Protein AF-0000000086128619 (afdb_homodimer)

Foldseek 3Di:
DPPPCPVPVVPPFPLCLLVVLLVQLVVLLVVLVVLLVVQAPPFCPPVVVSLVVSLVSLVSSLVSLLVNLVLLLQLLLQLLQFPDWAFLLLNVLSLCLQPDVVSLVDPRVCVSRVLSSVSSVLSVCSVVSSVQQSPQKDKDKDKDKDWDWWFLDWDFALLLLLVADPVDFDDDPRHGFDAQFAWFKQDDPPDPDPDIFIFTQFTDPVLLVLLVCLFLVQFFDDAPPCQCLTQNPQWKWKDKFKDKAKFWDKDWQFKFDPTAGHWDDAPQGTADAPDGLCCDPPNRWFQKAKDFCQQPAHRLQADAADPSSHHPDDDPDQPCVRKDQDGTKIKMKHKDAPDPPDDADWSPDPCRRPGIMITMMIIFMFIKMWMKMWIDDPNDIDIDTPDIDGDHGLQRWYWDPPQAPPRNTPRRTDIPPRVRIGHCVSVSSNSSSSSSRNLSVSLCQQRHFTWTHDTDLQDIDGDGNVLSGPQFDVVRSRRGDPPNVVSSRSSSVSSVSNVSNALSHSGMPQSLCNPHRDHPDSADDDPVDRVSRIHIMMMMHIRIGIRGDSVSSVVSVVVSSVVSVVSSVSSVVSCVSVVVHSDGPDPVRVVVQQPAPLNVVDCQAPPVRPDPDGDPVSSRDIRHRPSD/DPPPCPVPVVPPAPLCLLVVLLVQLVVLLVVLVVLLVVQAPPFCPPVVVSLVVSLVSLVSSLVSLLVNLVLLLQLLLQLLQFPDWAFLLLNVLSLCLQPDVVSLVDPRVCPSRVLSSVSSVLSVCSVVSSVQQSPQKDKDKDKDKDWDWWFLDWDFALLLLLVADPVDFDDDPRHGFDAQFAWFKQDDPPDPDPDIFIFGQFTDPVLLVLLVCLFLVQFFDDAPPCQCLTQNPQWKWKDKFKDKAKFWAKDWQDKFDPTAGHWDDAPQGTADAPDGLCCDPPNRWFQKAKDFCFQPAHRLQADAADPSSHHPDDDPDFPCRRKDQDGTKIKMKHKDAPDPPDDADWSPDPCRRPGIMITMMIIAMFIKMWMKMWIDDPNDIDIDTPDIDGDHGLQRWYWDPPQAPPRNTPRRTDIPDRVRIGHCVSVSSNSSSSSSRNLSVSLCQQRHFTWTHDTHLQDIDGDGNVLSGPQFDVVRSRRGDPPNVVSSRSSSVSSVSNVSNALSHSGMPQSLCNPHRDHPDSADDDPVDRVSRIHIMMMMHIRMGIRGDPVSSVVSVVVSSVVSVVSSVSSVVSCVSVVNHRDDPDPVRVVVQQPAPLNVVQCQAPPVRPDPDGDPVSSRDIHHRPSD

Nearest PDB structures (foldseek):
  3mnm-assembly3_C  TM=2.464E-01  e=2.678E+00  Saccharomyces cerevisiae
  7s8u-assembly1_A  TM=9.783E-02  e=2.715E-01  Equus caballus
  3mnm-assembly3_C  TM=2.465E-01  e=2.055E+00  Saccharomyces cerevisiae
  7s8u-assembly1_A  TM=9.660E-02  e=1.465E-01  Equus caballus

Organism: Cryphonectria parasitica (strain ATCC 38755 / EP155) (NCBI:txid660469)

Structure (mmCIF, N/CA/C/O backbone):
data_AF-0000000086128619-model_v1
#
loop_
_entity.id
_entity.type
_entity.pdbx_description
1 polymer 'Uncharacterized protein'
#
loop_
_atom_site.group_PDB
_atom_site.id
_atom_site.type_symbol
_atom_site.label_atom_id
_atom_site.label_alt_id
_atom_site.label_comp_id
_atom_site.label_asym_id
_atom_site.label_entity_id
_atom_site.label_seq_id
_atom_site.pdbx_PDB_ins_code
_atom_site.Cartn_x
_atom_site.Cartn_y
_atom_site.Cartn_z
_atom_site.occupancy
_atom_site.B_iso_or_equiv
_atom_site.auth_seq_id
_atom_site.auth_comp_id
_atom_site.auth_asym_id
_atom_site.auth_atom_id
_atom_site.pdbx_PDB_model_num
ATOM 1 N N . MET A 1 1 ? 44.469 74 43.219 1 22.05 1 MET A N 1
ATOM 2 C CA . MET A 1 1 ? 43.938 72.625 43.188 1 22.05 1 MET A CA 1
ATOM 3 C C . MET A 1 1 ? 42.406 72.688 43.25 1 22.05 1 MET A C 1
ATOM 5 O O . MET A 1 1 ? 41.812 73.062 44.25 1 22.05 1 MET A O 1
ATOM 9 N N . VAL A 1 2 ? 41.781 73.062 42.156 1 21.19 2 VAL A N 1
ATOM 10 C CA . VAL A 1 2 ? 40.375 73.25 41.781 1 21.19 2 VAL A CA 1
ATOM 11 C C . VAL A 1 2 ? 39.625 71.938 41.844 1 21.19 2 VAL A C 1
ATOM 13 O O . VAL A 1 2 ? 39.906 71 41.094 1 21.19 2 VAL A O 1
ATOM 16 N N . ARG A 1 3 ? 39.312 71.5 43.094 1 27.78 3 ARG A N 1
ATOM 17 C CA . ARG A 1 3 ? 38.406 70.375 43.312 1 27.78 3 ARG A CA 1
ATOM 18 C C . ARG A 1 3 ? 37.219 70.5 42.375 1 27.78 3 ARG A C 1
ATOM 20 O O . ARG A 1 3 ? 36.469 71.438 42.406 1 27.78 3 ARG A O 1
ATOM 27 N N . PHE A 1 4 ? 37.531 69.938 41.219 1 26.66 4 PHE A N 1
ATOM 28 C CA . PHE A 1 4 ? 36.469 69.625 40.25 1 26.66 4 PHE A CA 1
ATOM 29 C C . PHE A 1 4 ? 35.312 68.875 40.969 1 26.66 4 PHE A C 1
ATOM 31 O O . PHE A 1 4 ? 35.469 67.75 41.375 1 26.66 4 PHE A O 1
ATOM 38 N N . ARG A 1 5 ? 34.656 69.562 41.844 1 30.59 5 ARG A N 1
ATOM 39 C CA . ARG A 1 5 ? 33.438 69 42.438 1 30.59 5 ARG A CA 1
ATOM 40 C C . ARG A 1 5 ? 32.531 68.438 41.375 1 30.59 5 ARG A C 1
ATOM 42 O O . ARG A 1 5 ? 31.906 69.125 40.594 1 30.59 5 ARG A O 1
ATOM 49 N N . TRP A 1 6 ? 32.938 67.312 40.688 1 29.77 6 TRP A N 1
ATOM 50 C CA . TRP A 1 6 ? 32.156 66.438 39.875 1 29.77 6 TRP A CA 1
ATOM 51 C C . TRP A 1 6 ? 30.844 66.062 40.562 1 29.77 6 TRP A C 1
ATOM 53 O O . TRP A 1 6 ? 30.203 65.062 40.219 1 29.77 6 TRP A O 1
ATOM 63 N N . CYS A 1 7 ? 30.578 66.625 41.719 1 28.56 7 CYS A N 1
ATOM 64 C CA . CYS A 1 7 ? 29.344 66.188 42.344 1 28.56 7 CYS A CA 1
ATOM 65 C C . CYS A 1 7 ? 28.172 66.312 41.375 1 28.56 7 CYS A C 1
ATOM 67 O O . CYS A 1 7 ? 27.422 67.25 41.375 1 28.56 7 CYS A O 1
ATOM 69 N N . MET A 1 8 ? 28.531 66.375 40.062 1 30.83 8 MET A N 1
ATOM 70 C CA . MET A 1 8 ? 27.281 66.312 39.312 1 30.83 8 MET A CA 1
ATOM 71 C C . MET A 1 8 ? 26.469 65.062 39.688 1 30.83 8 MET A C 1
ATOM 73 O O . MET A 1 8 ? 26.938 63.938 39.531 1 30.83 8 MET A O 1
ATOM 77 N N . ARG A 1 9 ? 25.969 65 40.781 1 37.88 9 ARG A N 1
ATOM 78 C CA . ARG A 1 9 ? 24.938 64 40.969 1 37.88 9 ARG A CA 1
ATOM 79 C C . ARG A 1 9 ? 24.172 63.75 39.688 1 37.88 9 ARG A C 1
ATOM 81 O O . ARG A 1 9 ? 23.656 64.688 39.062 1 37.88 9 ARG A O 1
ATOM 88 N N . PRO A 1 10 ? 24.5 62.781 39 1 36.94 10 PRO A N 1
ATOM 89 C CA . PRO A 1 10 ? 23.656 62.5 37.844 1 36.94 10 PRO A CA 1
ATOM 90 C C . PRO A 1 10 ? 22.172 62.625 38.125 1 36.94 10 PRO A C 1
ATOM 92 O O . PRO A 1 10 ? 21.641 61.938 39 1 36.94 10 PRO A O 1
ATOM 95 N N . ARG A 1 11 ? 21.594 63.75 38.406 1 39.28 11 ARG A N 1
ATOM 96 C CA . ARG A 1 11 ? 20.156 64 38.406 1 39.28 11 ARG A CA 1
ATOM 97 C C . ARG A 1 11 ? 19.453 63.188 37.312 1 39.28 11 ARG A C 1
ATOM 99 O O . ARG A 1 11 ? 19.75 63.344 36.156 1 39.28 11 ARG A O 1
ATOM 106 N N . TRP A 1 12 ? 19.25 61.875 37.406 1 42.62 12 TRP A N 1
ATOM 107 C CA . TRP A 1 12 ? 18.312 61.062 36.625 1 42.62 12 TRP A CA 1
ATOM 108 C C . TRP A 1 12 ? 17.281 61.938 35.938 1 42.62 12 TRP A C 1
ATOM 110 O O . TRP A 1 12 ? 16.312 62.406 36.594 1 42.62 12 TRP A O 1
ATOM 120 N N . HIS A 1 13 ? 17.609 62.906 35.219 1 48.12 13 HIS A N 1
ATOM 121 C CA . HIS A 1 13 ? 16.75 63.812 34.469 1 48.12 13 HIS A CA 1
ATOM 122 C C . HIS A 1 13 ? 15.773 63.031 33.594 1 48.12 13 HIS A C 1
ATOM 124 O O . HIS A 1 13 ? 16.094 61.938 33.094 1 48.12 13 HIS A O 1
ATOM 130 N N . SER A 1 14 ? 14.453 63.125 33.594 1 57.12 14 SER A N 1
ATOM 131 C CA . SER A 1 14 ? 13.305 62.75 32.781 1 57.12 14 SER A CA 1
ATOM 132 C C . SER A 1 14 ? 13.672 62.594 31.328 1 57.12 14 SER A C 1
ATOM 134 O O . SER A 1 14 ? 13.023 61.844 30.578 1 57.12 14 SER A O 1
ATOM 136 N N . SER A 1 15 ? 14.906 63.031 30.812 1 62.56 15 SER A N 1
ATOM 137 C CA . SER A 1 15 ? 15.266 62.969 29.391 1 62.56 15 SER A CA 1
ATOM 138 C C . SER A 1 15 ? 15.742 61.562 29 1 62.56 15 SER A C 1
ATOM 140 O O . SER A 1 15 ? 15.656 61.188 27.828 1 62.56 15 SER A O 1
ATOM 142 N N . PHE A 1 16 ? 16.109 60.75 29.906 1 81.25 16 PHE A N 1
ATOM 143 C CA . PHE A 1 16 ? 16.719 59.469 29.562 1 81.25 16 PHE A CA 1
ATOM 144 C C . PHE A 1 16 ? 15.664 58.406 29.25 1 81.25 16 PHE A C 1
ATOM 146 O O . PHE A 1 16 ? 15.961 57.406 28.625 1 81.25 16 PHE A O 1
ATOM 153 N N . THR A 1 17 ? 14.5 58.594 29.594 1 82.12 17 THR A N 1
ATOM 154 C CA . THR A 1 17 ? 13.438 57.625 29.375 1 82.12 17 THR A CA 1
ATOM 155 C C . THR A 1 17 ? 13.203 57.406 27.891 1 82.12 17 THR A C 1
ATOM 157 O O . THR A 1 17 ? 12.922 56.281 27.453 1 82.12 17 THR A O 1
ATOM 160 N N . MET A 1 18 ? 13.414 58.406 27.094 1 90.31 18 MET A N 1
ATOM 161 C CA . MET A 1 18 ? 13.234 58.312 25.656 1 90.31 18 MET A CA 1
ATOM 162 C C . MET A 1 18 ? 14.25 57.375 25.031 1 90.31 18 MET A C 1
ATOM 164 O O . MET A 1 18 ? 13.883 56.5 24.25 1 90.31 18 MET A O 1
ATOM 168 N N . TYR A 1 19 ? 15.539 57.438 25.453 1 93 19 TYR A N 1
ATOM 169 C CA . TYR A 1 19 ? 16.609 56.625 24.906 1 93 19 TYR A CA 1
ATOM 170 C C . TYR A 1 19 ? 16.516 55.188 25.438 1 93 19 TYR A C 1
ATOM 172 O O . TYR A 1 19 ? 16.734 54.219 24.703 1 93 19 TYR A O 1
ATOM 180 N N . ILE A 1 20 ? 16.172 55.031 26.688 1 93.62 20 ILE A N 1
ATOM 181 C CA . ILE A 1 20 ? 16.078 53.719 27.312 1 93.62 20 ILE A CA 1
ATOM 182 C C . ILE A 1 20 ? 14.938 52.938 26.656 1 93.62 20 ILE A C 1
ATOM 184 O O . ILE A 1 20 ? 15.07 51.75 26.406 1 93.62 20 ILE A O 1
ATOM 188 N N . CYS A 1 21 ? 13.82 53.594 26.391 1 94.88 21 CYS A N 1
ATOM 189 C CA . CYS A 1 21 ? 12.688 52.938 25.766 1 94.88 21 CYS A CA 1
ATOM 190 C C . CYS A 1 21 ? 13.047 52.469 24.344 1 94.88 21 CYS A C 1
ATOM 192 O O . CYS A 1 21 ? 12.648 51.406 23.922 1 94.88 21 CYS A O 1
ATOM 194 N N . PHE A 1 22 ? 13.789 53.281 23.641 1 96.31 22 PHE A N 1
ATOM 195 C CA . PHE A 1 22 ? 14.195 52.906 22.281 1 96.31 22 PHE A CA 1
ATOM 196 C C . PHE A 1 22 ? 15.078 51.656 22.297 1 96.31 22 PHE A C 1
ATOM 198 O O . PHE A 1 22 ? 14.828 50.719 21.547 1 96.31 22 PHE A O 1
ATOM 205 N N . VAL A 1 23 ? 16.078 51.625 23.203 1 97.25 23 VAL A N 1
ATOM 206 C CA . VAL A 1 23 ? 17 50.531 23.266 1 97.25 23 VAL A CA 1
ATOM 207 C C . VAL A 1 23 ? 16.281 49.25 23.734 1 97.25 23 VAL A C 1
ATOM 209 O O . VAL A 1 23 ? 16.5 48.156 23.203 1 97.25 23 VAL A O 1
ATOM 212 N N . PHE A 1 24 ? 15.406 49.406 24.672 1 96.69 24 PHE A N 1
ATOM 213 C CA . PHE A 1 24 ? 14.641 48.281 25.172 1 96.69 24 PHE A CA 1
ATOM 214 C C . PHE A 1 24 ? 13.742 47.719 24.078 1 96.69 24 PHE A C 1
ATOM 216 O O . PHE A 1 24 ? 13.609 46.5 23.938 1 96.69 24 PHE A O 1
ATOM 223 N N . GLY A 1 25 ? 13.094 48.594 23.344 1 97.31 25 GLY A N 1
ATOM 224 C CA . GLY A 1 25 ? 12.289 48.156 22.219 1 97.31 25 GLY A CA 1
ATOM 225 C C . GLY A 1 25 ? 13.078 47.375 21.188 1 97.31 25 GLY A C 1
ATOM 226 O O . GLY A 1 25 ? 12.602 46.344 20.688 1 97.31 25 GLY A O 1
ATOM 227 N N . PHE A 1 26 ? 14.227 47.812 20.906 1 97.69 26 PHE A N 1
ATOM 228 C CA . PHE A 1 26 ? 15.086 47.125 19.969 1 97.69 26 PHE A CA 1
ATOM 229 C C . PHE A 1 26 ? 15.453 45.75 20.484 1 97.69 26 PHE A C 1
ATOM 231 O O . PHE A 1 26 ? 15.453 44.75 19.734 1 97.69 26 PHE A O 1
ATOM 238 N N . PHE A 1 27 ? 15.727 45.656 21.75 1 97.88 27 PHE A N 1
ATOM 239 C CA . PHE A 1 27 ? 16.094 44.375 22.328 1 97.88 27 PHE A CA 1
ATOM 240 C C . PHE A 1 27 ? 14.898 43.406 22.328 1 97.88 27 PHE A C 1
ATOM 242 O O . PHE A 1 27 ? 15.062 42.219 22.172 1 97.88 27 PHE A O 1
ATOM 249 N N . CYS A 1 28 ? 13.695 43.906 22.5 1 97.75 28 CYS A N 1
ATOM 250 C CA . CYS A 1 28 ? 12.508 43.062 22.422 1 97.75 28 CYS A CA 1
ATOM 251 C C . CYS A 1 28 ? 12.305 42.531 21 1 97.75 28 CYS A C 1
ATOM 253 O O . CYS A 1 28 ? 11.906 41.375 20.812 1 97.75 28 CYS A O 1
ATOM 255 N N . ALA A 1 29 ? 12.578 43.375 20.078 1 98 29 ALA A N 1
ATOM 256 C CA . ALA A 1 29 ? 12.492 42.938 18.688 1 98 29 ALA A CA 1
ATOM 257 C C . ALA A 1 29 ? 13.492 41.812 18.406 1 98 29 ALA A C 1
ATOM 259 O O . ALA A 1 29 ? 13.164 40.844 17.75 1 98 29 ALA A O 1
ATOM 260 N N . VAL A 1 30 ? 14.695 42 18.891 1 97.94 30 VAL A N 1
ATOM 261 C CA . VAL A 1 30 ? 15.719 40.969 18.719 1 97.94 30 VAL A CA 1
ATOM 262 C C . VAL A 1 30 ? 15.312 39.719 19.469 1 97.94 30 VAL A C 1
ATOM 264 O O . VAL A 1 30 ? 15.523 38.594 18.984 1 97.94 30 VAL A O 1
ATOM 267 N N . GLY A 1 31 ? 14.812 39.906 20.672 1 97.81 31 GLY A N 1
ATOM 268 C CA . GLY A 1 31 ? 14.305 38.75 21.406 1 97.81 31 GLY A CA 1
ATOM 269 C C . GLY A 1 31 ? 13.219 38 20.672 1 97.81 31 GLY A C 1
ATOM 270 O O . GLY A 1 31 ? 13.156 36.781 20.75 1 97.81 31 GLY A O 1
ATOM 271 N N . HIS A 1 32 ? 12.344 38.719 20.047 1 97.94 32 HIS A N 1
ATOM 272 C CA . HIS A 1 32 ? 11.305 38.125 19.219 1 97.94 32 HIS A CA 1
ATOM 273 C C . HIS A 1 32 ? 11.914 37.25 18.109 1 97.94 32 HIS A C 1
ATOM 275 O O . HIS A 1 32 ? 11.461 36.125 17.891 1 97.94 32 HIS A O 1
ATOM 281 N N . HIS A 1 33 ? 12.891 37.719 17.406 1 97.69 33 HIS A N 1
ATOM 282 C CA . HIS A 1 33 ? 13.602 37 16.359 1 97.69 33 HIS A CA 1
ATOM 283 C C . HIS A 1 33 ? 14.242 35.719 16.906 1 97.69 33 HIS A C 1
ATOM 285 O O . HIS A 1 33 ? 14.109 34.656 16.328 1 97.69 33 HIS A O 1
ATOM 291 N N . ILE A 1 34 ? 14.914 35.812 18.031 1 98.06 34 ILE A N 1
ATOM 292 C CA . ILE A 1 34 ? 15.602 34.688 18.625 1 98.06 34 ILE A CA 1
ATOM 293 C C . ILE A 1 34 ? 14.578 33.625 19.031 1 98.06 34 ILE A C 1
ATOM 295 O O . ILE A 1 34 ? 14.797 32.438 18.812 1 98.06 34 ILE A O 1
ATOM 299 N N . PHE A 1 35 ? 13.539 34.031 19.562 1 97.19 35 PHE A N 1
ATOM 300 C CA . PHE A 1 35 ? 12.484 33.125 20 1 97.19 35 PHE A CA 1
ATOM 301 C C . PHE A 1 35 ? 11.914 32.375 18.828 1 97.19 35 PHE A C 1
ATOM 303 O O . PHE A 1 35 ? 11.828 31.141 18.859 1 97.19 35 PHE A O 1
ATOM 310 N N . TYR A 1 36 ? 11.539 33 17.734 1 97.62 36 TYR A N 1
ATOM 311 C CA . TYR A 1 36 ? 10.938 32.375 16.562 1 97.62 36 TYR A CA 1
ATOM 312 C C . TYR A 1 36 ? 11.953 31.516 15.828 1 97.62 36 TYR A C 1
ATOM 314 O O . TYR A 1 36 ? 11.602 30.484 15.25 1 97.62 36 TYR A O 1
ATOM 322 N N . THR A 1 37 ? 13.219 31.906 15.859 1 97.12 37 THR A N 1
ATOM 323 C CA . THR A 1 37 ? 14.266 31.094 15.25 1 97.12 37 THR A CA 1
ATOM 324 C C . THR A 1 37 ? 14.391 29.75 15.969 1 97.12 37 THR A C 1
ATOM 326 O O . THR A 1 37 ? 14.609 28.719 15.328 1 97.12 37 THR A O 1
ATOM 329 N N . ARG A 1 38 ? 14.234 29.781 17.234 1 96.62 38 ARG A N 1
ATOM 330 C CA . ARG A 1 38 ? 14.305 28.547 18.016 1 96.62 38 ARG A CA 1
ATOM 331 C C . ARG A 1 38 ? 13.117 27.641 17.703 1 96.62 38 ARG A C 1
ATOM 333 O O . ARG A 1 38 ? 13.234 26.422 17.734 1 96.62 38 ARG A O 1
ATOM 340 N N . LEU A 1 39 ? 11.977 28.172 17.438 1 96.44 39 LEU A N 1
ATOM 341 C CA . LEU A 1 39 ? 10.758 27.406 17.188 1 96.44 39 LEU A CA 1
ATOM 342 C C . LEU A 1 39 ? 10.727 26.891 15.75 1 96.44 39 LEU A C 1
ATOM 344 O O . LEU A 1 39 ? 10.078 25.891 15.461 1 96.44 39 LEU A O 1
ATOM 348 N N . ASN A 1 40 ? 11.43 27.562 14.906 1 95.5 40 ASN A N 1
ATOM 349 C CA . ASN A 1 40 ? 11.43 27.203 13.492 1 95.5 40 ASN A CA 1
ATOM 350 C C . ASN A 1 40 ? 11.844 25.75 13.273 1 95.5 40 ASN A C 1
ATOM 352 O O . ASN A 1 40 ? 12.906 25.328 13.727 1 95.5 40 ASN A O 1
ATOM 356 N N . GLY A 1 41 ? 10.922 24.984 12.672 1 92.69 41 GLY A N 1
ATOM 357 C CA . GLY A 1 41 ? 11.227 23.609 12.352 1 92.69 41 GLY A CA 1
ATOM 358 C C . GLY A 1 41 ? 10.797 22.641 13.438 1 92.69 41 GLY A C 1
ATOM 359 O O . GLY A 1 41 ? 10.773 21.422 13.227 1 92.69 41 GLY A O 1
ATOM 360 N N . GLN A 1 42 ? 10.398 23.156 14.547 1 93.31 42 GLN A N 1
ATOM 361 C CA . GLN A 1 42 ? 9.93 22.312 15.641 1 93.31 42 GLN A CA 1
ATOM 362 C C . GLN A 1 42 ? 8.461 21.938 15.445 1 93.31 42 GLN A C 1
ATOM 364 O O . GLN A 1 42 ? 7.719 22.656 14.766 1 93.31 42 GLN A O 1
ATOM 369 N N . ILE A 1 43 ? 8.102 20.844 16.094 1 92.5 43 ILE A N 1
ATOM 370 C CA . ILE A 1 43 ? 6.715 20.391 16.031 1 92.5 43 ILE A CA 1
ATOM 371 C C . ILE A 1 43 ? 5.801 21.453 16.625 1 92.5 43 ILE A C 1
ATOM 373 O O . ILE A 1 43 ? 6.109 22.031 17.688 1 92.5 43 ILE A O 1
ATOM 377 N N . ALA A 1 44 ? 4.793 21.75 15.914 1 93.38 44 ALA A N 1
ATOM 378 C CA . ALA A 1 44 ? 3.885 22.828 16.297 1 93.38 44 ALA A CA 1
ATOM 379 C C . ALA A 1 44 ? 2.951 22.375 17.422 1 93.38 44 ALA A C 1
ATOM 381 O O . ALA A 1 44 ? 1.731 22.328 17.234 1 93.38 44 ALA A O 1
ATOM 382 N N . ASN A 1 45 ? 3.57 22.141 18.531 1 89.81 45 ASN A N 1
ATOM 383 C CA . ASN A 1 45 ? 2.795 21.875 19.734 1 89.81 45 ASN A CA 1
ATOM 384 C C . ASN A 1 45 ? 2.443 23.156 20.484 1 89.81 45 ASN A C 1
ATOM 386 O O . ASN A 1 45 ? 3.154 24.156 20.375 1 89.81 45 ASN A O 1
ATOM 390 N N . ASN A 1 46 ? 1.359 23.203 21.141 1 92.12 46 ASN A N 1
ATOM 391 C CA . ASN A 1 46 ? 0.961 24.359 21.938 1 92.12 46 ASN A CA 1
ATOM 392 C C . ASN A 1 46 ? 0.992 25.641 21.109 1 92.12 46 ASN A C 1
ATOM 394 O O . ASN A 1 46 ? 1.617 26.625 21.5 1 92.12 46 ASN A O 1
ATOM 398 N N . GLN A 1 47 ? 0.422 25.688 19.984 1 93.31 47 GLN A N 1
ATOM 399 C CA . GLN A 1 47 ? 0.442 26.797 19.031 1 93.31 47 GLN A CA 1
ATOM 400 C C . GLN A 1 47 ? -0.018 28.094 19.703 1 93.31 47 GLN A C 1
ATOM 402 O O . GLN A 1 47 ? 0.637 29.141 19.562 1 93.31 47 GLN A O 1
ATOM 407 N N . SER A 1 48 ? -1.114 28.016 20.422 1 91.81 48 SER A N 1
ATOM 408 C CA . SER A 1 48 ? -1.69 29.203 21.047 1 91.81 48 SER A CA 1
ATOM 409 C C . SER A 1 48 ? -0.696 29.859 21.984 1 91.81 48 SER A C 1
ATOM 411 O O . SER A 1 48 ? -0.521 31.094 21.953 1 91.81 48 SER A O 1
ATOM 413 N N . GLU A 1 49 ? -0.063 29.125 22.797 1 94 49 GLU A N 1
ATOM 414 C CA . GLU A 1 49 ? 0.888 29.656 23.781 1 94 49 GLU A CA 1
ATOM 415 C C . GLU A 1 49 ? 2.09 30.297 23.094 1 94 49 GLU A C 1
ATOM 417 O O . GLU A 1 49 ? 2.525 31.375 23.469 1 94 49 GLU A O 1
ATOM 422 N N . MET A 1 50 ? 2.658 29.672 22.141 1 95.38 50 MET A N 1
ATOM 423 C CA . MET A 1 50 ? 3.836 30.203 21.453 1 95.38 50 MET A CA 1
ATOM 424 C C . MET A 1 50 ? 3.502 31.484 20.719 1 95.38 50 MET A C 1
ATOM 426 O O . MET A 1 50 ? 4.297 32.438 20.719 1 95.38 50 MET A O 1
ATOM 430 N N . LEU A 1 51 ? 2.318 31.469 20.094 1 93.69 51 LEU A N 1
ATOM 431 C CA . LEU A 1 51 ? 1.904 32.688 19.391 1 93.69 51 LEU A CA 1
ATOM 432 C C . LEU A 1 51 ? 1.665 33.812 20.359 1 93.69 51 LEU A C 1
ATOM 434 O O . LEU A 1 51 ? 1.959 34.969 20.047 1 93.69 51 LEU A O 1
ATOM 438 N N . ARG A 1 52 ? 1.187 33.5 21.531 1 94.38 52 ARG A N 1
ATOM 439 C CA . ARG A 1 52 ? 0.954 34.531 22.547 1 94.38 52 ARG A CA 1
ATOM 440 C C . ARG A 1 52 ? 2.271 35.125 23.031 1 94.38 52 ARG A C 1
ATOM 442 O O . ARG A 1 52 ? 2.367 36.312 23.25 1 94.38 52 ARG A O 1
ATOM 449 N N . TYR A 1 53 ? 3.248 34.281 23.219 1 95.44 53 TYR A N 1
ATOM 450 C CA . TYR A 1 53 ? 4.562 34.781 23.594 1 95.44 53 TYR A CA 1
ATOM 451 C C . TYR A 1 53 ? 5.117 35.719 22.5 1 95.44 53 TYR A C 1
ATOM 453 O O . TYR A 1 53 ? 5.715 36.75 22.797 1 95.44 53 TYR A O 1
ATOM 461 N N . GLY A 1 54 ? 4.941 35.281 21.297 1 95.25 54 GLY A N 1
ATOM 462 C CA . GLY A 1 54 ? 5.367 36.156 20.203 1 95.25 54 GLY A CA 1
ATOM 463 C C . GLY A 1 54 ? 4.645 37.469 20.188 1 95.25 54 GLY A C 1
ATOM 464 O O . GLY A 1 54 ? 5.266 38.531 20 1 95.25 54 GLY A O 1
ATOM 465 N N . THR A 1 55 ? 3.342 37.406 20.359 1 95.25 55 THR A N 1
ATOM 466 C CA . THR A 1 55 ? 2.543 38.625 20.391 1 95.25 55 THR A CA 1
ATOM 467 C C . THR A 1 55 ? 2.957 39.5 21.562 1 95.25 55 THR A C 1
ATOM 469 O O . THR A 1 55 ? 2.953 40.75 21.453 1 95.25 55 THR A O 1
ATOM 472 N N . PHE A 1 56 ? 3.279 38.938 22.672 1 95.31 56 PHE A N 1
ATOM 473 C CA . PHE A 1 56 ? 3.746 39.656 23.844 1 95.31 56 PHE A CA 1
ATOM 474 C C . PHE A 1 56 ? 5.027 40.438 23.516 1 95.31 56 PHE A C 1
ATOM 476 O O . PHE A 1 56 ? 5.164 41.594 23.875 1 95.31 56 PHE A O 1
ATOM 483 N N . LEU A 1 57 ? 5.93 39.812 22.891 1 96.75 57 LEU A N 1
ATOM 484 C CA . LEU A 1 57 ? 7.184 40.469 22.516 1 96.75 57 LEU A CA 1
ATOM 485 C C . LEU A 1 57 ? 6.941 41.594 21.516 1 96.75 57 LEU A C 1
ATOM 487 O O . LEU A 1 57 ? 7.578 42.656 21.594 1 96.75 57 LEU A O 1
ATOM 491 N N . ALA A 1 58 ? 6.094 41.312 20.625 1 96.31 58 ALA A N 1
ATOM 492 C CA . ALA A 1 58 ? 5.734 42.344 19.672 1 96.31 58 ALA A CA 1
ATOM 493 C C . ALA A 1 58 ? 5.113 43.562 20.375 1 96.31 58 ALA A C 1
ATOM 495 O O . ALA A 1 58 ? 5.414 44.688 20.031 1 96.31 58 ALA A O 1
ATOM 496 N N . TYR A 1 59 ? 4.27 43.25 21.312 1 95.06 59 TYR A N 1
ATOM 497 C CA . TYR A 1 59 ? 3.635 44.344 22.062 1 95.06 59 TYR A CA 1
ATOM 498 C C . TYR A 1 59 ? 4.66 45.094 22.891 1 95.06 59 TYR A C 1
ATOM 500 O O . TYR A 1 59 ? 4.57 46.312 23.047 1 95.06 59 TYR A O 1
ATOM 508 N N . ALA A 1 60 ? 5.578 44.406 23.469 1 95.31 60 ALA A N 1
ATOM 509 C CA . ALA A 1 60 ? 6.637 45.062 24.234 1 95.31 60 ALA A CA 1
ATOM 510 C C . ALA A 1 60 ? 7.453 46 23.359 1 95.31 60 ALA A C 1
ATOM 512 O O . ALA A 1 60 ? 7.812 47.094 23.781 1 95.31 60 ALA A O 1
ATOM 513 N N . THR A 1 61 ? 7.723 45.562 22.219 1 97.12 61 THR A N 1
ATOM 514 C CA . THR A 1 61 ? 8.438 46.406 21.281 1 97.12 61 THR A CA 1
ATOM 515 C C . THR A 1 61 ? 7.617 47.625 20.922 1 97.12 61 THR A C 1
ATOM 517 O O . THR A 1 61 ? 8.125 48.75 20.984 1 97.12 61 THR A O 1
ATOM 520 N N . LYS A 1 62 ? 6.398 47.406 20.609 1 95.19 62 LYS A N 1
ATOM 521 C CA . LYS A 1 62 ? 5.512 48.5 20.234 1 95.19 62 LYS A CA 1
ATOM 522 C C . LYS A 1 62 ? 5.363 49.5 21.391 1 95.19 62 LYS A C 1
ATOM 524 O O . LYS A 1 62 ? 5.398 50.719 21.172 1 95.19 62 LYS A O 1
ATOM 529 N N . ALA A 1 63 ? 5.098 49 22.578 1 92.75 63 ALA A N 1
ATOM 530 C CA . ALA A 1 63 ? 4.914 49.844 23.734 1 92.75 63 ALA A CA 1
ATOM 531 C C . ALA A 1 63 ? 6.168 50.688 24.016 1 92.75 63 ALA A C 1
ATOM 533 O O . ALA A 1 63 ? 6.074 51.875 24.359 1 92.75 63 ALA A O 1
ATOM 534 N N . SER A 1 64 ? 7.312 50.094 23.844 1 95.56 64 SER A N 1
ATOM 535 C CA . SER A 1 64 ? 8.578 50.781 24.078 1 95.56 64 SER A CA 1
ATOM 536 C C . SER A 1 64 ? 8.828 51.844 23 1 95.56 64 SER A C 1
ATOM 538 O O . SER A 1 64 ? 9.195 53 23.312 1 95.56 64 SER A O 1
ATOM 540 N N . TYR A 1 65 ? 8.641 51.5 21.812 1 96.69 65 TYR A N 1
ATOM 541 C CA . TYR A 1 65 ? 8.797 52.438 20.734 1 96.69 65 TYR A CA 1
ATOM 542 C C . TYR A 1 65 ? 7.785 53.594 20.844 1 96.69 65 TYR A C 1
ATOM 544 O O . TYR A 1 65 ? 8.125 54.75 20.656 1 96.69 65 TYR A O 1
ATOM 552 N N . GLY A 1 66 ? 6.551 53.156 21.188 1 93.5 66 GLY A N 1
ATOM 553 C CA . GLY A 1 66 ? 5.531 54.188 21.406 1 93.5 66 GLY A CA 1
ATOM 554 C C . GLY A 1 66 ? 5.891 55.156 22.5 1 93.5 66 GLY A C 1
ATOM 555 O O . GLY A 1 66 ? 5.695 56.375 22.344 1 93.5 66 GLY A O 1
ATOM 556 N N . ALA A 1 67 ? 6.383 54.656 23.562 1 91.69 67 ALA A N 1
ATOM 557 C CA . ALA A 1 67 ? 6.789 55.5 24.672 1 91.69 67 ALA A CA 1
ATOM 558 C C . ALA A 1 67 ? 7.922 56.438 24.266 1 91.69 67 ALA A C 1
ATOM 560 O O . ALA A 1 67 ? 7.949 57.625 24.672 1 91.69 67 ALA A O 1
ATOM 561 N N . ALA A 1 68 ? 8.859 55.969 23.547 1 94.19 68 ALA A N 1
ATOM 562 C CA . ALA A 1 68 ? 9.969 56.781 23.062 1 94.19 68 ALA A CA 1
ATOM 563 C C . ALA A 1 68 ? 9.469 57.906 22.156 1 94.19 68 ALA A C 1
ATOM 565 O O . ALA A 1 68 ? 9.883 59.062 22.297 1 94.19 68 ALA A O 1
ATOM 566 N N . ILE A 1 69 ? 8.57 57.594 21.297 1 94.62 69 ILE A N 1
ATOM 567 C CA . ILE A 1 69 ? 8.047 58.594 20.359 1 94.62 69 ILE A CA 1
ATOM 568 C C . ILE A 1 69 ? 7.227 59.625 21.094 1 94.62 69 ILE A C 1
ATOM 570 O O . ILE A 1 69 ? 7.34 60.844 20.812 1 94.62 69 ILE A O 1
ATOM 574 N N . VAL A 1 70 ? 6.383 59.156 22 1 90.94 70 VAL A N 1
ATOM 575 C CA . VAL A 1 70 ? 5.551 60.094 22.766 1 90.94 70 VAL A CA 1
ATOM 576 C C . VAL A 1 70 ? 6.438 61 23.594 1 90.94 70 VAL A C 1
ATOM 578 O O . VAL A 1 70 ? 6.141 62.188 23.75 1 90.94 70 VAL A O 1
ATOM 581 N N . SER A 1 71 ? 7.492 60.469 24.172 1 89.94 71 SER A N 1
ATOM 582 C CA . SER A 1 71 ? 8.438 61.312 24.906 1 89.94 71 SER A CA 1
ATOM 583 C C . SER A 1 71 ? 9.055 62.375 24 1 89.94 71 SER A C 1
ATOM 585 O O . SER A 1 71 ? 9.203 63.531 24.406 1 89.94 71 SER A O 1
ATOM 587 N N . ALA A 1 72 ? 9.445 61.969 22.859 1 92.12 72 ALA A N 1
ATOM 588 C CA . ALA A 1 72 ? 9.977 62.906 21.875 1 92.12 72 ALA A CA 1
ATOM 589 C C . ALA A 1 72 ? 8.922 63.969 21.5 1 92.12 72 ALA A C 1
ATOM 591 O O . ALA A 1 72 ? 9.227 65.125 21.344 1 92.12 72 ALA A O 1
ATOM 592 N N . PHE A 1 73 ? 7.699 63.531 21.359 1 91.94 73 PHE A N 1
ATOM 593 C CA . PHE A 1 73 ? 6.57 64.375 21.047 1 91.94 73 PHE A CA 1
ATOM 594 C C . PHE A 1 73 ? 6.387 65.438 22.109 1 91.94 73 PHE A C 1
ATOM 596 O O . PHE A 1 73 ? 6.219 66.625 21.781 1 91.94 73 PHE A O 1
ATOM 603 N N . LYS A 1 74 ? 6.398 65.125 23.344 1 87.94 74 LYS A N 1
ATOM 604 C CA . LYS A 1 74 ? 6.219 66.062 24.438 1 87.94 74 LYS A CA 1
ATOM 605 C C . LYS A 1 74 ? 7.293 67.125 24.422 1 87.94 74 LYS A C 1
ATOM 607 O O . LYS A 1 74 ? 7.016 68.312 24.688 1 87.94 74 LYS A O 1
ATOM 612 N N . GLN A 1 75 ? 8.492 66.75 24.109 1 88.88 75 GLN A N 1
ATOM 613 C CA . GLN A 1 75 ? 9.562 67.75 24 1 88.88 75 GLN A CA 1
ATOM 614 C C . GLN A 1 75 ? 9.312 68.688 22.844 1 88.88 75 GLN A C 1
ATOM 616 O O . GLN A 1 75 ? 9.523 69.938 22.969 1 88.88 75 GLN A O 1
ATOM 621 N N . ARG A 1 76 ? 8.852 68.188 21.828 1 90.75 76 ARG A N 1
ATOM 622 C CA . ARG A 1 76 ? 8.602 69 20.641 1 90.75 76 ARG A CA 1
ATOM 623 C C . ARG A 1 76 ? 7.434 69.938 20.875 1 90.75 76 ARG A C 1
ATOM 625 O O . ARG A 1 76 ? 7.418 71.062 20.328 1 90.75 76 ARG A O 1
ATOM 632 N N . VAL A 1 77 ? 6.465 69.562 21.625 1 89.12 77 VAL A N 1
ATOM 633 C CA . VAL A 1 77 ? 5.309 70.375 21.953 1 89.12 77 VAL A CA 1
ATOM 634 C C . VAL A 1 77 ? 5.77 71.625 22.641 1 89.12 77 VAL A C 1
ATOM 636 O O . VAL A 1 77 ? 5.336 72.75 22.297 1 89.12 77 VAL A O 1
ATOM 639 N N . TRP A 1 78 ? 6.656 71.562 23.578 1 85.44 78 TRP A N 1
ATOM 640 C CA . TRP A 1 78 ? 7.121 72.75 24.344 1 85.44 78 TRP A CA 1
ATOM 641 C C . TRP A 1 78 ? 7.949 73.688 23.453 1 85.44 78 TRP A C 1
ATOM 643 O O . TRP A 1 78 ? 7.883 74.875 23.594 1 85.44 78 TRP A O 1
ATOM 653 N N . VAL A 1 79 ? 8.703 73.062 22.562 1 87.19 79 VAL A N 1
ATOM 654 C CA . VAL A 1 79 ? 9.453 73.938 21.641 1 87.19 79 VAL A CA 1
ATOM 655 C C . VAL A 1 79 ? 8.484 74.688 20.75 1 87.19 79 VAL A C 1
ATOM 657 O O . VAL A 1 79 ? 8.703 75.875 20.484 1 87.19 79 VAL A O 1
ATOM 660 N N . THR A 1 80 ? 7.488 74.062 20.375 1 88.19 80 THR A N 1
ATOM 661 C CA . THR A 1 80 ? 6.52 74.688 19.484 1 88.19 80 THR A CA 1
ATOM 662 C C . THR A 1 80 ? 5.773 75.812 20.188 1 88.19 80 THR A C 1
ATOM 664 O O . THR A 1 80 ? 5.57 76.875 19.625 1 88.19 80 THR A O 1
ATOM 667 N N . VAL A 1 81 ? 5.383 75.625 21.422 1 83.44 81 VAL A N 1
ATOM 668 C CA . VAL A 1 81 ? 4.645 76.625 22.188 1 83.44 81 VAL A CA 1
ATOM 669 C C . VAL A 1 81 ? 5.52 77.812 22.422 1 83.44 81 VAL A C 1
ATOM 671 O O . VAL A 1 81 ? 5.02 78.938 22.438 1 83.44 81 VAL A O 1
ATOM 674 N N . ARG A 1 82 ? 6.754 77.688 22.453 1 82.06 82 ARG A N 1
ATOM 675 C CA . ARG A 1 82 ? 7.676 78.812 22.734 1 82.06 82 ARG A CA 1
ATOM 676 C C . ARG A 1 82 ? 8.039 79.562 21.453 1 82.06 82 ARG A C 1
ATOM 678 O O . ARG A 1 82 ? 8.43 80.688 21.516 1 82.06 82 ARG A O 1
ATOM 685 N N . SER A 1 83 ? 7.867 78.938 20.406 1 81.81 83 SER A N 1
ATOM 686 C CA . SER A 1 83 ? 8.414 79.5 19.188 1 81.81 83 SER A CA 1
ATOM 687 C C . SER A 1 83 ? 7.305 80.062 18.281 1 81.81 83 SER A C 1
ATOM 689 O O . SER A 1 83 ? 7.562 80.875 17.406 1 81.81 83 SER A O 1
ATOM 691 N N . ARG A 1 84 ? 6.113 79.562 18.547 1 82 84 ARG A N 1
ATOM 692 C CA . ARG A 1 84 ? 5.074 79.938 17.609 1 82 84 ARG A CA 1
ATOM 693 C C . ARG A 1 84 ? 3.801 80.375 18.328 1 82 84 ARG A C 1
ATOM 695 O O . ARG A 1 84 ? 3.531 79.938 19.438 1 82 84 ARG A O 1
ATOM 702 N N . PHE A 1 85 ? 3.066 81.25 17.719 1 82.19 85 PHE A N 1
ATOM 703 C CA . PHE A 1 85 ? 1.727 81.625 18.172 1 82.19 85 PHE A CA 1
ATOM 704 C C . PHE A 1 85 ? 0.684 80.688 17.547 1 82.19 85 PHE A C 1
ATOM 706 O O . PHE A 1 85 ? 0.679 80.5 16.344 1 82.19 85 PHE A O 1
ATOM 713 N N . MET A 1 86 ? -0.037 80.062 18.484 1 85.62 86 MET A N 1
ATOM 714 C CA . MET A 1 86 ? -1.066 79.125 18 1 85.62 86 MET A CA 1
ATOM 715 C C . MET A 1 86 ? -2.422 79.438 18.609 1 85.62 86 MET A C 1
ATOM 717 O O . MET A 1 86 ? -2.492 80.125 19.641 1 85.62 86 MET A O 1
ATOM 721 N N . SER A 1 87 ? -3.455 79.062 17.875 1 83.81 87 SER A N 1
ATOM 722 C CA . SER A 1 87 ? -4.789 79.188 18.438 1 83.81 87 SER A CA 1
ATOM 723 C C . SER A 1 87 ? -4.961 78.312 19.672 1 83.81 87 SER A C 1
ATOM 725 O O . SER A 1 87 ? -4.273 77.312 19.828 1 83.81 87 SER A O 1
ATOM 727 N N . ILE A 1 88 ? -5.809 78.688 20.578 1 81.81 88 ILE A N 1
ATOM 728 C CA . ILE A 1 88 ? -6.059 77.875 21.781 1 81.81 88 ILE A CA 1
ATOM 729 C C . ILE A 1 88 ? -6.566 76.5 21.375 1 81.81 88 ILE A C 1
ATOM 731 O O . ILE A 1 88 ? -6.211 75.5 22 1 81.81 88 ILE A O 1
ATOM 735 N N . SER A 1 89 ? -7.418 76.438 20.328 1 82.31 89 SER A N 1
ATOM 736 C CA . SER A 1 89 ? -7.883 75.188 19.828 1 82.31 89 SER A CA 1
ATOM 737 C C . SER A 1 89 ? -6.719 74.312 19.312 1 82.31 89 SER A C 1
ATOM 739 O O . SER A 1 89 ? -6.695 73.125 19.516 1 82.31 89 SER A O 1
ATOM 741 N N . GLY A 1 90 ? -5.867 74.938 18.578 1 83.75 90 GLY A N 1
ATOM 742 C CA . GLY A 1 90 ? -4.668 74.25 18.125 1 83.75 90 GLY A CA 1
ATOM 743 C C . GLY A 1 90 ? -3.787 73.75 19.25 1 83.75 90 GLY A C 1
ATOM 744 O O . GLY A 1 90 ? -3.236 72.625 19.188 1 83.75 90 GLY A O 1
ATOM 745 N N . LEU A 1 91 ? -3.703 74.562 20.281 1 84 91 LEU A N 1
ATOM 746 C CA . LEU A 1 91 ? -2.926 74.188 21.453 1 84 91 LEU A CA 1
ATOM 747 C C . LEU A 1 91 ? -3.582 73 22.172 1 84 91 LEU A C 1
ATOM 749 O O . LEU A 1 91 ? -2.9 72.062 22.594 1 84 91 LEU A O 1
ATOM 753 N N . ASP A 1 92 ? -4.84 73.062 22.344 1 82.81 92 ASP A N 1
ATOM 754 C CA . ASP A 1 92 ? -5.578 72 22.953 1 82.81 92 ASP A CA 1
ATOM 755 C C . ASP A 1 92 ? -5.348 70.688 22.203 1 82.81 92 ASP A C 1
ATOM 757 O O . ASP A 1 92 ? -5.07 69.625 22.828 1 82.81 92 ASP A O 1
ATOM 761 N N . SER A 1 93 ? -5.414 70.75 20.922 1 85.56 93 SER A N 1
ATOM 762 C CA . SER A 1 93 ? -5.246 69.562 20.094 1 85.56 93 SER A CA 1
ATOM 763 C C . SER A 1 93 ? -3.807 69.062 20.141 1 85.56 93 SER A C 1
ATOM 765 O O . SER A 1 93 ? -3.559 67.875 20.141 1 85.56 93 SER A O 1
ATOM 767 N N . MET A 1 94 ? -2.883 69.938 20.125 1 87.31 94 MET A N 1
ATOM 768 C CA . MET A 1 94 ? -1.476 69.562 20.172 1 87.31 94 MET A CA 1
ATOM 769 C C . MET A 1 94 ? -1.147 68.812 21.484 1 87.31 94 MET A C 1
ATOM 771 O O . MET A 1 94 ? -0.516 67.75 21.469 1 87.31 94 MET A O 1
ATOM 775 N N . PHE A 1 95 ? -1.672 69.375 22.578 1 83.19 95 PHE A N 1
ATOM 776 C CA . PHE A 1 95 ? -1.386 68.75 23.875 1 83.19 95 PHE A CA 1
ATOM 777 C C . PHE A 1 95 ? -2.133 67.438 24.031 1 83.19 95 PHE A C 1
ATOM 779 O O . PHE A 1 95 ? -1.68 66.5 24.75 1 83.19 95 PHE A O 1
ATOM 786 N N . ALA A 1 96 ? -3.209 67.312 23.297 1 81.5 96 ALA A N 1
ATOM 787 C CA . ALA A 1 96 ? -4.004 66.062 23.375 1 81.5 96 ALA A CA 1
ATOM 788 C C . ALA A 1 96 ? -3.631 65.125 22.266 1 81.5 96 ALA A C 1
ATOM 790 O O . ALA A 1 96 ? -4.152 63.969 22.203 1 81.5 96 ALA A O 1
ATOM 791 N N . GLY A 1 97 ? -2.781 65.5 21.375 1 83.5 97 GLY A N 1
ATOM 792 C CA . GLY A 1 97 ? -2.492 64.75 20.156 1 83.5 97 GLY A CA 1
ATOM 793 C C . GLY A 1 97 ? -2.061 63.312 20.391 1 83.5 97 GLY A C 1
ATOM 794 O O . GLY A 1 97 ? -2.369 62.438 19.594 1 83.5 97 GLY A O 1
ATOM 795 N N . ALA A 1 98 ? -1.374 62.938 21.484 1 81.56 98 ALA A N 1
ATOM 796 C CA . ALA A 1 98 ? -0.882 61.594 21.766 1 81.56 98 ALA A CA 1
ATOM 797 C C . ALA A 1 98 ? -1.937 60.781 22.484 1 81.56 98 ALA A C 1
ATOM 799 O O . ALA A 1 98 ? -1.846 59.531 22.531 1 81.56 98 ALA A O 1
ATOM 800 N N . GLU A 1 99 ? -2.98 61.406 23 1 77.88 99 GLU A N 1
ATOM 801 C CA . GLU A 1 99 ? -3.953 60.719 23.828 1 77.88 99 GLU A CA 1
ATOM 802 C C . GLU A 1 99 ? -5.285 60.531 23.109 1 77.88 99 GLU A C 1
ATOM 804 O O . GLU A 1 99 ? -6.035 59.594 23.375 1 77.88 99 GLU A O 1
ATOM 809 N N . ASN A 1 100 ? -5.598 61.5 22.312 1 79.19 100 ASN A N 1
ATOM 810 C CA . ASN A 1 100 ? -6.875 61.5 21.609 1 79.19 100 ASN A CA 1
ATOM 811 C C . ASN A 1 100 ? -6.68 61.562 20.094 1 79.19 100 ASN A C 1
ATOM 813 O O . ASN A 1 100 ? -6.195 62.594 19.578 1 79.19 100 ASN A O 1
ATOM 817 N N . MET A 1 101 ? -7.207 60.562 19.5 1 80.94 101 MET A N 1
ATOM 818 C CA . MET A 1 101 ? -7.012 60.469 18.062 1 80.94 101 MET A CA 1
ATOM 819 C C . MET A 1 101 ? -7.793 61.531 17.328 1 80.94 101 MET A C 1
ATOM 821 O O . MET A 1 101 ? -7.363 62.031 16.266 1 80.94 101 MET A O 1
ATOM 825 N N . LEU A 1 102 ? -8.852 62.031 17.891 1 78.94 102 LEU A N 1
ATOM 826 C CA . LEU A 1 102 ? -9.688 63.031 17.25 1 78.94 102 LEU A CA 1
ATOM 827 C C . LEU A 1 102 ? -8.969 64.375 17.203 1 78.94 102 LEU A C 1
ATOM 829 O O . LEU A 1 102 ? -9.273 65.188 16.344 1 78.94 102 LEU A O 1
ATOM 833 N N . ALA A 1 103 ? -8.078 64.625 18.141 1 85.12 103 ALA A N 1
ATOM 834 C CA . ALA A 1 103 ? -7.297 65.812 18.156 1 85.12 103 ALA A CA 1
ATOM 835 C C . ALA A 1 103 ? -6.469 66 16.875 1 85.12 103 ALA A C 1
ATOM 837 O O . ALA A 1 103 ? -6.121 67.062 16.484 1 85.12 103 ALA A O 1
ATOM 838 N N . MET A 1 104 ? -6.23 64.812 16.203 1 88.25 104 MET A N 1
ATOM 839 C CA . MET A 1 104 ? -5.398 64.812 15 1 88.25 104 MET A CA 1
ATOM 840 C C . MET A 1 104 ? -6.164 65.375 13.812 1 88.25 104 MET A C 1
ATOM 842 O O . MET A 1 104 ? -5.562 65.75 12.805 1 88.25 104 MET A O 1
ATOM 846 N N . LEU A 1 105 ? -7.445 65.562 13.977 1 88 105 LEU A N 1
ATOM 847 C CA . LEU A 1 105 ? -8.258 66.125 12.883 1 88 105 LEU A CA 1
ATOM 848 C C . LEU A 1 105 ? -8.266 67.625 12.867 1 88 105 LEU A C 1
ATOM 850 O O . LEU A 1 105 ? -8.797 68.25 11.938 1 88 105 LEU A O 1
ATOM 854 N N . ASN A 1 106 ? -7.637 68.312 13.875 1 88.44 106 ASN A N 1
ATOM 855 C CA . ASN A 1 106 ? -7.586 69.75 13.953 1 88.44 106 ASN A CA 1
ATOM 856 C C . ASN A 1 106 ? -6.605 70.312 12.938 1 88.44 106 ASN A C 1
ATOM 858 O O . ASN A 1 106 ? -5.41 70 12.977 1 88.44 106 ASN A O 1
ATOM 862 N N . PHE A 1 107 ? -7.098 71.188 12.062 1 88.88 107 PHE A N 1
ATOM 863 C CA . PHE A 1 107 ? -6.309 71.75 10.969 1 88.88 107 PHE A CA 1
ATOM 864 C C . PHE A 1 107 ? -5.254 72.688 11.492 1 88.88 107 PHE A C 1
ATOM 866 O O . PHE A 1 107 ? -4.156 72.812 10.938 1 88.88 107 PHE A O 1
ATOM 873 N N . ASP A 1 108 ? -5.523 73.5 12.609 1 87.62 108 ASP A N 1
ATOM 874 C CA . ASP A 1 108 ? -4.543 74.375 13.195 1 87.62 108 ASP A CA 1
ATOM 875 C C . ASP A 1 108 ? -3.348 73.625 13.75 1 87.62 108 ASP A C 1
ATOM 877 O O . ASP A 1 108 ? -2.209 74.062 13.672 1 87.62 108 ASP A O 1
ATOM 881 N N . PHE A 1 109 ? -3.68 72.562 14.312 1 89.62 109 PHE A N 1
ATOM 882 C CA . PHE A 1 109 ? -2.623 71.688 14.828 1 89.62 109 PHE A CA 1
ATOM 883 C C . PHE A 1 109 ? -1.706 71.188 13.703 1 89.62 109 PHE A C 1
ATOM 885 O O . PHE A 1 109 ? -0.482 71.312 13.812 1 89.62 109 PHE A O 1
ATOM 892 N N . LEU A 1 110 ? -2.221 70.75 12.57 1 91.19 110 LEU A N 1
ATOM 893 C CA . LEU A 1 110 ? -1.456 70.25 11.422 1 91.19 110 LEU A CA 1
ATOM 894 C C . LEU A 1 110 ? -0.67 71.375 10.781 1 91.19 110 LEU A C 1
ATOM 896 O O . LEU A 1 110 ? 0.492 71.25 10.406 1 91.19 110 LEU A O 1
ATOM 900 N N . ARG A 1 111 ? -1.207 72.562 10.695 1 89.19 111 ARG A N 1
ATOM 901 C CA . ARG A 1 111 ? -0.618 73.688 9.977 1 89.19 111 ARG A CA 1
ATOM 902 C C . ARG A 1 111 ? 0.478 74.375 10.805 1 89.19 111 ARG A C 1
ATOM 904 O O . ARG A 1 111 ? 1.556 74.625 10.281 1 89.19 111 ARG A O 1
ATOM 911 N N . ASP A 1 112 ? 0.28 74.5 12.133 1 89 112 ASP A N 1
ATOM 912 C CA . ASP A 1 112 ? 1.157 75.312 12.945 1 89 112 ASP A CA 1
ATOM 913 C C . ASP A 1 112 ? 2.189 74.5 13.688 1 89 112 ASP A C 1
ATOM 915 O O . ASP A 1 112 ? 3.201 75 14.164 1 89 112 ASP A O 1
ATOM 919 N N . ALA A 1 113 ? 1.945 73.188 13.797 1 92.5 113 ALA A N 1
ATOM 920 C CA . ALA A 1 113 ? 2.852 72.312 14.555 1 92.5 113 ALA A CA 1
ATOM 921 C C . ALA A 1 113 ? 3.125 71.062 13.797 1 92.5 113 ALA A C 1
ATOM 923 O O . ALA A 1 113 ? 2.92 69.938 14.328 1 92.5 113 ALA A O 1
ATOM 924 N N . LYS A 1 114 ? 3.727 71.062 12.641 1 91.62 114 LYS A N 1
ATOM 925 C CA . LYS A 1 114 ? 3.928 69.938 11.734 1 91.62 114 LYS A CA 1
ATOM 926 C C . LYS A 1 114 ? 4.836 68.938 12.367 1 91.62 114 LYS A C 1
ATOM 928 O O . LYS A 1 114 ? 4.613 67.688 12.203 1 91.62 114 LYS A O 1
ATOM 933 N N . GLY A 1 115 ? 5.938 69.312 12.992 1 91.31 115 GLY A N 1
ATOM 934 C CA . GLY A 1 115 ? 6.832 68.375 13.641 1 91.31 115 GLY A CA 1
ATOM 935 C C . GLY A 1 115 ? 6.148 67.562 14.727 1 91.31 115 GLY A C 1
ATOM 936 O O . GLY A 1 115 ? 6.301 66.375 14.781 1 91.31 115 GLY A O 1
ATOM 937 N N . ALA A 1 116 ? 5.398 68.25 15.562 1 92.94 116 ALA A N 1
ATOM 938 C CA . ALA A 1 116 ? 4.652 67.562 16.625 1 92.94 116 ALA A CA 1
ATOM 939 C C . ALA A 1 116 ? 3.568 66.688 16.031 1 92.94 116 ALA A C 1
ATOM 941 O O . ALA A 1 116 ? 3.309 65.562 16.547 1 92.94 116 ALA A O 1
ATOM 942 N N . PHE A 1 117 ? 3.006 67.188 14.992 1 93.75 117 PHE A N 1
ATOM 943 C CA . PHE A 1 117 ? 1.965 66.375 14.328 1 93.75 117 PHE A CA 1
ATOM 944 C C . PHE A 1 117 ? 2.527 65.062 13.781 1 93.75 117 PHE A C 1
ATOM 946 O O . PHE A 1 117 ? 1.914 64 13.93 1 93.75 117 PHE A O 1
ATOM 953 N N . ALA A 1 118 ? 3.629 65.062 13.102 1 94.38 118 ALA A N 1
ATOM 954 C CA . ALA A 1 118 ? 4.262 63.906 12.547 1 94.38 118 ALA A CA 1
ATOM 955 C C . ALA A 1 118 ? 4.59 62.875 13.648 1 94.38 118 ALA A C 1
ATOM 957 O O . ALA A 1 118 ? 4.383 61.688 13.477 1 94.38 118 ALA A O 1
ATOM 958 N N . LEU A 1 119 ? 5.098 63.344 14.742 1 94.62 119 LEU A N 1
ATOM 959 C CA . LEU A 1 119 ? 5.441 62.469 15.844 1 94.62 119 LEU A CA 1
ATOM 960 C C . LEU A 1 119 ? 4.195 61.812 16.438 1 94.62 119 LEU A C 1
ATOM 962 O O . LEU A 1 119 ? 4.199 60.625 16.75 1 94.62 119 LEU A O 1
ATOM 966 N N . ALA A 1 120 ? 3.168 62.625 16.531 1 93.75 120 ALA A N 1
ATOM 967 C CA . ALA A 1 120 ? 1.91 62.062 17.016 1 93.75 120 ALA A CA 1
ATOM 968 C C . ALA A 1 120 ? 1.373 61.031 16.062 1 93.75 120 ALA A C 1
ATOM 970 O O . ALA A 1 120 ? 0.854 60 16.484 1 93.75 120 ALA A O 1
ATOM 971 N N . LEU A 1 121 ? 1.472 61.281 14.82 1 93.88 121 LEU A N 1
ATOM 972 C CA . LEU A 1 121 ? 1.027 60.312 13.812 1 93.88 121 LEU A CA 1
ATOM 973 C C . LEU A 1 121 ? 1.798 59 13.922 1 93.88 121 LEU A C 1
ATOM 975 O O . LEU A 1 121 ? 1.212 57.938 13.82 1 93.88 121 LEU A O 1
ATOM 979 N N . PHE A 1 122 ? 3.094 59.062 14.094 1 94.69 122 PHE A N 1
ATOM 980 C CA . PHE A 1 122 ? 3.918 57.875 14.234 1 94.69 122 PHE A CA 1
ATOM 981 C C . PHE A 1 122 ? 3.521 57.094 15.477 1 94.69 122 PHE A C 1
ATOM 983 O O . PHE A 1 122 ? 3.547 55.844 15.469 1 94.69 122 PHE A O 1
ATOM 990 N N . ALA A 1 123 ? 3.184 57.781 16.484 1 92.25 123 ALA A N 1
ATOM 991 C CA . ALA A 1 123 ? 2.752 57.094 17.719 1 92.25 123 ALA A CA 1
ATOM 992 C C . ALA A 1 123 ? 1.459 56.312 17.484 1 92.25 123 ALA A C 1
ATOM 994 O O . ALA A 1 123 ? 1.297 55.219 18 1 92.25 123 ALA A O 1
ATOM 995 N N . TRP A 1 124 ? 0.566 56.875 16.656 1 92.06 124 TRP A N 1
ATOM 996 C CA . TRP A 1 124 ? -0.72 56.219 16.391 1 92.06 124 TRP A CA 1
ATOM 997 C C . TRP A 1 124 ? -0.563 55.062 15.438 1 92.06 124 TRP A C 1
ATOM 999 O O . TRP A 1 124 ? -1.436 54.188 15.359 1 92.06 124 TRP A O 1
ATOM 1009 N N . LEU A 1 125 ? 0.543 54.844 14.75 1 93.56 125 LEU A N 1
ATOM 1010 C CA . LEU A 1 125 ? 0.76 53.781 13.773 1 93.56 125 LEU A CA 1
ATOM 1011 C C . LEU A 1 125 ? 1.526 52.625 14.406 1 93.56 125 LEU A C 1
ATOM 1013 O O . LEU A 1 125 ? 1.712 51.594 13.766 1 93.56 125 LEU A O 1
ATOM 1017 N N . THR A 1 126 ? 1.909 52.719 15.609 1 93.19 126 THR A N 1
ATOM 1018 C CA . THR A 1 126 ? 2.746 51.719 16.25 1 93.19 126 THR A CA 1
ATOM 1019 C C . THR A 1 126 ? 2 50.375 16.359 1 93.19 126 THR A C 1
ATOM 1021 O O . THR A 1 126 ? 2.621 49.312 16.422 1 93.19 126 THR A O 1
ATOM 1024 N N . PRO A 1 127 ? 0.629 50.375 16.406 1 92.94 127 PRO A N 1
ATOM 1025 C CA . PRO A 1 127 ? -0.066 49.094 16.453 1 92.94 127 PRO A CA 1
ATOM 1026 C C . PRO A 1 127 ? 0.231 48.188 15.25 1 92.94 127 PRO A C 1
ATOM 1028 O O . PRO A 1 127 ? 0.107 46.969 15.328 1 92.94 127 PRO A O 1
ATOM 1031 N N . LEU A 1 128 ? 0.59 48.781 14.172 1 94.69 128 LEU A N 1
ATOM 1032 C CA . LEU A 1 128 ? 0.922 48.031 12.977 1 94.69 128 LEU A CA 1
ATOM 1033 C C . LEU A 1 128 ? 2.105 47.094 13.234 1 94.69 128 LEU A C 1
ATOM 1035 O O . LEU A 1 128 ? 2.244 46.062 12.578 1 94.69 128 LEU A O 1
ATOM 1039 N N . ILE A 1 129 ? 2.924 47.5 14.219 1 95.5 129 ILE A N 1
ATOM 1040 C CA . ILE A 1 129 ? 4.066 46.688 14.57 1 95.5 129 ILE A CA 1
ATOM 1041 C C . ILE A 1 129 ? 3.578 45.312 15.078 1 95.5 129 ILE A C 1
ATOM 1043 O O . ILE A 1 129 ? 4.047 44.281 14.617 1 95.5 129 ILE A O 1
ATOM 1047 N N . VAL A 1 130 ? 2.6 45.281 15.938 1 94.75 130 VAL A N 1
ATOM 1048 C CA . VAL A 1 130 ? 2.092 44.062 16.516 1 94.75 130 VAL A CA 1
ATOM 1049 C C . VAL A 1 130 ? 1.296 43.281 15.461 1 94.75 130 VAL A C 1
ATOM 1051 O O . VAL A 1 130 ? 1.444 42.062 15.336 1 94.75 130 VAL A O 1
ATOM 1054 N N . ILE A 1 131 ? 0.495 43.906 14.68 1 94.5 131 ILE A N 1
ATOM 1055 C CA . ILE A 1 131 ? -0.384 43.281 13.703 1 94.5 131 ILE A CA 1
ATOM 1056 C C . ILE A 1 131 ? 0.451 42.562 12.656 1 94.5 131 ILE A C 1
ATOM 1058 O O . ILE A 1 131 ? 0.109 41.438 12.25 1 94.5 131 ILE A O 1
ATOM 1062 N N . LEU A 1 132 ? 1.551 43.125 12.281 1 94.81 132 LEU A N 1
ATOM 1063 C CA . LEU A 1 132 ? 2.316 42.562 11.172 1 94.81 132 LEU A CA 1
ATOM 1064 C C . LEU A 1 132 ? 3.387 41.594 11.664 1 94.81 132 LEU A C 1
ATOM 1066 O O . LEU A 1 132 ? 3.779 40.688 10.945 1 94.81 132 LEU A O 1
ATOM 1070 N N . THR A 1 133 ? 3.844 41.719 12.859 1 93.88 133 THR A N 1
ATOM 1071 C CA . THR A 1 133 ? 4.977 40.906 13.281 1 93.88 133 THR A CA 1
ATOM 1072 C C . THR A 1 133 ? 4.504 39.719 14.102 1 93.88 133 THR A C 1
ATOM 1074 O O . THR A 1 133 ? 5.168 38.688 14.125 1 93.88 133 THR A O 1
ATOM 1077 N N . ALA A 1 134 ? 3.43 39.844 14.766 1 89.25 134 ALA A N 1
ATOM 1078 C CA . ALA A 1 134 ? 2.984 38.781 15.664 1 89.25 134 ALA A CA 1
ATOM 1079 C C . ALA A 1 134 ? 2.631 37.5 14.883 1 89.25 134 ALA A C 1
ATOM 1081 O O . ALA A 1 134 ? 2.686 36.406 15.422 1 89.25 134 ALA A O 1
ATOM 1082 N N . ASN A 1 135 ? 2.301 37.656 13.656 1 90.12 135 ASN A N 1
ATOM 1083 C CA . ASN A 1 135 ? 1.801 36.531 12.867 1 90.12 135 ASN A CA 1
ATOM 1084 C C . ASN A 1 135 ? 2.811 36.094 11.812 1 90.12 135 ASN A C 1
ATOM 1086 O O . ASN A 1 135 ? 2.438 35.781 10.672 1 90.12 135 ASN A O 1
ATOM 1090 N N . THR A 1 136 ? 4.051 36.031 12.148 1 94.69 136 THR A N 1
ATOM 1091 C CA . THR A 1 136 ? 5.094 35.594 11.227 1 94.69 136 THR A CA 1
ATOM 1092 C C . THR A 1 136 ? 5.555 34.188 11.555 1 94.69 136 THR A C 1
ATOM 1094 O O . THR A 1 136 ? 6.496 33.656 10.938 1 94.69 136 THR A O 1
ATOM 1097 N N . LEU A 1 137 ? 4.93 33.594 12.5 1 94.69 137 LEU A N 1
ATOM 1098 C CA . LEU A 1 137 ? 5.121 32.188 12.812 1 94.69 137 LEU A CA 1
ATOM 1099 C C . LEU A 1 137 ? 3.963 31.359 12.281 1 94.69 137 LEU A C 1
ATOM 1101 O O . LEU A 1 137 ? 2.861 31.391 12.836 1 94.69 137 LEU A O 1
ATOM 1105 N N . LEU A 1 138 ? 4.207 30.641 11.328 1 94.75 138 LEU A N 1
ATOM 1106 C CA . LEU A 1 138 ? 3.186 29.859 10.648 1 94.75 138 LEU A CA 1
ATOM 1107 C C . LEU A 1 138 ? 3.342 28.375 10.953 1 94.75 138 LEU A C 1
ATOM 1109 O O . LEU A 1 138 ? 4.27 27.969 11.664 1 94.75 138 LEU A O 1
ATOM 1113 N N . VAL A 1 139 ? 2.365 27.609 10.523 1 94.44 139 VAL A N 1
ATOM 1114 C CA . VAL A 1 139 ? 2.406 26.172 10.68 1 94.44 139 VAL A CA 1
ATOM 1115 C C . VAL A 1 139 ? 2.348 25.5 9.312 1 94.44 139 VAL A C 1
ATOM 1117 O O . VAL A 1 139 ? 1.475 25.797 8.5 1 94.44 139 VAL A O 1
ATOM 1120 N N . GLU A 1 140 ? 3.314 24.609 9.039 1 92.38 140 GLU A N 1
ATOM 1121 C CA . GLU A 1 140 ? 3.385 23.906 7.773 1 92.38 140 GLU A CA 1
ATOM 1122 C C . GLU A 1 140 ? 3.762 22.438 7.988 1 92.38 140 GLU A C 1
ATOM 1124 O O . GLU A 1 140 ? 4.48 22.109 8.93 1 92.38 140 GLU A O 1
ATOM 1129 N N . PRO A 1 141 ? 3.248 21.609 7.051 1 90.31 141 PRO A N 1
ATOM 1130 C CA . PRO A 1 141 ? 3.684 20.219 7.129 1 90.31 141 PRO A CA 1
ATOM 1131 C C . PRO A 1 141 ? 5.121 20.016 6.645 1 90.31 141 PRO A C 1
ATOM 1133 O O . PRO A 1 141 ? 5.516 20.594 5.625 1 90.31 141 PRO A O 1
ATOM 1136 N N . LYS A 1 142 ? 5.879 19.281 7.41 1 89.56 142 LYS A N 1
ATOM 1137 C CA . LYS A 1 142 ? 7.262 18.969 7.059 1 89.56 142 LYS A CA 1
ATOM 1138 C C . LYS A 1 142 ? 7.621 17.531 7.445 1 89.56 142 LYS A C 1
ATOM 1140 O O . LYS A 1 142 ? 7.09 17 8.422 1 89.56 142 LYS A O 1
ATOM 1145 N N . SER A 1 143 ? 8.539 16.938 6.609 1 89.12 143 SER A N 1
ATOM 1146 C CA . SER A 1 143 ? 9.055 15.617 6.949 1 89.12 143 SER A CA 1
ATOM 1147 C C . SER A 1 143 ? 10.195 15.711 7.957 1 89.12 143 SER A C 1
ATOM 1149 O O . SER A 1 143 ? 11.188 16.406 7.719 1 89.12 143 SER A O 1
ATOM 1151 N N . ILE A 1 144 ? 10.023 15.156 9.078 1 89.56 144 ILE A N 1
ATOM 1152 C CA . ILE A 1 144 ? 11.047 15.133 10.109 1 89.56 144 ILE A CA 1
ATOM 1153 C C . ILE A 1 144 ? 11.773 13.789 10.094 1 89.56 144 ILE A C 1
ATOM 1155 O O . ILE A 1 144 ? 11.141 12.734 10.219 1 89.56 144 ILE A O 1
ATOM 1159 N N . TRP A 1 145 ? 13.133 13.828 9.961 1 91 145 TRP A N 1
ATOM 1160 C CA . TRP A 1 145 ? 13.977 12.641 9.891 1 91 145 TRP A CA 1
ATOM 1161 C C . TRP A 1 145 ? 14.781 12.469 11.172 1 91 145 TRP A C 1
ATOM 1163 O O . TRP A 1 145 ? 15.266 13.445 11.742 1 91 145 TRP A O 1
ATOM 1173 N N . GLN A 1 146 ? 14.906 11.305 11.625 1 91.25 146 GLN A N 1
ATOM 1174 C CA . GLN A 1 146 ? 15.695 11.016 12.82 1 91.25 146 GLN A CA 1
ATOM 1175 C C . GLN A 1 146 ? 16.406 9.664 12.703 1 91.25 146 GLN A C 1
ATOM 1177 O O . GLN A 1 146 ? 15.844 8.711 12.156 1 91.25 146 GLN A O 1
ATOM 1182 N N . ASP A 1 147 ? 17.656 9.617 13.172 1 94.06 147 ASP A N 1
ATOM 1183 C CA . ASP A 1 147 ? 18.344 8.336 13.312 1 94.06 147 ASP A CA 1
ATOM 1184 C C . ASP A 1 147 ? 17.766 7.516 14.461 1 94.06 147 ASP A C 1
ATOM 1186 O O . ASP A 1 147 ? 17.438 8.062 15.516 1 94.06 147 ASP A O 1
ATOM 1190 N N . SER A 1 148 ? 17.531 6.352 14.141 1 93.81 148 SER A N 1
ATOM 1191 C CA . SER A 1 148 ? 16.953 5.488 15.172 1 93.81 148 SER A CA 1
ATOM 1192 C C . SER A 1 148 ? 17.422 4.043 15 1 93.81 148 SER A C 1
ATOM 1194 O O . SER A 1 148 ? 18.359 3.773 14.258 1 93.81 148 SER A O 1
ATOM 1196 N N . ARG A 1 149 ? 16.984 3.18 15.875 1 94.12 149 ARG A N 1
ATOM 1197 C CA . ARG A 1 149 ? 17.109 1.729 15.789 1 94.12 149 ARG A CA 1
ATOM 1198 C C . ARG A 1 149 ? 15.727 1.066 15.773 1 94.12 149 ARG A C 1
ATOM 1200 O O . ARG A 1 149 ? 14.859 1.409 16.578 1 94.12 149 ARG A O 1
ATOM 1207 N N . CYS A 1 150 ? 15.492 0.313 14.812 1 95.06 150 CYS A N 1
ATOM 1208 C CA . CYS A 1 150 ? 14.172 -0.283 14.617 1 95.06 150 CYS A CA 1
ATOM 1209 C C . CYS A 1 150 ? 14.203 -1.779 14.898 1 95.06 150 CYS A C 1
ATOM 1211 O O . CYS A 1 150 ? 15.18 -2.457 14.578 1 95.06 150 CYS A O 1
ATOM 1213 N N . GLY A 1 151 ? 13.164 -2.215 15.555 1 93.56 151 GLY A N 1
ATOM 1214 C CA . GLY A 1 151 ? 13 -3.641 15.789 1 93.56 151 GLY A CA 1
ATOM 1215 C C . GLY A 1 151 ? 12.297 -4.359 14.656 1 93.56 151 GLY A C 1
ATOM 1216 O O . GLY A 1 151 ? 11.703 -3.725 13.781 1 93.56 151 GLY A O 1
ATOM 1217 N N . GLY A 1 152 ? 12.406 -5.734 14.602 1 93.38 152 GLY A N 1
ATOM 1218 C CA . GLY A 1 152 ? 11.656 -6.562 13.672 1 93.38 152 GLY A CA 1
ATOM 1219 C C . GLY A 1 152 ? 12.312 -6.676 12.312 1 93.38 152 GLY A C 1
ATOM 1220 O O . GLY A 1 152 ? 11.766 -7.297 11.398 1 93.38 152 GLY A O 1
ATOM 1221 N N . ILE A 1 153 ? 13.469 -6.012 12.133 1 96.62 153 ILE A N 1
ATOM 1222 C CA . ILE A 1 153 ? 14.164 -6.062 10.852 1 96.62 153 ILE A CA 1
ATOM 1223 C C . ILE A 1 153 ? 14.836 -7.422 10.688 1 96.62 153 ILE A C 1
ATOM 1225 O O . ILE A 1 153 ? 15.5 -7.914 11.609 1 96.62 153 ILE A O 1
ATOM 1229 N N . ARG A 1 154 ? 14.617 -8.016 9.531 1 97 154 ARG A N 1
ATOM 1230 C CA . ARG A 1 154 ? 15.125 -9.352 9.258 1 97 154 ARG A CA 1
ATOM 1231 C C . ARG A 1 154 ? 16.219 -9.312 8.195 1 97 154 ARG A C 1
ATOM 1233 O O . ARG A 1 154 ? 16.375 -8.32 7.484 1 97 154 ARG A O 1
ATOM 1240 N N . SER A 1 155 ? 17.016 -10.336 8.141 1 98 155 SER A N 1
ATOM 1241 C CA . SER A 1 155 ? 18.031 -10.617 7.137 1 98 155 SER A CA 1
ATOM 1242 C C . SER A 1 155 ? 18 -12.078 6.711 1 98 155 SER A C 1
ATOM 1244 O O . SER A 1 155 ? 17.078 -12.812 7.062 1 98 155 SER A O 1
ATOM 1246 N N . LEU A 1 156 ? 18.906 -12.492 5.832 1 98.5 156 LEU A N 1
ATOM 1247 C CA . LEU A 1 156 ? 18.984 -13.875 5.379 1 98.5 156 LEU A CA 1
ATOM 1248 C C . LEU A 1 156 ? 20.328 -14.5 5.75 1 98.5 156 LEU A C 1
ATOM 1250 O O . LEU A 1 156 ? 21.359 -13.836 5.68 1 98.5 156 LEU A O 1
ATOM 1254 N N . ASN A 1 157 ? 20.297 -15.688 6.219 1 98.5 157 ASN A N 1
ATOM 1255 C CA . ASN A 1 157 ? 21.484 -16.516 6.496 1 98.5 157 ASN A CA 1
ATOM 1256 C C . ASN A 1 157 ? 21.266 -17.969 6.09 1 98.5 157 ASN A C 1
ATOM 1258 O O . ASN A 1 157 ? 20.766 -18.766 6.887 1 98.5 157 ASN A O 1
ATOM 1262 N N . PHE A 1 158 ? 21.797 -18.375 4.977 1 98.31 158 PHE A N 1
ATOM 1263 C CA . PHE A 1 158 ? 21.516 -19.672 4.387 1 98.31 158 PHE A CA 1
ATOM 1264 C C . PHE A 1 158 ? 22.312 -20.781 5.074 1 98.31 158 PHE A C 1
ATOM 1266 O O . PHE A 1 158 ? 22.125 -21.953 4.797 1 98.31 158 PHE A O 1
ATOM 1273 N N . SER A 1 159 ? 23.219 -20.422 5.996 1 97.12 159 SER A N 1
ATOM 1274 C CA . SER A 1 159 ? 23.938 -21.438 6.766 1 97.12 159 SER A CA 1
ATOM 1275 C C . SER A 1 159 ? 22.969 -22.266 7.613 1 97.12 159 SER A C 1
ATOM 1277 O O . SER A 1 159 ? 23.266 -23.422 7.957 1 97.12 159 SER A O 1
ATOM 1279 N N . PHE A 1 160 ? 21.828 -21.719 7.852 1 97.38 160 PHE A N 1
ATOM 1280 C CA . PHE A 1 160 ? 20.859 -22.438 8.672 1 97.38 160 PHE A CA 1
ATOM 1281 C C . PHE A 1 160 ? 20.234 -23.594 7.902 1 97.38 160 PHE A C 1
ATOM 1283 O O . PHE A 1 160 ? 19.641 -24.484 8.5 1 97.38 160 PHE A O 1
ATOM 1290 N N . GLU A 1 161 ? 20.281 -23.594 6.598 1 97.06 161 GLU A N 1
ATOM 1291 C CA . GLU A 1 161 ? 19.906 -24.766 5.824 1 97.06 161 GLU A CA 1
ATOM 1292 C C . GLU A 1 161 ? 20.812 -25.953 6.141 1 97.06 161 GLU A C 1
ATOM 1294 O O . GLU A 1 161 ? 20.375 -27.109 6.113 1 97.06 161 GLU A O 1
ATOM 1299 N N . SER A 1 162 ? 22.031 -25.672 6.469 1 95.88 162 SER A N 1
ATOM 1300 C CA . SER A 1 162 ? 23.016 -26.703 6.77 1 95.88 162 SER A CA 1
ATOM 1301 C C . SER A 1 162 ? 22.797 -27.297 8.156 1 95.88 162 SER A C 1
ATOM 1303 O O . SER A 1 162 ? 23.047 -28.484 8.375 1 95.88 162 SER A O 1
ATOM 1305 N N . THR A 1 163 ? 22.312 -26.516 9.031 1 93.5 163 THR A N 1
ATOM 1306 C CA . THR A 1 163 ? 22.297 -26.969 10.422 1 93.5 163 THR A CA 1
ATOM 1307 C C . THR A 1 163 ? 20.906 -27.438 10.82 1 93.5 163 THR A C 1
ATOM 1309 O O . THR A 1 163 ? 20.75 -28.203 11.773 1 93.5 163 THR A O 1
ATOM 1312 N N . ASN A 1 164 ? 19.906 -27.047 10.141 1 89.75 164 ASN A N 1
ATOM 1313 C CA . ASN A 1 164 ? 18.547 -27.453 10.484 1 89.75 164 ASN A CA 1
ATOM 1314 C C . ASN A 1 164 ? 18.188 -28.797 9.859 1 89.75 164 ASN A C 1
ATOM 1316 O O . ASN A 1 164 ? 18.641 -29.109 8.758 1 89.75 164 ASN A O 1
ATOM 1320 N N . SER A 1 165 ? 17.422 -29.516 10.68 1 84.81 165 SER A N 1
ATOM 1321 C CA . SER A 1 165 ? 16.922 -30.781 10.195 1 84.81 165 SER A CA 1
ATOM 1322 C C . SER A 1 165 ? 15.398 -30.781 10.117 1 84.81 165 SER A C 1
ATOM 1324 O O . SER A 1 165 ? 14.727 -30.391 11.062 1 84.81 165 SER A O 1
ATOM 1326 N N . TRP A 1 166 ? 14.891 -31.266 9.016 1 79.69 166 TRP A N 1
ATOM 1327 C CA . TRP A 1 166 ? 13.438 -31.312 8.883 1 79.69 166 TRP A CA 1
ATOM 1328 C C . TRP A 1 166 ? 12.852 -32.438 9.75 1 79.69 166 TRP A C 1
ATOM 1330 O O . TRP A 1 166 ? 11.656 -32.406 10.055 1 79.69 166 TRP A O 1
ATOM 1340 N N . ARG A 1 167 ? 13.641 -33.375 10.086 1 77.94 167 ARG A N 1
ATOM 1341 C CA . ARG A 1 167 ? 13.195 -34.469 10.938 1 77.94 167 ARG A CA 1
ATOM 1342 C C . ARG A 1 167 ? 13.039 -34 12.383 1 77.94 167 ARG A C 1
ATOM 1344 O O . ARG A 1 167 ? 12.227 -34.562 13.133 1 77.94 167 ARG A O 1
ATOM 1351 N N . LYS A 1 168 ? 13.852 -33.094 12.82 1 83.19 168 LYS A N 1
ATOM 1352 C CA . LYS A 1 168 ? 13.781 -32.438 14.109 1 83.19 168 LYS A CA 1
ATOM 1353 C C . LYS A 1 168 ? 13.781 -30.906 13.938 1 83.19 168 LYS A C 1
ATOM 1355 O O . LYS A 1 168 ? 14.75 -30.234 14.305 1 83.19 168 LYS A O 1
ATOM 1360 N N . PRO A 1 169 ? 12.656 -30.516 13.359 1 85 169 PRO A N 1
ATOM 1361 C CA . PRO A 1 169 ? 12.625 -29.094 13.008 1 85 169 PRO A CA 1
ATOM 1362 C C . PRO A 1 169 ? 12.664 -28.172 14.227 1 85 169 PRO A C 1
ATOM 1364 O O . PRO A 1 169 ? 12.148 -28.531 15.289 1 85 169 PRO A O 1
ATOM 1367 N N . THR A 1 170 ? 13.414 -27.141 14.062 1 89.5 170 THR A N 1
ATOM 1368 C CA . THR A 1 170 ? 13.438 -26.094 15.086 1 89.5 170 THR A CA 1
ATOM 1369 C C . THR A 1 170 ? 12.086 -25.391 15.164 1 89.5 170 THR A C 1
ATOM 1371 O O . THR A 1 170 ? 11.492 -25.062 14.141 1 89.5 170 THR A O 1
ATOM 1374 N N . ALA A 1 171 ? 11.602 -25.312 16.406 1 89.62 171 ALA A N 1
ATOM 1375 C CA . ALA A 1 171 ? 10.344 -24.609 16.609 1 89.62 171 ALA A CA 1
ATOM 1376 C C . ALA A 1 171 ? 10.562 -23.281 17.344 1 89.62 171 ALA A C 1
ATOM 1378 O O . ALA A 1 171 ? 11.32 -23.234 18.312 1 89.62 171 ALA A O 1
ATOM 1379 N N . ILE A 1 172 ? 10.07 -22.266 16.812 1 89.94 172 ILE A N 1
ATOM 1380 C CA . ILE A 1 172 ? 10.102 -20.953 17.438 1 89.94 172 ILE A CA 1
ATOM 1381 C C . ILE A 1 172 ? 8.672 -20.484 17.703 1 89.94 172 ILE A C 1
ATOM 1383 O O . ILE A 1 172 ? 7.875 -20.344 16.781 1 89.94 172 ILE A O 1
ATOM 1387 N N . ASP A 1 173 ? 8.383 -20.188 18.953 1 84.81 173 ASP A N 1
ATOM 1388 C CA . ASP A 1 173 ? 7.055 -19.75 19.375 1 84.81 173 ASP A CA 1
ATOM 1389 C C . ASP A 1 173 ? 5.969 -20.688 18.875 1 84.81 173 ASP A C 1
ATOM 1391 O O . ASP A 1 173 ? 4.965 -20.25 18.312 1 84.81 173 ASP A O 1
ATOM 1395 N N . GLY A 1 174 ? 6.277 -21.969 18.906 1 80.19 174 GLY A N 1
ATOM 1396 C CA . GLY A 1 174 ? 5.301 -23 18.625 1 80.19 174 GLY A CA 1
ATOM 1397 C C . GLY A 1 174 ? 5.18 -23.312 17.141 1 80.19 174 GLY A C 1
ATOM 1398 O O . GLY A 1 174 ? 4.406 -24.188 16.75 1 80.19 174 GLY A O 1
ATOM 1399 N N . LEU A 1 175 ? 5.938 -22.641 16.266 1 85.62 175 LEU A N 1
ATOM 1400 C CA . LEU A 1 175 ? 5.875 -22.891 14.828 1 85.62 175 LEU A CA 1
ATOM 1401 C C . LEU A 1 175 ? 7.207 -23.422 14.312 1 85.62 175 LEU A C 1
ATOM 1403 O O . LEU A 1 175 ? 8.266 -22.891 14.656 1 85.62 175 LEU A O 1
ATOM 1407 N N . TYR A 1 176 ? 7.098 -24.391 13.477 1 87.62 176 TYR A N 1
ATOM 1408 C CA . TYR A 1 176 ? 8.312 -25 12.953 1 87.62 176 TYR A CA 1
ATOM 1409 C C . TYR A 1 176 ? 8.906 -24.141 11.836 1 87.62 176 TYR A C 1
ATOM 1411 O O . TYR A 1 176 ? 8.172 -23.609 11.008 1 87.62 176 TYR A O 1
ATOM 1419 N N . GLU A 1 177 ? 10.188 -24.062 11.828 1 92.38 177 GLU A N 1
ATOM 1420 C CA . GLU A 1 177 ? 10.891 -23.453 10.711 1 92.38 177 GLU A CA 1
ATOM 1421 C C . GLU A 1 177 ? 10.828 -24.328 9.469 1 92.38 177 GLU A C 1
ATOM 1423 O O . GLU A 1 177 ? 10.773 -25.562 9.57 1 92.38 177 GLU A O 1
ATOM 1428 N N . ILE A 1 178 ? 10.789 -23.688 8.312 1 91 178 ILE A N 1
ATOM 1429 C CA . ILE A 1 178 ? 10.516 -24.391 7.062 1 91 178 ILE A CA 1
ATOM 1430 C C . ILE A 1 178 ? 11.727 -24.297 6.137 1 91 178 ILE A C 1
ATOM 1432 O O . ILE A 1 178 ? 12.172 -23.188 5.797 1 91 178 ILE A O 1
ATOM 1436 N N . PRO A 1 179 ? 12.266 -25.422 5.73 1 94.62 179 PRO A N 1
ATOM 1437 C CA . PRO A 1 179 ? 13.328 -25.375 4.723 1 94.62 179 PRO A CA 1
ATOM 1438 C C . PRO A 1 179 ? 12.805 -25.031 3.33 1 94.62 179 PRO A C 1
ATOM 1440 O O . PRO A 1 179 ? 11.594 -25.094 3.092 1 94.62 179 PRO A O 1
ATOM 1443 N N . LEU A 1 180 ? 13.695 -24.625 2.396 1 96.62 180 LEU A N 1
ATOM 1444 C CA . LEU A 1 180 ? 13.305 -24.266 1.038 1 96.62 180 LEU A CA 1
ATOM 1445 C C . LEU A 1 180 ? 13.102 -25.5 0.177 1 96.62 180 LEU A C 1
ATOM 1447 O O . LEU A 1 180 ? 12.422 -25.438 -0.853 1 96.62 180 LEU A O 1
ATOM 1451 N N . SER A 1 181 ? 13.703 -26.656 0.632 1 96.06 181 SER A N 1
ATOM 1452 C CA . SER A 1 181 ? 13.727 -27.844 -0.216 1 96.06 181 SER A CA 1
ATOM 1453 C C . SER A 1 181 ? 12.906 -28.984 0.393 1 96.06 181 SER A C 1
ATOM 1455 O O . SER A 1 181 ? 12.695 -29.016 1.608 1 96.06 181 SER A O 1
ATOM 1457 N N . LEU A 1 182 ? 12.461 -29.828 -0.456 1 92.19 182 LEU A N 1
ATOM 1458 C CA . LEU A 1 182 ? 11.859 -31.109 -0.079 1 92.19 182 LEU A CA 1
ATOM 1459 C C . LEU A 1 182 ? 12.859 -32.25 -0.253 1 92.19 182 LEU A C 1
ATOM 1461 O O . LEU A 1 182 ? 13.727 -32.188 -1.126 1 92.19 182 LEU A O 1
ATOM 1465 N N . TRP A 1 183 ? 12.648 -33.281 0.53 1 92.25 183 TRP A N 1
ATOM 1466 C CA . TRP A 1 183 ? 13.641 -34.375 0.553 1 92.25 183 TRP A CA 1
ATOM 1467 C C . TRP A 1 183 ? 12.977 -35.719 0.388 1 92.25 183 TRP A C 1
ATOM 1469 O O . TRP A 1 183 ? 11.898 -35.969 0.938 1 92.25 183 TRP A O 1
ATOM 1479 N N . ASN A 1 184 ? 13.664 -36.531 -0.386 1 91.62 184 ASN A N 1
ATOM 1480 C CA . ASN A 1 184 ? 13.453 -37.969 -0.343 1 91.62 184 ASN A CA 1
ATOM 1481 C C . ASN A 1 184 ? 14.375 -38.625 0.674 1 91.62 184 ASN A C 1
ATOM 1483 O O . ASN A 1 184 ? 15.281 -38 1.211 1 91.62 184 ASN A O 1
ATOM 1487 N N . THR A 1 185 ? 14.023 -39.906 0.962 1 91.69 185 THR A N 1
ATOM 1488 C CA . THR A 1 185 ? 14.875 -40.594 1.922 1 91.69 185 THR A CA 1
ATOM 1489 C C . THR A 1 185 ? 15.164 -42.031 1.448 1 91.69 185 THR A C 1
ATOM 1491 O O . THR A 1 185 ? 14.406 -42.594 0.661 1 91.69 185 THR A O 1
ATOM 1494 N N . THR A 1 186 ? 16.328 -42.531 1.802 1 93 186 THR A N 1
ATOM 1495 C CA . THR A 1 186 ? 16.656 -43.938 1.582 1 93 186 THR A CA 1
ATOM 1496 C C . THR A 1 186 ? 16.344 -44.781 2.83 1 93 186 THR A C 1
ATOM 1498 O O . THR A 1 186 ? 16.484 -46 2.824 1 93 186 THR A O 1
ATOM 1501 N N . GLN A 1 187 ? 15.992 -44.031 3.832 1 90.56 187 GLN A N 1
ATOM 1502 C CA . GLN A 1 187 ? 15.711 -44.75 5.078 1 90.56 187 GLN A CA 1
ATOM 1503 C C . GLN A 1 187 ? 14.445 -45.594 4.957 1 90.56 187 GLN A C 1
ATOM 1505 O O . GLN A 1 187 ? 13.359 -45.062 4.691 1 90.56 187 GLN A O 1
ATOM 1510 N N . ARG A 1 188 ? 14.57 -46.781 5.203 1 88 188 ARG A N 1
ATOM 1511 C CA . ARG A 1 188 ? 13.438 -47.688 5.168 1 88 188 ARG A CA 1
ATOM 1512 C C . ARG A 1 188 ? 12.688 -47.719 6.5 1 88 188 ARG A C 1
ATOM 1514 O O . ARG A 1 188 ? 13.258 -47.344 7.531 1 88 188 ARG A O 1
ATOM 1521 N N . PRO A 1 189 ? 11.367 -48.219 6.344 1 81.19 189 PRO A N 1
ATOM 1522 C CA . PRO A 1 189 ? 10.625 -48.312 7.609 1 81.19 189 PRO A CA 1
ATOM 1523 C C . PRO A 1 189 ? 11.32 -49.188 8.641 1 81.19 189 PRO A C 1
ATOM 1525 O O . PRO A 1 189 ? 11.781 -50.281 8.312 1 81.19 189 PRO A O 1
ATOM 1528 N N . ASN A 1 190 ? 11.484 -48.781 9.867 1 80.62 190 ASN A N 1
ATOM 1529 C CA . ASN A 1 190 ? 12.016 -49.5 11.023 1 80.62 190 ASN A CA 1
ATOM 1530 C C . ASN A 1 190 ? 13.516 -49.75 10.883 1 80.62 190 ASN A C 1
ATOM 1532 O O . ASN A 1 190 ? 14.07 -50.594 11.586 1 80.62 190 ASN A O 1
ATOM 1536 N N . GLN A 1 191 ? 14.031 -49.094 9.875 1 84.56 191 GLN A N 1
ATOM 1537 C CA . GLN A 1 191 ? 15.477 -49.219 9.742 1 84.56 191 GLN A CA 1
ATOM 1538 C C . GLN A 1 191 ? 16.203 -48.438 10.852 1 84.56 191 GLN A C 1
ATOM 1540 O O . GLN A 1 191 ? 15.977 -47.25 11.031 1 84.56 191 GLN A O 1
ATOM 1545 N N . THR A 1 192 ? 16.938 -49.094 11.664 1 81.56 192 THR A N 1
ATOM 1546 C CA . THR A 1 192 ? 17.609 -48.469 12.789 1 81.56 192 THR A CA 1
ATOM 1547 C C . THR A 1 192 ? 19.109 -48.312 12.508 1 81.56 192 THR A C 1
ATOM 1549 O O . THR A 1 192 ? 19.812 -47.594 13.211 1 81.56 192 THR A O 1
ATOM 1552 N N . ASP A 1 193 ? 19.641 -49.094 11.469 1 78.31 193 ASP A N 1
ATOM 1553 C CA . ASP A 1 193 ? 21.062 -49.031 11.172 1 78.31 193 ASP A CA 1
ATOM 1554 C C . ASP A 1 193 ? 21.438 -47.688 10.523 1 78.31 193 ASP A C 1
ATOM 1556 O O . ASP A 1 193 ? 20.578 -46.969 10.023 1 78.31 193 ASP A O 1
ATOM 1560 N N . ALA A 1 194 ? 22.797 -47.438 10.789 1 78.94 194 ALA A N 1
ATOM 1561 C CA . ALA A 1 194 ? 23.328 -46.219 10.195 1 78.94 194 ALA A CA 1
ATOM 1562 C C . ALA A 1 194 ? 23.578 -46.406 8.703 1 78.94 194 ALA A C 1
ATOM 1564 O O . ALA A 1 194 ? 23.516 -47.531 8.188 1 78.94 194 ALA A O 1
ATOM 1565 N N . GLY A 1 195 ? 23.469 -45.438 7.77 1 83.5 195 GLY A N 1
ATOM 1566 C CA . GLY A 1 195 ? 23.875 -45.5 6.375 1 83.5 195 GLY A CA 1
ATOM 1567 C C . GLY A 1 195 ? 22.844 -44.938 5.418 1 83.5 195 GLY A C 1
ATOM 1568 O O . GLY A 1 195 ? 23.047 -44.938 4.203 1 83.5 195 GLY A O 1
ATOM 1569 N N . TRP A 1 196 ? 21.719 -44.656 5.918 1 90.5 196 TRP A N 1
ATOM 1570 C CA . TRP A 1 196 ? 20.719 -44.031 5.066 1 90.5 196 TRP A CA 1
ATOM 1571 C C . TRP A 1 196 ? 21 -42.531 4.914 1 90.5 196 TRP A C 1
ATOM 1573 O O . TRP A 1 196 ? 21.797 -41.969 5.66 1 90.5 196 TRP A O 1
ATOM 1583 N N . PHE A 1 197 ? 20.5 -41.906 3.887 1 92.12 197 PHE A N 1
ATOM 1584 C CA . PHE A 1 197 ? 20.625 -40.469 3.68 1 92.12 197 PHE A CA 1
ATOM 1585 C C . PHE A 1 197 ? 19.375 -39.906 3.014 1 92.12 197 PHE A C 1
ATOM 1587 O O . PHE A 1 197 ? 18.609 -40.625 2.408 1 92.12 197 PHE A O 1
ATOM 1594 N N . ASP A 1 198 ? 19.125 -38.625 3.162 1 93 198 ASP A N 1
ATOM 1595 C CA . ASP A 1 198 ? 18.109 -37.875 2.426 1 93 198 ASP A CA 1
ATOM 1596 C C . ASP A 1 198 ? 18.688 -37.312 1.139 1 93 198 ASP A C 1
ATOM 1598 O O . ASP A 1 198 ? 19.875 -36.969 1.083 1 93 198 ASP A O 1
ATOM 1602 N N . TYR A 1 199 ? 17.891 -37.281 0.125 1 94.31 199 TYR A N 1
ATOM 1603 C CA . TYR A 1 199 ? 18.359 -36.688 -1.118 1 94.31 199 TYR A CA 1
ATOM 1604 C C . TYR A 1 199 ? 17.312 -35.75 -1.706 1 94.31 199 TYR A C 1
ATOM 1606 O O . TYR A 1 199 ? 16.125 -35.844 -1.377 1 94.31 199 TYR A O 1
ATOM 1614 N N . TYR A 1 200 ? 17.766 -34.844 -2.539 1 94.75 200 TYR A N 1
ATOM 1615 C CA . TYR A 1 200 ? 16.984 -33.719 -3.039 1 94.75 200 TYR A CA 1
ATOM 1616 C C . TYR A 1 200 ? 15.828 -34.188 -3.908 1 94.75 200 TYR A C 1
ATOM 1618 O O . TYR A 1 200 ? 16 -35.062 -4.762 1 94.75 200 TYR A O 1
ATOM 1626 N N . THR A 1 201 ? 14.633 -33.625 -3.705 1 92.88 201 THR A N 1
ATOM 1627 C CA . THR A 1 201 ? 13.438 -33.844 -4.504 1 92.88 201 THR A CA 1
ATOM 1628 C C . THR A 1 201 ? 13.086 -32.625 -5.332 1 92.88 201 THR A C 1
ATOM 1630 O O . THR A 1 201 ? 12.859 -32.719 -6.539 1 92.88 201 THR A O 1
ATOM 1633 N N . GLY A 1 202 ? 12.953 -31.516 -4.664 1 94.69 202 GLY A N 1
ATOM 1634 C CA . GLY A 1 202 ? 12.523 -30.281 -5.309 1 94.69 202 GLY A CA 1
ATOM 1635 C C . GLY A 1 202 ? 12.234 -29.156 -4.324 1 94.69 202 GLY A C 1
ATOM 1636 O O . GLY A 1 202 ? 12.477 -29.297 -3.125 1 94.69 202 GLY A O 1
ATOM 1637 N N . PRO A 1 203 ? 11.812 -27.969 -4.891 1 95.88 203 PRO A N 1
ATOM 1638 C CA . PRO A 1 203 ? 11.438 -26.859 -4.008 1 95.88 203 PRO A CA 1
ATOM 1639 C C . PRO A 1 203 ? 10.234 -27.203 -3.129 1 95.88 203 PRO A C 1
ATOM 1641 O O . PRO A 1 203 ? 9.305 -27.875 -3.578 1 95.88 203 PRO A O 1
ATOM 1644 N N . GLY A 1 204 ? 10.281 -26.734 -1.905 1 92.56 204 GLY A N 1
ATOM 1645 C CA . GLY A 1 204 ? 9.164 -26.922 -1.001 1 92.56 204 GLY A CA 1
ATOM 1646 C C . GLY A 1 204 ? 7.949 -26.094 -1.372 1 92.56 204 GLY A C 1
ATOM 1647 O O . GLY A 1 204 ? 8.062 -25.125 -2.119 1 92.56 204 GLY A O 1
ATOM 1648 N N . PRO A 1 205 ? 6.77 -26.469 -0.841 1 88.44 205 PRO A N 1
ATOM 1649 C CA . PRO A 1 205 ? 5.531 -25.766 -1.194 1 88.44 205 PRO A CA 1
ATOM 1650 C C . PRO A 1 205 ? 5.551 -24.297 -0.786 1 88.44 205 PRO A C 1
ATOM 1652 O O . PRO A 1 205 ? 5.023 -23.438 -1.505 1 88.44 205 PRO A O 1
ATOM 1655 N N . SER A 1 206 ? 6.129 -23.984 0.368 1 91.31 206 SER A N 1
ATOM 1656 C CA . SER A 1 206 ? 6.172 -22.594 0.82 1 91.31 206 SER A CA 1
ATOM 1657 C C . SER A 1 206 ? 7.027 -21.734 -0.108 1 91.31 206 SER A C 1
ATOM 1659 O O . SER A 1 206 ? 6.691 -20.578 -0.376 1 91.31 206 SER A O 1
ATOM 1661 N N . LEU A 1 207 ? 8.109 -22.328 -0.539 1 96.19 207 LEU A N 1
ATOM 1662 C CA . LEU A 1 207 ? 8.93 -21.609 -1.502 1 96.19 207 LEU A CA 1
ATOM 1663 C C . LEU A 1 207 ? 8.188 -21.422 -2.822 1 96.19 207 LEU A C 1
ATOM 1665 O O . LEU A 1 207 ? 8.25 -20.359 -3.432 1 96.19 207 LEU A O 1
ATOM 1669 N N . GLN A 1 208 ? 7.508 -22.469 -3.268 1 94.25 208 GLN A N 1
ATOM 1670 C CA . GLN A 1 208 ? 6.727 -22.359 -4.496 1 94.25 208 GLN A CA 1
ATOM 1671 C C . GLN A 1 208 ? 5.707 -21.234 -4.406 1 94.25 208 GLN A C 1
ATOM 1673 O O . GLN A 1 208 ? 5.562 -20.453 -5.348 1 94.25 208 GLN A O 1
ATOM 1678 N N . GLN A 1 209 ? 5.105 -21.141 -3.318 1 93.25 209 GLN A N 1
ATOM 1679 C CA . GLN A 1 209 ? 4.121 -20.094 -3.1 1 93.25 209 GLN A CA 1
ATOM 1680 C C . GLN A 1 209 ? 4.77 -18.719 -3.15 1 93.25 209 GLN A C 1
ATOM 1682 O O . GLN A 1 209 ? 4.324 -17.828 -3.893 1 93.25 209 GLN A O 1
ATOM 1687 N N . THR A 1 210 ? 5.816 -18.578 -2.398 1 95.94 210 THR A N 1
ATOM 1688 C CA . THR A 1 210 ? 6.484 -17.297 -2.281 1 95.94 210 THR A CA 1
ATOM 1689 C C . THR A 1 210 ? 7.051 -16.859 -3.627 1 95.94 210 THR A C 1
ATOM 1691 O O . THR A 1 210 ? 6.875 -15.703 -4.031 1 95.94 210 THR A O 1
ATOM 1694 N N . ALA A 1 211 ? 7.684 -17.766 -4.301 1 97.44 211 ALA A N 1
ATOM 1695 C CA . ALA A 1 211 ? 8.281 -17.453 -5.594 1 97.44 211 ALA A CA 1
ATOM 1696 C C . ALA A 1 211 ? 7.215 -17.109 -6.625 1 97.44 211 ALA A C 1
ATOM 1698 O O . ALA A 1 211 ? 7.398 -16.203 -7.438 1 97.44 211 ALA A O 1
ATOM 1699 N N . THR A 1 212 ? 6.145 -17.812 -6.582 1 95.56 212 THR A N 1
ATOM 1700 C CA . THR A 1 212 ? 5.055 -17.547 -7.516 1 95.56 212 THR A CA 1
ATOM 1701 C C . THR A 1 212 ? 4.461 -16.172 -7.281 1 95.56 212 THR A C 1
ATOM 1703 O O . THR A 1 212 ? 4.219 -15.422 -8.234 1 95.56 212 THR A O 1
ATOM 1706 N N . LEU A 1 213 ? 4.281 -15.852 -6.051 1 95.19 213 LEU A N 1
ATOM 1707 C CA . LEU A 1 213 ? 3.771 -14.531 -5.719 1 95.19 213 LEU A CA 1
ATOM 1708 C C . LEU A 1 213 ? 4.715 -13.445 -6.23 1 95.19 213 LEU A C 1
ATOM 1710 O O . LEU A 1 213 ? 4.273 -12.484 -6.867 1 95.19 213 LEU A O 1
ATOM 1714 N N . ALA A 1 214 ? 5.949 -13.625 -5.996 1 96.5 214 ALA A N 1
ATOM 1715 C CA . ALA A 1 214 ? 6.941 -12.641 -6.422 1 96.5 214 ALA A CA 1
ATOM 1716 C C . ALA A 1 214 ? 6.957 -12.5 -7.941 1 96.5 214 ALA A C 1
ATOM 1718 O O . ALA A 1 214 ? 6.996 -11.383 -8.469 1 96.5 214 ALA A O 1
ATOM 1719 N N . ALA A 1 215 ? 6.906 -13.625 -8.617 1 96.12 215 ALA A N 1
ATOM 1720 C CA . ALA A 1 215 ? 6.973 -13.633 -10.078 1 96.12 215 ALA A CA 1
ATOM 1721 C C . ALA A 1 215 ? 5.734 -12.977 -10.688 1 96.12 215 ALA A C 1
ATOM 1723 O O . ALA A 1 215 ? 5.848 -12.109 -11.555 1 96.12 215 ALA A O 1
ATOM 1724 N N . PHE A 1 216 ? 4.594 -13.344 -10.125 1 93.12 216 PHE A N 1
ATOM 1725 C CA . PHE A 1 216 ? 3.34 -12.883 -10.703 1 93.12 216 PHE A CA 1
ATOM 1726 C C . PHE A 1 216 ? 3.074 -11.422 -10.336 1 93.12 216 PHE A C 1
ATOM 1728 O O . PHE A 1 216 ? 2.508 -10.672 -11.125 1 93.12 216 PHE A O 1
ATOM 1735 N N . MET A 1 217 ? 3.523 -10.984 -9.188 1 91.19 217 MET A N 1
ATOM 1736 C CA . MET A 1 217 ? 3.318 -9.609 -8.75 1 91.19 217 MET A CA 1
ATOM 1737 C C . MET A 1 217 ? 4.383 -8.688 -9.336 1 91.19 217 MET A C 1
ATOM 1739 O O . MET A 1 217 ? 4.23 -7.465 -9.328 1 91.19 217 MET A O 1
ATOM 1743 N N . GLU A 1 218 ? 5.461 -9.336 -9.781 1 91.19 218 GLU A N 1
ATOM 1744 C CA . GLU A 1 218 ? 6.566 -8.609 -10.398 1 91.19 218 GLU A CA 1
ATOM 1745 C C . GLU A 1 218 ? 7.191 -7.617 -9.43 1 91.19 218 GLU A C 1
ATOM 1747 O O . GLU A 1 218 ? 7.566 -6.508 -9.812 1 91.19 218 GLU A O 1
ATOM 1752 N N . GLU A 1 219 ? 7.18 -7.949 -8.125 1 92.25 219 GLU A N 1
ATOM 1753 C CA . GLU A 1 219 ? 7.785 -7.141 -7.066 1 92.25 219 GLU A CA 1
ATOM 1754 C C . GLU A 1 219 ? 8.062 -7.98 -5.824 1 92.25 219 GLU A C 1
ATOM 1756 O O . GLU A 1 219 ? 7.625 -9.125 -5.73 1 92.25 219 GLU A O 1
ATOM 1761 N N . VAL A 1 220 ? 8.828 -7.383 -4.922 1 96.19 220 VAL A N 1
ATOM 1762 C CA . VAL A 1 220 ? 9.133 -8.047 -3.66 1 96.19 220 VAL A CA 1
ATOM 1763 C C . VAL A 1 220 ? 7.879 -8.086 -2.781 1 96.19 220 VAL A C 1
ATOM 1765 O O . VAL A 1 220 ? 7.23 -7.055 -2.576 1 96.19 220 VAL A O 1
ATOM 1768 N N . ILE A 1 221 ? 7.574 -9.242 -2.316 1 94.19 221 ILE A N 1
ATOM 1769 C CA . ILE A 1 221 ? 6.402 -9.406 -1.466 1 94.19 221 ILE A CA 1
ATOM 1770 C C . ILE A 1 221 ? 6.719 -8.93 -0.05 1 94.19 221 ILE A C 1
ATOM 1772 O O . ILE A 1 221 ? 7.684 -9.398 0.564 1 94.19 221 ILE A O 1
ATOM 1776 N N . PRO A 1 222 ? 5.938 -8.008 0.469 1 89.81 222 PRO A N 1
ATOM 1777 C CA . PRO A 1 222 ? 6.207 -7.5 1.816 1 89.81 222 PRO A CA 1
ATOM 1778 C C . PRO A 1 222 ? 5.676 -8.422 2.912 1 89.81 222 PRO A C 1
ATOM 1780 O O . PRO A 1 222 ? 4.785 -9.234 2.658 1 89.81 222 PRO A O 1
ATOM 1783 N N . VAL A 1 223 ? 6.312 -8.219 4.043 1 87.88 223 VAL A N 1
ATOM 1784 C CA . VAL A 1 223 ? 5.727 -8.82 5.238 1 87.88 223 VAL A CA 1
ATOM 1785 C C . VAL A 1 223 ? 4.453 -8.07 5.621 1 87.88 223 VAL A C 1
ATOM 1787 O O . VAL A 1 223 ? 4.391 -6.848 5.516 1 87.88 223 VAL A O 1
ATOM 1790 N N . LYS A 1 224 ? 3.475 -8.812 5.988 1 81.31 224 LYS A N 1
ATOM 1791 C CA . LYS A 1 224 ? 2.223 -8.188 6.41 1 81.31 224 LYS A CA 1
ATOM 1792 C C . LYS A 1 224 ? 2.449 -7.246 7.59 1 81.31 224 LYS A C 1
ATOM 1794 O O . LYS A 1 224 ? 3.141 -7.602 8.547 1 81.31 224 LYS A O 1
ATOM 1799 N N . ASN A 1 225 ? 1.979 -6.004 7.562 1 82.69 225 ASN A N 1
ATOM 1800 C CA . ASN A 1 225 ? 2.033 -4.969 8.586 1 82.69 225 ASN A CA 1
ATOM 1801 C C . ASN A 1 225 ? 3.473 -4.598 8.938 1 82.69 225 ASN A C 1
ATOM 1803 O O . ASN A 1 225 ? 3.768 -4.238 10.078 1 82.69 225 ASN A O 1
ATOM 1807 N N . ALA A 1 226 ? 4.316 -4.801 8.039 1 86.81 226 ALA A N 1
ATOM 1808 C CA . ALA A 1 226 ? 5.738 -4.57 8.281 1 86.81 226 ALA A CA 1
ATOM 1809 C C . ALA A 1 226 ? 5.996 -3.119 8.672 1 86.81 226 ALA A C 1
ATOM 1811 O O . ALA A 1 226 ? 6.773 -2.846 9.594 1 86.81 226 ALA A O 1
ATOM 1812 N N . SER A 1 227 ? 5.355 -2.244 8 1 88.19 227 SER A N 1
ATOM 1813 C CA . SER A 1 227 ? 5.598 -0.83 8.273 1 88.19 227 SER A CA 1
ATOM 1814 C C . SER A 1 227 ? 5.332 -0.492 9.734 1 88.19 227 SER A C 1
ATOM 1816 O O . SER A 1 227 ? 6.164 0.132 10.391 1 88.19 227 SER A O 1
ATOM 1818 N N . ALA A 1 228 ? 4.203 -0.916 10.289 1 88.5 228 ALA A N 1
ATOM 1819 C CA . ALA A 1 228 ? 3.846 -0.643 11.68 1 88.5 228 ALA A CA 1
ATOM 1820 C C . ALA A 1 228 ? 4.773 -1.383 12.641 1 88.5 228 ALA A C 1
ATOM 1822 O O . ALA A 1 228 ? 5.152 -0.845 13.688 1 88.5 228 ALA A O 1
ATOM 1823 N N . ASN A 1 229 ? 5.168 -2.592 12.289 1 89.5 229 ASN A N 1
ATOM 1824 C CA . ASN A 1 229 ? 5.98 -3.434 13.164 1 89.5 229 ASN A CA 1
ATOM 1825 C C . ASN A 1 229 ? 7.434 -2.965 13.203 1 89.5 229 ASN A C 1
ATOM 1827 O O . ASN A 1 229 ? 8.094 -3.068 14.234 1 89.5 229 ASN A O 1
ATOM 1831 N N . ILE A 1 230 ? 7.922 -2.502 12.078 1 94 230 ILE A N 1
ATOM 1832 C CA . ILE A 1 230 ? 9.336 -2.148 11.984 1 94 230 ILE A CA 1
ATOM 1833 C C . ILE A 1 230 ? 9.516 -0.663 12.289 1 94 230 ILE A C 1
ATOM 1835 O O . ILE A 1 230 ? 10.359 -0.291 13.109 1 94 230 ILE A O 1
ATOM 1839 N N . CYS A 1 231 ? 8.703 0.18 11.695 1 93.69 231 CYS A N 1
ATOM 1840 C CA . CYS A 1 231 ? 8.898 1.622 11.797 1 93.69 231 CYS A CA 1
ATOM 1841 C C . CYS A 1 231 ? 8.164 2.193 13 1 93.69 231 CYS A C 1
ATOM 1843 O O . CYS A 1 231 ? 8.531 3.254 13.508 1 93.69 231 CYS A O 1
ATOM 1845 N N . GLY A 1 232 ? 7.16 1.524 13.461 1 89.25 232 GLY A N 1
ATOM 1846 C CA . GLY A 1 232 ? 6.266 2.072 14.469 1 89.25 232 GLY A CA 1
ATOM 1847 C C . GLY A 1 232 ? 5.047 2.756 13.883 1 89.25 232 GLY A C 1
ATOM 1848 O O . GLY A 1 232 ? 5.117 3.324 12.789 1 89.25 232 GLY A O 1
ATOM 1849 N N . SER A 1 233 ? 3.971 2.686 14.578 1 85.38 233 SER A N 1
ATOM 1850 C CA . SER A 1 233 ? 2.717 3.252 14.086 1 85.38 233 SER A CA 1
ATOM 1851 C C . SER A 1 233 ? 2.865 4.738 13.781 1 85.38 233 SER A C 1
ATOM 1853 O O . SER A 1 233 ? 3.332 5.512 14.617 1 85.38 233 SER A O 1
ATOM 1855 N N . GLY A 1 234 ? 2.594 5.145 12.625 1 83.44 234 GLY A N 1
ATOM 1856 C CA . GLY A 1 234 ? 2.604 6.543 12.227 1 83.44 234 GLY A CA 1
ATOM 1857 C C . GLY A 1 234 ? 3.947 7 11.695 1 83.44 234 GLY A C 1
ATOM 1858 O O . GLY A 1 234 ? 4.109 8.164 11.32 1 83.44 234 GLY A O 1
ATOM 1859 N N . TYR A 1 235 ? 4.867 6.117 11.672 1 91.38 235 TYR A N 1
ATOM 1860 C CA . TYR A 1 235 ? 6.195 6.477 11.18 1 91.38 235 TYR A CA 1
ATOM 1861 C C . TYR A 1 235 ? 6.535 5.703 9.914 1 91.38 235 TYR A C 1
ATOM 1863 O O . TYR A 1 235 ? 6.004 4.617 9.68 1 91.38 235 TYR A O 1
ATOM 1871 N N . ASN A 1 236 ? 7.336 6.289 9.07 1 94.12 236 ASN A N 1
ATOM 1872 C CA . ASN A 1 236 ? 8.031 5.648 7.961 1 94.12 236 ASN A CA 1
ATOM 1873 C C . ASN A 1 236 ? 9.484 5.328 8.32 1 94.12 236 ASN A C 1
ATOM 1875 O O . ASN A 1 236 ? 10.023 5.883 9.273 1 94.12 236 ASN A O 1
ATOM 1879 N N . CYS A 1 237 ? 10.047 4.496 7.602 1 96.62 237 CYS A N 1
ATOM 1880 C CA . CYS A 1 237 ? 11.445 4.211 7.91 1 96.62 237 CYS A CA 1
ATOM 1881 C C . CYS A 1 237 ? 12.172 3.666 6.691 1 96.62 237 CYS A C 1
ATOM 1883 O O . CYS A 1 237 ? 11.547 3.281 5.703 1 96.62 237 CYS A O 1
ATOM 1885 N N . THR A 1 238 ? 13.469 3.725 6.699 1 97.31 238 THR A N 1
ATOM 1886 C CA . THR A 1 238 ? 14.367 3.154 5.699 1 97.31 238 THR A CA 1
ATOM 1887 C C . THR A 1 238 ? 15.602 2.551 6.363 1 97.31 238 THR A C 1
ATOM 1889 O O . THR A 1 238 ? 16.078 3.061 7.379 1 97.31 238 THR A O 1
ATOM 1892 N N . PHE A 1 239 ? 16.031 1.492 5.906 1 97.69 239 PHE A N 1
ATOM 1893 C CA . PHE A 1 239 ? 17.203 0.831 6.449 1 97.69 239 PHE A CA 1
ATOM 1894 C C . PHE A 1 239 ? 17.906 0.009 5.379 1 97.69 239 PHE A C 1
ATOM 1896 O O . PHE A 1 239 ? 17.359 -0.233 4.305 1 97.69 239 PHE A O 1
ATOM 1903 N N . VAL A 1 240 ? 19.125 -0.392 5.641 1 97.88 240 VAL A N 1
ATOM 1904 C CA . VAL A 1 240 ? 19.953 -1.17 4.723 1 97.88 240 VAL A CA 1
ATOM 1905 C C . VAL A 1 240 ? 20.359 -2.48 5.383 1 97.88 240 VAL A C 1
ATOM 1907 O O . VAL A 1 240 ? 20.703 -2.502 6.57 1 97.88 240 VAL A O 1
ATOM 1910 N N . ILE A 1 241 ? 20.281 -3.531 4.699 1 97.75 241 ILE A N 1
ATOM 1911 C CA . ILE A 1 241 ? 20.766 -4.812 5.199 1 97.75 241 ILE A CA 1
ATOM 1912 C C . ILE A 1 241 ? 21.719 -5.434 4.184 1 97.75 241 ILE A C 1
ATOM 1914 O O . ILE A 1 241 ? 21.641 -5.16 2.984 1 97.75 241 ILE A O 1
ATOM 1918 N N . THR A 1 242 ? 22.641 -6.258 4.68 1 97.62 242 THR A N 1
ATOM 1919 C CA . THR A 1 242 ? 23.594 -6.988 3.863 1 97.62 242 THR A CA 1
ATOM 1920 C C . THR A 1 242 ? 23.531 -8.484 4.16 1 97.62 242 THR A C 1
ATOM 1922 O O . THR A 1 242 ? 23.484 -8.891 5.324 1 97.62 242 THR A O 1
ATOM 1925 N N . PHE A 1 243 ? 23.484 -9.289 3.154 1 98.31 243 PHE A N 1
ATOM 1926 C CA . PHE A 1 243 ? 23.453 -10.742 3.33 1 98.31 243 PHE A CA 1
ATOM 1927 C C . PHE A 1 243 ? 23.953 -11.445 2.08 1 98.31 243 PHE A C 1
ATOM 1929 O O . PHE A 1 243 ? 24.109 -10.82 1.028 1 98.31 243 PHE A O 1
ATOM 1936 N N . THR A 1 244 ? 24.234 -12.742 2.205 1 98.19 244 THR A N 1
ATOM 1937 C CA . THR A 1 244 ? 24.656 -13.578 1.091 1 98.19 244 THR A CA 1
ATOM 1938 C C . THR A 1 244 ? 23.531 -14.5 0.64 1 98.19 244 THR A C 1
ATOM 1940 O O . THR A 1 244 ? 22.859 -15.109 1.469 1 98.19 244 THR A O 1
ATOM 1943 N N . ALA A 1 245 ? 23.266 -14.539 -0.583 1 98.56 245 ALA A N 1
ATOM 1944 C CA . ALA A 1 245 ? 22.266 -15.375 -1.237 1 98.56 245 ALA A CA 1
ATOM 1945 C C . ALA A 1 245 ? 22.672 -15.719 -2.662 1 98.56 245 ALA A C 1
ATOM 1947 O O . ALA A 1 245 ? 23.719 -15.266 -3.135 1 98.56 245 ALA A O 1
ATOM 1948 N N . PRO A 1 246 ? 21.953 -16.625 -3.291 1 98.69 246 PRO A N 1
ATOM 1949 C CA . PRO A 1 246 ? 22.359 -16.922 -4.672 1 98.69 246 PRO A CA 1
ATOM 1950 C C . PRO A 1 246 ? 21.938 -15.82 -5.648 1 98.69 246 PRO A C 1
ATOM 1952 O O . PRO A 1 246 ? 21.125 -14.961 -5.312 1 98.69 246 PRO A O 1
ATOM 1955 N N . GLY A 1 247 ? 22.594 -15.773 -6.766 1 98.44 247 GLY A N 1
ATOM 1956 C CA . GLY A 1 247 ? 22.312 -14.859 -7.859 1 98.44 247 GLY A CA 1
ATOM 1957 C C . GLY A 1 247 ? 22.75 -15.391 -9.211 1 98.44 247 GLY A C 1
ATOM 1958 O O . GLY A 1 247 ? 23.625 -16.266 -9.289 1 98.44 247 GLY A O 1
ATOM 1959 N N . TYR A 1 248 ? 22.094 -14.984 -10.227 1 98.38 248 TYR A N 1
ATOM 1960 C CA . TYR A 1 248 ? 22.5 -15.328 -11.586 1 98.38 248 TYR A CA 1
ATOM 1961 C C . TYR A 1 248 ? 23.312 -14.211 -12.219 1 98.38 248 TYR A C 1
ATOM 1963 O O . TYR A 1 248 ? 22.859 -13.07 -12.289 1 98.38 248 TYR A O 1
ATOM 1971 N N . ASN A 1 249 ? 24.5 -14.531 -12.617 1 98.06 249 ASN A N 1
ATOM 1972 C CA . ASN A 1 249 ? 25.375 -13.617 -13.352 1 98.06 249 ASN A CA 1
ATOM 1973 C C . ASN A 1 249 ? 25.25 -13.82 -14.859 1 98.06 249 ASN A C 1
ATOM 1975 O O . ASN A 1 249 ? 25.703 -14.836 -15.391 1 98.06 249 ASN A O 1
ATOM 1979 N N . CYS A 1 250 ? 24.672 -12.828 -15.57 1 98.31 250 CYS A N 1
ATOM 1980 C CA . CYS A 1 250 ? 24.375 -12.984 -16.984 1 98.31 250 CYS A CA 1
ATOM 1981 C C . CYS A 1 250 ? 25.453 -12.312 -17.844 1 98.31 250 CYS A C 1
ATOM 1983 O O . CYS A 1 250 ? 25.953 -11.25 -17.5 1 98.31 250 CYS A O 1
ATOM 1985 N N . THR A 1 251 ? 25.797 -12.977 -18.906 1 97.81 251 THR A N 1
ATOM 1986 C CA . THR A 1 251 ? 26.797 -12.492 -19.859 1 97.81 251 THR A CA 1
ATOM 1987 C C . THR A 1 251 ? 26.266 -12.594 -21.281 1 97.81 251 THR A C 1
ATOM 1989 O O . THR A 1 251 ? 25.797 -13.656 -21.719 1 97.81 251 THR A O 1
ATOM 1992 N N . GLU A 1 252 ? 26.328 -11.477 -21.984 1 97.94 252 GLU A N 1
ATOM 1993 C CA . GLU A 1 252 ? 25.953 -11.523 -23.391 1 97.94 252 GLU A CA 1
ATOM 1994 C C . GLU A 1 252 ? 27 -12.289 -24.203 1 97.94 252 GLU A C 1
ATOM 1996 O O . GLU A 1 252 ? 28.203 -12.023 -24.094 1 97.94 252 GLU A O 1
ATOM 2001 N N . LEU A 1 253 ? 26.578 -13.18 -25.078 1 98.44 253 LEU A N 1
ATOM 2002 C CA . LEU A 1 253 ? 27.516 -14.07 -25.75 1 98.44 253 LEU A CA 1
ATOM 2003 C C . LEU A 1 253 ? 27.359 -13.961 -27.266 1 98.44 253 LEU A C 1
ATOM 2005 O O . LEU A 1 253 ? 28.172 -14.5 -28.016 1 98.44 253 LEU A O 1
ATOM 2009 N N . GLY A 1 254 ? 26.281 -13.312 -27.688 1 97.94 254 GLY A N 1
ATOM 2010 C CA . GLY A 1 254 ? 26.031 -13.078 -29.109 1 97.94 254 GLY A CA 1
ATOM 2011 C C . GLY A 1 254 ? 25.062 -11.938 -29.359 1 97.94 254 GLY A C 1
ATOM 2012 O O . GLY A 1 254 ? 24.109 -11.75 -28.594 1 97.94 254 GLY A O 1
ATOM 2013 N N . SER A 1 255 ? 25.359 -11.195 -30.438 1 97.31 255 SER A N 1
ATOM 2014 C CA . SER A 1 255 ? 24.5 -10.086 -30.828 1 97.31 255 SER A CA 1
ATOM 2015 C C . SER A 1 255 ? 24.594 -9.805 -32.312 1 97.31 255 SER A C 1
ATOM 2017 O O . SER A 1 255 ? 25.688 -9.594 -32.844 1 97.31 255 SER A O 1
ATOM 2019 N N . GLY A 1 256 ? 23.469 -9.891 -32.969 1 96.94 256 GLY A N 1
ATOM 2020 C CA . GLY A 1 256 ? 23.469 -9.562 -34.375 1 96.94 256 GLY A CA 1
ATOM 2021 C C . GLY A 1 256 ? 23.031 -10.727 -35.25 1 96.94 256 GLY A C 1
ATOM 2022 O O . GLY A 1 256 ? 23.266 -11.883 -34.938 1 96.94 256 GLY A O 1
ATOM 2023 N N . VAL A 1 257 ? 22.516 -10.383 -36.375 1 96.38 257 VAL A N 1
ATOM 2024 C CA . VAL A 1 257 ? 22.109 -11.391 -37.344 1 96.38 257 VAL A CA 1
ATOM 2025 C C . VAL A 1 257 ? 23.328 -12.133 -37.875 1 96.38 257 VAL A C 1
ATOM 2027 O O . VAL A 1 257 ? 24.297 -11.508 -38.312 1 96.38 257 VAL A O 1
ATOM 2030 N N . GLY A 1 258 ? 23.297 -13.438 -37.75 1 93.19 258 GLY A N 1
ATOM 2031 C CA . GLY A 1 258 ? 24.391 -14.25 -38.25 1 93.19 258 GLY A CA 1
ATOM 2032 C C . GLY A 1 258 ? 25.594 -14.281 -37.344 1 93.19 258 GLY A C 1
ATOM 2033 O O . GLY A 1 258 ? 26.594 -14.953 -37.625 1 93.19 258 GLY A O 1
ATOM 2034 N N . SER A 1 259 ? 25.516 -13.664 -36.281 1 95.62 259 SER A N 1
ATOM 2035 C CA . SER A 1 259 ? 26.625 -13.617 -35.344 1 95.62 259 SER A CA 1
ATOM 2036 C C . SER A 1 259 ? 26.828 -14.969 -34.656 1 95.62 259 SER A C 1
ATOM 2038 O O . SER A 1 259 ? 25.859 -15.68 -34.344 1 95.62 259 SER A O 1
ATOM 2040 N N . ALA A 1 260 ? 28.109 -15.266 -34.438 1 96.19 260 ALA A N 1
ATOM 2041 C CA . ALA A 1 260 ? 28.438 -16.469 -33.656 1 96.19 260 ALA A CA 1
ATOM 2042 C C . ALA A 1 260 ? 28.188 -16.234 -32.156 1 96.19 260 ALA A C 1
ATOM 2044 O O . ALA A 1 260 ? 28.344 -15.125 -31.672 1 96.19 260 ALA A O 1
ATOM 2045 N N . VAL A 1 261 ? 27.797 -17.234 -31.5 1 97.81 261 VAL A N 1
ATOM 2046 C CA . VAL A 1 261 ? 27.594 -17.203 -30.062 1 97.81 261 VAL A CA 1
ATOM 2047 C C . VAL A 1 261 ? 28.828 -17.781 -29.344 1 97.81 261 VAL A C 1
ATOM 2049 O O . VAL A 1 261 ? 29.203 -18.922 -29.594 1 97.81 261 VAL A O 1
ATOM 2052 N N . SER A 1 262 ? 29.453 -17.016 -28.5 1 97.62 262 SER A N 1
ATOM 2053 C CA . SER A 1 262 ? 30.625 -17.453 -27.75 1 97.62 262 SER A CA 1
ATOM 2054 C C . SER A 1 262 ? 30.234 -18.438 -26.656 1 97.62 262 SER A C 1
ATOM 2056 O O . SER A 1 262 ? 29.094 -18.453 -26.203 1 97.62 262 SER A O 1
ATOM 2058 N N . ASN A 1 263 ? 31.188 -19.25 -26.344 1 97.44 263 ASN A N 1
ATOM 2059 C CA . ASN A 1 263 ? 30.984 -20.141 -25.188 1 97.44 263 ASN A CA 1
ATOM 2060 C C . ASN A 1 263 ? 30.984 -19.359 -23.875 1 97.44 263 ASN A C 1
ATOM 2062 O O . ASN A 1 263 ? 31.641 -18.312 -23.766 1 97.44 263 ASN A O 1
ATOM 2066 N N . LEU A 1 264 ? 30.219 -19.844 -22.953 1 98.06 264 LEU A N 1
ATOM 2067 C CA . LEU A 1 264 ? 30.25 -19.266 -21.625 1 98.06 264 LEU A CA 1
ATOM 2068 C C . LEU A 1 264 ? 31.484 -19.719 -20.859 1 98.06 264 LEU A C 1
ATOM 2070 O O . LEU A 1 264 ? 31.719 -20.938 -20.719 1 98.06 264 LEU A O 1
ATOM 2074 N N . GLN A 1 265 ? 32.281 -18.781 -20.359 1 97.5 265 GLN A N 1
ATOM 2075 C CA . GLN A 1 265 ? 33.438 -19.109 -19.547 1 97.5 265 GLN A CA 1
ATOM 2076 C C . GLN A 1 265 ? 33.062 -19.297 -18.078 1 97.5 265 GLN A C 1
ATOM 2078 O O . GLN A 1 265 ? 32.531 -18.391 -17.453 1 97.5 265 GLN A O 1
ATOM 2083 N N . GLN A 1 266 ? 33.25 -20.5 -17.625 1 97.44 266 GLN A N 1
ATOM 2084 C CA . GLN A 1 266 ? 33.062 -20.828 -16.203 1 97.44 266 GLN A CA 1
ATOM 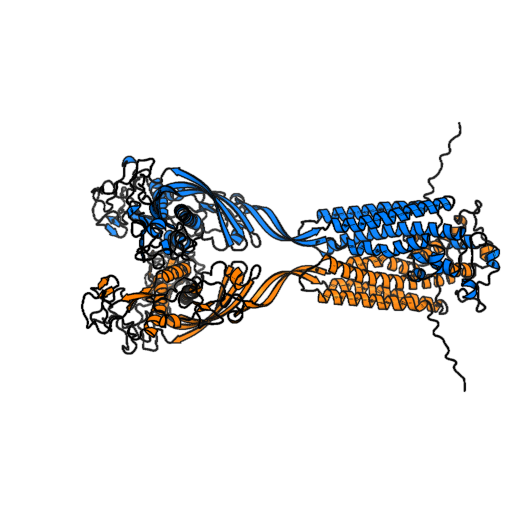2085 C C . GLN A 1 266 ? 34.375 -21.156 -15.531 1 97.44 266 GLN A C 1
ATOM 2087 O O . GLN A 1 266 ? 35.406 -21.359 -16.203 1 97.44 266 GLN A O 1
ATOM 2092 N N . GLU A 1 267 ? 34.406 -21.109 -14.203 1 97.06 267 GLU A N 1
ATOM 2093 C CA . GLU A 1 267 ? 35.594 -21.484 -13.461 1 97.06 267 GLU A CA 1
ATOM 2094 C C . GLU A 1 267 ? 36.031 -22.922 -13.766 1 97.06 267 GLU A C 1
ATOM 2096 O O . GLU A 1 267 ? 37.219 -23.219 -13.852 1 97.06 267 GLU A O 1
ATOM 2101 N N . SER A 1 268 ? 35.094 -23.766 -13.984 1 97.12 268 SER A N 1
ATOM 2102 C CA . SER A 1 268 ? 35.312 -25.203 -14.172 1 97.12 268 SER A CA 1
ATOM 2103 C C . SER A 1 268 ? 35.594 -25.531 -15.625 1 97.12 268 SER A C 1
ATOM 2105 O O . SER A 1 268 ? 36.094 -26.625 -15.938 1 97.12 268 SER A O 1
ATOM 2107 N N . GLY A 1 269 ? 35.219 -24.594 -16.562 1 96.44 269 GLY A N 1
ATOM 2108 C CA . GLY A 1 269 ? 35.406 -24.859 -17.984 1 96.44 269 GLY A CA 1
ATOM 2109 C C . GLY A 1 269 ? 34.562 -23.938 -18.859 1 96.44 269 GLY A C 1
ATOM 2110 O O . GLY A 1 269 ? 34.312 -22.781 -18.5 1 96.44 269 GLY A O 1
ATOM 2111 N N . GLU A 1 270 ? 34.281 -24.531 -20.047 1 96.44 270 GLU A N 1
ATOM 2112 C CA . GLU A 1 270 ? 33.5 -23.766 -21.016 1 96.44 270 GLU A CA 1
ATOM 2113 C C . GLU A 1 270 ? 32.188 -24.469 -21.344 1 96.44 270 GLU A C 1
ATOM 2115 O O . GLU A 1 270 ? 32.188 -25.688 -21.562 1 96.44 270 GLU A O 1
ATOM 2120 N N . ALA A 1 271 ? 31.188 -23.75 -21.297 1 96.5 271 ALA A N 1
ATOM 2121 C CA . ALA A 1 271 ? 29.891 -24.297 -21.688 1 96.5 271 ALA A CA 1
ATOM 2122 C C . ALA A 1 271 ? 29.469 -23.812 -23.062 1 96.5 271 ALA A C 1
ATOM 2124 O O . ALA A 1 271 ? 29.469 -22.609 -23.344 1 96.5 271 ALA A O 1
ATOM 2125 N N . VAL A 1 272 ? 29.094 -24.719 -23.938 1 95.31 272 VAL A N 1
ATOM 2126 C CA . VAL A 1 272 ? 28.719 -24.406 -25.312 1 95.31 272 VAL A CA 1
ATOM 2127 C C . VAL A 1 272 ? 27.25 -24.031 -25.375 1 95.31 272 VAL A C 1
ATOM 2129 O O . VAL A 1 272 ? 26.406 -24.703 -24.75 1 95.31 272 VAL A O 1
ATOM 2132 N N . ALA A 1 273 ? 26.984 -23.047 -26.125 1 96.38 273 ALA A N 1
ATOM 2133 C CA . ALA A 1 273 ? 25.594 -22.609 -26.266 1 96.38 273 ALA A CA 1
ATOM 2134 C C . ALA A 1 273 ? 24.75 -23.672 -26.953 1 96.38 273 ALA A C 1
ATOM 2136 O O . ALA A 1 273 ? 25.203 -24.312 -27.906 1 96.38 273 ALA A O 1
ATOM 2137 N N . PRO A 1 274 ? 23.531 -23.875 -26.5 1 96.44 274 PRO A N 1
ATOM 2138 C CA . PRO A 1 274 ? 22.672 -24.891 -27.109 1 96.44 274 PRO A CA 1
ATOM 2139 C C . PRO A 1 274 ? 22.016 -24.422 -28.406 1 96.44 274 PRO A C 1
ATOM 2141 O O . PRO A 1 274 ? 21.438 -25.234 -29.141 1 96.44 274 PRO A O 1
ATOM 2144 N N . PHE A 1 275 ? 22.016 -23.219 -28.703 1 97.12 275 PHE A N 1
ATOM 2145 C CA . PHE A 1 275 ? 21.438 -22.656 -29.906 1 97.12 275 PHE A CA 1
ATOM 2146 C C . PHE A 1 275 ? 22.188 -21.391 -30.328 1 97.12 275 PHE A C 1
ATOM 2148 O O . PHE A 1 275 ? 23 -20.875 -29.578 1 97.12 275 PHE A O 1
ATOM 2155 N N . GLY A 1 276 ? 21.953 -21.031 -31.578 1 96.62 276 GLY A N 1
ATOM 2156 C CA . GLY A 1 276 ? 22.562 -19.828 -32.125 1 96.62 276 GLY A CA 1
ATOM 2157 C C . GLY A 1 276 ? 21.562 -18.719 -32.375 1 96.62 276 GLY A C 1
ATOM 2158 O O . GLY A 1 276 ? 20.391 -18.828 -32.031 1 96.62 276 GLY A O 1
ATOM 2159 N N . THR A 1 277 ? 22.078 -17.688 -32.906 1 97.56 277 THR A N 1
ATOM 2160 C CA . THR A 1 277 ? 21.203 -16.547 -33.219 1 97.56 277 THR A CA 1
ATOM 2161 C C . THR A 1 277 ? 20.266 -16.891 -34.375 1 97.56 277 THR A C 1
ATOM 2163 O O . THR A 1 277 ? 19.281 -16.188 -34.594 1 97.56 277 THR A O 1
ATOM 2166 N N . ASP A 1 278 ? 20.516 -17.953 -35.062 1 96.81 278 ASP A N 1
ATOM 2167 C CA . ASP A 1 278 ? 19.797 -18.344 -36.281 1 96.81 278 ASP A CA 1
ATOM 2168 C C . ASP A 1 278 ? 18.375 -18.781 -35.969 1 96.81 278 ASP A C 1
ATOM 2170 O O . ASP A 1 278 ? 17.516 -18.797 -36.844 1 96.81 278 ASP A O 1
ATOM 2174 N N . ILE A 1 279 ? 18.078 -19.109 -34.719 1 97.31 279 ILE A N 1
ATOM 2175 C CA . ILE A 1 279 ? 16.734 -19.547 -34.406 1 97.31 279 ILE A CA 1
ATOM 2176 C C . ILE A 1 279 ? 15.867 -18.359 -33.969 1 97.31 279 ILE A C 1
ATOM 2178 O O . ILE A 1 279 ? 14.648 -18.484 -33.844 1 97.31 279 ILE A O 1
ATOM 2182 N N . ILE A 1 280 ? 16.516 -17.234 -33.781 1 97.94 280 ILE A N 1
ATOM 2183 C CA . ILE A 1 280 ? 15.828 -16.031 -33.344 1 97.94 280 ILE A CA 1
ATOM 2184 C C . ILE A 1 280 ? 15.469 -15.172 -34.562 1 97.94 280 ILE A C 1
ATOM 2186 O O . ILE A 1 280 ? 16.234 -15.102 -35.531 1 97.94 280 ILE A O 1
ATOM 2190 N N . ILE A 1 281 ? 14.336 -14.539 -34.469 1 96.44 281 ILE A N 1
ATOM 2191 C CA . ILE A 1 281 ? 14 -13.617 -35.562 1 96.44 281 ILE A CA 1
ATOM 2192 C C . ILE A 1 281 ? 15.07 -12.531 -35.688 1 96.44 281 ILE A C 1
ATOM 2194 O O . ILE A 1 281 ? 15.688 -12.156 -34.688 1 96.44 281 ILE A O 1
ATOM 2198 N N . PRO A 1 282 ? 15.32 -12.156 -36.938 1 96.06 282 PRO A N 1
ATOM 2199 C CA . PRO A 1 282 ? 14.477 -12.266 -38.125 1 96.06 282 PRO A CA 1
ATOM 2200 C C . PRO A 1 282 ? 14.727 -13.547 -38.938 1 96.06 282 PRO A C 1
ATOM 2202 O O . PRO A 1 282 ? 13.945 -13.898 -39.812 1 96.06 282 PRO A O 1
ATOM 2205 N N . GLU A 1 283 ? 15.836 -14.219 -38.688 1 95.5 283 GLU A N 1
ATOM 2206 C CA . GLU A 1 283 ? 16.156 -15.414 -39.438 1 95.5 283 GLU A CA 1
ATOM 2207 C C . GLU A 1 283 ? 15.336 -16.609 -38.969 1 95.5 283 GLU A C 1
ATOM 2209 O O . GLU A 1 283 ? 14.781 -17.359 -39.781 1 95.5 283 GLU A O 1
ATOM 2214 N N . GLY A 1 284 ? 15.305 -16.719 -37.688 1 95.88 284 GLY A N 1
ATOM 2215 C CA . GLY A 1 284 ? 14.555 -17.828 -37.094 1 95.88 284 GLY A CA 1
ATOM 2216 C C . GLY A 1 284 ? 13.109 -17.469 -36.812 1 95.88 284 GLY A C 1
ATOM 2217 O O . GLY A 1 284 ? 12.555 -16.562 -37.406 1 95.88 284 GLY A O 1
ATOM 2218 N N . ASP A 1 285 ? 12.555 -18.266 -35.875 1 95.44 285 ASP A N 1
ATOM 2219 C CA . ASP A 1 285 ? 11.117 -18.125 -35.688 1 95.44 285 ASP A CA 1
ATOM 2220 C C . ASP A 1 285 ? 10.812 -17.594 -34.281 1 95.44 285 ASP A C 1
ATOM 2222 O O . ASP A 1 285 ? 9.688 -17.203 -33.969 1 95.44 285 ASP A O 1
ATOM 2226 N N . TYR A 1 286 ? 11.812 -17.531 -33.438 1 97.12 286 TYR A N 1
ATOM 2227 C CA . TYR A 1 286 ? 11.531 -17.234 -32.031 1 97.12 286 TYR A CA 1
ATOM 2228 C C . TYR A 1 286 ? 11.852 -15.773 -31.719 1 97.12 286 TYR A C 1
ATOM 2230 O O . TYR A 1 286 ? 12.891 -15.258 -32.125 1 97.12 286 TYR A O 1
ATOM 2238 N N . SER A 1 287 ? 10.969 -15.031 -31.078 1 97 287 SER A N 1
ATOM 2239 C CA . SER A 1 287 ? 11.328 -13.75 -30.469 1 97 287 SER A CA 1
ATOM 2240 C C . SER A 1 287 ? 11.945 -13.945 -29.094 1 97 287 SER A C 1
ATOM 2242 O O . SER A 1 287 ? 12.602 -13.047 -28.562 1 97 287 SER A O 1
ATOM 2244 N N . TYR A 1 288 ? 11.672 -15.078 -28.547 1 97.69 288 TYR A N 1
ATOM 2245 C CA . TYR A 1 288 ? 12.148 -15.484 -27.234 1 97.69 288 TYR A CA 1
ATOM 2246 C C . TYR A 1 288 ? 12.359 -17 -27.172 1 97.69 288 TYR A C 1
ATOM 2248 O O . TYR A 1 288 ? 11.469 -17.766 -27.531 1 97.69 288 TYR A O 1
ATOM 2256 N N . TYR A 1 289 ? 13.492 -17.438 -26.734 1 98.19 289 TYR A N 1
ATOM 2257 C CA . TYR A 1 289 ? 13.836 -18.844 -26.562 1 98.19 289 TYR A CA 1
ATOM 2258 C C . TYR A 1 289 ? 14.711 -19.031 -25.328 1 98.19 289 TYR A C 1
ATOM 2260 O O . TYR A 1 289 ? 15.859 -18.578 -25.297 1 98.19 289 TYR A O 1
ATOM 2268 N N . ALA A 1 290 ? 14.164 -19.734 -24.359 1 98.38 290 ALA A N 1
ATOM 2269 C CA . ALA A 1 290 ? 14.922 -19.969 -23.125 1 98.38 290 ALA A CA 1
ATOM 2270 C C . ALA A 1 290 ? 15.148 -21.469 -22.906 1 98.38 290 ALA A C 1
ATOM 2272 O O . ALA A 1 290 ? 14.219 -22.266 -23.031 1 98.38 290 ALA A O 1
ATOM 2273 N N . PHE A 1 291 ? 16.297 -21.812 -22.719 1 97.25 291 PHE A N 1
ATOM 2274 C CA . PHE A 1 291 ? 16.719 -23.141 -22.281 1 97.25 291 PHE A CA 1
ATOM 2275 C C . PHE A 1 291 ? 17.406 -23.078 -20.922 1 97.25 291 PHE A C 1
ATOM 2277 O O . PHE A 1 291 ? 18.562 -22.672 -20.828 1 97.25 291 PHE A O 1
ATOM 2284 N N . ALA A 1 292 ? 16.719 -23.5 -19.906 1 96.88 292 ALA A N 1
ATOM 2285 C CA . ALA A 1 292 ? 17.234 -23.312 -18.547 1 96.88 292 ALA A CA 1
ATOM 2286 C C . ALA A 1 292 ? 17.141 -24.609 -17.75 1 96.88 292 ALA A C 1
ATOM 2288 O O . ALA A 1 292 ? 17.094 -24.578 -16.516 1 96.88 292 ALA A O 1
ATOM 2289 N N . SER A 1 293 ? 17.125 -25.781 -18.422 1 93.06 293 SER A N 1
ATOM 2290 C CA . SER A 1 293 ? 16.891 -27.031 -17.719 1 93.06 293 SER A CA 1
ATOM 2291 C C . SER A 1 293 ? 18.031 -28.016 -17.969 1 93.06 293 SER A C 1
ATOM 2293 O O . SER A 1 293 ? 17.922 -29.203 -17.641 1 93.06 293 SER A O 1
ATOM 2295 N N . GLY A 1 294 ? 19.062 -27.516 -18.641 1 91.94 294 GLY A N 1
ATOM 2296 C CA . GLY A 1 294 ? 20.172 -28.422 -18.922 1 91.94 294 GLY A CA 1
ATOM 2297 C C . GLY A 1 294 ? 20.797 -29 -17.672 1 91.94 294 GLY A C 1
ATOM 2298 O O . GLY A 1 294 ? 21.391 -28.266 -16.875 1 91.94 294 GLY A O 1
ATOM 2299 N N . GLY A 1 295 ? 20.656 -30.297 -17.547 1 91.5 295 GLY A N 1
ATOM 2300 C CA . GLY A 1 295 ? 21.266 -30.953 -16.406 1 91.5 295 GLY A CA 1
ATOM 2301 C C . GLY A 1 295 ? 20.375 -30.969 -15.172 1 91.5 295 GLY A C 1
ATOM 2302 O O . GLY A 1 295 ? 20.859 -31.188 -14.055 1 91.5 295 GLY A O 1
ATOM 2303 N N . GLU A 1 296 ? 19.094 -30.656 -15.297 1 91.81 296 GLU A N 1
ATOM 2304 C CA . GLU A 1 296 ? 18.156 -30.656 -14.172 1 91.81 296 GLU A CA 1
ATOM 2305 C C . GLU A 1 296 ? 17.969 -32.062 -13.609 1 91.81 296 GLU A C 1
ATOM 2307 O O . GLU A 1 296 ? 18.156 -33.031 -14.328 1 91.81 296 GLU A O 1
ATOM 2312 N N . TYR A 1 297 ? 17.656 -32.125 -12.359 1 90.44 297 TYR A N 1
ATOM 2313 C CA . TYR A 1 297 ? 17.516 -33.406 -11.672 1 90.44 297 TYR A CA 1
ATOM 2314 C C . TYR A 1 297 ? 16.078 -33.906 -11.742 1 90.44 297 TYR A C 1
ATOM 2316 O O . TYR A 1 297 ? 15.141 -33.125 -11.75 1 90.44 297 TYR A O 1
ATOM 2324 N N . SER A 1 298 ? 16 -35.219 -11.773 1 88.38 298 SER A N 1
ATOM 2325 C CA . SER A 1 298 ? 14.688 -35.844 -11.625 1 88.38 298 SER A CA 1
ATOM 2326 C C . SER A 1 298 ? 14.234 -35.812 -10.164 1 88.38 298 SER A C 1
ATOM 2328 O O . SER A 1 298 ? 15.055 -35.844 -9.25 1 88.38 298 SER A O 1
ATOM 2330 N N . SER A 1 299 ? 13 -35.875 -9.922 1 86.81 299 SER A N 1
ATOM 2331 C CA . SER A 1 299 ? 12.445 -35.812 -8.57 1 86.81 299 SER A CA 1
ATOM 2332 C C . SER A 1 299 ? 12.773 -37.062 -7.77 1 86.81 299 SER A C 1
ATOM 2334 O O . SER A 1 299 ? 12.945 -37 -6.551 1 86.81 299 SER A O 1
ATOM 2336 N N . THR A 1 300 ? 12.875 -38.25 -8.43 1 88.25 300 THR A N 1
ATOM 2337 C CA . THR A 1 300 ? 13.133 -39.5 -7.699 1 88.25 300 THR A CA 1
ATOM 2338 C C . THR A 1 300 ? 14.562 -39.969 -7.941 1 88.25 300 THR A C 1
ATOM 2340 O O . THR A 1 300 ? 15.062 -40.844 -7.215 1 88.25 300 THR A O 1
ATOM 2343 N N . GLN A 1 301 ? 15.211 -39.438 -8.922 1 90.12 301 GLN A N 1
ATOM 2344 C CA . GLN A 1 301 ? 16.594 -39.688 -9.289 1 90.12 301 GLN A CA 1
ATOM 2345 C C . GLN A 1 301 ? 16.828 -41.156 -9.602 1 90.12 301 GLN A C 1
ATOM 2347 O O . GLN A 1 301 ? 17.828 -41.531 -10.219 1 90.12 301 GLN A O 1
ATOM 2352 N N . LEU A 1 302 ? 15.922 -42.062 -9.047 1 91.38 302 LEU A N 1
ATOM 2353 C CA . LEU A 1 302 ? 15.898 -43.469 -9.406 1 91.38 302 LEU A CA 1
ATOM 2354 C C . LEU A 1 302 ? 14.57 -43.844 -10.062 1 91.38 302 LEU A C 1
ATOM 2356 O O . LEU A 1 302 ? 13.539 -43.25 -9.758 1 91.38 302 LEU A O 1
ATOM 2360 N N . LYS A 1 303 ? 14.602 -44.75 -10.914 1 86.19 303 LYS A N 1
ATOM 2361 C CA . LYS A 1 303 ? 13.406 -45.188 -11.648 1 86.19 303 LYS A CA 1
ATOM 2362 C C . LYS A 1 303 ? 12.438 -45.938 -10.742 1 86.19 303 LYS A C 1
ATOM 2364 O O . LYS A 1 303 ? 11.227 -45.688 -10.805 1 86.19 303 LYS A O 1
ATOM 2369 N N . ASP A 1 304 ? 12.914 -46.812 -9.898 1 90.38 304 ASP A N 1
ATOM 2370 C CA . ASP A 1 304 ? 12.062 -47.656 -9.086 1 90.38 304 ASP A CA 1
ATOM 2371 C C . ASP A 1 304 ? 12.141 -47.281 -7.609 1 90.38 304 ASP A C 1
ATOM 2373 O O . ASP A 1 304 ? 12.945 -47.812 -6.859 1 90.38 304 ASP A O 1
ATOM 2377 N N . VAL A 1 305 ? 11.352 -46.344 -7.289 1 91 305 VAL A N 1
ATOM 2378 C CA . VAL A 1 305 ? 11.312 -45.906 -5.898 1 91 305 VAL A CA 1
ATOM 2379 C C . VAL A 1 305 ? 9.883 -46 -5.367 1 91 305 VAL A C 1
ATOM 2381 O O . VAL A 1 305 ? 8.922 -45.969 -6.141 1 91 305 VAL A O 1
ATOM 2384 N N . GLY A 1 306 ? 9.758 -46.25 -4.125 1 86.56 306 GLY A N 1
ATOM 2385 C CA . GLY A 1 306 ? 8.469 -46.25 -3.459 1 86.56 306 GLY A CA 1
ATOM 2386 C C . GLY A 1 306 ? 8.102 -44.906 -2.852 1 86.56 306 GLY A C 1
ATOM 2387 O O . GLY A 1 306 ? 8.578 -43.875 -3.299 1 86.56 306 GLY A O 1
ATOM 2388 N N . VAL A 1 307 ? 7.211 -44.969 -1.865 1 79.69 307 VAL A N 1
ATOM 2389 C CA . VAL A 1 307 ? 6.746 -43.781 -1.152 1 79.69 307 VAL A CA 1
ATOM 2390 C C . VAL A 1 307 ? 7.934 -43.094 -0.504 1 79.69 307 VAL A C 1
ATOM 2392 O O . VAL A 1 307 ? 8.859 -43.719 -0.006 1 79.69 307 VAL A O 1
ATOM 2395 N N . SER A 1 308 ? 7.957 -41.75 -0.544 1 83.69 308 SER A N 1
ATOM 2396 C CA . SER A 1 308 ? 8.984 -40.906 0.045 1 83.69 308 SER A CA 1
ATOM 2397 C C . SER A 1 308 ? 10.312 -41.031 -0.698 1 83.69 308 SER A C 1
ATOM 2399 O O . SER A 1 308 ? 11.359 -40.656 -0.179 1 83.69 308 SER A O 1
ATOM 2401 N N . GLY A 1 309 ? 10.258 -41.75 -1.896 1 88.44 309 GLY A N 1
ATOM 2402 C CA . GLY A 1 309 ? 11.438 -41.906 -2.732 1 88.44 309 GLY A CA 1
ATOM 2403 C C . GLY A 1 309 ? 12.352 -43.031 -2.271 1 88.44 309 GLY A C 1
ATOM 2404 O O . GLY A 1 309 ? 13.516 -43.094 -2.67 1 88.44 309 GLY A O 1
ATOM 2405 N N . ILE A 1 310 ? 11.867 -43.844 -1.35 1 91.88 310 ILE A N 1
ATOM 2406 C CA . ILE A 1 310 ? 12.672 -44.969 -0.862 1 91.88 310 ILE A CA 1
ATOM 2407 C C . ILE A 1 310 ? 12.938 -45.938 -2.002 1 91.88 310 ILE A C 1
ATOM 2409 O O . ILE A 1 310 ? 12.008 -46.469 -2.609 1 91.88 310 ILE A O 1
ATOM 2413 N N . PRO A 1 311 ? 14.266 -46.188 -2.264 1 93.12 311 PRO A N 1
ATOM 2414 C CA . PRO A 1 311 ? 14.555 -47.156 -3.336 1 93.12 311 PRO A CA 1
ATOM 2415 C C . PRO A 1 311 ? 14.008 -48.531 -3.045 1 93.12 311 PRO A C 1
ATOM 2417 O O . PRO A 1 311 ? 14.102 -49 -1.911 1 93.12 311 PRO A O 1
ATOM 2420 N N . ASN A 1 312 ? 13.469 -49.188 -4.02 1 92.94 312 ASN A N 1
ATOM 2421 C CA . ASN A 1 312 ? 12.977 -50.562 -3.854 1 92.94 312 ASN A CA 1
ATOM 2422 C C . ASN A 1 312 ? 14.117 -51.594 -3.896 1 92.94 312 ASN A C 1
ATOM 2424 O O . ASN A 1 312 ? 13.953 -52.719 -3.482 1 92.94 312 ASN A O 1
ATOM 2428 N N . THR A 1 313 ? 15.211 -51.188 -4.355 1 90.69 313 THR A N 1
ATOM 2429 C CA . THR A 1 313 ? 16.391 -52.031 -4.379 1 90.69 313 THR A CA 1
ATOM 2430 C C . THR A 1 313 ? 17.266 -51.75 -3.152 1 90.69 313 THR A C 1
ATOM 2432 O O . THR A 1 313 ? 17.219 -50.688 -2.574 1 90.69 313 THR A O 1
ATOM 2435 N N . LEU A 1 314 ? 18.016 -52.75 -2.783 1 88.06 314 LEU A N 1
ATOM 2436 C CA . LEU A 1 314 ? 18.938 -52.594 -1.664 1 88.06 314 LEU A CA 1
ATOM 2437 C C . LEU A 1 314 ? 20.281 -52.031 -2.131 1 88.06 314 LEU A C 1
ATOM 2439 O O . LEU A 1 314 ? 20.641 -52.156 -3.305 1 88.06 314 LEU A O 1
ATOM 2443 N N . PRO A 1 315 ? 21.031 -51.375 -1.228 1 88 315 PRO A N 1
ATOM 2444 C CA . PRO A 1 315 ? 22.391 -50.938 -1.594 1 88 315 PRO A CA 1
ATOM 2445 C C . PRO A 1 315 ? 23.25 -52.094 -2.121 1 88 315 PRO A C 1
ATOM 2447 O O . PRO A 1 315 ? 22.969 -53.25 -1.83 1 88 315 PRO A O 1
ATOM 2450 N N . PRO A 1 316 ? 24.328 -51.875 -2.668 1 90.62 316 PRO A N 1
ATOM 2451 C CA . PRO A 1 316 ? 24.859 -50.562 -2.969 1 90.62 316 PRO A CA 1
ATOM 2452 C C . PRO A 1 316 ? 24.062 -49.844 -4.055 1 90.62 316 PRO A C 1
ATOM 2454 O O . PRO A 1 316 ? 23.688 -50.438 -5.055 1 90.62 316 PRO A O 1
ATOM 2457 N N . TYR A 1 317 ? 23.781 -48.531 -3.863 1 92.44 317 TYR A N 1
ATOM 2458 C CA . TYR A 1 317 ? 23.109 -47.656 -4.84 1 92.44 317 TYR A CA 1
ATOM 2459 C C . TYR A 1 317 ? 24.094 -47.188 -5.906 1 92.44 317 TYR A C 1
ATOM 2461 O O . TYR A 1 317 ? 25.312 -47.281 -5.73 1 92.44 317 TYR A O 1
ATOM 2469 N N . PRO A 1 318 ? 23.516 -46.688 -7.016 1 92.44 318 PRO A N 1
ATOM 2470 C CA . PRO A 1 318 ? 24.406 -46.094 -8.008 1 92.44 318 PRO A CA 1
ATOM 2471 C C . PRO A 1 318 ? 25.312 -45 -7.414 1 92.44 318 PRO A C 1
ATOM 2473 O O . PRO A 1 318 ? 24.906 -44.281 -6.496 1 92.44 318 PRO A O 1
ATOM 2476 N N . ASP A 1 319 ? 26.516 -44.875 -7.945 1 89.38 319 ASP A N 1
ATOM 2477 C CA . ASP A 1 319 ? 27.578 -44.062 -7.375 1 89.38 319 ASP A CA 1
ATOM 2478 C C . ASP A 1 319 ? 27.141 -42.625 -7.203 1 89.38 319 ASP A C 1
ATOM 2480 O O . ASP A 1 319 ? 27.516 -41.969 -6.238 1 89.38 319 ASP A O 1
ATOM 2484 N N . HIS A 1 320 ? 26.359 -42.125 -8.141 1 92.75 320 HIS A N 1
ATOM 2485 C CA . HIS A 1 320 ? 26.031 -40.719 -8.102 1 92.75 320 HIS A CA 1
ATOM 2486 C C . HIS A 1 320 ? 24.609 -40.5 -7.629 1 92.75 320 HIS A C 1
ATOM 2488 O O . HIS A 1 320 ? 24.047 -39.406 -7.852 1 92.75 320 HIS A O 1
ATOM 2494 N N . PHE A 1 321 ? 24.016 -41.562 -6.945 1 93.81 321 PHE A N 1
ATOM 2495 C CA . PHE A 1 321 ? 22.672 -41.438 -6.414 1 93.81 321 PHE A CA 1
ATOM 2496 C C . PHE A 1 321 ? 22.609 -40.344 -5.344 1 93.81 321 PHE A C 1
ATOM 2498 O O . PHE A 1 321 ? 23.375 -40.375 -4.375 1 93.81 321 PHE A O 1
ATOM 2505 N N . GLY A 1 322 ? 21.75 -39.344 -5.66 1 93.75 322 GLY A N 1
ATOM 2506 C CA . GLY A 1 322 ? 21.547 -38.25 -4.719 1 93.75 322 GLY A CA 1
ATOM 2507 C C . GLY A 1 322 ? 22.484 -37.062 -4.945 1 93.75 322 GLY A C 1
ATOM 2508 O O . GLY A 1 322 ? 22.281 -36 -4.398 1 93.75 322 GLY A O 1
ATOM 2509 N N . ALA A 1 323 ? 23.5 -37.219 -5.738 1 95.06 323 ALA A N 1
ATOM 2510 C CA . ALA A 1 323 ? 24.531 -36.188 -5.902 1 95.06 323 ALA A CA 1
ATOM 2511 C C . ALA A 1 323 ? 24 -35 -6.688 1 95.06 323 ALA A C 1
ATOM 2513 O O . ALA A 1 323 ? 23.25 -35.156 -7.66 1 95.06 323 ALA A O 1
ATOM 2514 N N . LEU A 1 324 ? 24.312 -33.812 -6.219 1 96.5 324 LEU A N 1
ATOM 2515 C CA . LEU A 1 324 ? 24.172 -32.594 -7.023 1 96.5 324 LEU A CA 1
ATOM 2516 C C . LEU A 1 324 ? 25.359 -32.406 -7.953 1 96.5 324 LEU A C 1
ATOM 2518 O O . LEU A 1 324 ? 26.453 -32.062 -7.5 1 96.5 324 LEU A O 1
ATOM 2522 N N . ARG A 1 325 ? 25.125 -32.594 -9.172 1 95.69 325 ARG A N 1
ATOM 2523 C CA . ARG A 1 325 ? 26.219 -32.719 -10.125 1 95.69 325 ARG A CA 1
ATOM 2524 C C . ARG A 1 325 ? 26.484 -31.406 -10.852 1 95.69 325 ARG A C 1
ATOM 2526 O O . ARG A 1 325 ? 27.609 -31.156 -11.281 1 95.69 325 ARG A O 1
ATOM 2533 N N . THR A 1 326 ? 25.438 -30.609 -11.055 1 95.62 326 THR A N 1
ATOM 2534 C CA . THR A 1 326 ? 25.609 -29.359 -11.781 1 95.62 326 THR A CA 1
ATOM 2535 C C . THR A 1 326 ? 24.484 -28.375 -11.445 1 95.62 326 THR A C 1
ATOM 2537 O O . THR A 1 326 ? 23.516 -28.75 -10.789 1 95.62 326 THR A O 1
ATOM 2540 N N . GLU A 1 327 ? 24.734 -27.141 -11.711 1 96.19 327 GLU A N 1
ATOM 2541 C CA . GLU A 1 327 ? 23.688 -26.109 -11.75 1 96.19 327 GLU A CA 1
ATOM 2542 C C . GLU A 1 327 ? 23.375 -25.703 -13.18 1 96.19 327 GLU A C 1
ATOM 2544 O O . GLU A 1 327 ? 24.266 -25.328 -13.938 1 96.19 327 GLU A O 1
ATOM 2549 N N . PRO A 1 328 ? 22.125 -25.828 -13.539 1 96.62 328 PRO A N 1
ATOM 2550 C CA . PRO A 1 328 ? 21.781 -25.453 -14.914 1 96.62 328 PRO A CA 1
ATOM 2551 C C . PRO A 1 328 ? 22.109 -24 -15.227 1 96.62 328 PRO A C 1
ATOM 2553 O O . PRO A 1 328 ? 21.766 -23.109 -14.461 1 96.62 328 PRO A O 1
ATOM 2556 N N . VAL A 1 329 ? 22.781 -23.828 -16.297 1 97.94 329 VAL A N 1
ATOM 2557 C CA . VAL A 1 329 ? 22.984 -22.484 -16.859 1 97.94 329 VAL A CA 1
ATOM 2558 C C . VAL A 1 329 ? 21.719 -22.031 -17.578 1 97.94 329 VAL A C 1
ATOM 2560 O O . VAL A 1 329 ? 21.062 -22.828 -18.266 1 97.94 329 VAL A O 1
ATOM 2563 N N . ILE A 1 330 ? 21.359 -20.781 -17.422 1 98.56 330 ILE A N 1
ATOM 2564 C CA . ILE A 1 330 ? 20.25 -20.219 -18.156 1 98.56 330 ILE A CA 1
ATOM 2565 C C . ILE A 1 330 ? 20.734 -19.688 -19.5 1 98.56 330 ILE A C 1
ATOM 2567 O O . ILE A 1 330 ? 21.594 -18.812 -19.562 1 98.56 330 ILE A O 1
ATOM 2571 N N . TRP A 1 331 ? 20.203 -20.25 -20.578 1 98.62 331 TRP A N 1
ATOM 2572 C CA . TRP A 1 331 ? 20.453 -19.766 -21.938 1 98.62 331 TRP A CA 1
ATOM 2573 C C . TRP A 1 331 ? 19.203 -19.109 -22.531 1 98.62 331 TRP A C 1
ATOM 2575 O O . TRP A 1 331 ? 18.156 -19.734 -22.609 1 98.62 331 TRP A O 1
ATOM 2585 N N . ILE A 1 332 ? 19.359 -17.844 -22.922 1 98.75 332 ILE A N 1
ATOM 2586 C CA . ILE A 1 332 ? 18.203 -17.172 -23.5 1 98.75 332 ILE A CA 1
ATOM 2587 C C . ILE A 1 332 ? 18.609 -16.469 -24.797 1 98.75 332 ILE A C 1
ATOM 2589 O O . ILE A 1 332 ? 19.625 -15.758 -24.828 1 98.75 332 ILE A O 1
ATOM 2593 N N . GLY A 1 333 ? 17.938 -16.781 -25.844 1 98.56 333 GLY A N 1
ATOM 2594 C CA . GLY A 1 333 ? 17.953 -15.992 -27.078 1 98.56 333 GLY A CA 1
ATOM 2595 C C . GLY A 1 333 ? 16.703 -15.141 -27.234 1 98.56 333 GLY A C 1
ATOM 2596 O O . GLY A 1 333 ? 15.594 -15.578 -26.906 1 98.56 333 GLY A O 1
ATOM 2597 N N . TYR A 1 334 ? 16.938 -13.922 -27.641 1 98.19 334 TYR A N 1
ATOM 2598 C CA . TYR A 1 334 ? 15.781 -13.031 -27.797 1 98.19 334 TYR A CA 1
ATOM 2599 C C . TYR A 1 334 ? 16.047 -11.984 -28.859 1 98.19 334 TYR A C 1
ATOM 2601 O O . TYR A 1 334 ? 17.188 -11.75 -29.25 1 98.19 334 TYR A O 1
ATOM 2609 N N . ALA A 1 335 ? 15 -11.43 -29.344 1 97.38 335 ALA A N 1
ATOM 2610 C CA . ALA A 1 335 ? 15.102 -10.398 -30.375 1 97.38 335 ALA A CA 1
ATOM 2611 C C . ALA A 1 335 ? 14.852 -9.016 -29.781 1 97.38 335 ALA A C 1
ATOM 2613 O O . ALA A 1 335 ? 14.008 -8.852 -28.906 1 97.38 335 ALA A O 1
ATOM 2614 N N . VAL A 1 336 ? 15.594 -8.023 -30.234 1 96.88 336 VAL A N 1
ATOM 2615 C CA . VAL A 1 336 ? 15.383 -6.621 -29.891 1 96.88 336 VAL A CA 1
ATOM 2616 C C . VAL A 1 336 ? 14.844 -5.863 -31.109 1 96.88 336 VAL A C 1
ATOM 2618 O O . VAL A 1 336 ? 15.352 -6.016 -32.219 1 96.88 336 VAL A O 1
ATOM 2621 N N . ILE A 1 337 ? 13.805 -5.102 -30.906 1 95.06 337 ILE A N 1
ATOM 2622 C CA . ILE A 1 337 ? 13.258 -4.281 -31.969 1 95.06 337 ILE A CA 1
ATOM 2623 C C . ILE A 1 337 ? 14.164 -3.08 -32.219 1 95.06 337 ILE A C 1
ATOM 2625 O O . ILE A 1 337 ? 14.445 -2.307 -31.297 1 95.06 337 ILE A O 1
ATOM 2629 N N . ASN A 1 338 ? 14.531 -2.873 -33.406 1 95 338 ASN A N 1
ATOM 2630 C CA . ASN A 1 338 ? 15.469 -1.807 -33.75 1 95 338 ASN A CA 1
ATOM 2631 C C . ASN A 1 338 ? 14.789 -0.444 -33.781 1 95 338 ASN A C 1
ATOM 2633 O O . ASN A 1 338 ? 15.367 0.56 -33.344 1 95 338 ASN A O 1
ATOM 2637 N N . ASN A 1 339 ? 13.555 -0.449 -34.312 1 92.62 339 ASN A N 1
ATOM 2638 C CA . ASN A 1 339 ? 12.773 0.781 -34.344 1 92.62 339 ASN A CA 1
ATOM 2639 C C . ASN A 1 339 ? 11.43 0.617 -33.656 1 92.62 339 ASN A C 1
ATOM 2641 O O . ASN A 1 339 ? 10.398 0.439 -34.312 1 92.62 339 ASN A O 1
ATOM 2645 N N . PRO A 1 340 ? 11.43 0.817 -32.406 1 88.38 340 PRO A N 1
ATOM 2646 C CA . PRO A 1 340 ? 10.234 0.515 -31.609 1 88.38 340 PRO A CA 1
ATOM 2647 C C . PRO A 1 340 ? 9.086 1.485 -31.891 1 88.38 340 PRO A C 1
ATOM 2649 O O . PRO A 1 340 ? 7.922 1.156 -31.656 1 88.38 340 PRO A O 1
ATOM 2652 N N . ASN A 1 341 ? 9.344 2.611 -32.469 1 86.88 341 ASN A N 1
ATOM 2653 C CA . ASN A 1 341 ? 8.312 3.617 -32.688 1 86.88 341 ASN A CA 1
ATOM 2654 C C . ASN A 1 341 ? 7.652 3.445 -34.062 1 86.88 341 ASN A C 1
ATOM 2656 O O . ASN A 1 341 ? 6.73 4.188 -34.406 1 86.88 341 ASN A O 1
ATOM 2660 N N . GLN A 1 342 ? 8.023 2.525 -34.844 1 87.44 342 GLN A N 1
ATOM 2661 C CA . GLN A 1 342 ? 7.434 2.262 -36.156 1 87.44 342 GLN A CA 1
ATOM 2662 C C . GLN A 1 342 ? 6.68 0.935 -36.156 1 87.44 342 GLN A C 1
ATOM 2664 O O . GLN A 1 342 ? 6.945 0.06 -35.312 1 87.44 342 GLN A O 1
ATOM 2669 N N . THR A 1 343 ? 5.715 0.925 -37.031 1 87.75 343 THR A N 1
ATOM 2670 C CA . THR A 1 343 ? 5.027 -0.345 -37.219 1 87.75 343 THR A CA 1
ATOM 2671 C C . THR A 1 343 ? 5.984 -1.403 -37.75 1 87.75 343 THR A C 1
ATOM 2673 O O . THR A 1 343 ? 6.742 -1.143 -38.688 1 87.75 343 THR A O 1
ATOM 2676 N N . GLN A 1 344 ? 5.957 -2.539 -37.125 1 90 344 GLN A N 1
ATOM 2677 C CA . GLN A 1 344 ? 6.875 -3.598 -37.531 1 90 344 GLN A CA 1
ATOM 2678 C C . GLN A 1 344 ? 6.371 -4.301 -38.781 1 90 344 GLN A C 1
ATOM 2680 O O . GLN A 1 344 ? 5.168 -4.508 -38.969 1 90 344 GLN A O 1
ATOM 2685 N N . PRO A 1 345 ? 7.277 -4.621 -39.656 1 92.06 345 PRO A N 1
ATOM 2686 C CA . PRO A 1 345 ? 6.898 -5.293 -40.906 1 92.06 345 PRO A CA 1
ATOM 2687 C C . PRO A 1 345 ? 6.445 -6.734 -40.688 1 92.06 345 PRO A C 1
ATOM 2689 O O . PRO A 1 345 ? 6.867 -7.379 -39.719 1 92.06 345 PRO A O 1
ATOM 2692 N N . LEU A 1 346 ? 5.594 -7.16 -41.625 1 92 346 LEU A N 1
ATOM 2693 C CA . LEU A 1 346 ? 5.277 -8.578 -41.688 1 92 346 LEU A CA 1
ATOM 2694 C C . LEU A 1 346 ? 6.469 -9.383 -42.188 1 92 346 LEU A C 1
ATOM 2696 O O . LEU A 1 346 ? 7.352 -8.828 -42.844 1 92 346 LEU A O 1
ATOM 2700 N N . ARG A 1 347 ? 6.504 -10.648 -41.906 1 91.44 347 ARG A N 1
ATOM 2701 C CA . ARG A 1 347 ? 7.641 -11.5 -42.219 1 91.44 347 ARG A CA 1
ATOM 2702 C C . ARG A 1 347 ? 7.926 -11.477 -43.719 1 91.44 347 ARG A C 1
ATOM 2704 O O . ARG A 1 347 ? 9.086 -11.539 -44.156 1 91.44 347 ARG A O 1
ATOM 2711 N N . ASN A 1 348 ? 6.879 -11.336 -44.562 1 91.5 348 ASN A N 1
ATOM 2712 C CA . ASN A 1 348 ? 7.039 -11.367 -46.031 1 91.5 348 ASN A CA 1
ATOM 2713 C C . ASN A 1 348 ? 7.246 -9.969 -46.594 1 91.5 348 ASN A C 1
ATOM 2715 O O . ASN A 1 348 ? 7.395 -9.812 -47.812 1 91.5 348 ASN A O 1
ATOM 2719 N N . GLU A 1 349 ? 7.258 -9.055 -45.75 1 92.5 349 GLU A N 1
ATOM 2720 C CA . GLU A 1 349 ? 7.398 -7.676 -46.219 1 92.5 349 GLU A CA 1
ATOM 2721 C C . GLU A 1 349 ? 8.859 -7.238 -46.219 1 92.5 349 GLU A C 1
ATOM 2723 O O . GLU A 1 349 ? 9.68 -7.816 -45.5 1 92.5 349 GLU A O 1
ATOM 2728 N N . SER A 1 350 ? 9.008 -6.184 -47.031 1 90.44 350 SER A N 1
ATOM 2729 C CA . SER A 1 350 ? 10.336 -5.586 -47.094 1 90.44 350 SER A CA 1
ATOM 2730 C C . SER A 1 350 ? 10.695 -4.93 -45.75 1 90.44 350 SER A C 1
ATOM 2732 O O . SER A 1 350 ? 9.852 -4.316 -45.125 1 90.44 350 SER A O 1
ATOM 2734 N N . GLY A 1 351 ? 11.938 -5.207 -45.219 1 92 351 GLY A N 1
ATOM 2735 C CA . GLY A 1 351 ? 12.391 -4.57 -44 1 92 351 GLY A CA 1
ATOM 2736 C C . GLY A 1 351 ? 12.438 -5.523 -42.812 1 92 351 GLY A C 1
ATOM 2737 O O . GLY A 1 351 ? 12.984 -5.184 -41.75 1 92 351 GLY A O 1
ATOM 2738 N N . TRP A 1 352 ? 11.836 -6.656 -42.938 1 94.81 352 TRP A N 1
ATOM 2739 C CA . TRP A 1 352 ? 11.797 -7.637 -41.875 1 94.81 352 TRP A CA 1
ATOM 2740 C C . TRP A 1 352 ? 13.211 -7.969 -41.406 1 94.81 352 TRP A C 1
ATOM 2742 O O . TRP A 1 352 ? 13.484 -7.973 -40.188 1 94.81 352 TRP A O 1
ATOM 2752 N N . SER A 1 353 ? 14.102 -8.141 -42.344 1 92.38 353 SER A N 1
ATOM 2753 C CA . SER A 1 353 ? 15.453 -8.594 -42.031 1 92.38 353 SER A CA 1
ATOM 2754 C C . SER A 1 353 ? 16.203 -7.555 -41.219 1 92.38 353 SER A C 1
ATOM 2756 O O . SER A 1 353 ? 17.125 -7.895 -40.469 1 92.38 353 SER A O 1
ATOM 2758 N N . GLU A 1 354 ? 15.75 -6.305 -41.25 1 93.44 354 GLU A N 1
ATOM 2759 C CA . GLU A 1 354 ? 16.453 -5.227 -40.562 1 93.44 354 GLU A CA 1
ATOM 2760 C C . GLU A 1 354 ? 15.695 -4.773 -39.312 1 93.44 354 GLU A C 1
ATOM 2762 O O . GLU A 1 354 ? 16.234 -4.023 -38.5 1 93.44 354 GLU A O 1
ATOM 2767 N N . ALA A 1 355 ? 14.586 -5.34 -39.094 1 95.56 355 ALA A N 1
ATOM 2768 C CA . ALA A 1 355 ? 13.703 -4.812 -38.062 1 95.56 355 ALA A CA 1
ATOM 2769 C C . ALA A 1 355 ? 14.125 -5.316 -36.656 1 95.56 355 ALA A C 1
ATOM 2771 O O . ALA A 1 355 ? 13.797 -4.703 -35.656 1 95.56 355 ALA A O 1
ATOM 2772 N N . PHE A 1 356 ? 14.883 -6.418 -36.656 1 96.69 356 PHE A N 1
ATOM 2773 C CA . PHE A 1 356 ? 15.164 -7.07 -35.375 1 96.69 356 PHE A CA 1
ATOM 2774 C C . PHE A 1 356 ? 16.641 -7.398 -35.25 1 96.69 356 PHE A C 1
ATOM 2776 O O . PHE A 1 356 ? 17.312 -7.676 -36.25 1 96.69 356 PHE A O 1
ATOM 2783 N N . THR A 1 357 ? 17.172 -7.328 -34.062 1 97.75 357 THR A N 1
ATOM 2784 C CA . THR A 1 357 ? 18.516 -7.781 -33.719 1 97.75 357 THR A CA 1
ATOM 2785 C C . THR A 1 357 ? 18.469 -8.961 -32.75 1 97.75 357 THR A C 1
ATOM 2787 O O . THR A 1 357 ? 18.047 -8.82 -31.594 1 97.75 357 THR A O 1
ATOM 2790 N N . PRO A 1 358 ? 18.844 -10.133 -33.219 1 98.06 358 PRO A N 1
ATOM 2791 C CA . PRO A 1 358 ? 18.891 -11.281 -32.312 1 98.06 358 PRO A CA 1
ATOM 2792 C C . PRO A 1 358 ? 20.047 -11.211 -31.312 1 98.06 358 PRO A C 1
ATOM 2794 O O . PRO A 1 358 ? 21.156 -10.812 -31.688 1 98.06 358 PRO A O 1
ATOM 2797 N N . LYS A 1 359 ? 19.812 -11.578 -30.062 1 98.25 359 LYS A N 1
ATOM 2798 C CA . LYS A 1 359 ? 20.812 -11.609 -29 1 98.25 359 LYS A CA 1
ATOM 2799 C C . LYS A 1 359 ? 20.734 -12.922 -28.219 1 98.25 359 LYS A C 1
ATOM 2801 O O . LYS A 1 359 ? 19.688 -13.562 -28.172 1 98.25 359 LYS A O 1
ATOM 2806 N N . VAL A 1 360 ? 21.891 -13.359 -27.703 1 98.56 360 VAL A N 1
ATOM 2807 C CA . VAL A 1 360 ? 21.984 -14.539 -26.859 1 98.56 360 VAL A CA 1
ATOM 2808 C C . VAL A 1 360 ? 22.812 -14.227 -25.609 1 98.56 360 VAL A C 1
ATOM 2810 O O . VAL A 1 360 ? 23.875 -13.625 -25.719 1 98.56 360 VAL A O 1
ATOM 2813 N N . PHE A 1 361 ? 22.328 -14.547 -24.469 1 98.56 361 PHE A N 1
ATOM 2814 C CA . PHE A 1 361 ? 23.109 -14.445 -23.25 1 98.56 361 PHE A CA 1
ATOM 2815 C C . PHE A 1 361 ? 22.938 -15.688 -22.391 1 98.56 361 PHE A C 1
ATOM 2817 O O . PHE A 1 361 ? 22.062 -16.516 -22.641 1 98.56 361 PHE A O 1
ATOM 2824 N N . ALA A 1 362 ? 23.844 -15.914 -21.516 1 98.75 362 ALA A N 1
ATOM 2825 C CA . ALA A 1 362 ? 23.812 -17.016 -20.547 1 98.75 362 ALA A CA 1
ATOM 2826 C C . ALA A 1 362 ? 24.016 -16.484 -19.141 1 98.75 362 ALA A C 1
ATOM 2828 O O . ALA A 1 362 ? 24.688 -15.469 -18.922 1 98.75 362 ALA A O 1
ATOM 2829 N N . CYS A 1 363 ? 23.406 -17.109 -18.156 1 98.69 363 CYS A N 1
ATOM 2830 C CA . CYS A 1 363 ? 23.516 -16.703 -16.766 1 98.69 363 CYS A CA 1
ATOM 2831 C C . CYS A 1 363 ? 24 -17.875 -15.906 1 98.69 363 CYS A C 1
ATOM 2833 O O . CYS A 1 363 ? 23.422 -18.953 -15.914 1 98.69 363 CYS A O 1
ATOM 2835 N N . GLU A 1 364 ? 25.062 -17.625 -15.164 1 98.5 364 GLU A N 1
ATOM 2836 C CA . GLU A 1 364 ? 25.609 -18.625 -14.25 1 98.5 364 GLU A CA 1
ATOM 2837 C C . GLU A 1 364 ? 25.141 -18.375 -12.82 1 98.5 364 GLU A C 1
ATOM 2839 O O . GLU A 1 364 ? 25.078 -17.234 -12.367 1 98.5 364 GLU A O 1
ATOM 2844 N N . HIS A 1 365 ? 24.781 -19.484 -12.164 1 98.62 365 HIS A N 1
ATOM 2845 C CA . HIS A 1 365 ? 24.281 -19.422 -10.797 1 98.62 365 HIS A CA 1
ATOM 2846 C C . HIS A 1 365 ? 25.438 -19.328 -9.797 1 98.62 365 HIS A C 1
ATOM 2848 O O . HIS A 1 365 ? 26.266 -20.234 -9.703 1 98.62 365 HIS A O 1
ATOM 2854 N N . ARG A 1 366 ? 25.484 -18.203 -9.047 1 98.5 366 ARG A N 1
ATOM 2855 C CA . ARG A 1 366 ? 26.625 -17.922 -8.164 1 98.5 366 ARG A CA 1
ATOM 2856 C C . ARG A 1 366 ? 26.141 -17.438 -6.801 1 98.5 366 ARG A C 1
ATOM 2858 O O . ARG A 1 366 ? 25.031 -16.906 -6.676 1 98.5 366 ARG A O 1
ATOM 2865 N N . GLU A 1 367 ? 26.969 -17.75 -5.797 1 98.19 367 GLU A N 1
ATOM 2866 C CA . GLU A 1 367 ? 26.734 -17.078 -4.523 1 98.19 367 GLU A CA 1
ATOM 2867 C C . GLU A 1 367 ? 27 -15.57 -4.637 1 98.19 367 GLU A C 1
ATOM 2869 O O . GLU A 1 367 ? 27.953 -15.156 -5.297 1 98.19 367 GLU A O 1
ATOM 2874 N N . THR A 1 368 ? 26.156 -14.773 -4.004 1 98.56 368 THR A N 1
ATOM 2875 C CA . THR A 1 368 ? 26.203 -13.336 -4.227 1 98.56 368 THR A CA 1
ATOM 2876 C C . THR A 1 368 ? 25.984 -12.578 -2.92 1 98.56 368 THR A C 1
ATOM 2878 O O . THR A 1 368 ? 25.078 -12.93 -2.143 1 98.56 368 THR A O 1
ATOM 2881 N N . LEU A 1 369 ? 26.859 -11.625 -2.646 1 98.5 369 LEU A N 1
ATOM 2882 C CA . LEU A 1 369 ? 26.672 -10.711 -1.521 1 98.5 369 LEU A CA 1
ATOM 2883 C C . LEU A 1 369 ? 25.797 -9.531 -1.916 1 98.5 369 LEU A C 1
ATOM 2885 O O . LEU A 1 369 ? 26.125 -8.781 -2.836 1 98.5 369 LEU A O 1
ATOM 2889 N N . TYR A 1 370 ? 24.688 -9.383 -1.252 1 98.31 370 TYR A N 1
ATOM 2890 C CA . TYR A 1 370 ? 23.719 -8.336 -1.576 1 98.31 370 TYR A CA 1
ATOM 2891 C C . TYR A 1 370 ? 23.703 -7.254 -0.501 1 98.31 370 TYR A C 1
ATOM 2893 O O . TYR A 1 370 ? 23.828 -7.551 0.689 1 98.31 370 TYR A O 1
ATOM 2901 N N . THR A 1 371 ? 23.609 -6.043 -0.866 1 98.5 371 THR A N 1
ATOM 2902 C CA . THR A 1 371 ? 23.219 -4.918 -0.026 1 98.5 371 THR A CA 1
ATOM 2903 C C . THR A 1 371 ? 21.906 -4.309 -0.525 1 98.5 371 THR A C 1
ATOM 2905 O O . THR A 1 371 ? 21.828 -3.854 -1.669 1 98.5 371 THR A O 1
ATOM 2908 N N . VAL A 1 372 ? 20.938 -4.301 0.309 1 98.31 372 VAL A N 1
ATOM 2909 C CA . VAL A 1 372 ? 19.609 -3.916 -0.141 1 98.31 372 VAL A CA 1
ATOM 2910 C C . VAL A 1 372 ? 19.047 -2.82 0.766 1 98.31 372 VAL A C 1
ATOM 2912 O O . VAL A 1 372 ? 19.203 -2.877 1.987 1 98.31 372 VAL A O 1
ATOM 2915 N N . ASN A 1 373 ? 18.453 -1.828 0.209 1 98.31 373 ASN A N 1
ATOM 2916 C CA . ASN A 1 373 ? 17.75 -0.78 0.933 1 98.31 373 ASN A CA 1
ATOM 2917 C C . ASN A 1 373 ? 16.234 -1.037 0.956 1 98.31 373 ASN A C 1
ATOM 2919 O O . ASN A 1 373 ? 15.633 -1.276 -0.088 1 98.31 373 ASN A O 1
ATOM 2923 N N . PHE A 1 374 ? 15.695 -1.076 2.111 1 97.69 374 PHE A N 1
ATOM 2924 C CA . PHE A 1 374 ? 14.25 -1.181 2.299 1 97.69 374 PHE A CA 1
ATOM 2925 C C . PHE A 1 374 ? 13.664 0.153 2.75 1 97.69 374 PHE A C 1
ATOM 2927 O O . PHE A 1 374 ? 14.25 0.837 3.594 1 97.69 374 PHE A O 1
ATOM 2934 N N . THR A 1 375 ? 12.594 0.547 2.168 1 96.56 375 THR A N 1
ATOM 2935 C CA . THR A 1 375 ? 11.891 1.76 2.568 1 96.56 375 THR A CA 1
ATOM 2936 C C . THR A 1 375 ? 10.391 1.492 2.719 1 96.56 375 THR A C 1
ATOM 2938 O O . THR A 1 375 ? 9.773 0.9 1.835 1 96.56 375 THR A O 1
ATOM 2941 N N . TYR A 1 376 ? 9.906 1.881 3.836 1 94.5 376 TYR A N 1
ATOM 2942 C CA . TYR A 1 376 ? 8.469 1.787 4.098 1 94.5 376 TYR A CA 1
ATOM 2943 C C . TYR A 1 376 ? 7.848 3.172 4.211 1 94.5 376 TYR A C 1
ATOM 2945 O O . TYR A 1 376 ? 8.227 3.961 5.078 1 94.5 376 TYR A O 1
ATOM 2953 N N . VAL A 1 377 ? 6.949 3.539 3.375 1 89.62 377 VAL A N 1
ATOM 2954 C CA . VAL A 1 377 ? 6.16 4.766 3.418 1 89.62 377 VAL A CA 1
ATOM 2955 C C . VAL A 1 377 ? 4.676 4.426 3.512 1 89.62 377 VAL A C 1
ATOM 2957 O O . VAL A 1 377 ? 4.094 3.898 2.562 1 89.62 377 VAL A O 1
ATOM 2960 N N . GLY A 1 378 ? 4.094 4.816 4.637 1 83 378 GLY A N 1
ATOM 2961 C CA . GLY A 1 378 ? 2.76 4.281 4.855 1 83 378 GLY A CA 1
ATOM 2962 C C . GLY A 1 378 ? 2.725 2.768 4.918 1 83 378 GLY A C 1
ATOM 2963 O O . GLY A 1 378 ? 3.459 2.156 5.699 1 83 378 GLY A O 1
ATOM 2964 N N . GLU A 1 379 ? 1.959 2.18 4.039 1 81.19 379 GLU A N 1
ATOM 2965 C CA . GLU A 1 379 ? 1.878 0.722 4 1 81.19 379 GLU A CA 1
ATOM 2966 C C . GLU A 1 379 ? 2.588 0.162 2.771 1 81.19 379 GLU A C 1
ATOM 2968 O O . GLU A 1 379 ? 2.559 -1.045 2.527 1 81.19 379 GLU A O 1
ATOM 2973 N N . THR A 1 380 ? 3.301 1.013 2.117 1 85.88 380 THR A N 1
ATOM 2974 C CA . THR A 1 380 ? 3.949 0.614 0.873 1 85.88 380 THR A CA 1
ATOM 2975 C C . THR A 1 380 ? 5.426 0.314 1.104 1 85.88 380 THR A C 1
ATOM 2977 O O . THR A 1 380 ? 6.133 1.099 1.74 1 85.88 380 THR A O 1
ATOM 2980 N N . GLN A 1 381 ? 5.824 -0.782 0.586 1 92.38 381 GLN A N 1
ATOM 2981 C CA . GLN A 1 381 ? 7.223 -1.191 0.662 1 92.38 381 GLN A CA 1
ATOM 2982 C C . GLN A 1 381 ? 7.941 -0.938 -0.66 1 92.38 381 GLN A C 1
ATOM 2984 O O . GLN A 1 381 ? 7.391 -1.193 -1.732 1 92.38 381 GLN A O 1
ATOM 2989 N N . SER A 1 382 ? 9.141 -0.42 -0.552 1 93.62 382 SER A N 1
ATOM 2990 C CA . SER A 1 382 ? 10.039 -0.314 -1.695 1 93.62 382 SER A CA 1
ATOM 2991 C C . SER A 1 382 ? 11.406 -0.917 -1.383 1 93.62 382 SER A C 1
ATOM 2993 O O . SER A 1 382 ? 11.922 -0.76 -0.273 1 93.62 382 SER A O 1
ATOM 2995 N N . THR A 1 383 ? 11.867 -1.671 -2.334 1 96.5 383 THR A N 1
ATOM 2996 C CA . THR A 1 383 ? 13.18 -2.299 -2.186 1 96.5 383 THR A CA 1
ATOM 2997 C C . THR A 1 383 ? 14.094 -1.918 -3.344 1 96.5 383 THR A C 1
ATOM 2999 O O . THR A 1 383 ? 13.656 -1.86 -4.496 1 96.5 383 THR A O 1
ATOM 3002 N N . LYS A 1 384 ? 15.352 -1.622 -3.002 1 96.38 384 LYS A N 1
ATOM 3003 C CA . LYS A 1 384 ? 16.359 -1.297 -4.008 1 96.38 384 LYS A CA 1
ATOM 3004 C C . LYS A 1 384 ? 17.688 -1.998 -3.709 1 96.38 384 LYS A C 1
ATOM 3006 O O . LYS A 1 384 ? 18.234 -1.862 -2.613 1 96.38 384 LYS A O 1
ATOM 3011 N N . ILE A 1 385 ? 18.172 -2.734 -4.68 1 96.94 385 ILE A N 1
ATOM 3012 C CA . ILE A 1 385 ? 19.5 -3.32 -4.539 1 96.94 385 ILE A CA 1
ATOM 3013 C C . ILE A 1 385 ? 20.562 -2.234 -4.699 1 96.94 385 ILE A C 1
ATOM 3015 O O . ILE A 1 385 ? 20.734 -1.672 -5.785 1 96.94 385 ILE A O 1
ATOM 3019 N N . VAL A 1 386 ? 21.25 -1.967 -3.625 1 96.5 386 VAL A N 1
ATOM 3020 C CA . VAL A 1 386 ? 22.312 -0.955 -3.623 1 96.5 386 VAL A CA 1
ATOM 3021 C C . VAL A 1 386 ? 23.562 -1.507 -4.301 1 96.5 386 VAL A C 1
ATOM 3023 O O . VAL A 1 386 ? 24.219 -0.802 -5.066 1 96.5 386 VAL A O 1
ATOM 3026 N N . SER A 1 387 ? 23.875 -2.734 -3.947 1 96.81 387 SER A N 1
ATOM 3027 C CA . SER A 1 387 ? 25.016 -3.393 -4.555 1 96.81 387 SER A CA 1
ATOM 3028 C C . SER A 1 387 ? 24.875 -4.91 -4.5 1 96.81 387 SER A C 1
ATOM 3030 O O . SER A 1 387 ? 24.141 -5.441 -3.664 1 96.81 387 SER A O 1
ATOM 3032 N N . HIS A 1 388 ? 25.438 -5.582 -5.512 1 96.88 388 HIS A N 1
ATOM 3033 C CA . HIS A 1 388 ? 25.594 -7.035 -5.516 1 96.88 388 HIS A CA 1
ATOM 3034 C C . HIS A 1 388 ? 26.953 -7.453 -6.039 1 96.88 388 HIS A C 1
ATOM 3036 O O . HIS A 1 388 ? 27.469 -6.863 -6.996 1 96.88 388 HIS A O 1
ATOM 3042 N N . GLU A 1 389 ? 27.609 -8.312 -5.297 1 98 389 GLU A N 1
ATOM 3043 C CA . GLU A 1 389 ? 28.922 -8.836 -5.656 1 98 389 GLU A CA 1
ATOM 3044 C C . GLU A 1 389 ? 28.891 -10.352 -5.844 1 98 389 GLU A C 1
ATOM 3046 O O . GLU A 1 389 ? 28.688 -11.094 -4.879 1 98 389 GLU A O 1
ATOM 3051 N N . PHE A 1 390 ? 29.125 -10.836 -7.09 1 97.88 390 PHE A N 1
ATOM 3052 C CA . PHE A 1 390 ? 29.109 -12.266 -7.379 1 97.88 390 PHE A CA 1
ATOM 3053 C C . PHE A 1 390 ? 30.391 -12.93 -6.859 1 97.88 390 PHE A C 1
ATOM 3055 O O . PHE A 1 390 ? 31.484 -12.406 -7.043 1 97.88 390 PHE A O 1
ATOM 3062 N N . LYS A 1 391 ? 30.203 -13.977 -6.199 1 97.25 391 LYS A N 1
ATOM 3063 C CA . LYS A 1 391 ? 31.312 -14.797 -5.699 1 97.25 391 LYS A CA 1
ATOM 3064 C C . LYS A 1 391 ? 31.422 -16.109 -6.477 1 97.25 391 LYS A C 1
ATOM 3066 O O . LYS A 1 391 ? 31.281 -16.125 -7.699 1 97.25 391 LYS A O 1
ATOM 3071 N N . GLY A 1 392 ? 31.734 -17.188 -5.859 1 97 392 GLY A N 1
ATOM 3072 C CA . GLY A 1 392 ? 31.938 -18.453 -6.551 1 97 392 GLY A CA 1
ATOM 3073 C C . GLY A 1 392 ? 30.641 -19.094 -7.02 1 97 392 GLY A C 1
ATOM 3074 O O . GLY A 1 392 ? 29.562 -18.719 -6.562 1 97 392 GLY A O 1
ATOM 3075 N N . PRO A 1 393 ? 30.797 -20.031 -8.031 1 98.19 393 PRO A N 1
ATOM 3076 C CA . PRO A 1 393 ? 29.594 -20.75 -8.5 1 98.19 393 PRO A CA 1
ATOM 3077 C C . PRO A 1 393 ? 28.984 -21.641 -7.426 1 98.19 393 PRO A C 1
ATOM 3079 O O . PRO A 1 393 ? 29.703 -22.125 -6.547 1 98.19 393 PRO A O 1
ATOM 3082 N N . ILE A 1 394 ? 27.703 -21.844 -7.457 1 98.19 394 ILE A N 1
ATOM 3083 C CA . ILE A 1 394 ? 27.016 -22.672 -6.488 1 98.19 394 ILE A CA 1
ATOM 3084 C C . ILE A 1 394 ? 27.547 -24.109 -6.562 1 98.19 394 ILE A C 1
ATOM 3086 O O . ILE A 1 394 ? 27.812 -24.734 -5.531 1 98.19 394 ILE A O 1
ATOM 3090 N N . ILE A 1 395 ? 27.609 -24.625 -7.746 1 98.06 395 ILE A N 1
ATOM 3091 C CA . ILE A 1 395 ? 28.312 -25.859 -8.031 1 98.06 395 ILE A CA 1
ATOM 3092 C C . ILE A 1 395 ? 29.359 -25.625 -9.117 1 98.06 395 ILE A C 1
ATOM 3094 O O . ILE A 1 395 ? 29.016 -25.219 -10.234 1 98.06 395 ILE A O 1
ATOM 3098 N N . ASN A 1 396 ? 30.578 -25.891 -8.812 1 98 396 ASN A N 1
ATOM 3099 C CA . ASN A 1 396 ? 31.672 -25.562 -9.711 1 98 396 ASN A CA 1
ATOM 3100 C C . ASN A 1 396 ? 31.922 -26.703 -10.703 1 98 396 ASN A C 1
ATOM 3102 O O . ASN A 1 396 ? 33 -27.328 -10.68 1 98 396 ASN A O 1
ATOM 3106 N N . THR A 1 397 ? 30.938 -26.922 -11.57 1 98.12 397 THR A N 1
ATOM 3107 C CA . THR A 1 397 ? 31.047 -27.891 -12.648 1 98.12 397 THR A CA 1
ATOM 3108 C C . THR A 1 397 ? 30.484 -27.328 -13.953 1 98.12 397 THR A C 1
ATOM 3110 O O . THR A 1 397 ? 29.797 -26.312 -13.945 1 98.12 397 THR A O 1
ATOM 3113 N N . THR A 1 398 ? 30.875 -27.922 -15.023 1 97.5 398 THR A N 1
ATOM 3114 C CA . THR A 1 398 ? 30.359 -27.594 -16.344 1 97.5 398 THR A CA 1
ATOM 3115 C C . THR A 1 398 ? 29.547 -28.75 -16.906 1 97.5 398 THR A C 1
ATOM 3117 O O . THR A 1 398 ? 30.062 -29.859 -17.078 1 97.5 398 THR A O 1
ATOM 3120 N N . PHE A 1 399 ? 28.359 -28.484 -17.203 1 96.31 399 PHE A N 1
ATOM 3121 C CA . PHE A 1 399 ? 27.453 -29.484 -17.781 1 96.31 399 PHE A CA 1
ATOM 3122 C C . PHE A 1 399 ? 27.922 -29.906 -19.172 1 96.31 399 PHE A C 1
ATOM 3124 O O . PHE A 1 399 ? 28.219 -29.062 -20.016 1 96.31 399 PHE A O 1
ATOM 3131 N N . GLN A 1 400 ? 27.953 -31.234 -19.375 1 93.75 400 GLN A N 1
ATOM 3132 C CA . GLN A 1 400 ? 28.328 -31.781 -20.688 1 93.75 400 GLN A CA 1
ATOM 3133 C C . GLN A 1 400 ? 27.094 -32.219 -21.469 1 93.75 400 GLN A C 1
ATOM 3135 O O . GLN A 1 400 ? 26.672 -33.375 -21.406 1 93.75 400 GLN A O 1
ATOM 3140 N N . ARG A 1 401 ? 26.609 -31.281 -22.266 1 90 401 ARG A N 1
ATOM 3141 C CA . ARG A 1 401 ? 25.391 -31.547 -23.016 1 90 401 ARG A CA 1
ATOM 3142 C C . ARG A 1 401 ? 25.578 -32.719 -23.969 1 90 401 ARG A C 1
ATOM 3144 O O . ARG A 1 401 ? 26.578 -32.781 -24.688 1 90 401 ARG A O 1
ATOM 3151 N N . GLY A 1 402 ? 24.672 -33.688 -24.016 1 86.31 402 GLY A N 1
ATOM 3152 C CA . GLY A 1 402 ? 24.688 -34.812 -24.938 1 86.31 402 GLY A CA 1
ATOM 3153 C C . GLY A 1 402 ? 25.438 -36 -24.406 1 86.31 402 GLY A C 1
ATOM 3154 O O . GLY A 1 402 ? 25.406 -37.094 -25 1 86.31 402 GLY A O 1
ATOM 3155 N N . VAL A 1 403 ? 26.188 -35.812 -23.328 1 89.88 403 VAL A N 1
ATOM 3156 C CA . VAL A 1 403 ? 26.906 -36.938 -22.719 1 89.88 403 VAL A CA 1
ATOM 3157 C C . VAL A 1 403 ? 26.047 -37.562 -21.625 1 89.88 403 VAL A C 1
ATOM 3159 O O . VAL A 1 403 ? 25.75 -36.938 -20.609 1 89.88 403 VAL A O 1
ATOM 3162 N N . MET A 1 404 ? 25.656 -38.75 -21.844 1 87.5 404 MET A N 1
ATOM 3163 C CA . MET A 1 404 ? 24.812 -39.438 -20.891 1 87.5 404 MET A CA 1
ATOM 3164 C C . MET A 1 404 ? 25.641 -40 -19.734 1 87.5 404 MET A C 1
ATOM 3166 O O . MET A 1 404 ? 26.75 -40.469 -19.922 1 87.5 404 MET A O 1
ATOM 3170 N N . ALA A 1 405 ? 25.172 -39.875 -18.547 1 86.44 405 ALA A N 1
ATOM 3171 C CA . ALA A 1 405 ? 25.875 -40.375 -17.375 1 86.44 405 ALA A CA 1
ATOM 3172 C C . ALA A 1 405 ? 25.812 -41.906 -17.328 1 86.44 405 ALA A C 1
ATOM 3174 O O . ALA A 1 405 ? 26.781 -42.562 -16.953 1 86.44 405 ALA A O 1
ATOM 3175 N N . ASP A 1 406 ? 24.734 -42.562 -17.734 1 85.62 406 ASP A N 1
ATOM 3176 C CA . ASP A 1 406 ? 24.516 -44 -17.766 1 85.62 406 ASP A CA 1
ATOM 3177 C C . ASP A 1 406 ? 25.016 -44.656 -16.469 1 85.62 406 ASP A C 1
ATOM 3179 O O . ASP A 1 406 ? 25.797 -45.625 -16.531 1 85.62 406 ASP A O 1
ATOM 3183 N N . ASP A 1 407 ? 24.859 -44.125 -15.359 1 88.12 407 ASP A N 1
ATOM 3184 C CA . ASP A 1 407 ? 25.391 -44.625 -14.086 1 88.12 407 ASP A CA 1
ATOM 3185 C C . ASP A 1 407 ? 24.312 -45.312 -13.258 1 88.12 407 ASP A C 1
ATOM 3187 O O . ASP A 1 407 ? 24.5 -45.562 -12.07 1 88.12 407 ASP A O 1
ATOM 3191 N N . GLY A 1 408 ? 23.109 -45.562 -13.883 1 86.88 408 GLY A N 1
ATOM 3192 C CA . GLY A 1 408 ? 22.016 -46.25 -13.203 1 86.88 408 GLY A CA 1
ATOM 3193 C C . GLY A 1 408 ? 20.984 -45.281 -12.617 1 86.88 408 GLY A C 1
ATOM 3194 O O . GLY A 1 408 ? 19.906 -45.719 -12.211 1 86.88 408 GLY A O 1
ATOM 3195 N N . THR A 1 409 ? 21.312 -44 -12.539 1 89.94 409 THR A N 1
ATOM 3196 C CA . THR A 1 409 ? 20.359 -43.031 -12.047 1 89.94 409 THR A CA 1
ATOM 3197 C C . THR A 1 409 ? 19.422 -42.562 -13.172 1 89.94 409 THR A C 1
ATOM 3199 O O . THR A 1 409 ? 19.672 -42.844 -14.344 1 89.94 409 THR A O 1
ATOM 3202 N N . GLN A 1 410 ? 18.266 -42 -12.812 1 84.25 410 GLN A N 1
ATOM 3203 C CA . GLN A 1 410 ? 17.312 -41.438 -13.773 1 84.25 410 GLN A CA 1
ATOM 3204 C C . GLN A 1 410 ? 17.781 -40.062 -14.281 1 84.25 410 GLN A C 1
ATOM 3206 O O . GLN A 1 410 ? 17.281 -39.594 -15.297 1 84.25 410 GLN A O 1
ATOM 3211 N N . ASP A 1 411 ? 18.719 -39.562 -13.523 1 80.81 411 ASP A N 1
ATOM 3212 C CA . ASP A 1 411 ? 19.297 -38.312 -13.945 1 80.81 411 ASP A CA 1
ATOM 3213 C C . ASP A 1 411 ? 20.375 -38.5 -14.992 1 80.81 411 ASP A C 1
ATOM 3215 O O . ASP A 1 411 ? 21.406 -39.125 -14.727 1 80.81 411 ASP A O 1
ATOM 3219 N N . ASN A 1 412 ? 20.125 -38.406 -16.234 1 79.75 412 ASN A N 1
ATOM 3220 C CA . ASN A 1 412 ? 21.141 -38.562 -17.281 1 79.75 412 ASN A CA 1
ATOM 3221 C C . ASN A 1 412 ? 21.969 -37.281 -17.422 1 79.75 412 ASN A C 1
ATOM 3223 O O . ASN A 1 412 ? 22.078 -36.719 -18.516 1 79.75 412 ASN A O 1
ATOM 3227 N N . THR A 1 413 ? 22.578 -36.781 -16.234 1 88 413 THR A N 1
ATOM 3228 C CA . THR A 1 413 ? 23.328 -35.531 -16.172 1 88 413 THR A CA 1
ATOM 3229 C C . THR A 1 413 ? 24.828 -35.812 -16 1 88 413 THR A C 1
ATOM 3231 O O . THR A 1 413 ? 25.234 -36.5 -15.062 1 88 413 THR A O 1
ATOM 3234 N N . THR A 1 414 ? 25.656 -35.344 -16.906 1 93.44 414 THR A N 1
ATOM 3235 C CA . THR A 1 414 ? 27.125 -35.438 -16.828 1 93.44 414 THR A CA 1
ATOM 3236 C C . THR A 1 414 ? 27.734 -34.031 -16.734 1 93.44 414 THR A C 1
ATOM 3238 O O . THR A 1 414 ? 27.391 -33.156 -17.531 1 93.44 414 THR A O 1
ATOM 3241 N N . ALA A 1 415 ? 28.531 -33.875 -15.711 1 96.06 415 ALA A N 1
ATOM 3242 C CA . ALA A 1 415 ? 29.25 -32.594 -15.539 1 96.06 415 ALA A CA 1
ATOM 3243 C C . ALA A 1 415 ? 30.688 -32.844 -15.109 1 96.06 415 ALA A C 1
ATOM 3245 O O . ALA A 1 415 ? 31.031 -33.906 -14.586 1 96.06 415 ALA A O 1
ATOM 3246 N N . THR A 1 416 ? 31.547 -31.969 -15.453 1 96.12 416 THR A N 1
ATOM 3247 C CA . THR A 1 416 ? 32.969 -32.094 -15.117 1 96.12 416 THR A CA 1
ATOM 3248 C C . THR A 1 416 ? 33.438 -30.844 -14.375 1 96.12 416 THR A C 1
ATOM 3250 O O . THR A 1 416 ? 32.969 -29.734 -14.641 1 96.12 416 THR A O 1
ATOM 3253 N N . PRO A 1 417 ? 34.344 -30.938 -13.398 1 96.94 417 PRO A N 1
ATOM 3254 C CA . PRO A 1 417 ? 34.906 -32.219 -12.938 1 96.94 417 PRO A CA 1
ATOM 3255 C C . PRO A 1 417 ? 34.031 -32.938 -11.938 1 96.94 417 PRO A C 1
ATOM 3257 O O . PRO A 1 417 ? 33.344 -32.281 -11.141 1 96.94 417 PRO A O 1
ATOM 3260 N N . GLU A 1 418 ? 34.094 -34.156 -11.867 1 95.12 418 GLU A N 1
ATOM 3261 C CA . GLU A 1 418 ? 33.281 -35 -10.984 1 95.12 418 GLU A CA 1
ATOM 3262 C C . GLU A 1 418 ? 33.656 -34.781 -9.523 1 95.12 418 GLU A C 1
ATOM 3264 O O . GLU A 1 418 ? 32.812 -34.938 -8.625 1 95.12 418 GLU A O 1
ATOM 3269 N N . SER A 1 419 ? 34.906 -34.406 -9.281 1 96 419 SER A N 1
ATOM 3270 C CA . SER A 1 419 ? 35.406 -34.188 -7.926 1 96 419 SER A CA 1
ATOM 3271 C C . SER A 1 419 ? 34.625 -33.062 -7.23 1 96 419 SER A C 1
ATOM 3273 O O . SER A 1 419 ? 34.625 -32.969 -6 1 96 419 SER A O 1
ATOM 3275 N N . ASN A 1 420 ? 33.906 -32.281 -8.031 1 97.31 420 ASN A N 1
ATOM 3276 C CA . ASN A 1 420 ? 33.188 -31.141 -7.457 1 97.31 420 ASN A CA 1
ATOM 3277 C C . ASN A 1 420 ? 31.719 -31.453 -7.219 1 97.31 420 ASN A C 1
ATOM 3279 O O . ASN A 1 420 ? 30.938 -30.578 -6.84 1 97.31 420 ASN A O 1
ATOM 3283 N N . TYR A 1 421 ? 31.344 -32.719 -7.445 1 97.06 421 TYR A N 1
ATOM 3284 C CA . TYR A 1 421 ? 29.984 -33.125 -7.102 1 97.06 421 TYR A CA 1
ATOM 3285 C C . TYR A 1 421 ? 29.75 -33 -5.602 1 97.06 421 TYR A C 1
ATOM 3287 O O . TYR A 1 421 ? 30.672 -33.156 -4.801 1 97.06 421 TYR A O 1
ATOM 3295 N N . ILE A 1 422 ? 28.562 -32.688 -5.227 1 97.44 422 ILE A N 1
ATOM 3296 C CA . ILE A 1 422 ? 28.203 -32.594 -3.818 1 97.44 422 ILE A CA 1
ATOM 3297 C C . ILE A 1 422 ? 27.281 -33.75 -3.438 1 97.44 422 ILE A C 1
ATOM 3299 O O . ILE A 1 422 ? 26.172 -33.875 -3.957 1 97.44 422 ILE A O 1
ATOM 3303 N N . TYR A 1 423 ? 27.734 -34.562 -2.543 1 96.44 423 TYR A N 1
ATOM 3304 C CA . TYR A 1 423 ? 27.016 -35.781 -2.17 1 96.44 423 TYR A CA 1
ATOM 3305 C C . TYR A 1 423 ? 26.234 -35.562 -0.88 1 96.44 423 TYR A C 1
ATOM 3307 O O . TYR A 1 423 ? 26.562 -34.719 -0.072 1 96.44 423 TYR A O 1
ATOM 3315 N N . PRO A 1 424 ? 25.188 -36.406 -0.7 1 95.25 424 PRO A N 1
ATOM 3316 C CA . PRO A 1 424 ? 24.344 -36.25 0.484 1 95.25 424 PRO A CA 1
ATOM 3317 C C . PRO A 1 424 ? 25.094 -36.5 1.786 1 95.25 424 PRO A C 1
ATOM 3319 O O . PRO A 1 424 ? 24.656 -36.062 2.854 1 95.25 424 PRO A O 1
ATOM 3322 N N . ASN A 1 425 ? 26.203 -37.25 1.777 1 92.19 425 ASN A N 1
ATOM 3323 C CA . ASN A 1 425 ? 26.953 -37.531 2.988 1 92.19 425 ASN A CA 1
ATOM 3324 C C . ASN A 1 425 ? 27.578 -36.25 3.576 1 92.19 425 ASN A C 1
ATOM 3326 O O . ASN A 1 425 ? 27.875 -36.219 4.77 1 92.19 425 ASN A O 1
ATOM 3330 N N . ASN A 1 426 ? 27.859 -35.312 2.707 1 94.56 426 ASN A N 1
ATOM 3331 C CA . ASN A 1 426 ? 28.156 -33.969 3.188 1 94.56 426 ASN A CA 1
ATOM 3332 C C . ASN A 1 426 ? 26.875 -33.156 3.449 1 94.56 426 ASN A C 1
ATOM 3334 O O . ASN A 1 426 ? 26.578 -32.219 2.73 1 94.56 426 ASN A O 1
ATOM 3338 N N . THR A 1 427 ? 26.266 -33.562 4.441 1 94.5 427 THR A N 1
ATOM 3339 C CA . THR A 1 427 ? 24.859 -33.219 4.676 1 94.5 427 THR A CA 1
ATOM 3340 C C . THR A 1 427 ? 24.688 -31.688 4.742 1 94.5 427 THR A C 1
ATOM 3342 O O . THR A 1 427 ? 23.797 -31.141 4.102 1 94.5 427 THR A O 1
ATOM 3345 N N . GLY A 1 428 ? 25.516 -30.938 5.523 1 95.5 428 GLY A N 1
ATOM 3346 C CA . GLY A 1 428 ? 25.391 -29.484 5.664 1 95.5 428 GLY A CA 1
ATOM 3347 C C . GLY A 1 428 ? 25.5 -28.75 4.348 1 95.5 428 GLY A C 1
ATOM 3348 O O . GLY A 1 428 ? 24.625 -27.969 3.992 1 95.5 428 GLY A O 1
ATOM 3349 N N . LEU A 1 429 ? 26.562 -29.031 3.656 1 97 429 LEU A N 1
ATOM 3350 C CA . LEU A 1 429 ? 26.781 -28.375 2.371 1 97 429 LEU A CA 1
ATOM 3351 C C . LEU A 1 429 ? 25.703 -28.766 1.368 1 97 429 LEU A C 1
ATOM 3353 O O . LEU A 1 429 ? 25.219 -27.922 0.605 1 97 429 LEU A O 1
ATOM 3357 N N . TYR A 1 430 ? 25.375 -30.062 1.368 1 97.5 430 TYR A N 1
ATOM 3358 C CA . TYR A 1 430 ? 24.359 -30.594 0.463 1 97.5 430 TYR A CA 1
ATOM 3359 C C . TYR A 1 430 ? 23.031 -29.859 0.628 1 97.5 430 TYR A C 1
ATOM 3361 O O . TYR A 1 430 ? 22.422 -29.438 -0.358 1 97.5 430 TYR A O 1
ATOM 3369 N N . ARG A 1 431 ? 22.625 -29.641 1.836 1 97.12 431 ARG A N 1
ATOM 3370 C CA . ARG A 1 431 ? 21.344 -28.984 2.113 1 97.12 431 ARG A CA 1
ATOM 3371 C C . ARG A 1 431 ? 21.375 -27.516 1.726 1 97.12 431 ARG A C 1
ATOM 3373 O O . ARG A 1 431 ? 20.406 -26.984 1.184 1 97.12 431 ARG A O 1
ATOM 3380 N N . LYS A 1 432 ? 22.438 -26.844 1.977 1 97.81 432 LYS A N 1
ATOM 3381 C CA . LYS A 1 432 ? 22.562 -25.438 1.606 1 97.81 432 LYS A CA 1
ATOM 3382 C C . LYS A 1 432 ? 22.531 -25.266 0.091 1 97.81 432 LYS A C 1
ATOM 3384 O O . LYS A 1 432 ? 21.797 -24.422 -0.423 1 97.81 432 LYS A O 1
ATOM 3389 N N . VAL A 1 433 ? 23.266 -26.078 -0.589 1 98.19 433 VAL A N 1
ATOM 3390 C CA . VAL A 1 433 ? 23.328 -25.984 -2.045 1 98.19 433 VAL A CA 1
ATOM 3391 C C . VAL A 1 433 ? 21.969 -26.344 -2.643 1 98.19 433 VAL A C 1
ATOM 3393 O O . VAL A 1 433 ? 21.531 -25.734 -3.617 1 98.19 433 VAL A O 1
ATOM 3396 N N . ALA A 1 434 ? 21.344 -27.344 -2.033 1 97.69 434 ALA A N 1
ATOM 3397 C CA . ALA A 1 434 ? 20 -27.703 -2.479 1 97.69 434 ALA A CA 1
ATOM 3398 C C . ALA A 1 434 ? 19.031 -26.531 -2.342 1 97.69 434 ALA A C 1
ATOM 3400 O O . ALA A 1 434 ? 18.156 -26.344 -3.186 1 97.69 434 ALA A O 1
ATOM 3401 N N . ALA A 1 435 ? 19.172 -25.781 -1.292 1 98.19 435 ALA A N 1
ATOM 3402 C CA . ALA A 1 435 ? 18.344 -24.609 -1.101 1 98.19 435 ALA A CA 1
ATOM 3403 C C . ALA A 1 435 ? 18.578 -23.578 -2.209 1 98.19 435 ALA A C 1
ATOM 3405 O O . ALA A 1 435 ? 17.625 -23.031 -2.77 1 98.19 435 ALA A O 1
ATOM 3406 N N . TYR A 1 436 ? 19.828 -23.328 -2.545 1 98.69 436 TYR A N 1
ATOM 3407 C CA . TYR A 1 436 ? 20.156 -22.438 -3.66 1 98.69 436 TYR A CA 1
ATOM 3408 C C . TYR A 1 436 ? 19.562 -22.969 -4.961 1 98.69 436 TYR A C 1
ATOM 3410 O O . TYR A 1 436 ? 18.984 -22.203 -5.738 1 98.69 436 TYR A O 1
ATOM 3418 N N . HIS A 1 437 ? 19.719 -24.25 -5.129 1 98.25 437 HIS A N 1
ATOM 3419 C CA . HIS A 1 437 ? 19.188 -24.875 -6.336 1 98.25 437 HIS A CA 1
ATOM 3420 C C . HIS A 1 437 ? 17.672 -24.719 -6.418 1 98.25 437 HIS A C 1
ATOM 3422 O O . HIS A 1 437 ? 17.141 -24.438 -7.488 1 98.25 437 HIS A O 1
ATOM 3428 N N . SER A 1 438 ? 17 -24.938 -5.301 1 98.25 438 SER A N 1
ATOM 3429 C CA . SER A 1 438 ? 15.547 -24.797 -5.262 1 98.25 438 SER A CA 1
ATOM 3430 C C . SER A 1 438 ? 15.109 -23.391 -5.691 1 98.25 438 SER A C 1
ATOM 3432 O O . SER A 1 438 ? 14.133 -23.234 -6.426 1 98.25 438 SER A O 1
ATOM 3434 N N . LEU A 1 439 ? 15.789 -22.406 -5.227 1 98.62 439 LEU A N 1
ATOM 3435 C CA . LEU A 1 439 ? 15.508 -21.047 -5.656 1 98.62 439 LEU A CA 1
ATOM 3436 C C . LEU A 1 439 ? 15.711 -20.891 -7.156 1 98.62 439 LEU A C 1
ATOM 3438 O O . LEU A 1 439 ? 14.883 -20.281 -7.844 1 98.62 439 LEU A O 1
ATOM 3442 N N . GLY A 1 440 ? 16.781 -21.422 -7.602 1 98.5 440 GLY A N 1
ATOM 3443 C CA . GLY A 1 440 ? 17.062 -21.375 -9.031 1 98.5 440 GLY A CA 1
ATOM 3444 C C . GLY A 1 440 ? 16 -22.078 -9.859 1 98.5 440 GLY A C 1
ATOM 3445 O O . GLY A 1 440 ? 15.609 -21.578 -10.922 1 98.5 440 GLY A O 1
ATOM 3446 N N . VAL A 1 441 ? 15.562 -23.219 -9.375 1 98 441 VAL A N 1
ATOM 3447 C CA . VAL A 1 441 ? 14.523 -23.984 -10.062 1 98 441 VAL A CA 1
ATOM 3448 C C . VAL A 1 441 ? 13.273 -23.109 -10.234 1 98 441 VAL A C 1
ATOM 3450 O O . VAL A 1 441 ? 12.648 -23.125 -11.289 1 98 441 VAL A O 1
ATOM 3453 N N . MET A 1 442 ? 12.938 -22.391 -9.203 1 97.81 442 MET A N 1
ATOM 3454 C CA . MET A 1 442 ? 11.75 -21.547 -9.273 1 97.81 442 MET A CA 1
ATOM 3455 C C . MET A 1 442 ? 11.891 -20.5 -10.383 1 97.81 442 MET A C 1
ATOM 3457 O O . MET A 1 442 ? 10.984 -20.328 -11.195 1 97.81 442 MET A O 1
ATOM 3461 N N . LEU A 1 443 ? 12.984 -19.859 -10.438 1 98.5 443 LEU A N 1
ATOM 3462 C CA . LEU A 1 443 ? 13.203 -18.875 -11.5 1 98.5 443 LEU A CA 1
ATOM 3463 C C . LEU A 1 443 ? 13.133 -19.547 -12.867 1 98.5 443 LEU A C 1
ATOM 3465 O O . LEU A 1 443 ? 12.43 -19.062 -13.758 1 98.5 443 LEU A O 1
ATOM 3469 N N . ARG A 1 444 ? 13.859 -20.594 -13.031 1 98.25 444 ARG A N 1
ATOM 3470 C CA . ARG A 1 444 ? 13.984 -21.266 -14.32 1 98.25 444 ARG A CA 1
ATOM 3471 C C . ARG A 1 444 ? 12.625 -21.766 -14.812 1 98.25 444 ARG A C 1
ATOM 3473 O O . ARG A 1 444 ? 12.344 -21.719 -16.016 1 98.25 444 ARG A O 1
ATOM 3480 N N . ASN A 1 445 ? 11.836 -22.203 -13.898 1 96.19 445 ASN A N 1
ATOM 3481 C CA . ASN A 1 445 ? 10.492 -22.641 -14.281 1 96.19 445 ASN A CA 1
ATOM 3482 C C . ASN A 1 445 ? 9.672 -21.5 -14.867 1 96.19 445 ASN A C 1
ATOM 3484 O O . ASN A 1 445 ? 8.891 -21.703 -15.797 1 96.19 445 ASN A O 1
ATOM 3488 N N . PHE A 1 446 ? 9.852 -20.344 -14.414 1 96.31 446 PHE A N 1
ATOM 3489 C CA . PHE A 1 446 ? 9.078 -19.188 -14.883 1 96.31 446 PHE A CA 1
ATOM 3490 C C . PHE A 1 446 ? 9.586 -18.719 -16.234 1 96.31 446 PHE A C 1
ATOM 3492 O O . PHE A 1 446 ? 8.797 -18.297 -17.094 1 96.31 446 PHE A O 1
ATOM 3499 N N . ILE A 1 447 ? 10.891 -18.797 -16.469 1 97.38 447 ILE A N 1
ATOM 3500 C CA . ILE A 1 447 ? 11.43 -18.109 -17.641 1 97.38 447 ILE A CA 1
ATOM 3501 C C . ILE A 1 447 ? 11.609 -19.094 -18.781 1 97.38 447 ILE A C 1
ATOM 3503 O O . ILE A 1 447 ? 11.75 -18.688 -19.938 1 97.38 447 ILE A O 1
ATOM 3507 N N . ASN A 1 448 ? 11.609 -20.406 -18.469 1 96.88 448 ASN A N 1
ATOM 3508 C CA . ASN A 1 448 ? 11.844 -21.406 -19.5 1 96.88 448 ASN A CA 1
ATOM 3509 C C . ASN A 1 448 ? 10.703 -21.438 -20.516 1 96.88 448 ASN A C 1
ATOM 3511 O O . ASN A 1 448 ? 9.547 -21.188 -20.172 1 96.88 448 ASN A O 1
ATOM 3515 N N . GLY A 1 449 ? 11.109 -21.625 -21.844 1 95.62 449 GLY A N 1
ATOM 3516 C CA . GLY A 1 449 ? 10.102 -21.75 -22.875 1 95.62 449 GLY A CA 1
ATOM 3517 C C . GLY A 1 449 ? 10.383 -20.891 -24.094 1 95.62 449 GLY A C 1
ATOM 3518 O O . GLY A 1 449 ? 11.531 -20.531 -24.344 1 95.62 449 GLY A O 1
ATOM 3519 N N . THR A 1 450 ? 9.266 -20.719 -24.875 1 95.75 450 THR A N 1
ATOM 3520 C CA . THR A 1 450 ? 9.5 -20.047 -26.156 1 95.75 450 THR A CA 1
ATOM 3521 C C . THR A 1 450 ? 8.312 -19.156 -26.516 1 95.75 450 THR A C 1
ATOM 3523 O O . THR A 1 450 ? 7.215 -19.328 -25.984 1 95.75 450 THR A O 1
ATOM 3526 N N . ILE A 1 451 ? 8.625 -18.172 -27.266 1 94.44 451 ILE A N 1
ATOM 3527 C CA . ILE A 1 451 ? 7.629 -17.391 -27.984 1 94.44 451 ILE A CA 1
ATOM 3528 C C . ILE A 1 451 ? 7.93 -17.422 -29.484 1 94.44 451 ILE A C 1
ATOM 3530 O O . ILE A 1 451 ? 9.008 -17.016 -29.922 1 94.44 451 ILE A O 1
ATOM 3534 N N . THR A 1 452 ? 7 -17.906 -30.25 1 93.94 452 THR A N 1
ATOM 3535 C CA . THR A 1 452 ? 7.16 -18.031 -31.703 1 93.94 452 THR A CA 1
ATOM 3536 C C . THR A 1 452 ? 6.398 -16.922 -32.438 1 93.94 452 THR A C 1
ATOM 3538 O O . THR A 1 452 ? 5.285 -16.562 -32.031 1 93.94 452 THR A O 1
ATOM 3541 N N . ILE A 1 453 ? 7.125 -16.375 -33.406 1 91.44 453 ILE A N 1
ATOM 3542 C CA . ILE A 1 453 ? 6.512 -15.398 -34.281 1 91.44 453 ILE A CA 1
ATOM 3543 C C . ILE A 1 453 ? 6.281 -16.031 -35.656 1 91.44 453 ILE A C 1
ATOM 3545 O O . ILE A 1 453 ? 7.234 -16.297 -36.406 1 91.44 453 ILE A O 1
ATOM 3549 N N . ALA A 1 454 ? 5.062 -16.25 -36 1 83.5 454 ALA A N 1
ATOM 3550 C CA . ALA A 1 454 ? 4.754 -16.875 -37.281 1 83.5 454 ALA A CA 1
ATOM 3551 C C . ALA A 1 454 ? 4.797 -15.844 -38.406 1 83.5 454 ALA A C 1
ATOM 3553 O O . ALA A 1 454 ? 5.715 -15.859 -39.25 1 83.5 454 ALA A O 1
ATOM 3554 N N . ASN A 1 455 ? 3.783 -14.883 -38.375 1 83.31 455 ASN A N 1
ATOM 3555 C CA . ASN A 1 455 ? 3.674 -13.93 -39.469 1 83.31 455 ASN A CA 1
ATOM 3556 C C . ASN A 1 455 ? 3.965 -12.5 -39 1 83.31 455 ASN A C 1
ATOM 3558 O O . ASN A 1 455 ? 4.57 -11.719 -39.75 1 83.31 455 ASN A O 1
ATOM 3562 N N . ASP A 1 456 ? 3.443 -12.266 -37.875 1 85.56 456 ASP A N 1
ATOM 3563 C CA . ASP A 1 456 ? 3.646 -10.914 -37.344 1 85.56 456 ASP A CA 1
ATOM 3564 C C . ASP A 1 456 ? 3.84 -10.922 -35.844 1 85.56 456 ASP A C 1
ATOM 3566 O O . ASP A 1 456 ? 3.467 -11.883 -35.156 1 85.56 456 ASP A O 1
ATOM 3570 N N . VAL A 1 457 ? 4.434 -9.781 -35.375 1 84.81 457 VAL A N 1
ATOM 3571 C CA . VAL A 1 457 ? 4.828 -9.68 -33.969 1 84.81 457 VAL A CA 1
ATOM 3572 C C . VAL A 1 457 ? 3.598 -9.422 -33.125 1 84.81 457 VAL A C 1
ATOM 3574 O O . VAL A 1 457 ? 3.666 -9.508 -31.891 1 84.81 457 VAL A O 1
ATOM 3577 N N . THR A 1 458 ? 2.375 -9.188 -33.656 1 78.19 458 THR A N 1
ATOM 3578 C CA . THR A 1 458 ? 1.181 -8.812 -32.906 1 78.19 458 THR A CA 1
ATOM 3579 C C . THR A 1 458 ? 0.453 -10.055 -32.406 1 78.19 458 THR A C 1
ATOM 3581 O O . THR A 1 458 ? -0.396 -9.961 -31.516 1 78.19 458 THR A O 1
ATOM 3584 N N . ASN A 1 459 ? 0.766 -11.227 -33.031 1 76.69 459 ASN A N 1
ATOM 3585 C CA . ASN A 1 459 ? 0.099 -12.453 -32.625 1 76.69 459 ASN A CA 1
ATOM 3586 C C . ASN A 1 459 ? 1.105 -13.547 -32.281 1 76.69 459 ASN A C 1
ATOM 3588 O O . ASN A 1 459 ? 1.16 -14.578 -32.938 1 76.69 459 ASN A O 1
ATOM 3592 N N . PRO A 1 460 ? 1.74 -13.305 -31.141 1 85.69 460 PRO A N 1
ATOM 3593 C CA . PRO A 1 460 ? 2.742 -14.312 -30.766 1 85.69 460 PRO A CA 1
ATOM 3594 C C . PRO A 1 460 ? 2.119 -15.594 -30.234 1 85.69 460 PRO A C 1
ATOM 3596 O O . PRO A 1 460 ? 1.003 -15.57 -29.703 1 85.69 460 PRO A O 1
ATOM 3599 N N . ILE A 1 461 ? 2.775 -16.734 -30.453 1 82.31 461 ILE A N 1
ATOM 3600 C CA . ILE A 1 461 ? 2.42 -18.016 -29.859 1 82.31 461 ILE A CA 1
ATOM 3601 C C . ILE A 1 461 ? 3.297 -18.281 -28.641 1 82.31 461 ILE A C 1
ATOM 3603 O O . ILE A 1 461 ? 4.504 -18.5 -28.766 1 82.31 461 ILE A O 1
ATOM 3607 N N . GLU A 1 462 ? 2.662 -18.266 -27.531 1 86 462 GLU A N 1
ATOM 3608 C CA . GLU A 1 462 ? 3.416 -18.312 -26.281 1 86 462 GLU A CA 1
ATOM 3609 C C . GLU A 1 462 ? 3.426 -19.719 -25.703 1 86 462 GLU A C 1
ATOM 3611 O O . GLU A 1 462 ? 2.383 -20.375 -25.625 1 86 462 GLU A O 1
ATOM 3616 N N . ASN A 1 463 ? 4.57 -20.266 -25.422 1 85.38 463 ASN A N 1
ATOM 3617 C CA . ASN A 1 463 ? 4.773 -21.516 -24.672 1 85.38 463 ASN A CA 1
ATOM 3618 C C . ASN A 1 463 ? 5.766 -21.328 -23.531 1 85.38 463 ASN A C 1
ATOM 3620 O O . ASN A 1 463 ? 6.809 -21.984 -23.5 1 85.38 463 ASN A O 1
ATOM 3624 N N . THR A 1 464 ? 5.426 -20.406 -22.656 1 91.69 464 THR A N 1
ATOM 3625 C CA . THR A 1 464 ? 6.297 -20.078 -21.531 1 91.69 464 THR A CA 1
ATOM 3626 C C . THR A 1 464 ? 5.512 -19.375 -20.422 1 91.69 464 THR A C 1
ATOM 3628 O O . THR A 1 464 ? 4.547 -18.656 -20.703 1 91.69 464 THR A O 1
ATOM 3631 N N . GLN A 1 465 ? 5.895 -19.594 -19.172 1 91.25 465 GLN A N 1
ATOM 3632 C CA . GLN A 1 465 ? 5.293 -18.875 -18.047 1 91.25 465 GLN A CA 1
ATOM 3633 C C . GLN A 1 465 ? 5.895 -17.484 -17.906 1 91.25 465 GLN A C 1
ATOM 3635 O O . GLN A 1 465 ? 5.422 -16.672 -17.094 1 91.25 465 GLN A O 1
ATOM 3640 N N . ALA A 1 466 ? 6.84 -17.141 -18.75 1 94.69 466 ALA A N 1
ATOM 3641 C CA . ALA A 1 466 ? 7.484 -15.828 -18.703 1 94.69 466 ALA A CA 1
ATOM 3642 C C . ALA A 1 466 ? 6.484 -14.711 -19 1 94.69 466 ALA A C 1
ATOM 3644 O O . ALA A 1 466 ? 6.695 -13.562 -18.609 1 94.69 466 ALA A O 1
ATOM 3645 N N . ILE A 1 467 ? 5.426 -15.055 -19.672 1 91.19 467 ILE A N 1
ATOM 3646 C CA . ILE A 1 467 ? 4.426 -14.062 -20.047 1 91.19 467 ILE A CA 1
ATOM 3647 C C . ILE A 1 467 ? 3.717 -13.539 -18.797 1 91.19 467 ILE A C 1
ATOM 3649 O O . ILE A 1 467 ? 3.039 -12.508 -18.844 1 91.19 467 ILE A O 1
ATOM 3653 N N . GLN A 1 468 ? 3.912 -14.281 -17.688 1 90.81 468 GLN A N 1
ATOM 3654 C CA . GLN A 1 468 ? 3.264 -13.898 -16.438 1 90.81 468 GLN A CA 1
ATOM 3655 C C . GLN A 1 468 ? 4.246 -13.195 -15.5 1 90.81 468 GLN A C 1
ATOM 3657 O O . GLN A 1 468 ? 3.984 -13.062 -14.305 1 90.81 468 GLN A O 1
ATOM 3662 N N . THR A 1 469 ? 5.359 -12.836 -16.031 1 94 469 THR A N 1
ATOM 3663 C CA . THR A 1 469 ? 6.398 -12.164 -15.258 1 94 469 THR A CA 1
ATOM 3664 C C . THR A 1 469 ? 6.801 -10.852 -15.914 1 94 469 THR A C 1
ATOM 3666 O O . THR A 1 469 ? 6.289 -10.5 -16.984 1 94 469 THR A O 1
ATOM 3669 N N . LYS A 1 470 ? 7.719 -10.133 -15.273 1 92.5 470 LYS A N 1
ATOM 3670 C CA . LYS A 1 470 ? 8.148 -8.828 -15.766 1 92.5 470 LYS A CA 1
ATOM 3671 C C . LYS A 1 470 ? 9.148 -8.969 -16.906 1 92.5 470 LYS A C 1
ATOM 3673 O O . LYS A 1 470 ? 9.516 -7.977 -17.547 1 92.5 470 LYS A O 1
ATOM 3678 N N . VAL A 1 471 ? 9.562 -10.18 -17.219 1 94.62 471 VAL A N 1
ATOM 3679 C CA . VAL A 1 471 ? 10.586 -10.422 -18.234 1 94.62 471 VAL A CA 1
ATOM 3680 C C . VAL A 1 471 ? 10.031 -10.086 -19.609 1 94.62 471 VAL A C 1
ATOM 3682 O O . VAL A 1 471 ? 10.773 -9.625 -20.484 1 94.62 471 VAL A O 1
ATOM 3685 N N . LEU A 1 472 ? 8.781 -10.305 -19.797 1 92.94 472 LEU A N 1
ATOM 3686 C CA . LEU A 1 472 ? 8.125 -9.969 -21.062 1 92.94 472 LEU A CA 1
ATOM 3687 C C . LEU A 1 472 ? 7.121 -8.844 -20.859 1 92.94 472 LEU A C 1
ATOM 3689 O O . LEU A 1 472 ? 6.484 -8.742 -19.812 1 92.94 472 LEU A O 1
ATOM 3693 N N . ASP A 1 473 ? 7.023 -8.039 -21.859 1 85.81 473 ASP A N 1
ATOM 3694 C CA . ASP A 1 473 ? 6.176 -6.848 -21.766 1 85.81 473 ASP A CA 1
ATOM 3695 C C . ASP A 1 473 ? 4.754 -7.152 -22.219 1 85.81 473 ASP A C 1
ATOM 3697 O O . ASP A 1 473 ? 4.484 -7.211 -23.422 1 85.81 473 ASP A O 1
ATOM 3701 N N . SER A 1 474 ? 3.855 -7.176 -21.344 1 80.5 474 SER A N 1
ATOM 3702 C CA . SER A 1 474 ? 2.473 -7.496 -21.688 1 80.5 474 SER A CA 1
ATOM 3703 C C . SER A 1 474 ? 1.841 -6.391 -22.516 1 80.5 474 SER A C 1
ATOM 3705 O O . SER A 1 474 ? 0.915 -6.645 -23.297 1 80.5 474 SER A O 1
ATOM 3707 N N . LEU A 1 475 ? 2.34 -5.203 -22.469 1 80.75 475 LEU A N 1
ATOM 3708 C CA . LEU A 1 475 ? 1.775 -4.07 -23.188 1 80.75 475 LEU A CA 1
ATOM 3709 C C . LEU A 1 475 ? 2.314 -4.012 -24.609 1 80.75 475 LEU A C 1
ATOM 3711 O O . LEU A 1 475 ? 1.825 -3.236 -25.438 1 80.75 475 LEU A O 1
ATOM 3715 N N . ASN A 1 476 ? 3.305 -4.844 -24.891 1 85.38 476 ASN A N 1
ATOM 3716 C CA . ASN A 1 476 ? 3.873 -4.941 -26.219 1 85.38 476 ASN A CA 1
ATOM 3717 C C . ASN A 1 476 ? 3.828 -6.371 -26.75 1 85.38 476 ASN A C 1
ATOM 3719 O O . ASN A 1 476 ? 4.844 -6.906 -27.188 1 85.38 476 ASN A O 1
ATOM 3723 N N . ASN A 1 477 ? 2.684 -6.949 -26.641 1 82.06 477 ASN A N 1
ATOM 3724 C CA . ASN A 1 477 ? 2.4 -8.281 -27.172 1 82.06 477 ASN A CA 1
ATOM 3725 C C . ASN A 1 477 ? 3.432 -9.297 -26.703 1 82.06 477 ASN A C 1
ATOM 3727 O O . ASN A 1 477 ? 3.873 -10.148 -27.484 1 82.06 477 ASN A O 1
ATOM 3731 N N . TYR A 1 478 ? 3.949 -9.086 -25.516 1 88.19 478 TYR A N 1
ATOM 3732 C CA . TYR A 1 478 ? 4.848 -10.016 -24.844 1 88.19 478 TYR A CA 1
ATOM 3733 C C . TYR A 1 478 ? 6.184 -10.109 -25.562 1 88.19 478 TYR A C 1
ATOM 3735 O O . TYR A 1 478 ? 6.816 -11.164 -25.578 1 88.19 478 TYR A O 1
ATOM 3743 N N . PHE A 1 479 ? 6.477 -9.07 -26.266 1 92.25 479 PHE A N 1
ATOM 3744 C CA . PHE A 1 479 ? 7.82 -9 -26.828 1 92.25 479 PHE A CA 1
ATOM 3745 C C . PHE A 1 479 ? 8.852 -8.789 -25.734 1 92.25 479 PHE A C 1
ATOM 3747 O O . PHE A 1 479 ? 8.578 -8.109 -24.734 1 92.25 479 PHE A O 1
ATOM 3754 N N . PRO A 1 480 ? 10.023 -9.422 -25.891 1 94.25 480 PRO A N 1
ATOM 3755 C CA . PRO A 1 480 ? 11.016 -9.312 -24.812 1 94.25 480 PRO A CA 1
ATOM 3756 C C . PRO A 1 480 ? 11.484 -7.883 -24.578 1 94.25 480 PRO A C 1
ATOM 3758 O O . PRO A 1 480 ? 11.633 -7.113 -25.547 1 94.25 480 PRO A O 1
ATOM 3761 N N . ASN A 1 481 ? 11.773 -7.551 -23.406 1 92.44 481 ASN A N 1
ATOM 3762 C CA . ASN A 1 481 ? 12.391 -6.277 -23.062 1 92.44 481 ASN A CA 1
ATOM 3763 C C . ASN A 1 481 ? 13.805 -6.176 -23.625 1 92.44 481 ASN A C 1
ATOM 3765 O O . ASN A 1 481 ? 14.547 -7.164 -23.625 1 92.44 481 ASN A O 1
ATOM 3769 N N . PRO A 1 482 ? 14.156 -4.945 -24.047 1 93.12 482 PRO A N 1
ATOM 3770 C CA . PRO A 1 482 ? 15.508 -4.809 -24.578 1 93.12 482 PRO A CA 1
ATOM 3771 C C . PRO A 1 482 ? 16.594 -5.125 -23.562 1 93.12 482 PRO A C 1
ATOM 3773 O O . PRO A 1 482 ? 17.688 -5.555 -23.922 1 93.12 482 PRO A O 1
ATOM 3776 N N . ASP A 1 483 ? 16.312 -4.871 -22.281 1 95.62 483 ASP A N 1
ATOM 3777 C CA . ASP A 1 483 ? 17.25 -5.195 -21.203 1 95.62 483 ASP A CA 1
ATOM 3778 C C . ASP A 1 483 ? 16.859 -6.504 -20.516 1 95.62 483 ASP A C 1
ATOM 3780 O O . ASP A 1 483 ? 16.797 -6.57 -19.281 1 95.62 483 ASP A O 1
ATOM 3784 N N . LEU A 1 484 ? 16.625 -7.531 -21.312 1 97.5 484 LEU A N 1
ATOM 3785 C CA . LEU A 1 484 ? 16.047 -8.781 -20.828 1 97.5 484 LEU A CA 1
ATOM 3786 C C . LEU A 1 484 ? 16.953 -9.422 -19.781 1 97.5 484 LEU A C 1
ATOM 3788 O O . LEU A 1 484 ? 16.453 -9.961 -18.781 1 97.5 484 LEU A O 1
ATOM 3792 N N . ALA A 1 485 ? 18.281 -9.477 -19.953 1 97.75 485 ALA A N 1
ATOM 3793 C CA . ALA A 1 485 ? 19.203 -10.07 -18.969 1 97.75 485 ALA A CA 1
ATOM 3794 C C . ALA A 1 485 ? 19.031 -9.43 -17.594 1 97.75 485 ALA A C 1
ATOM 3796 O O . ALA A 1 485 ? 18.969 -10.125 -16.578 1 97.75 485 ALA A O 1
ATOM 3797 N N . ASP A 1 486 ? 18.922 -8.133 -17.594 1 96.5 486 ASP A N 1
ATOM 3798 C CA . ASP A 1 486 ? 18.719 -7.406 -16.344 1 96.5 486 ASP A CA 1
ATOM 3799 C C . ASP A 1 486 ? 17.375 -7.762 -15.719 1 96.5 486 ASP A C 1
ATOM 3801 O O . ASP A 1 486 ? 17.266 -7.863 -14.5 1 96.5 486 ASP A O 1
ATOM 3805 N N . GLN A 1 487 ? 16.391 -7.938 -16.594 1 97.06 487 GLN A N 1
ATOM 3806 C CA . GLN A 1 487 ? 15.055 -8.266 -16.094 1 97.06 487 GLN A CA 1
ATOM 3807 C C . GLN A 1 487 ? 15.031 -9.656 -15.461 1 97.06 487 GLN A C 1
ATOM 3809 O O . GLN A 1 487 ? 14.344 -9.875 -14.461 1 97.06 487 GLN A O 1
ATOM 3814 N N . VAL A 1 488 ? 15.75 -10.547 -16.016 1 98 488 VAL A N 1
ATOM 3815 C CA . VAL A 1 488 ? 15.844 -11.891 -15.453 1 98 488 VAL A CA 1
ATOM 3816 C C . VAL A 1 488 ? 16.516 -11.844 -14.086 1 98 488 VAL A C 1
ATOM 3818 O O . VAL A 1 488 ? 16.047 -12.461 -13.133 1 98 488 VAL A O 1
ATOM 3821 N N . GLN A 1 489 ? 17.609 -11.125 -14 1 97.62 489 GLN A N 1
ATOM 3822 C CA . GLN A 1 489 ? 18.312 -10.969 -12.727 1 97.62 489 GLN A CA 1
ATOM 3823 C C . GLN A 1 489 ? 17.422 -10.297 -11.688 1 97.62 489 GLN A C 1
ATOM 3825 O O . GLN A 1 489 ? 17.391 -10.711 -10.523 1 97.62 489 GLN A O 1
ATOM 3830 N N . ASN A 1 490 ? 16.719 -9.297 -12.125 1 96.94 490 ASN A N 1
ATOM 3831 C CA . ASN A 1 490 ? 15.828 -8.562 -11.227 1 96.94 490 ASN A CA 1
ATOM 3832 C C . ASN A 1 490 ? 14.695 -9.445 -10.719 1 96.94 490 ASN A C 1
ATOM 3834 O O . ASN A 1 490 ? 14.32 -9.367 -9.547 1 96.94 490 ASN A O 1
ATOM 3838 N N . LEU A 1 491 ? 14.148 -10.234 -11.641 1 97.88 491 LEU A N 1
ATOM 3839 C CA . LEU A 1 491 ? 13.094 -11.164 -11.242 1 97.88 491 LEU A CA 1
ATOM 3840 C C . LEU A 1 491 ? 13.602 -12.133 -10.18 1 97.88 491 LEU A C 1
ATOM 3842 O O . LEU A 1 491 ? 12.906 -12.406 -9.203 1 97.88 491 LEU A O 1
ATOM 3846 N N . TYR A 1 492 ? 14.805 -12.633 -10.383 1 98.44 492 TYR A N 1
ATOM 3847 C CA . TYR A 1 492 ? 15.383 -13.547 -9.406 1 98.44 492 TYR A CA 1
ATOM 3848 C C . TYR A 1 492 ? 15.57 -12.859 -8.062 1 98.44 492 TYR A C 1
ATOM 3850 O O . TYR A 1 492 ? 15.312 -13.453 -7.012 1 98.44 492 TYR A O 1
ATOM 3858 N N . GLN A 1 493 ? 16.031 -11.672 -8.086 1 98.12 493 GLN A N 1
ATOM 3859 C CA . GLN A 1 493 ? 16.219 -10.891 -6.863 1 98.12 493 GLN A CA 1
ATOM 3860 C C . GLN A 1 493 ? 14.891 -10.672 -6.141 1 98.12 493 GLN A C 1
ATOM 3862 O O . GLN A 1 493 ? 14.828 -10.758 -4.914 1 98.12 493 GLN A O 1
ATOM 3867 N N . ASP A 1 494 ? 13.836 -10.406 -6.887 1 97.88 494 ASP A N 1
ATOM 3868 C CA . ASP A 1 494 ? 12.516 -10.273 -6.289 1 97.88 494 ASP A CA 1
ATOM 3869 C C . ASP A 1 494 ? 12.117 -11.547 -5.547 1 97.88 494 ASP A C 1
ATOM 3871 O O . ASP A 1 494 ? 11.555 -11.484 -4.449 1 97.88 494 ASP A O 1
ATOM 3875 N N . ILE A 1 495 ? 12.414 -12.641 -6.156 1 98.38 495 ILE A N 1
ATOM 3876 C CA . ILE A 1 495 ? 12.07 -13.922 -5.559 1 98.38 495 ILE A CA 1
ATOM 3877 C C . ILE A 1 495 ? 12.867 -14.117 -4.27 1 98.38 495 ILE A C 1
ATOM 3879 O O . ILE A 1 495 ? 12.305 -14.492 -3.236 1 98.38 495 ILE A O 1
ATOM 3883 N N . ILE A 1 496 ? 14.125 -13.852 -4.297 1 98.5 496 ILE A N 1
ATOM 3884 C CA . ILE A 1 496 ? 14.992 -14.023 -3.137 1 98.5 496 ILE A CA 1
ATOM 3885 C C . ILE A 1 496 ? 14.531 -13.109 -2.006 1 98.5 496 ILE A C 1
ATOM 3887 O O . ILE A 1 496 ? 14.359 -13.555 -0.87 1 98.5 496 ILE A O 1
ATOM 3891 N N . LEU A 1 497 ? 14.289 -11.844 -2.336 1 98.19 497 LEU A N 1
ATOM 3892 C CA . LEU A 1 497 ? 13.914 -10.875 -1.317 1 98.19 497 LEU A CA 1
ATOM 3893 C C . LEU A 1 497 ? 12.523 -11.18 -0.769 1 98.19 497 LEU A C 1
ATOM 3895 O O . LEU A 1 497 ? 12.195 -10.797 0.357 1 98.19 497 LEU A O 1
ATOM 3899 N N . SER A 1 498 ? 11.75 -11.891 -1.518 1 97.94 498 SER A N 1
ATOM 3900 C CA . SER A 1 498 ? 10.398 -12.219 -1.077 1 97.94 498 SER A CA 1
ATOM 3901 C C . SER A 1 498 ? 10.414 -13.297 -0.002 1 97.94 498 SER A C 1
ATOM 3903 O O . SER A 1 498 ? 9.383 -13.586 0.613 1 97.94 498 SER A O 1
ATOM 3905 N N . LEU A 1 499 ? 11.547 -13.891 0.226 1 97.88 499 LEU A N 1
ATOM 3906 C CA . LEU A 1 499 ? 11.664 -14.852 1.32 1 97.88 499 LEU A CA 1
ATOM 3907 C C . LEU A 1 499 ? 11.336 -14.188 2.656 1 97.88 499 LEU A C 1
ATOM 3909 O O . LEU A 1 499 ? 10.836 -14.844 3.572 1 97.88 499 LEU A O 1
ATOM 3913 N N . PHE A 1 500 ? 11.578 -12.852 2.744 1 96.56 500 PHE A N 1
ATOM 3914 C CA . PHE A 1 500 ? 11.32 -12.109 3.973 1 96.56 500 PHE A CA 1
ATOM 3915 C C . PHE A 1 500 ? 9.836 -12.133 4.32 1 96.56 500 PHE A C 1
ATOM 3917 O O . PHE A 1 500 ? 9.461 -11.914 5.473 1 96.56 500 PHE A O 1
ATOM 3924 N N . SER A 1 501 ? 9.023 -12.359 3.328 1 94.12 501 SER A N 1
ATOM 3925 C CA . SER A 1 501 ? 7.578 -12.305 3.545 1 94.12 501 SER A CA 1
ATOM 3926 C C . SER A 1 501 ? 7.105 -13.469 4.41 1 94.12 501 SER A C 1
ATOM 3928 O O . SER A 1 501 ? 6.004 -13.43 4.965 1 94.12 501 SER A O 1
ATOM 3930 N N . ASN A 1 502 ? 7.91 -14.508 4.473 1 92.94 502 ASN A N 1
ATOM 3931 C CA . ASN A 1 502 ? 7.648 -15.656 5.336 1 92.94 502 ASN A CA 1
ATOM 3932 C C . ASN A 1 502 ? 8.797 -15.891 6.316 1 92.94 502 ASN A C 1
ATOM 3934 O O . ASN A 1 502 ? 9.727 -16.625 6.016 1 92.94 502 ASN A O 1
ATOM 3938 N N . PRO A 1 503 ? 8.625 -15.398 7.488 1 93.44 503 PRO A N 1
ATOM 3939 C CA . PRO A 1 503 ? 9.734 -15.461 8.445 1 93.44 503 PRO A CA 1
ATOM 3940 C C . PRO A 1 503 ? 9.969 -16.875 8.984 1 93.44 503 PRO A C 1
ATOM 3942 O O . PRO A 1 503 ? 10.922 -17.109 9.719 1 93.44 503 PRO A O 1
ATOM 3945 N N . GLN A 1 504 ? 9.133 -17.797 8.602 1 92.75 504 GLN A N 1
ATOM 3946 C CA . GLN A 1 504 ? 9.312 -19.172 9.055 1 92.75 504 GLN A CA 1
ATOM 3947 C C . GLN A 1 504 ? 10.422 -19.875 8.273 1 92.75 504 GLN A C 1
ATOM 3949 O O . GLN A 1 504 ? 10.891 -20.938 8.664 1 92.75 504 GLN A O 1
ATOM 3954 N N . PHE A 1 505 ? 10.812 -19.328 7.145 1 96 505 PHE A N 1
ATOM 3955 C CA . PHE A 1 505 ? 11.914 -19.938 6.414 1 96 505 PHE A CA 1
ATOM 3956 C C . PHE A 1 505 ? 13.164 -20.016 7.285 1 96 505 PHE A C 1
ATOM 3958 O O . PHE A 1 505 ? 13.477 -19.062 8.016 1 96 505 PHE A O 1
ATOM 3965 N N . VAL A 1 506 ? 13.914 -21.078 7.168 1 96.62 506 VAL A N 1
ATOM 3966 C CA . VAL A 1 506 ? 15.047 -21.328 8.047 1 96.62 506 VAL A CA 1
ATOM 3967 C C . VAL A 1 506 ? 16.109 -20.266 7.844 1 96.62 506 VAL A C 1
ATOM 3969 O O . VAL A 1 506 ? 16.859 -19.953 8.773 1 96.62 506 VAL A O 1
ATOM 3972 N N . GLU A 1 507 ? 16.172 -19.672 6.672 1 97.69 507 GLU A N 1
ATOM 3973 C CA . GLU A 1 507 ? 17.234 -18.719 6.379 1 97.69 507 GLU A CA 1
ATOM 3974 C C . GLU A 1 507 ? 16.875 -17.312 6.848 1 97.69 507 GLU A C 1
ATOM 3976 O O . GLU A 1 507 ? 17.734 -16.422 6.875 1 97.69 507 GLU A O 1
ATOM 3981 N N . VAL A 1 508 ? 15.672 -17.047 7.238 1 97.69 508 VAL A N 1
ATOM 3982 C CA . VAL A 1 508 ? 15.289 -15.727 7.719 1 97.69 508 VAL A CA 1
ATOM 3983 C C . VAL A 1 508 ? 15.734 -15.547 9.164 1 97.69 508 VAL A C 1
ATOM 3985 O O . VAL A 1 508 ? 15.367 -16.344 10.039 1 97.69 508 VAL A O 1
ATOM 3988 N N . VAL A 1 509 ? 16.562 -14.516 9.406 1 97.81 509 VAL A N 1
ATOM 3989 C CA . VAL A 1 509 ? 17.172 -14.273 10.711 1 97.81 509 VAL A CA 1
ATOM 3990 C C . VAL A 1 509 ? 16.984 -12.805 11.109 1 97.81 509 VAL A C 1
ATOM 3992 O O . VAL A 1 509 ? 16.547 -11.992 10.297 1 97.81 509 VAL A O 1
ATOM 3995 N N . TRP A 1 510 ? 17.328 -12.523 12.383 1 96.94 510 TRP A N 1
ATOM 3996 C CA . TRP A 1 510 ? 17.359 -11.133 12.805 1 96.94 510 TRP A CA 1
ATOM 3997 C C . TRP A 1 510 ? 18.516 -10.383 12.133 1 96.94 510 TRP A C 1
ATOM 3999 O O . TRP A 1 510 ? 19.641 -10.883 12.078 1 96.94 510 TRP A O 1
ATOM 4009 N N . ALA A 1 511 ? 18.25 -9.242 11.617 1 97.62 511 ALA A N 1
ATOM 4010 C CA . ALA A 1 511 ? 19.297 -8.469 10.953 1 97.62 511 ALA A CA 1
ATOM 4011 C C . ALA A 1 511 ? 20.422 -8.117 11.922 1 97.62 511 ALA A C 1
ATOM 4013 O O . ALA A 1 511 ? 21.594 -8.18 11.562 1 97.62 511 ALA A O 1
ATOM 4014 N N . ALA A 1 512 ? 20.062 -7.766 13.148 1 96.56 512 ALA A N 1
ATOM 4015 C CA . ALA A 1 512 ? 21.062 -7.363 14.148 1 96.56 512 ALA A CA 1
ATOM 4016 C C . ALA A 1 512 ? 21.766 -8.578 14.734 1 96.56 512 ALA A C 1
ATOM 4018 O O . ALA A 1 512 ? 22.859 -8.453 15.289 1 96.56 512 ALA A O 1
ATOM 4019 N N . GLN A 1 513 ? 21.188 -9.742 14.664 1 95.94 513 GLN A N 1
ATOM 4020 C CA . GLN A 1 513 ? 21.75 -11.016 15.117 1 95.94 513 GLN A CA 1
ATOM 4021 C C . GLN A 1 513 ? 21.609 -12.094 14.039 1 95.94 513 GLN A C 1
ATOM 4023 O O . GLN A 1 513 ? 20.844 -13.047 14.195 1 95.94 513 GLN A O 1
ATOM 4028 N N . ALA A 1 514 ? 22.406 -12.062 13.125 1 95.06 514 ALA A N 1
ATOM 4029 C CA . ALA A 1 514 ? 22.25 -12.828 11.891 1 95.06 514 ALA A CA 1
ATOM 4030 C C . ALA A 1 514 ? 22.484 -14.32 12.141 1 95.06 514 ALA A C 1
ATOM 4032 O O . ALA A 1 514 ? 22.312 -15.141 11.242 1 95.06 514 ALA A O 1
ATOM 4033 N N . ASN A 1 515 ? 22.875 -14.727 13.375 1 95.88 515 ASN A N 1
ATOM 4034 C CA . ASN A 1 515 ? 23.078 -16.125 13.719 1 95.88 515 ASN A CA 1
ATOM 4035 C C . ASN A 1 515 ? 21.891 -16.703 14.492 1 95.88 515 ASN A C 1
ATOM 4037 O O . ASN A 1 515 ? 21.984 -17.797 15.031 1 95.88 515 ASN A O 1
ATOM 4041 N N . GLN A 1 516 ? 20.891 -15.914 14.523 1 95.44 516 GLN A N 1
ATOM 4042 C CA . GLN A 1 516 ? 19.688 -16.375 15.219 1 95.44 516 GLN A CA 1
ATOM 4043 C C . GLN A 1 516 ? 18.469 -16.281 14.312 1 95.44 516 GLN A C 1
ATOM 4045 O O . GLN A 1 516 ? 18.156 -15.203 13.789 1 95.44 516 GLN A O 1
ATOM 4050 N N . GLN A 1 517 ? 17.766 -17.406 14.195 1 96.12 517 GLN A N 1
ATOM 4051 C CA . GLN A 1 517 ? 16.531 -17.422 13.422 1 96.12 517 GLN A CA 1
ATOM 4052 C C . GLN A 1 517 ? 15.422 -16.625 14.117 1 96.12 517 GLN A C 1
ATOM 4054 O O . GLN A 1 517 ? 15.336 -16.625 15.344 1 96.12 517 GLN A O 1
ATOM 4059 N N . SER A 1 518 ? 14.586 -15.984 13.375 1 93.75 518 SER A N 1
ATOM 4060 C CA . SER A 1 518 ? 13.633 -15.031 13.93 1 93.75 518 SER A CA 1
ATOM 4061 C C . SER A 1 518 ? 12.258 -15.648 14.102 1 93.75 518 SER A C 1
ATOM 4063 O O . SER A 1 518 ? 11.523 -15.305 15.031 1 93.75 518 SER A O 1
ATOM 4065 N N . GLY A 1 519 ? 11.914 -16.656 13.203 1 92.44 519 GLY A N 1
ATOM 4066 C CA . GLY A 1 519 ? 10.539 -17.125 13.211 1 92.44 519 GLY A CA 1
ATOM 4067 C C . GLY A 1 519 ? 9.531 -16.016 12.93 1 92.44 519 GLY A C 1
ATOM 4068 O O . GLY A 1 519 ? 9.852 -15.031 12.273 1 92.44 519 GLY A O 1
ATOM 4069 N N . THR A 1 520 ? 8.281 -16.188 13.438 1 90.19 520 THR A N 1
ATOM 4070 C CA . THR A 1 520 ? 7.211 -15.25 13.117 1 90.19 520 THR A CA 1
ATOM 4071 C C . THR A 1 520 ? 7.043 -14.227 14.234 1 90.19 520 THR A C 1
ATOM 4073 O O . THR A 1 520 ? 6.113 -13.414 14.203 1 90.19 520 THR A O 1
ATOM 4076 N N . VAL A 1 521 ? 7.965 -14.219 15.211 1 90.31 521 VAL A N 1
ATOM 4077 C CA . VAL A 1 521 ? 7.844 -13.281 16.328 1 90.31 521 VAL A CA 1
ATOM 4078 C C . VAL A 1 521 ? 8.164 -11.867 15.852 1 90.31 521 VAL A C 1
ATOM 4080 O O . VAL A 1 521 ? 9.102 -11.672 15.078 1 90.31 521 VAL A O 1
ATOM 4083 N N . PRO A 1 522 ? 7.418 -10.898 16.234 1 87.88 522 PRO A N 1
ATOM 4084 C CA . PRO A 1 522 ? 7.582 -9.547 15.703 1 87.88 522 PRO A CA 1
ATOM 4085 C C . PRO A 1 522 ? 8.891 -8.891 16.156 1 87.88 522 PRO A C 1
ATOM 4087 O O . PRO A 1 522 ? 9.461 -8.078 15.414 1 87.88 522 PRO A O 1
ATOM 4090 N N . ARG A 1 523 ? 9.336 -9.195 17.484 1 89.88 523 ARG A N 1
ATOM 4091 C CA . ARG A 1 523 ? 10.547 -8.602 18.016 1 89.88 523 ARG A CA 1
ATOM 4092 C C . ARG A 1 523 ? 11.406 -9.648 18.719 1 89.88 523 ARG A C 1
ATOM 4094 O O . ARG A 1 523 ? 10.875 -10.562 19.359 1 89.88 523 ARG A O 1
ATOM 4101 N N . GLY A 1 524 ? 12.625 -9.469 18.484 1 88.69 524 GLY A N 1
ATOM 4102 C CA . GLY A 1 524 ? 13.547 -10.375 19.141 1 88.69 524 GLY A CA 1
ATOM 4103 C C . GLY A 1 524 ? 13.859 -9.961 20.578 1 88.69 524 GLY A C 1
ATOM 4104 O O . GLY A 1 524 ? 13.578 -8.828 20.969 1 88.69 524 GLY A O 1
ATOM 4105 N N . GLY A 1 525 ? 14.352 -10.961 21.266 1 84.81 525 GLY A N 1
ATOM 4106 C CA . GLY A 1 525 ? 14.766 -10.672 22.625 1 84.81 525 GLY A CA 1
ATOM 4107 C C . GLY A 1 525 ? 13.656 -10.852 23.641 1 84.81 525 GLY A C 1
ATOM 4108 O O . GLY A 1 525 ? 12.602 -11.406 23.328 1 84.81 525 GLY A O 1
ATOM 4109 N N . GLU A 1 526 ? 14 -10.461 24.859 1 81 526 GLU A N 1
ATOM 4110 C CA . GLU A 1 526 ? 13.031 -10.5 25.938 1 81 526 GLU A CA 1
ATOM 4111 C C . GLU A 1 526 ? 12.164 -9.242 25.969 1 81 526 GLU A C 1
ATOM 4113 O O . GLU A 1 526 ? 12.57 -8.195 25.469 1 81 526 GLU A O 1
ATOM 4118 N N . PRO A 1 527 ? 10.93 -9.414 26.359 1 77.12 527 PRO A N 1
ATOM 4119 C CA . PRO A 1 527 ? 10.008 -8.281 26.359 1 77.12 527 PRO A CA 1
ATOM 4120 C C . PRO A 1 527 ? 10.625 -7.02 26.953 1 77.12 527 PRO A C 1
ATOM 4122 O O . PRO A 1 527 ? 10.367 -5.914 26.469 1 77.12 527 PRO A O 1
ATOM 4125 N N . ASP A 1 528 ? 11.531 -7.211 27.938 1 77.38 528 ASP A N 1
ATOM 4126 C CA . ASP A 1 528 ? 12.07 -6.043 28.609 1 77.38 528 ASP A CA 1
ATOM 4127 C C . ASP A 1 528 ? 13.43 -5.648 28.047 1 77.38 528 ASP A C 1
ATOM 4129 O O . ASP A 1 528 ? 14.031 -4.66 28.469 1 77.38 528 ASP A O 1
ATOM 4133 N N . ASN A 1 529 ? 13.914 -6.395 27.141 1 77.94 529 ASN A N 1
ATOM 4134 C CA . ASN A 1 529 ? 15.234 -6.09 26.594 1 77.94 529 ASN A CA 1
ATOM 4135 C C . ASN A 1 529 ? 15.336 -6.512 25.125 1 77.94 529 ASN A C 1
ATOM 4137 O O . ASN A 1 529 ? 15.836 -7.594 24.812 1 77.94 529 ASN A O 1
ATOM 4141 N N . THR A 1 530 ? 14.953 -5.652 24.219 1 84 530 THR A N 1
ATOM 4142 C CA . THR A 1 530 ? 14.945 -5.961 22.797 1 84 530 THR A CA 1
ATOM 4143 C C . THR A 1 530 ? 16.062 -5.215 22.062 1 84 530 THR A C 1
ATOM 4145 O O . THR A 1 530 ? 16.203 -5.332 20.844 1 84 530 THR A O 1
ATOM 4148 N N . SER A 1 531 ? 16.953 -4.477 22.781 1 85.5 531 SER A N 1
ATOM 4149 C CA . SER A 1 531 ? 17.891 -3.547 22.172 1 85.5 531 SER A CA 1
ATOM 4150 C C . SER A 1 531 ? 18.922 -4.285 21.328 1 85.5 531 SER A C 1
ATOM 4152 O O . SER A 1 531 ? 19.359 -3.785 20.281 1 85.5 531 SER A O 1
ATOM 4154 N N . ASP A 1 532 ? 19.188 -5.527 21.719 1 91.44 532 ASP A N 1
ATOM 4155 C CA . ASP A 1 532 ? 20.219 -6.289 21 1 91.44 532 ASP A CA 1
ATOM 4156 C C . ASP A 1 532 ? 19.703 -6.73 19.641 1 91.44 532 ASP A C 1
ATOM 4158 O O . ASP A 1 532 ? 20.5 -7.129 18.766 1 91.44 532 ASP A O 1
ATOM 4162 N N . TYR A 1 533 ? 18.438 -6.598 19.453 1 94.69 533 TYR A N 1
ATOM 4163 C CA . TYR A 1 533 ? 17.844 -7.082 18.219 1 94.69 533 TYR A CA 1
ATOM 4164 C C . TYR A 1 533 ? 17.406 -5.922 17.328 1 94.69 533 TYR A C 1
ATOM 4166 O O . TYR A 1 533 ? 16.938 -6.133 16.219 1 94.69 533 TYR A O 1
ATOM 4174 N N . ASP A 1 534 ? 17.656 -4.723 17.797 1 94.56 534 ASP A N 1
ATOM 4175 C CA . ASP A 1 534 ? 17.297 -3.553 17 1 94.56 534 ASP A CA 1
ATOM 4176 C C . ASP A 1 534 ? 18.406 -3.227 15.984 1 94.56 534 ASP A C 1
ATOM 4178 O O . ASP A 1 534 ? 19.594 -3.299 16.297 1 94.56 534 ASP A O 1
ATOM 4182 N N . HIS A 1 535 ? 18.047 -2.922 14.812 1 96.75 535 HIS A N 1
ATOM 4183 C CA . HIS A 1 535 ? 18.953 -2.609 13.711 1 96.75 535 HIS A CA 1
ATOM 4184 C C . HIS A 1 535 ? 18.906 -1.125 13.359 1 96.75 535 HIS A C 1
ATOM 4186 O O . HIS A 1 535 ? 17.844 -0.501 13.43 1 96.75 535 HIS A O 1
ATOM 4192 N N . PRO A 1 536 ? 20.047 -0.525 13.047 1 96.5 536 PRO A N 1
ATOM 4193 C CA . PRO A 1 536 ? 20.031 0.894 12.68 1 96.5 536 PRO A CA 1
ATOM 4194 C C . PRO A 1 536 ? 19.062 1.193 11.531 1 96.5 536 PRO A C 1
ATOM 4196 O O . PRO A 1 536 ? 19 0.433 10.562 1 96.5 536 PRO A O 1
ATOM 4199 N N . CYS A 1 537 ? 18.281 2.213 11.641 1 97.25 537 CYS A N 1
ATOM 4200 C CA . CYS A 1 537 ? 17.344 2.664 10.609 1 97.25 537 CYS A CA 1
ATOM 4201 C C . CYS A 1 537 ? 17.109 4.164 10.711 1 97.25 537 CYS A C 1
ATOM 4203 O O . CYS A 1 537 ? 17.562 4.809 11.656 1 97.25 537 CYS A O 1
ATOM 4205 N N . PHE A 1 538 ? 16.641 4.746 9.695 1 96.75 538 PHE A N 1
ATOM 4206 C CA . PHE A 1 538 ? 16.156 6.125 9.703 1 96.75 538 PHE A CA 1
ATOM 4207 C C . PHE A 1 538 ? 14.641 6.172 9.727 1 96.75 538 PHE A C 1
ATOM 4209 O O . PHE A 1 538 ? 13.984 5.559 8.891 1 96.75 538 PHE A O 1
ATOM 4216 N N . ILE A 1 539 ? 14.109 6.816 10.68 1 96.31 539 ILE A N 1
ATOM 4217 C CA . ILE A 1 539 ? 12.656 6.953 10.758 1 96.31 539 ILE A CA 1
ATOM 4218 C C . ILE A 1 539 ? 12.25 8.375 10.383 1 96.31 539 ILE A C 1
ATOM 4220 O O . ILE A 1 539 ? 13.008 9.32 10.609 1 96.31 539 ILE A O 1
ATOM 4224 N N . PHE A 1 540 ? 11.086 8.539 9.766 1 94.12 540 PHE A N 1
ATOM 4225 C CA . PHE A 1 540 ? 10.617 9.867 9.398 1 94.12 540 PHE A CA 1
ATOM 4226 C C . PHE A 1 540 ? 9.094 9.906 9.344 1 94.12 540 PHE A C 1
ATOM 4228 O O . PHE A 1 540 ? 8.445 8.859 9.242 1 94.12 540 PHE A O 1
ATOM 4235 N N . ARG A 1 541 ? 8.508 11.008 9.523 1 90.56 541 ARG A N 1
ATOM 4236 C CA . ARG A 1 541 ? 7.07 11.25 9.438 1 90.56 541 ARG A CA 1
ATOM 4237 C C . ARG A 1 541 ? 6.777 12.68 9 1 90.56 541 ARG A C 1
ATOM 4239 O O . ARG A 1 541 ? 7.648 13.547 9.078 1 90.56 541 ARG A O 1
ATOM 4246 N N . THR A 1 542 ? 5.641 12.859 8.477 1 87.31 542 THR A N 1
ATOM 4247 C CA . THR A 1 542 ? 5.168 14.211 8.18 1 87.31 542 THR A CA 1
ATOM 4248 C C . THR A 1 542 ? 4.367 14.773 9.352 1 87.31 542 THR A C 1
ATOM 4250 O O . THR A 1 542 ? 3.449 14.117 9.852 1 87.31 542 THR A O 1
ATOM 4253 N N . ALA A 1 543 ? 4.816 15.875 9.883 1 88.38 543 ALA A N 1
ATOM 4254 C CA . ALA A 1 543 ? 4.129 16.547 10.984 1 88.38 543 ALA A CA 1
ATOM 4255 C C . ALA A 1 543 ? 4.07 18.047 10.766 1 88.38 543 ALA A C 1
ATOM 4257 O O . ALA A 1 543 ? 4.828 18.594 9.961 1 88.38 543 ALA A O 1
ATOM 4258 N N . ASN A 1 544 ? 3.08 18.672 11.438 1 92.31 544 ASN A N 1
ATOM 4259 C CA . ASN A 1 544 ? 3.008 20.125 11.406 1 92.31 544 ASN A CA 1
ATOM 4260 C C . ASN A 1 544 ? 4.121 20.75 12.227 1 92.31 544 ASN A C 1
ATOM 4262 O O . ASN A 1 544 ? 4.277 20.453 13.414 1 92.31 544 ASN A O 1
ATOM 4266 N N . THR A 1 545 ? 4.848 21.578 11.578 1 94.19 545 THR A N 1
ATOM 4267 C CA . THR A 1 545 ? 5.93 22.281 12.25 1 94.19 545 THR A CA 1
ATOM 4268 C C . THR A 1 545 ? 5.754 23.797 12.109 1 94.19 545 THR A C 1
ATOM 4270 O O . THR A 1 545 ? 5.008 24.266 11.25 1 94.19 545 THR A O 1
ATOM 4273 N N . TYR A 1 546 ? 6.375 24.531 13.047 1 95.62 546 TYR A N 1
ATOM 4274 C CA . TYR A 1 546 ? 6.387 25.984 12.938 1 95.62 546 TYR A CA 1
ATOM 4275 C C . TYR A 1 546 ? 7.242 26.438 11.766 1 95.62 546 TYR A C 1
ATOM 4277 O O . TYR A 1 546 ? 8.305 25.859 11.5 1 95.62 546 TYR A O 1
ATOM 4285 N N . ALA A 1 547 ? 6.77 27.328 11.055 1 95.25 547 ALA A N 1
ATOM 4286 C CA . ALA A 1 547 ? 7.5 27.953 9.961 1 95.25 547 ALA A CA 1
ATOM 4287 C C . ALA A 1 547 ? 7.648 29.453 10.195 1 95.25 547 ALA A C 1
ATOM 4289 O O . ALA A 1 547 ? 6.68 30.219 10.055 1 95.25 547 ALA A O 1
ATOM 4290 N N . TYR A 1 548 ? 8.914 29.875 10.461 1 96.31 548 TYR A N 1
ATOM 4291 C CA . TYR A 1 548 ? 9.234 31.266 10.797 1 96.31 548 TYR A CA 1
ATOM 4292 C C . TYR A 1 548 ? 9.602 32.062 9.539 1 96.31 548 TYR A C 1
ATOM 4294 O O . TYR A 1 548 ? 10.523 31.672 8.812 1 96.31 548 TYR A O 1
ATOM 4302 N N . ASN A 1 549 ? 8.836 33.125 9.328 1 96.06 549 ASN A N 1
ATOM 4303 C CA . ASN A 1 549 ? 9.148 34.031 8.242 1 96.06 549 ASN A CA 1
ATOM 4304 C C . ASN A 1 549 ? 10.008 35.219 8.727 1 96.06 549 ASN A C 1
ATOM 4306 O O . ASN A 1 549 ? 9.492 36.281 9.023 1 96.06 549 ASN A O 1
ATOM 4310 N N . MET A 1 550 ? 11.289 35.125 8.578 1 95.94 550 MET A N 1
ATOM 4311 C CA . MET A 1 550 ? 12.258 36.062 9.102 1 95.94 550 MET A CA 1
ATOM 4312 C C . MET A 1 550 ? 12.227 37.375 8.297 1 95.94 550 MET A C 1
ATOM 4314 O O . MET A 1 550 ? 12.32 38.469 8.867 1 95.94 550 MET A O 1
ATOM 4318 N N . ARG A 1 551 ? 12.102 37.281 7.043 1 95.75 551 ARG A N 1
ATOM 4319 C CA . ARG A 1 551 ? 12.109 38.469 6.18 1 95.75 551 ARG A CA 1
ATOM 4320 C C . ARG A 1 551 ? 10.945 39.406 6.516 1 95.75 551 ARG A C 1
ATOM 4322 O O . ARG A 1 551 ? 11.125 40.625 6.578 1 95.75 551 ARG A O 1
ATOM 4329 N N . GLU A 1 552 ? 9.82 38.812 6.754 1 95.38 552 GLU A N 1
ATOM 4330 C CA . GLU A 1 552 ? 8.656 39.625 7.066 1 95.38 552 GLU A CA 1
ATOM 4331 C C . GLU A 1 552 ? 8.789 40.312 8.438 1 95.38 552 GLU A C 1
ATOM 4333 O O . GLU A 1 552 ? 8.453 41.469 8.602 1 95.38 552 GLU A O 1
ATOM 4338 N N . LEU A 1 553 ? 9.234 39.531 9.445 1 97 553 LEU A N 1
ATOM 4339 C CA . LEU A 1 553 ? 9.391 40.094 10.789 1 97 553 LEU A CA 1
ATOM 4340 C C . LEU A 1 553 ? 10.367 41.25 10.781 1 97 553 LEU A C 1
ATOM 4342 O O . LEU A 1 553 ? 10.047 42.344 11.273 1 97 553 LEU A O 1
ATOM 4346 N N . TRP A 1 554 ? 11.539 41.125 10.125 1 96.56 554 TRP A N 1
ATOM 4347 C CA . TRP A 1 554 ? 12.586 42.125 10.18 1 96.56 554 TRP A CA 1
ATOM 4348 C C . TRP A 1 554 ? 12.273 43.312 9.242 1 96.56 554 TRP A C 1
ATOM 4350 O O . TRP A 1 554 ? 12.711 44.438 9.477 1 96.56 554 TRP A O 1
ATOM 4360 N N . SER A 1 555 ? 11.516 43.062 8.211 1 97.19 555 SER A N 1
ATOM 4361 C CA . SER A 1 555 ? 11.078 44.188 7.391 1 97.19 555 SER A CA 1
ATOM 4362 C C . SER A 1 555 ? 10.258 45.188 8.211 1 97.19 555 SER A C 1
ATOM 4364 O O . SER A 1 555 ? 10.438 46.406 8.086 1 97.19 555 SER A O 1
ATOM 4366 N N . VAL A 1 556 ? 9.359 44.688 9.031 1 96.81 556 VAL A N 1
ATOM 4367 C CA . VAL A 1 556 ? 8.508 45.531 9.852 1 96.81 556 VAL A CA 1
ATOM 4368 C C . VAL A 1 556 ? 9.336 46.188 10.961 1 96.81 556 VAL A C 1
ATOM 4370 O O . VAL A 1 556 ? 9.266 47.406 11.172 1 96.81 556 VAL A O 1
ATOM 4373 N N . TYR A 1 557 ? 10.211 45.406 11.633 1 97.75 557 TYR A N 1
ATOM 4374 C CA . TYR A 1 557 ? 11.008 45.938 12.734 1 97.75 557 TYR A CA 1
ATOM 4375 C C . TYR A 1 557 ? 12.031 46.938 12.227 1 97.75 557 TYR A C 1
ATOM 4377 O O . TYR A 1 557 ? 12.367 47.906 12.914 1 97.75 557 TYR A O 1
ATOM 4385 N N . ALA A 1 558 ? 12.523 46.781 11.023 1 97.62 558 ALA A N 1
ATOM 4386 C CA . ALA A 1 558 ? 13.484 47.719 10.461 1 97.62 558 ALA A CA 1
ATOM 4387 C C . ALA A 1 558 ? 12.844 49.094 10.242 1 97.62 558 ALA A C 1
ATOM 4389 O O . ALA A 1 558 ? 13.422 50.125 10.594 1 97.62 558 ALA A O 1
ATOM 4390 N N . VAL A 1 559 ? 11.68 49.094 9.672 1 97.56 559 VAL A N 1
ATOM 4391 C CA . VAL A 1 559 ? 10.969 50.344 9.445 1 97.56 559 VAL A CA 1
ATOM 4392 C C . VAL A 1 559 ? 10.609 50.969 10.781 1 97.56 559 VAL A C 1
ATOM 4394 O O . VAL A 1 559 ? 10.797 52.188 10.969 1 97.56 559 VAL A O 1
ATOM 4397 N N . ALA A 1 560 ? 10.086 50.156 11.695 1 97.5 560 ALA A N 1
ATOM 4398 C CA . ALA A 1 560 ? 9.703 50.688 13.008 1 97.5 560 ALA A CA 1
ATOM 4399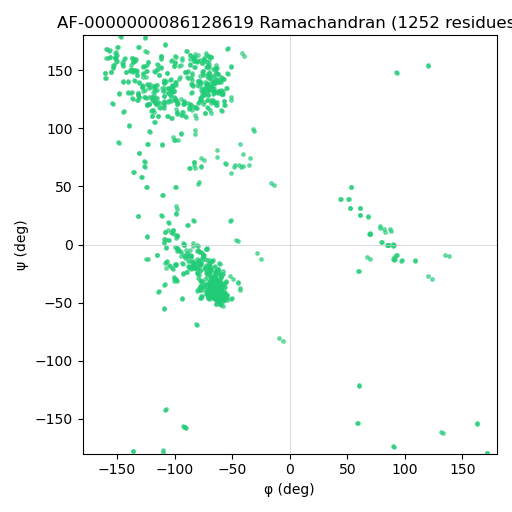 C C . ALA A 1 560 ? 10.906 51.25 13.75 1 97.5 560 ALA A C 1
ATOM 4401 O O . ALA A 1 560 ? 10.812 52.312 14.383 1 97.5 560 ALA A O 1
ATOM 4402 N N . THR A 1 561 ? 12.023 50.594 13.695 1 97.81 561 THR A N 1
ATOM 4403 C CA . THR A 1 561 ? 13.242 51.062 14.352 1 97.81 561 THR A CA 1
ATOM 4404 C C . THR A 1 561 ? 13.742 52.375 13.719 1 97.81 561 THR A C 1
ATOM 4406 O O . THR A 1 561 ? 14.141 53.281 14.422 1 97.81 561 THR A O 1
ATOM 4409 N N . ALA A 1 562 ? 13.711 52.469 12.461 1 97.69 562 ALA A N 1
ATOM 4410 C CA . ALA A 1 562 ? 14.164 53.656 11.75 1 97.69 562 ALA A CA 1
ATOM 4411 C C . ALA A 1 562 ? 13.289 54.875 12.102 1 97.69 562 ALA A C 1
ATOM 4413 O O . ALA A 1 562 ? 13.805 55.969 12.375 1 97.69 562 ALA A O 1
ATOM 4414 N N . VAL A 1 563 ? 11.984 54.625 12.07 1 97.31 563 VAL A N 1
ATOM 4415 C CA . VAL A 1 563 ? 11.055 55.719 12.375 1 97.31 563 VAL A CA 1
ATOM 4416 C C . VAL A 1 563 ? 11.227 56.156 13.828 1 97.31 563 VAL A C 1
ATOM 4418 O O . VAL A 1 563 ? 11.219 57.344 14.133 1 97.31 563 VAL A O 1
ATOM 4421 N N . THR A 1 564 ? 11.367 55.188 14.727 1 97.56 564 THR A N 1
ATOM 4422 C CA . THR A 1 564 ? 11.547 55.5 16.141 1 97.56 564 THR A CA 1
ATOM 4423 C C . THR A 1 564 ? 12.883 56.219 16.359 1 97.56 564 THR A C 1
ATOM 4425 O O . THR A 1 564 ? 12.961 57.156 17.156 1 97.56 564 THR A O 1
ATOM 4428 N N . LEU A 1 565 ? 13.922 55.781 15.719 1 97.25 565 LEU A N 1
ATOM 4429 C CA . LEU A 1 565 ? 15.211 56.438 15.828 1 97.25 565 LEU A CA 1
ATOM 4430 C C . LEU A 1 565 ? 15.125 57.906 15.344 1 97.25 565 LEU A C 1
ATOM 4432 O O . LEU A 1 565 ? 15.664 58.812 15.984 1 97.25 565 LEU A O 1
ATOM 4436 N N . ALA A 1 566 ? 14.477 58.094 14.25 1 97.06 566 ALA A N 1
ATOM 4437 C CA . ALA A 1 566 ? 14.281 59.438 13.734 1 97.06 566 ALA A CA 1
ATOM 4438 C C . ALA A 1 566 ? 13.516 60.312 14.734 1 97.06 566 ALA A C 1
ATOM 4440 O O . ALA A 1 566 ? 13.82 61.469 14.906 1 97.06 566 ALA A O 1
ATOM 4441 N N . SER A 1 567 ? 12.492 59.688 15.359 1 96.56 567 SER A N 1
ATOM 4442 C CA . SER A 1 567 ? 11.703 60.406 16.359 1 96.56 567 SER A CA 1
ATOM 4443 C C . SER A 1 567 ? 12.547 60.75 17.578 1 96.56 567 SER A C 1
ATOM 4445 O O . SER A 1 567 ? 12.438 61.875 18.109 1 96.56 567 SER A O 1
ATOM 4447 N N . VAL A 1 568 ? 13.359 59.844 18.016 1 95.19 568 VAL A N 1
ATOM 4448 C CA . VAL A 1 568 ? 14.227 60.062 19.156 1 95.19 568 VAL A CA 1
ATOM 4449 C C . VAL A 1 568 ? 15.25 61.156 18.844 1 95.19 568 VAL A C 1
ATOM 4451 O O . VAL A 1 568 ? 15.555 62 19.688 1 95.19 568 VAL A O 1
ATOM 4454 N N . VAL A 1 569 ? 15.758 61.188 17.625 1 95.25 569 VAL A N 1
ATOM 4455 C CA . VAL A 1 569 ? 16.688 62.219 17.188 1 95.25 569 VAL A CA 1
ATOM 4456 C C . VAL A 1 569 ? 15.984 63.594 17.188 1 95.25 569 VAL A C 1
ATOM 4458 O O . VAL A 1 569 ? 16.547 64.562 17.656 1 95.25 569 VAL A O 1
ATOM 4461 N N . ALA A 1 570 ? 14.797 63.594 16.719 1 94.19 570 ALA A N 1
ATOM 4462 C CA . ALA A 1 570 ? 14.008 64.812 16.734 1 94.19 570 ALA A CA 1
ATOM 4463 C C . ALA A 1 570 ? 13.758 65.312 18.172 1 94.19 570 ALA A C 1
ATOM 4465 O O . ALA A 1 570 ? 13.773 66.5 18.453 1 94.19 570 ALA A O 1
ATOM 4466 N N . GLY A 1 571 ? 13.438 64.312 19 1 92.25 571 GLY A N 1
ATOM 4467 C CA . GLY A 1 571 ? 13.289 64.625 20.422 1 92.25 571 GLY A CA 1
ATOM 4468 C C . GLY A 1 571 ? 14.555 65.188 21.047 1 92.25 571 GLY A C 1
ATOM 4469 O O . GLY A 1 571 ? 14.5 66.125 21.844 1 92.25 571 GLY A O 1
ATOM 4470 N N . ALA A 1 572 ? 15.688 64.688 20.688 1 91.75 572 ALA A N 1
ATOM 4471 C CA . ALA A 1 572 ? 16.969 65.188 21.203 1 91.75 572 ALA A CA 1
ATOM 4472 C C . ALA A 1 572 ? 17.219 66.625 20.75 1 91.75 572 ALA A C 1
ATOM 4474 O O . ALA A 1 572 ? 17.719 67.438 21.531 1 91.75 572 ALA A O 1
ATOM 4475 N N . PHE A 1 573 ? 16.875 66.938 19.547 1 92.69 573 PHE A N 1
ATOM 4476 C CA . PHE A 1 573 ? 17.016 68.312 19.062 1 92.69 573 PHE A CA 1
ATOM 4477 C C . PHE A 1 573 ? 16.062 69.25 19.797 1 92.69 573 PHE A C 1
ATOM 4479 O O . PHE A 1 573 ? 16.406 70.375 20.078 1 92.69 573 PHE A O 1
ATOM 4486 N N . ALA A 1 574 ? 14.891 68.688 20.062 1 91.5 574 ALA A N 1
ATOM 4487 C CA . ALA A 1 574 ? 13.93 69.5 20.812 1 91.5 574 ALA A CA 1
ATOM 4488 C C . ALA A 1 574 ? 14.445 69.812 22.219 1 91.5 574 ALA A C 1
ATOM 4490 O O . ALA A 1 574 ? 14.242 70.938 22.75 1 91.5 574 ALA A O 1
ATOM 4491 N N . ILE A 1 575 ? 15.039 68.875 22.828 1 88.25 575 ILE A N 1
ATOM 4492 C CA . ILE A 1 575 ? 15.609 69.062 24.156 1 88.25 575 ILE A CA 1
ATOM 4493 C C . ILE A 1 575 ? 16.703 70.125 24.094 1 88.25 575 ILE A C 1
ATOM 4495 O O . ILE A 1 575 ? 16.797 71 24.969 1 88.25 575 ILE A O 1
ATOM 4499 N N . ARG A 1 576 ? 17.469 70.125 23.094 1 87.38 576 ARG A N 1
ATOM 4500 C CA . ARG A 1 576 ? 18.5 71.125 22.906 1 87.38 576 ARG A CA 1
ATOM 4501 C C . ARG A 1 576 ? 17.906 72.5 22.719 1 87.38 576 ARG A C 1
ATOM 4503 O O . ARG A 1 576 ? 18.391 73.5 23.281 1 87.38 576 ARG A O 1
ATOM 4510 N N . ASP A 1 577 ? 16.891 72.625 22.016 1 87.12 577 ASP A N 1
ATOM 4511 C CA . ASP A 1 577 ? 16.219 73.875 21.766 1 87.12 577 ASP A CA 1
ATOM 4512 C C . ASP A 1 577 ? 15.562 74.438 23.031 1 87.12 577 ASP A C 1
ATOM 4514 O O . ASP A 1 577 ? 15.375 75.625 23.172 1 87.12 577 ASP A O 1
ATOM 4518 N N . ASN A 1 578 ? 15.172 73.5 23.875 1 82.19 578 ASN A N 1
ATOM 4519 C CA . ASN A 1 578 ? 14.555 73.875 25.141 1 82.19 578 ASN A CA 1
ATOM 4520 C C . ASN A 1 578 ? 15.594 74.188 26.203 1 82.19 578 ASN A C 1
ATOM 4522 O O . ASN A 1 578 ? 15.289 74.188 27.406 1 82.19 578 ASN A O 1
ATOM 4526 N N . GLY A 1 579 ? 16.75 74.5 25.906 1 78 579 GLY A N 1
ATOM 4527 C CA . GLY A 1 579 ? 17.797 74.875 26.828 1 78 579 GLY A CA 1
ATOM 4528 C C . GLY A 1 579 ? 18.438 73.688 27.531 1 78 579 GLY A C 1
ATOM 4529 O O . GLY A 1 579 ? 19 73.875 28.625 1 78 579 GLY A O 1
ATOM 4530 N N . GLY A 1 580 ? 18.172 72.562 27.016 1 74.75 580 GLY A N 1
ATOM 4531 C CA . GLY A 1 580 ? 18.797 71.375 27.562 1 74.75 580 GLY A CA 1
ATOM 4532 C C . GLY A 1 580 ? 17.984 70.75 28.672 1 74.75 580 GLY A C 1
ATOM 4533 O O . GLY A 1 580 ? 18.453 69.812 29.328 1 74.75 580 GLY A O 1
ATOM 4534 N N . VAL A 1 581 ? 16.844 71.312 29 1 72.62 581 VAL A N 1
ATOM 4535 C CA . VAL A 1 581 ? 16.031 70.812 30.094 1 72.62 581 VAL A CA 1
ATOM 4536 C C . VAL A 1 581 ? 14.836 70.062 29.516 1 72.62 581 VAL A C 1
ATOM 4538 O O . VAL A 1 581 ? 14.234 70.438 28.531 1 72.62 581 VAL A O 1
ATOM 4541 N N . THR A 1 582 ? 14.578 68.875 30.078 1 76.44 582 THR A N 1
ATOM 4542 C CA . THR A 1 582 ? 13.414 68.062 29.672 1 76.44 582 THR A CA 1
ATOM 4543 C C . THR A 1 582 ? 12.148 68.625 30.312 1 76.44 582 THR A C 1
ATOM 4545 O O . THR A 1 582 ? 12.156 69 31.5 1 76.44 582 THR A O 1
ATOM 4548 N N . ARG A 1 583 ? 11.234 68.875 29.531 1 73.19 583 ARG A N 1
ATOM 4549 C CA . ARG A 1 583 ? 9.984 69.438 30.031 1 73.19 583 ARG A CA 1
ATOM 4550 C C . ARG A 1 583 ? 8.859 68.375 29.953 1 73.19 583 ARG A C 1
ATOM 4552 O O . ARG A 1 583 ? 8.852 67.5 29.062 1 73.19 583 ARG A O 1
ATOM 4559 N N . ASN A 1 584 ? 8.062 68.25 31.031 1 71.56 584 ASN A N 1
ATOM 4560 C CA . ASN A 1 584 ? 6.91 67.375 31.031 1 71.56 584 ASN A CA 1
ATOM 4561 C C . ASN A 1 584 ? 5.605 68.125 30.859 1 71.56 584 ASN A C 1
ATOM 4563 O O . ASN A 1 584 ? 5.594 69.375 30.922 1 71.56 584 ASN A O 1
ATOM 4567 N N . THR A 1 585 ? 4.617 67.5 30.453 1 68.56 585 THR A N 1
ATOM 4568 C CA . THR A 1 585 ? 3.318 68.125 30.266 1 68.56 585 THR A CA 1
ATOM 4569 C C . THR A 1 585 ? 2.398 67.875 31.453 1 68.56 585 THR A C 1
ATOM 4571 O O . THR A 1 585 ? 1.184 67.75 31.281 1 68.56 585 THR A O 1
ATOM 4574 N N . HIS A 1 586 ? 3.041 67.75 32.594 1 73.25 586 HIS A N 1
ATOM 4575 C CA . HIS A 1 586 ? 2.26 67.438 33.812 1 73.25 586 HIS A CA 1
ATOM 4576 C C . HIS A 1 586 ? 1.389 68.688 34.156 1 73.25 586 HIS A C 1
ATOM 4578 O O . HIS A 1 586 ? 1.603 69.75 33.656 1 73.25 586 HIS A O 1
ATOM 4584 N N . PHE A 1 587 ? 0.421 68.312 34.969 1 70.06 587 PHE A N 1
ATOM 4585 C CA . PHE A 1 587 ? -0.489 69.375 35.469 1 70.06 587 PHE A CA 1
ATOM 4586 C C . PHE A 1 587 ? 0.285 70.5 36.031 1 70.06 587 PHE A C 1
ATOM 4588 O O . PHE A 1 587 ? 0.039 71.688 35.688 1 70.06 587 PHE A O 1
ATOM 4595 N N . SER A 1 588 ? 1.262 70.25 36.844 1 71.88 588 SER A N 1
ATOM 4596 C CA . SER A 1 588 ? 2.01 71.312 37.531 1 71.88 588 SER A CA 1
ATOM 4597 C C . SER A 1 588 ? 2.82 72.125 36.562 1 71.88 588 SER A C 1
ATOM 4599 O O . SER A 1 588 ? 2.928 73.375 36.719 1 71.88 588 SER A O 1
ATOM 4601 N N . SER A 1 589 ? 3.285 71.5 35.562 1 70 589 SER A N 1
ATOM 4602 C CA . SER A 1 589 ? 4.086 72.25 34.562 1 70 589 SER A CA 1
ATOM 4603 C C . SER A 1 589 ? 3.225 73.188 33.75 1 70 589 SER A C 1
ATOM 4605 O O . SER A 1 589 ? 3.664 74.25 33.375 1 70 589 SER A O 1
ATOM 4607 N N . VAL A 1 590 ? 2.041 72.75 33.406 1 72.75 590 VAL A N 1
ATOM 4608 C CA . VAL A 1 590 ? 1.126 73.562 32.656 1 72.75 590 VAL A CA 1
ATOM 4609 C C . VAL A 1 590 ? 0.683 74.75 33.5 1 72.75 590 VAL A C 1
ATOM 4611 O O . VAL A 1 590 ? 0.638 75.875 33.031 1 72.75 590 VAL A O 1
ATOM 4614 N N . VAL A 1 591 ? 0.45 74.5 34.75 1 69.75 591 VAL A N 1
ATOM 4615 C CA . VAL A 1 591 ? 0.029 75.562 35.656 1 69.75 591 VAL A CA 1
ATOM 4616 C C . VAL A 1 591 ? 1.162 76.562 35.844 1 69.75 591 VAL A C 1
ATOM 4618 O O . VAL A 1 591 ? 0.943 77.75 35.75 1 69.75 591 VAL A O 1
ATOM 4621 N N . ALA A 1 592 ? 2.289 76.062 36 1 69.06 592 ALA A N 1
ATOM 4622 C CA . ALA A 1 592 ? 3.441 76.938 36.188 1 69.06 592 ALA A CA 1
ATOM 4623 C C . ALA A 1 592 ? 3.713 77.812 34.969 1 69.06 592 ALA A C 1
ATOM 4625 O O . ALA A 1 592 ? 4.07 79 35.062 1 69.06 592 ALA A O 1
ATOM 4626 N N . ALA A 1 593 ? 3.477 77.25 33.844 1 69.56 593 ALA A N 1
ATOM 4627 C CA . ALA A 1 593 ? 3.803 77.938 32.562 1 69.56 593 ALA A CA 1
ATOM 4628 C C . ALA A 1 593 ? 2.73 79 32.219 1 69.56 593 ALA A C 1
ATOM 4630 O O . ALA A 1 593 ? 2.965 79.875 31.391 1 69.56 593 ALA A O 1
ATOM 4631 N N . THR A 1 594 ? 1.553 78.938 32.844 1 71.12 594 THR A N 1
ATOM 4632 C CA . THR A 1 594 ? 0.45 79.75 32.438 1 71.12 594 THR A CA 1
ATOM 4633 C C . THR A 1 594 ? 0.159 80.812 33.531 1 71.12 594 THR A C 1
ATOM 4635 O O . THR A 1 594 ? -0.974 81.312 33.656 1 71.12 594 THR A O 1
ATOM 4638 N N . ARG A 1 595 ? 1.113 81.188 34.344 1 66.69 595 ARG A N 1
ATOM 4639 C CA . ARG A 1 595 ? 0.91 82.188 35.375 1 66.69 595 ARG A CA 1
ATOM 4640 C C . ARG A 1 595 ? 1.19 83.562 34.875 1 66.69 595 ARG A C 1
ATOM 4642 O O . ARG A 1 595 ? 1.098 84.562 35.625 1 66.69 595 ARG A O 1
ATOM 4649 N N . GLY A 1 596 ? 1.249 83.812 33.625 1 62 596 GLY A N 1
ATOM 4650 C CA . GLY A 1 596 ? 1.591 85.125 33.094 1 62 596 GLY A CA 1
ATOM 4651 C C . GLY A 1 596 ? 0.447 86.125 33.188 1 62 596 GLY A C 1
ATOM 4652 O O . GLY A 1 596 ? -0.721 85.75 33.062 1 62 596 GLY A O 1
ATOM 4653 N N . PRO A 1 597 ? 0.769 87.312 33.625 1 61.69 597 PRO A N 1
ATOM 4654 C CA . PRO A 1 597 ? -0.254 88.312 33.812 1 61.69 597 PRO A CA 1
ATOM 4655 C C . PRO A 1 597 ? -1.131 88.5 32.562 1 61.69 597 PRO A C 1
ATOM 4657 O O . PRO A 1 597 ? -2.309 88.875 32.688 1 61.69 597 PRO A O 1
ATOM 4660 N N . ALA A 1 598 ? -0.685 88.25 31.438 1 58.56 598 ALA A N 1
ATOM 4661 C CA . ALA A 1 598 ? -1.454 88.5 30.219 1 58.56 598 ALA A CA 1
ATOM 4662 C C . ALA A 1 598 ? -2.619 87.5 30.125 1 58.56 598 ALA A C 1
ATOM 4664 O O . ALA A 1 598 ? -3.662 87.812 29.547 1 58.56 598 ALA A O 1
ATOM 4665 N N . LEU A 1 599 ? -2.568 86.438 30.703 1 63.56 599 LEU A N 1
ATOM 4666 C CA . LEU A 1 599 ? -3.607 85.438 30.609 1 63.56 599 LEU A CA 1
ATOM 4667 C C . LEU A 1 599 ? -4.73 85.688 31.609 1 63.56 599 LEU A C 1
ATOM 4669 O O . LEU A 1 599 ? -5.84 85.188 31.453 1 63.56 599 LEU A O 1
ATOM 4673 N N . GLU A 1 600 ? -4.402 86.5 32.5 1 64.12 600 GLU A N 1
ATOM 4674 C CA . GLU A 1 600 ? -5.41 86.875 33.5 1 64.12 600 GLU A CA 1
ATOM 4675 C C . GLU A 1 600 ? -6.492 87.812 32.875 1 64.12 600 GLU A C 1
ATOM 4677 O O . GLU A 1 600 ? -7.625 87.812 33.344 1 64.12 600 GLU A O 1
ATOM 4682 N N . LYS A 1 601 ? -6.098 88.312 31.812 1 62.91 601 LYS A N 1
ATOM 4683 C CA . LYS A 1 601 ? -7.035 89.25 31.203 1 62.91 601 LYS A CA 1
ATOM 4684 C C . LYS A 1 601 ? -8.008 88.5 30.281 1 62.91 601 LYS A C 1
ATOM 4686 O O . LYS A 1 601 ? -9 89.125 29.828 1 62.91 601 LYS A O 1
ATOM 4691 N N . ILE A 1 602 ? -7.82 87.312 30.031 1 70.12 602 ILE A N 1
ATOM 4692 C CA . ILE A 1 602 ? -8.68 86.562 29.141 1 70.12 602 ILE A CA 1
ATOM 4693 C C . ILE A 1 602 ? -9.883 86 29.906 1 70.12 602 ILE A C 1
ATOM 4695 O O . ILE A 1 602 ? -9.742 85.5 31.047 1 70.12 602 ILE A O 1
ATOM 4699 N N . ALA A 1 603 ? -11.078 86.188 29.422 1 62.66 603 ALA A N 1
ATOM 4700 C CA . ALA A 1 603 ? -12.305 85.688 30.062 1 62.66 603 ALA A CA 1
ATOM 4701 C C . ALA A 1 603 ? -12.469 84.188 29.891 1 62.66 603 ALA A C 1
ATOM 4703 O O . ALA A 1 603 ? -13.281 83.75 29.078 1 62.66 603 ALA A O 1
ATOM 4704 N N . TRP A 1 604 ? -11.68 83.562 30.594 1 65.75 604 TRP A N 1
ATOM 4705 C CA . TRP A 1 604 ? -11.617 82.062 30.469 1 65.75 604 TRP A CA 1
ATOM 4706 C C . TRP A 1 604 ? -12.961 81.438 30.812 1 65.75 604 TRP A C 1
ATOM 4708 O O . TRP A 1 604 ? -13.305 80.375 30.312 1 65.75 604 TRP A O 1
ATOM 4718 N N . GLN A 1 605 ? -13.75 82.125 31.766 1 59.91 605 GLN A N 1
ATOM 4719 C CA . GLN A 1 605 ? -15 81.562 32.25 1 59.91 605 GLN A CA 1
ATOM 4720 C C . GLN A 1 605 ? -16.203 82.188 31.547 1 59.91 605 GLN A C 1
ATOM 4722 O O . GLN A 1 605 ? -16.266 83.375 31.406 1 59.91 605 GLN A O 1
ATOM 4727 N N . GLY A 1 606 ? -16.703 81.688 30.438 1 49.12 606 GLY A N 1
ATOM 4728 C CA . GLY A 1 606 ? -17.906 82.312 29.844 1 49.12 606 GLY A CA 1
ATOM 4729 C C . GLY A 1 606 ? -18.938 82.688 30.875 1 49.12 606 GLY A C 1
ATOM 4730 O O . GLY A 1 606 ? -18.75 82.5 32.094 1 49.12 606 GLY A O 1
ATOM 4731 N N . PRO A 1 607 ? -19.922 83.562 30.391 1 45.72 607 PRO A N 1
ATOM 4732 C CA . PRO A 1 607 ? -20.922 84.062 31.328 1 45.72 607 PRO A CA 1
ATOM 4733 C C . PRO A 1 607 ? -21.453 83 32.25 1 45.72 607 PRO A C 1
ATOM 4735 O O . PRO A 1 607 ? -22.172 83.312 33.219 1 45.72 607 PRO A O 1
ATOM 4738 N N . LEU A 1 608 ? -21.625 81.875 31.672 1 45.34 608 LEU A N 1
ATOM 4739 C CA . LEU A 1 608 ? -22.109 80.812 32.594 1 45.34 608 LEU A CA 1
ATOM 4740 C C . LEU A 1 608 ? -20.953 80.188 33.344 1 45.34 608 LEU A C 1
ATOM 4742 O O . LEU A 1 608 ? -20.125 79.5 32.75 1 45.34 608 LEU A O 1
ATOM 4746 N N . GLN A 1 609 ? -20.281 80.812 34.219 1 45.25 609 GLN A N 1
ATOM 4747 C CA . GLN A 1 609 ? -19.109 80.75 35.062 1 45.25 609 GLN A CA 1
ATOM 4748 C C . GLN A 1 609 ? -18.5 79.312 35 1 45.25 609 GLN A C 1
ATOM 4750 O O . GLN A 1 609 ? -17.281 79.188 34.875 1 45.25 609 GLN A O 1
ATOM 4755 N N . ASP A 1 610 ? -19.047 78.25 35.781 1 45.25 610 ASP A N 1
ATOM 4756 C CA . ASP A 1 610 ? -18.484 77.062 36.438 1 45.25 610 ASP A CA 1
ATOM 4757 C C . ASP A 1 610 ? -18.359 75.938 35.469 1 45.25 610 ASP A C 1
ATOM 4759 O O . ASP A 1 610 ? -18.125 74.75 35.906 1 45.25 610 ASP A O 1
ATOM 4763 N N . ARG A 1 611 ? -18.703 75.938 34.219 1 49.28 611 ARG A N 1
ATOM 4764 C CA . ARG A 1 611 ? -19.016 74.625 33.656 1 49.28 611 ARG A CA 1
ATOM 4765 C C . ARG A 1 611 ? -17.828 74.062 32.875 1 49.28 611 ARG A C 1
ATOM 4767 O O . ARG A 1 611 ? -18 73.25 32 1 49.28 611 ARG A O 1
ATOM 4774 N N . GLY A 1 612 ? -16.609 74.438 33.188 1 49.91 612 GLY A N 1
ATOM 4775 C CA . GLY A 1 612 ? -15.398 73.75 32.719 1 49.91 612 GLY A CA 1
ATOM 4776 C C . GLY A 1 612 ? -15.156 73.938 31.234 1 49.91 612 GLY A C 1
ATOM 4777 O O . GLY A 1 612 ? -14.133 73.5 30.703 1 49.91 612 GLY A O 1
ATOM 4778 N N . ASP A 1 613 ? -16.062 74.438 30.391 1 56.69 613 ASP A N 1
ATOM 4779 C CA . ASP A 1 613 ? -15.852 74.562 28.938 1 56.69 613 ASP A CA 1
ATOM 4780 C C . ASP A 1 613 ? -15.438 75.938 28.547 1 56.69 613 ASP A C 1
ATOM 4782 O O . ASP A 1 613 ? -16.078 76.938 28.938 1 56.69 613 ASP A O 1
ATOM 4786 N N . VAL A 1 614 ? -14.203 76.188 27.969 1 65.69 614 VAL A N 1
ATOM 4787 C CA . VAL A 1 614 ? -13.695 77.438 27.453 1 65.69 614 VAL A CA 1
ATOM 4788 C C . VAL A 1 614 ? -14.531 77.875 26.234 1 65.69 614 VAL A C 1
ATOM 4790 O O . VAL A 1 614 ? -14.781 77.062 25.344 1 65.69 614 VAL A O 1
ATOM 4793 N N . PRO A 1 615 ? -15.156 79.125 26.328 1 66.69 615 PRO A N 1
ATOM 4794 C CA . PRO A 1 615 ? -15.984 79.625 25.219 1 66.69 615 PRO A CA 1
ATOM 4795 C C . PRO A 1 615 ? -15.266 79.562 23.875 1 66.69 615 PRO A C 1
ATOM 4797 O O . PRO A 1 615 ? -14.039 79.688 23.812 1 66.69 615 PRO A O 1
ATOM 4800 N N . ALA A 1 616 ? -16.016 79.438 22.781 1 70.25 616 ALA A N 1
ATOM 4801 C CA . ALA A 1 616 ? -15.516 79.25 21.422 1 70.25 616 ALA A CA 1
ATOM 4802 C C . ALA A 1 616 ? -14.688 80.5 21 1 70.25 616 ALA A C 1
ATOM 4804 O O . ALA A 1 616 ? -13.695 80.312 20.281 1 70.25 616 ALA A O 1
ATOM 4805 N N . GLU A 1 617 ? -15.133 81.688 21.406 1 70.38 617 GLU A N 1
ATOM 4806 C CA . GLU A 1 617 ? -14.43 82.875 21.031 1 70.38 617 GLU A CA 1
ATOM 4807 C C . GLU A 1 617 ? -13.023 82.938 21.609 1 70.38 617 GLU A C 1
ATOM 4809 O O . GLU A 1 617 ? -12.086 83.375 20.969 1 70.38 617 GLU A O 1
ATOM 4814 N N . VAL A 1 618 ? -12.93 82.312 22.75 1 72.31 618 VAL A N 1
ATOM 4815 C CA . VAL A 1 618 ? -11.633 82.312 23.406 1 72.31 618 VAL A CA 1
ATOM 4816 C C . VAL A 1 618 ? -10.742 81.25 22.734 1 72.31 618 VAL A C 1
ATOM 4818 O O . VAL A 1 618 ? -9.531 81.438 22.625 1 72.31 618 VAL A O 1
ATOM 4821 N N . LYS A 1 619 ? -11.32 80.25 22.219 1 74 619 LYS A N 1
ATOM 4822 C CA . LYS A 1 619 ? -10.578 79.188 21.609 1 74 619 LYS A CA 1
ATOM 4823 C C . LYS A 1 619 ? -9.906 79.625 20.312 1 74 619 LYS A C 1
ATOM 4825 O O . LYS A 1 619 ? -8.945 79 19.859 1 74 619 LYS A O 1
ATOM 4830 N N . LYS A 1 620 ? -10.312 80.688 19.781 1 72.88 620 LYS A N 1
ATOM 4831 C CA . LYS A 1 620 ? -9.758 81.188 18.531 1 72.88 620 LYS A CA 1
ATOM 4832 C C . LYS A 1 620 ? -8.586 82.125 18.797 1 72.88 620 LYS A C 1
ATOM 4834 O O . LYS A 1 620 ? -7.805 82.438 17.891 1 72.88 620 LYS A O 1
ATOM 4839 N N . LEU A 1 621 ? -8.445 82.5 20.078 1 75.19 621 LEU A N 1
ATOM 4840 C CA . LEU A 1 621 ? -7.363 83.375 20.422 1 75.19 621 LEU A CA 1
ATOM 4841 C C . LEU A 1 621 ? -6.004 82.688 20.281 1 75.19 621 LEU A C 1
ATOM 4843 O O . LEU A 1 621 ? -5.863 81.5 20.594 1 75.19 621 LEU A O 1
ATOM 4847 N N . ARG A 1 622 ? -5 83.5 19.734 1 76 622 ARG A N 1
ATOM 4848 C CA . ARG A 1 622 ? -3.658 82.938 19.562 1 76 622 ARG A CA 1
ATOM 4849 C C . ARG A 1 622 ? -2.766 83.25 20.75 1 76 622 ARG A C 1
ATOM 4851 O O . ARG A 1 622 ? -2.771 84.375 21.234 1 76 622 ARG A O 1
ATOM 4858 N N . LEU A 1 623 ? -2.18 82.188 21.359 1 72.69 623 LEU A N 1
ATOM 4859 C CA . LEU A 1 623 ? -1.319 82.375 22.516 1 72.69 623 LEU A CA 1
ATOM 4860 C C . LEU A 1 623 ? 0.085 81.812 22.234 1 72.69 623 LEU A C 1
ATOM 4862 O O . LEU A 1 623 ? 0.259 80.938 21.438 1 72.69 623 LEU A O 1
ATOM 4866 N N . GLY A 1 624 ? 1.183 82.438 22.594 1 64.12 624 GLY A N 1
ATOM 4867 C CA . GLY A 1 624 ? 2.568 82 22.562 1 64.12 624 GLY A CA 1
ATOM 4868 C C . GLY A 1 624 ? 3.254 82.125 23.922 1 64.12 624 GLY A C 1
ATOM 4869 O O . GLY A 1 624 ? 2.754 82.812 24.812 1 64.12 624 GLY A O 1
ATOM 4870 N N . TYR A 1 625 ? 4.52 81.438 24.047 1 59.53 625 TYR A N 1
ATOM 4871 C CA . TYR A 1 625 ? 5.355 81.5 25.234 1 59.53 625 TYR A CA 1
ATOM 4872 C C . TYR A 1 625 ? 5.945 82.875 25.422 1 59.53 625 TYR A C 1
ATOM 4874 O O . TYR A 1 625 ? 6.387 83.5 24.453 1 59.53 625 TYR A O 1
ATOM 4882 N N . GLY A 1 626 ? 5.586 83.688 26.484 1 51.38 626 GLY A N 1
ATOM 4883 C CA . GLY A 1 626 ? 5.863 85.125 26.859 1 51.38 626 GLY A CA 1
ATOM 4884 C C . GLY A 1 626 ? 4.605 85.938 27.062 1 51.38 626 GLY A C 1
ATOM 4885 O O . GLY A 1 626 ? 4.621 86.938 27.797 1 51.38 626 GLY A O 1
ATOM 4886 N N . VAL A 1 627 ? 3.691 85.5 26.359 1 44.06 627 VAL A N 1
ATOM 4887 C CA . VAL A 1 627 ? 2.381 86.062 26.672 1 44.06 627 VAL A CA 1
ATOM 4888 C C . VAL A 1 627 ? 1.652 85.125 27.656 1 44.06 627 VAL A C 1
ATOM 4890 O O . VAL A 1 627 ? 0.686 85.562 28.297 1 44.06 627 VAL A O 1
ATOM 4893 N N . MET A 1 628 ? 2.168 84.062 27.844 1 41.56 628 MET A N 1
ATOM 4894 C CA . MET A 1 628 ? 1.674 83.125 28.797 1 41.56 628 MET A CA 1
ATOM 4895 C C . MET A 1 628 ? 2.248 83.375 30.188 1 41.56 628 MET A C 1
ATOM 4897 O O . MET A 1 628 ? 3.404 83.75 30.328 1 41.56 628 MET A O 1
ATOM 4901 N N . MET B 1 1 ? -50.188 78.938 25.422 1 24.17 1 MET B N 1
ATOM 4902 C CA . MET B 1 1 ? -49.531 78 24.516 1 24.17 1 MET B CA 1
ATOM 4903 C C . MET B 1 1 ? -48 78 24.703 1 24.17 1 MET B C 1
ATOM 4905 O O . MET B 1 1 ? -47.375 79 24.391 1 24.17 1 MET B O 1
ATOM 4909 N N . VAL B 1 2 ? -47.594 77.438 25.828 1 30.42 2 VAL B N 1
ATOM 4910 C CA . VAL B 1 2 ? -46.219 77.438 26.391 1 30.42 2 VAL B CA 1
ATOM 4911 C C . VAL B 1 2 ? -45.281 76.688 25.438 1 30.42 2 VAL B C 1
ATOM 4913 O O . VAL B 1 2 ? -45.531 75.5 25.109 1 30.42 2 VAL B O 1
ATOM 4916 N N . ARG B 1 3 ? -44.844 77.375 24.406 1 31.22 3 ARG B N 1
ATOM 4917 C CA . ARG B 1 3 ? -43.812 77 23.453 1 31.22 3 ARG B CA 1
ATOM 4918 C C . ARG B 1 3 ? -42.625 76.312 24.172 1 31.22 3 ARG B C 1
ATOM 4920 O O . ARG B 1 3 ? -41.938 77 24.938 1 31.22 3 ARG B O 1
ATOM 4927 N N . PHE B 1 4 ? -42.75 75.125 24.516 1 29.14 4 PHE B N 1
ATOM 4928 C CA . PHE B 1 4 ? -41.625 74.25 24.906 1 29.14 4 PHE B CA 1
ATOM 4929 C C . PHE B 1 4 ? -40.531 74.312 23.844 1 29.14 4 PHE B C 1
ATOM 4931 O O . PHE B 1 4 ? -40.719 73.75 22.75 1 29.14 4 PHE B O 1
ATOM 4938 N N . ARG B 1 5 ? -40 75.438 23.641 1 30.17 5 ARG B N 1
ATOM 4939 C CA . ARG B 1 5 ? -38.844 75.562 22.766 1 30.17 5 ARG B CA 1
ATOM 4940 C C . ARG B 1 5 ? -37.844 74.438 23.078 1 30.17 5 ARG B C 1
ATOM 4942 O O . ARG B 1 5 ? -37.188 74.438 24.141 1 30.17 5 ARG B O 1
ATOM 4949 N N . TRP B 1 6 ? -38.188 73.188 22.766 1 29.12 6 TRP B N 1
ATOM 4950 C CA . TRP B 1 6 ? -37.344 72 22.672 1 29.12 6 TRP B CA 1
ATOM 4951 C C . TRP B 1 6 ? -36.062 72.25 21.938 1 29.12 6 TRP B C 1
ATOM 4953 O O . TRP B 1 6 ? -35.406 71.375 21.422 1 29.12 6 TRP B O 1
ATOM 4963 N N . CYS B 1 7 ? -35.844 73.5 21.547 1 27.38 7 CYS B N 1
ATOM 4964 C CA . CYS B 1 7 ? -34.625 73.688 20.766 1 27.38 7 CYS B CA 1
ATOM 4965 C C . CYS B 1 7 ? -33.406 73.062 21.5 1 27.38 7 CYS B C 1
ATOM 4967 O O . CYS B 1 7 ? -32.688 73.812 22.188 1 27.38 7 CYS B O 1
ATOM 4969 N N . MET B 1 8 ? -33.719 72.125 22.406 1 30.09 8 MET B N 1
ATOM 4970 C CA . MET B 1 8 ? -32.438 71.625 22.875 1 30.09 8 MET B CA 1
ATOM 4971 C C . MET B 1 8 ? -31.594 71.125 21.703 1 30.09 8 MET B C 1
ATOM 4973 O O . MET B 1 8 ? -32 70.188 20.969 1 30.09 8 MET B O 1
ATOM 4977 N N . ARG B 1 9 ? -31.141 71.938 20.906 1 36.81 9 ARG B N 1
ATOM 4978 C CA . ARG B 1 9 ? -30.094 71.438 20.031 1 36.81 9 ARG B CA 1
ATOM 4979 C C . ARG B 1 9 ? -29.266 70.375 20.703 1 36.81 9 ARG B C 1
ATOM 4981 O O . ARG B 1 9 ? -28.766 70.562 21.812 1 36.81 9 ARG B O 1
ATOM 4988 N N . PRO B 1 10 ? -29.516 69.188 20.438 1 35.78 10 PRO B N 1
ATOM 4989 C CA . PRO B 1 10 ? -28.625 68.188 21 1 35.78 10 PRO B CA 1
ATOM 4990 C C . PRO B 1 10 ? -27.156 68.625 20.953 1 35.78 10 PRO B C 1
ATOM 4992 O O . PRO B 1 10 ? -26.609 68.812 19.875 1 35.78 10 PRO B O 1
ATOM 4995 N N . ARG B 1 11 ? -26.656 69.562 21.609 1 38.12 11 ARG B N 1
ATOM 4996 C CA . ARG B 1 11 ? -25.234 69.812 21.828 1 38.12 11 ARG B CA 1
ATOM 4997 C C . ARG B 1 11 ? -24.484 68.5 21.953 1 38.12 11 ARG B C 1
ATOM 4999 O O . ARG B 1 11 ? -24.734 67.688 22.891 1 38.12 11 ARG B O 1
ATOM 5006 N N . TRP B 1 12 ? -24.297 67.625 20.906 1 41.47 12 TRP B N 1
ATOM 5007 C CA . TRP B 1 12 ? -23.312 66.562 20.812 1 41.47 12 TRP B CA 1
ATOM 5008 C C . TRP B 1 12 ? -22.234 66.688 21.891 1 41.47 12 TRP B C 1
ATOM 5010 O O . TRP B 1 12 ? -21.328 67.5 21.75 1 41.47 12 TRP B O 1
ATOM 5020 N N . HIS B 1 13 ? -22.5 66.812 23.062 1 47.16 13 HIS B N 1
ATOM 5021 C CA . HIS B 1 13 ? -21.625 66.938 24.234 1 47.16 13 HIS B CA 1
ATOM 5022 C C . HIS B 1 13 ? -20.578 65.812 24.25 1 47.16 13 HIS B C 1
ATOM 5024 O O . HIS B 1 13 ? -20.812 64.688 23.719 1 47.16 13 HIS B O 1
ATOM 5030 N N . SER B 1 14 ? -19.25 66 24.359 1 56.38 14 SER B N 1
ATOM 5031 C CA . SER B 1 14 ? -18.031 65.188 24.625 1 56.38 14 SER B CA 1
ATOM 5032 C C . SER B 1 14 ? -18.344 64 25.469 1 56.38 14 SER B C 1
ATOM 5034 O O . SER B 1 14 ? -17.625 63 25.406 1 56.38 14 SER B O 1
ATOM 5036 N N . SER B 1 15 ? -19.594 63.75 26.078 1 62.12 15 SER B N 1
ATOM 5037 C CA . SER B 1 15 ? -19.891 62.625 26.969 1 62.12 15 SER B CA 1
ATOM 5038 C C . SER B 1 15 ? -20.25 61.375 26.172 1 62.12 15 SER B C 1
ATOM 5040 O O . SER B 1 15 ? -20.109 60.281 26.672 1 62.12 15 SER B O 1
ATOM 5042 N N . PHE B 1 16 ? -20.609 61.469 24.938 1 80.88 16 PHE B N 1
ATOM 5043 C CA . PHE B 1 16 ? -21.125 60.344 24.188 1 80.88 16 PHE B CA 1
ATOM 5044 C C . PHE B 1 16 ? -19.984 59.5 23.641 1 80.88 16 PHE B C 1
ATOM 5046 O O . PHE B 1 16 ? -20.188 58.312 23.297 1 80.88 16 PHE B O 1
ATOM 5053 N N . THR B 1 17 ? -18.844 59.938 23.594 1 82.12 17 THR B N 1
ATOM 5054 C CA . THR B 1 17 ? -17.719 59.219 23.031 1 82.12 17 THR B CA 1
ATOM 5055 C C . THR B 1 17 ? -17.406 57.969 23.875 1 82.12 17 THR B C 1
ATOM 5057 O O . THR B 1 17 ? -17.031 56.938 23.344 1 82.12 17 THR B O 1
ATOM 5060 N N . MET B 1 18 ? -17.672 58.031 25.141 1 90.38 18 MET B N 1
ATOM 5061 C CA . MET B 1 18 ? -17.438 56.906 26.047 1 90.38 18 MET B CA 1
ATOM 5062 C C . MET B 1 18 ? -18.359 55.75 25.734 1 90.38 18 MET B C 1
ATOM 5064 O O . MET B 1 18 ? -17.906 54.594 25.609 1 90.38 18 MET B O 1
ATOM 5068 N N . TYR B 1 19 ? -19.656 56.031 25.453 1 93 19 TYR B N 1
ATOM 5069 C CA . TYR B 1 19 ? -20.641 54.969 25.172 1 93 19 TYR B CA 1
ATOM 5070 C C . TYR B 1 19 ? -20.484 54.438 23.766 1 93 19 TYR B C 1
ATOM 5072 O O . TYR B 1 19 ? -20.609 53.25 23.531 1 93 19 TYR B O 1
ATOM 5080 N N . ILE B 1 20 ? -20.172 55.281 22.828 1 93.56 20 ILE B N 1
ATOM 5081 C CA . ILE B 1 20 ? -20 54.875 21.438 1 93.56 20 ILE B CA 1
ATOM 5082 C C . ILE B 1 20 ? -18.797 53.969 21.312 1 93.56 20 ILE B C 1
ATOM 5084 O O . ILE B 1 20 ? -18.828 52.969 20.578 1 93.56 20 ILE B O 1
ATOM 5088 N N . CYS B 1 21 ? -17.719 54.281 22 1 94.88 21 CYS B N 1
ATOM 5089 C CA . CYS B 1 21 ? -16.516 53.438 21.969 1 94.88 21 CYS B CA 1
ATOM 5090 C C . CYS B 1 21 ? -16.797 52.062 22.562 1 94.88 21 CYS B C 1
ATOM 5092 O O . CYS B 1 21 ? -16.312 51.031 22.047 1 94.88 21 CYS B O 1
ATOM 5094 N N . PHE B 1 22 ? -17.578 52 23.594 1 96.31 22 PHE B N 1
ATOM 5095 C CA . PHE B 1 22 ? -17.922 50.75 24.219 1 96.31 22 PHE B CA 1
ATOM 5096 C C . PHE B 1 22 ? -18.703 49.875 23.25 1 96.31 22 PHE B C 1
ATOM 5098 O O . PHE B 1 22 ? -18.375 48.688 23.047 1 96.31 22 PHE B O 1
ATOM 5105 N N . VAL B 1 23 ? -19.719 50.438 22.594 1 97.25 23 VAL B N 1
ATOM 5106 C CA . VAL B 1 23 ? -20.578 49.688 21.688 1 97.25 23 VAL B CA 1
ATOM 5107 C C . VAL B 1 23 ? -19.781 49.25 20.453 1 97.25 23 VAL B C 1
ATOM 5109 O O . VAL B 1 23 ? -19.906 48.125 20 1 97.25 23 VAL B O 1
ATOM 5112 N N . PHE B 1 24 ? -18.969 50.125 19.984 1 96.62 24 PHE B N 1
ATOM 5113 C CA . PHE B 1 24 ? -18.141 49.781 18.828 1 96.62 24 PHE B CA 1
ATOM 5114 C C . PHE B 1 24 ? -17.156 48.656 19.156 1 96.62 24 PHE B C 1
ATOM 5116 O O . PHE B 1 24 ? -16.953 47.781 18.344 1 96.62 24 PHE B O 1
ATOM 5123 N N . GLY B 1 25 ? -16.562 48.75 20.328 1 97.31 25 GLY B N 1
ATOM 5124 C CA . GLY B 1 25 ? -15.68 47.656 20.75 1 97.31 25 GLY B CA 1
ATOM 5125 C C . GLY B 1 25 ? -16.375 46.312 20.828 1 97.31 25 GLY B C 1
ATOM 5126 O O . GLY B 1 25 ? -15.82 45.312 20.406 1 97.31 25 GLY B O 1
ATOM 5127 N N . PHE B 1 26 ? -17.562 46.344 21.328 1 97.69 26 PHE B N 1
ATOM 5128 C CA . PHE B 1 26 ? -18.344 45.125 21.406 1 97.69 26 PHE B CA 1
ATOM 5129 C C . PHE B 1 26 ? -18.625 44.562 20.016 1 97.69 26 PHE B C 1
ATOM 5131 O O . PHE B 1 26 ? -18.531 43.344 19.781 1 97.69 26 PHE B O 1
ATOM 5138 N N . PHE B 1 27 ? -18.938 45.438 19.094 1 97.88 27 PHE B N 1
ATOM 5139 C CA . PHE B 1 27 ? -19.219 45 17.734 1 97.88 27 PHE B CA 1
ATOM 5140 C C . PHE B 1 27 ? -17.969 44.438 17.062 1 97.88 27 PHE B C 1
ATOM 5142 O O . PHE B 1 27 ? -18.047 43.531 16.25 1 97.88 27 PHE B O 1
ATOM 5149 N N . CYS B 1 28 ? -16.797 44.969 17.344 1 97.75 28 CYS B N 1
ATOM 5150 C CA . CYS B 1 28 ? -15.555 44.438 16.812 1 97.75 28 CYS B CA 1
ATOM 5151 C C . CYS B 1 28 ? -15.273 43.031 17.375 1 97.75 28 CYS B C 1
ATOM 5153 O O . CYS B 1 28 ? -14.797 42.156 16.641 1 97.75 28 CYS B O 1
ATOM 5155 N N . ALA B 1 29 ? -15.578 42.875 18.594 1 98 29 ALA B N 1
ATOM 5156 C CA . ALA B 1 29 ? -15.43 41.562 19.203 1 98 29 ALA B CA 1
ATOM 5157 C C . ALA B 1 29 ? -16.344 40.531 18.531 1 98 29 ALA B C 1
ATOM 5159 O O . ALA B 1 29 ? -15.922 39.438 18.234 1 98 29 ALA B O 1
ATOM 5160 N N . VAL B 1 30 ? -17.562 40.969 18.312 1 97.94 30 VAL B N 1
ATOM 5161 C CA . VAL B 1 30 ? -18.516 40.094 17.625 1 97.94 30 VAL B CA 1
ATOM 5162 C C . VAL B 1 30 ? -18.047 39.812 16.188 1 97.94 30 VAL B C 1
ATOM 5164 O O . VAL B 1 30 ? -18.156 38.719 15.688 1 97.94 30 VAL B O 1
ATOM 5167 N N . GLY B 1 31 ? -17.594 40.875 15.547 1 97.81 31 GLY B N 1
ATOM 5168 C CA . GLY B 1 31 ? -17.031 40.719 14.219 1 97.81 31 GLY B CA 1
ATOM 5169 C C . GLY B 1 31 ? -15.875 39.719 14.172 1 97.81 31 GLY B C 1
ATOM 5170 O O . GLY B 1 31 ? -15.734 38.969 13.219 1 97.81 31 GLY B O 1
ATOM 5171 N N . HIS B 1 32 ? -15.031 39.781 15.156 1 97.94 32 HIS B N 1
ATOM 5172 C CA . HIS B 1 32 ? -13.93 38.844 15.289 1 97.94 32 HIS B CA 1
ATOM 5173 C C . HIS B 1 32 ? -14.438 37.406 15.359 1 97.94 32 HIS B C 1
ATOM 5175 O O . HIS B 1 32 ? -13.906 36.531 14.68 1 97.94 32 HIS B O 1
ATOM 5181 N N . HIS B 1 33 ? -15.438 37.125 16.172 1 97.69 33 HIS B N 1
ATOM 5182 C CA . HIS B 1 33 ? -16.062 35.812 16.297 1 97.69 33 HIS B CA 1
ATOM 5183 C C . HIS B 1 33 ? -16.625 35.344 14.961 1 97.69 33 HIS B C 1
ATOM 5185 O O . HIS B 1 33 ? -16.406 34.219 14.555 1 97.69 33 HIS B O 1
ATOM 5191 N N . ILE B 1 34 ? -17.344 36.219 14.258 1 98.06 34 ILE B N 1
ATOM 5192 C CA . ILE B 1 34 ? -17.969 35.844 12.992 1 98.06 34 ILE B CA 1
ATOM 5193 C C . ILE B 1 34 ? -16.906 35.531 11.961 1 98.06 34 ILE B C 1
ATOM 5195 O O . ILE B 1 34 ? -17.031 34.562 11.211 1 98.06 34 ILE B O 1
ATOM 5199 N N . PHE B 1 35 ? -15.906 36.281 11.945 1 97.12 35 PHE B N 1
ATOM 5200 C CA . PHE B 1 35 ? -14.805 36.062 11.008 1 97.12 35 PHE B CA 1
ATOM 5201 C C . PHE B 1 35 ? -14.148 34.719 11.234 1 97.12 35 PHE B C 1
ATOM 5203 O O . PHE B 1 35 ? -13.977 33.938 10.289 1 97.12 35 PHE B O 1
ATOM 5210 N N . TYR B 1 36 ? -13.781 34.344 12.453 1 97.62 36 TYR B N 1
ATOM 5211 C CA . TYR B 1 36 ? -13.102 33.094 12.773 1 97.62 36 TYR B CA 1
ATOM 5212 C C . TYR B 1 36 ? -14.039 31.906 12.586 1 97.62 36 TYR B C 1
ATOM 5214 O O . TYR B 1 36 ? -13.602 30.812 12.211 1 97.62 36 TYR B O 1
ATOM 5222 N N . THR B 1 37 ? -15.32 32.125 12.82 1 97.12 37 THR B N 1
ATOM 5223 C CA . THR B 1 37 ? -16.297 31.047 12.578 1 97.12 37 THR B CA 1
ATOM 5224 C C . THR B 1 37 ? -16.344 30.688 11.102 1 97.12 37 THR B C 1
ATOM 5226 O O . THR B 1 37 ? -16.484 29.516 10.75 1 97.12 37 THR B O 1
ATOM 5229 N N . ARG B 1 38 ? -16.234 31.656 10.297 1 96.5 38 ARG B N 1
ATOM 5230 C CA . ARG B 1 38 ? -16.25 31.422 8.852 1 96.5 38 ARG B CA 1
ATOM 5231 C C . ARG B 1 38 ? -15 30.672 8.414 1 96.5 38 ARG B C 1
ATOM 5233 O O . ARG B 1 38 ? -15.039 29.875 7.469 1 96.5 38 ARG B O 1
ATOM 5240 N N . LEU B 1 39 ? -13.883 30.891 9.008 1 96.31 39 LEU B N 1
ATOM 5241 C CA . LEU B 1 39 ? -12.609 30.281 8.641 1 96.31 39 LEU B CA 1
ATOM 5242 C C . LEU B 1 39 ? -12.5 28.875 9.219 1 96.31 39 LEU B C 1
ATOM 5244 O O . LEU B 1 39 ? -11.773 28.031 8.68 1 96.31 39 LEU B O 1
ATOM 5248 N N . ASN B 1 40 ? -13.227 28.625 10.258 1 95.44 40 ASN B N 1
ATOM 5249 C CA . ASN B 1 40 ? -13.156 27.344 10.945 1 95.44 40 ASN B CA 1
ATOM 5250 C C . ASN B 1 40 ? -13.453 26.188 9.992 1 95.44 40 ASN B C 1
ATOM 5252 O O . ASN B 1 40 ? -14.508 26.156 9.352 1 95.44 40 ASN B O 1
ATOM 5256 N N . GLY B 1 41 ? -12.469 25.297 9.859 1 92.62 41 GLY B N 1
ATOM 5257 C CA . GLY B 1 41 ? -12.664 24.109 9.031 1 92.62 41 GLY B CA 1
ATOM 5258 C C . GLY B 1 41 ? -12.203 24.312 7.598 1 92.62 41 GLY B C 1
ATOM 5259 O O . GLY B 1 41 ? -12.078 23.344 6.844 1 92.62 41 GLY B O 1
ATOM 5260 N N . GLN B 1 42 ? -11.891 25.516 7.262 1 93.25 42 GLN B N 1
ATOM 5261 C CA . GLN B 1 42 ? -11.398 25.781 5.918 1 93.25 42 GLN B CA 1
ATOM 5262 C C . GLN B 1 42 ? -9.898 25.5 5.809 1 93.25 42 GLN B C 1
ATOM 5264 O O . GLN B 1 42 ? -9.188 25.516 6.816 1 93.25 42 GLN B O 1
ATOM 5269 N N . ILE B 1 43 ? -9.484 25.281 4.582 1 92.31 43 ILE B N 1
ATOM 5270 C CA . ILE B 1 43 ? -8.07 25.016 4.34 1 92.31 43 ILE B CA 1
ATOM 5271 C C . ILE B 1 43 ? -7.246 26.234 4.758 1 92.31 43 ILE B C 1
ATOM 5273 O O . ILE B 1 43 ? -7.621 27.375 4.469 1 92.31 43 ILE B O 1
ATOM 5277 N N . ALA B 1 44 ? -6.246 25.969 5.477 1 93.38 44 ALA B N 1
ATOM 5278 C CA . ALA B 1 44 ? -5.422 27.031 6.043 1 93.38 44 ALA B CA 1
ATOM 5279 C C . ALA B 1 44 ? -4.492 27.625 4.984 1 93.38 44 ALA B C 1
ATOM 5281 O O . ALA B 1 44 ? -3.268 27.531 5.102 1 93.38 44 ALA B O 1
ATOM 5282 N N . ASN B 1 45 ? -5.133 28.266 4.066 1 89.75 45 ASN B N 1
ATOM 5283 C CA . ASN B 1 45 ? -4.379 29.031 3.08 1 89.75 45 ASN B CA 1
ATOM 5284 C C . ASN B 1 45 ? -4.133 30.453 3.551 1 89.75 45 ASN B C 1
ATOM 5286 O O . ASN B 1 45 ? -4.914 31 4.34 1 89.75 45 ASN B O 1
ATOM 5290 N N . ASN B 1 46 ? -3.064 31.062 3.184 1 92.06 46 ASN B N 1
ATOM 5291 C CA . ASN B 1 46 ? -2.764 32.438 3.525 1 92.06 46 ASN B CA 1
ATOM 5292 C C . ASN B 1 46 ? -2.852 32.688 5.031 1 92.06 46 ASN B C 1
ATOM 5294 O O . ASN B 1 46 ? -3.551 33.594 5.48 1 92.06 46 ASN B O 1
ATOM 5298 N N . GLN B 1 47 ? -2.258 31.922 5.832 1 93.31 47 GLN B N 1
ATOM 5299 C CA . GLN B 1 47 ? -2.324 31.938 7.293 1 93.31 47 GLN B CA 1
ATOM 5300 C C . GLN B 1 47 ? -1.973 33.312 7.832 1 93.31 47 GLN B C 1
ATOM 5302 O O . GLN B 1 47 ? -2.689 33.875 8.68 1 93.31 47 GLN B O 1
ATOM 5307 N N . SER B 1 48 ? -0.9 33.875 7.309 1 91.75 48 SER B N 1
ATOM 5308 C CA . SER B 1 48 ? -0.428 35.188 7.805 1 91.75 48 SER B CA 1
ATOM 5309 C C . SER B 1 48 ? -1.495 36.25 7.645 1 91.75 48 SER B C 1
ATOM 5311 O O . SER B 1 48 ? -1.752 37.031 8.578 1 91.75 48 SER B O 1
ATOM 5313 N N . GLU B 1 49 ? -2.104 36.344 6.527 1 94 49 GLU B N 1
ATOM 5314 C CA . GLU B 1 49 ? -3.119 37.344 6.242 1 94 49 GLU B CA 1
ATOM 5315 C C . GLU B 1 49 ? -4.34 37.156 7.141 1 94 49 GLU B C 1
ATOM 5317 O O . GLU B 1 49 ? -4.859 38.156 7.684 1 94 49 GLU B O 1
ATOM 5322 N N . MET B 1 50 ? -4.832 36.031 7.305 1 95.31 50 MET B N 1
ATOM 5323 C CA . MET B 1 50 ? -6.02 35.781 8.117 1 95.31 50 MET B CA 1
ATOM 5324 C C . MET B 1 50 ? -5.746 36.094 9.586 1 95.31 50 MET B C 1
ATOM 5326 O O . MET B 1 50 ? -6.602 36.688 10.266 1 95.31 50 MET B O 1
ATOM 5330 N N . LEU B 1 51 ? -4.551 35.719 10.008 1 93.75 51 LEU B N 1
ATOM 5331 C CA . LEU B 1 51 ? -4.195 36 11.391 1 93.75 51 LEU B CA 1
ATOM 5332 C C . LEU B 1 51 ? -4.066 37.5 11.609 1 93.75 51 LEU B C 1
ATOM 5334 O O . LEU B 1 51 ? -4.426 38.031 12.672 1 93.75 51 LEU B O 1
ATOM 5338 N N . ARG B 1 52 ? -3.596 38.188 10.602 1 94.31 52 ARG B N 1
ATOM 5339 C CA . ARG B 1 52 ? -3.467 39.656 10.695 1 94.31 52 ARG B CA 1
ATOM 5340 C C . ARG B 1 52 ? -4.836 40.312 10.781 1 94.31 52 ARG B C 1
ATOM 5342 O O . ARG B 1 52 ? -5.02 41.281 11.539 1 94.31 52 ARG B O 1
ATOM 5349 N N . TYR B 1 53 ? -5.758 39.844 10.008 1 95.38 53 TYR B N 1
ATOM 5350 C CA . TYR B 1 53 ? -7.113 40.375 10.102 1 95.38 53 TYR B CA 1
ATOM 5351 C C . TYR B 1 53 ? -7.695 40.125 11.484 1 95.38 53 TYR B C 1
ATOM 5353 O O . TYR B 1 53 ? -8.375 41 12.047 1 95.38 53 TYR B O 1
ATOM 5361 N N . GLY B 1 54 ? -7.453 38.969 11.992 1 95.19 54 GLY B N 1
ATOM 5362 C CA . GLY B 1 54 ? -7.906 38.688 13.344 1 95.19 54 GLY B CA 1
ATOM 5363 C C . GLY B 1 54 ? -7.273 39.594 14.375 1 95.19 54 GLY B C 1
ATOM 5364 O O . GLY B 1 54 ? -7.957 40.125 15.266 1 95.19 54 GLY B O 1
ATOM 5365 N N . THR B 1 55 ? -5.973 39.781 14.242 1 95.19 55 THR B N 1
ATOM 5366 C CA . THR B 1 55 ? -5.262 40.656 15.156 1 95.19 55 THR B CA 1
ATOM 5367 C C . THR B 1 55 ? -5.766 42.094 15.023 1 95.19 55 THR B C 1
ATOM 5369 O O . THR B 1 55 ? -5.84 42.812 16.016 1 95.19 55 THR B O 1
ATOM 5372 N N . PHE B 1 56 ? -6.117 42.531 13.859 1 95.06 56 PHE B N 1
ATOM 5373 C CA . PHE B 1 56 ? -6.668 43.844 13.625 1 95.06 56 PHE B CA 1
ATOM 5374 C C . PHE B 1 56 ? -7.984 44.031 14.367 1 95.06 56 PHE B C 1
ATOM 5376 O O . PHE B 1 56 ? -8.211 45.062 15.008 1 95.06 56 PHE B O 1
ATOM 5383 N N . LEU B 1 57 ? -8.797 43.094 14.273 1 96.69 57 LEU B N 1
ATOM 5384 C CA . LEU B 1 57 ? -10.086 43.156 14.969 1 96.69 57 LEU B CA 1
ATOM 5385 C C . LEU B 1 57 ? -9.883 43.156 16.484 1 96.69 57 LEU B C 1
ATOM 5387 O O . LEU B 1 57 ? -10.594 43.875 17.203 1 96.69 57 LEU B O 1
ATOM 5391 N N . ALA B 1 58 ? -8.992 42.375 16.891 1 96.31 58 ALA B N 1
ATOM 5392 C CA . ALA B 1 58 ? -8.672 42.375 18.312 1 96.31 58 ALA B CA 1
ATOM 5393 C C . ALA B 1 58 ? -8.156 43.719 18.766 1 96.31 58 ALA B C 1
ATOM 5395 O O . ALA B 1 58 ? -8.523 44.219 19.828 1 96.31 58 ALA B O 1
ATOM 5396 N N . TYR B 1 59 ? -7.316 44.281 17.938 1 95 59 TYR B N 1
ATOM 5397 C CA . TYR B 1 59 ? -6.781 45.594 18.266 1 95 59 TYR B CA 1
ATOM 5398 C C . TYR B 1 59 ? -7.879 46.656 18.234 1 95 59 TYR B C 1
ATOM 5400 O O . TYR B 1 59 ? -7.871 47.594 19.062 1 95 59 TYR B O 1
ATOM 5408 N N . ALA B 1 60 ? -8.766 46.594 17.328 1 95.31 60 ALA B N 1
ATOM 5409 C CA . ALA B 1 60 ? -9.891 47.5 17.266 1 95.31 60 ALA B CA 1
ATOM 5410 C C . ALA B 1 60 ? -10.742 47.438 18.531 1 95.31 60 ALA B C 1
ATOM 5412 O O . ALA B 1 60 ? -11.188 48.438 19.062 1 95.31 60 ALA B O 1
ATOM 5413 N N . THR B 1 61 ? -10.945 46.25 18.953 1 97.06 61 THR B N 1
ATOM 5414 C CA . THR B 1 61 ? -11.688 46.062 20.188 1 97.06 61 THR B CA 1
ATOM 5415 C C . THR B 1 61 ? -10.945 46.688 21.375 1 97.06 61 THR B C 1
ATOM 5417 O O . THR B 1 61 ? -11.531 47.438 22.156 1 97.06 61 THR B O 1
ATOM 5420 N N . LYS B 1 62 ? -9.711 46.375 21.453 1 95.19 62 LYS B N 1
ATOM 5421 C CA . LYS B 1 62 ? -8.891 46.875 22.547 1 95.19 62 LYS B CA 1
ATOM 5422 C C . LYS B 1 62 ? -8.844 48.406 22.531 1 95.19 62 LYS B C 1
ATOM 5424 O O . LYS B 1 62 ? -8.953 49.062 23.578 1 95.19 62 LYS B O 1
ATOM 5429 N N . ALA B 1 63 ? -8.586 48.969 21.375 1 92.75 63 ALA B N 1
ATOM 5430 C CA . ALA B 1 63 ? -8.5 50.438 21.25 1 92.75 63 ALA B CA 1
ATOM 5431 C C . ALA B 1 63 ? -9.812 51.094 21.641 1 92.75 63 ALA B C 1
ATOM 5433 O O . ALA B 1 63 ? -9.812 52.125 22.297 1 92.75 63 ALA B O 1
ATOM 5434 N N . SER B 1 64 ? -10.906 50.5 21.281 1 95.56 64 SER B N 1
ATOM 5435 C CA . SER B 1 64 ? -12.219 51.062 21.609 1 95.56 64 SER B CA 1
ATOM 5436 C C . SER B 1 64 ? -12.508 50.938 23.094 1 95.56 64 SER B C 1
ATOM 5438 O O . SER B 1 64 ? -12.961 51.906 23.719 1 95.56 64 SER B O 1
ATOM 5440 N N . TYR B 1 65 ? -12.266 49.844 23.641 1 96.69 65 TYR B N 1
ATOM 5441 C CA . TYR B 1 65 ? -12.453 49.656 25.062 1 96.69 65 TYR B CA 1
ATOM 5442 C C . TYR B 1 65 ? -11.523 50.562 25.859 1 96.69 65 TYR B C 1
ATOM 5444 O O . TYR B 1 65 ? -11.945 51.156 26.859 1 96.69 65 TYR B O 1
ATOM 5452 N N . GLY B 1 66 ? -10.273 50.625 25.391 1 93.5 66 GLY B N 1
ATOM 5453 C CA . GLY B 1 66 ? -9.344 51.531 26.031 1 93.5 66 GLY B CA 1
ATOM 5454 C C . GLY B 1 66 ? -9.805 52.969 26.031 1 93.5 66 GLY B C 1
ATOM 5455 O O . GLY B 1 66 ? -9.695 53.656 27.031 1 93.5 66 GLY B O 1
ATOM 5456 N N . ALA B 1 67 ? -10.289 53.375 24.922 1 91.69 67 ALA B N 1
ATOM 5457 C CA . ALA B 1 67 ? -10.789 54.75 24.797 1 91.69 67 ALA B CA 1
ATOM 5458 C C . ALA B 1 67 ? -11.977 55 25.734 1 91.69 67 ALA B C 1
ATOM 5460 O O . ALA B 1 67 ? -12.094 56.062 26.328 1 91.69 67 ALA B O 1
ATOM 5461 N N . ALA B 1 68 ? -12.844 54.062 25.812 1 94.12 68 ALA B N 1
ATOM 5462 C CA . ALA B 1 68 ? -13.984 54.156 26.719 1 94.12 68 ALA B CA 1
ATOM 5463 C C . ALA B 1 68 ? -13.531 54.25 28.172 1 94.12 68 ALA B C 1
ATOM 5465 O O . ALA B 1 68 ? -14.031 55.094 28.922 1 94.12 68 ALA B O 1
ATOM 5466 N N . ILE B 1 69 ? -12.594 53.5 28.547 1 94.62 69 ILE B N 1
ATOM 5467 C CA . ILE B 1 69 ? -12.102 53.469 29.922 1 94.62 69 ILE B CA 1
ATOM 5468 C C . ILE B 1 69 ? -11.383 54.781 30.234 1 94.62 69 ILE B C 1
ATOM 5470 O O . ILE B 1 69 ? -11.57 55.344 31.312 1 94.62 69 ILE B O 1
ATOM 5474 N N . VAL B 1 70 ? -10.547 55.188 29.312 1 91 70 VAL B N 1
ATOM 5475 C CA . VAL B 1 70 ? -9.812 56.438 29.531 1 91 70 VAL B CA 1
ATOM 5476 C C . VAL B 1 70 ? -10.789 57.594 29.641 1 91 70 VAL B C 1
ATOM 5478 O O . VAL B 1 70 ? -10.578 58.531 30.438 1 91 70 VAL B O 1
ATOM 5481 N N . SER B 1 71 ? -11.82 57.594 28.797 1 89.88 71 SER B N 1
ATOM 5482 C CA . SER B 1 71 ? -12.844 58.625 28.922 1 89.88 71 SER B CA 1
ATOM 5483 C C . SER B 1 71 ? -13.5 58.625 30.297 1 89.88 71 SER B C 1
ATOM 5485 O O . SER B 1 71 ? -13.742 59.688 30.891 1 89.88 71 SER B O 1
ATOM 5487 N N . ALA B 1 72 ? -13.828 57.469 30.75 1 92.12 72 ALA B N 1
ATOM 5488 C CA . ALA B 1 72 ? -14.383 57.344 32.094 1 92.12 72 ALA B CA 1
ATOM 5489 C C . ALA B 1 72 ? -13.391 57.812 33.156 1 92.12 72 ALA B C 1
ATOM 5491 O O . ALA B 1 72 ? -13.781 58.469 34.125 1 92.12 72 ALA B O 1
ATOM 5492 N N . PHE B 1 73 ? -12.141 57.5 32.938 1 92 73 PHE B N 1
ATOM 5493 C CA . PHE B 1 73 ? -11.07 57.906 33.844 1 92 73 PHE B CA 1
ATOM 5494 C C . PHE B 1 73 ? -10.992 59.438 33.938 1 92 73 PHE B C 1
ATOM 5496 O O . PHE B 1 73 ? -10.898 59.969 35.031 1 92 73 PHE B O 1
ATOM 5503 N N . LYS B 1 74 ? -11.023 60.125 32.844 1 87.94 74 LYS B N 1
ATOM 5504 C CA . LYS B 1 74 ? -10.945 61.594 32.844 1 87.94 74 LYS B CA 1
ATOM 5505 C C . LYS B 1 74 ? -12.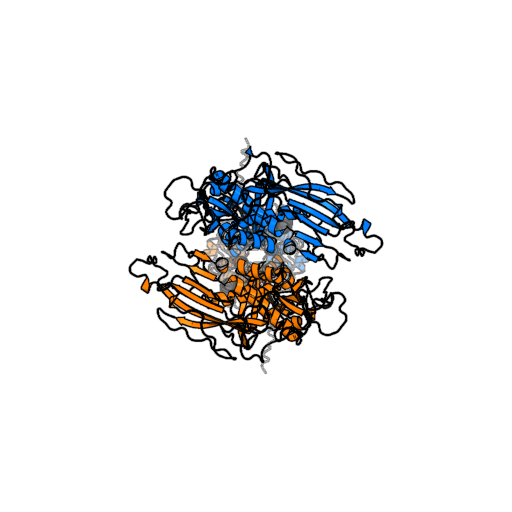094 62.219 33.625 1 87.94 74 LYS B C 1
ATOM 5507 O O . LYS B 1 74 ? -11.906 63.219 34.344 1 87.94 74 LYS B O 1
ATOM 5512 N N . GLN B 1 75 ? -13.25 61.625 33.531 1 88.75 75 GLN B N 1
ATOM 5513 C CA . GLN B 1 75 ? -14.375 62.125 34.312 1 88.75 75 GLN B CA 1
ATOM 5514 C C . GLN B 1 75 ? -14.164 61.938 35.781 1 88.75 75 GLN B C 1
ATOM 5516 O O . GLN B 1 75 ? -14.453 62.812 36.594 1 88.75 75 GLN B O 1
ATOM 5521 N N . ARG B 1 76 ? -13.633 60.844 36.094 1 90.62 76 ARG B N 1
ATOM 5522 C CA . ARG B 1 76 ? -13.398 60.531 37.5 1 90.62 76 ARG B CA 1
ATOM 5523 C C . ARG B 1 76 ? -12.312 61.406 38.094 1 90.62 76 ARG B C 1
ATOM 5525 O O . ARG B 1 76 ? -12.352 61.75 39.281 1 90.62 76 ARG B O 1
ATOM 5532 N N . VAL B 1 77 ? -11.336 61.781 37.312 1 88.94 77 VAL B N 1
ATOM 5533 C CA . VAL B 1 77 ? -10.258 62.625 37.75 1 88.94 77 VAL B CA 1
ATOM 5534 C C . VAL B 1 77 ? -10.828 63.969 38.25 1 88.94 77 VAL B C 1
ATOM 5536 O O . VAL B 1 77 ? -10.453 64.438 39.312 1 88.94 77 VAL B O 1
ATOM 5539 N N . TRP B 1 78 ? -11.734 64.562 37.531 1 85.31 78 TRP B N 1
ATOM 5540 C CA . TRP B 1 78 ? -12.297 65.875 37.906 1 85.31 78 TRP B CA 1
ATOM 5541 C C . TRP B 1 78 ? -13.164 65.75 39.156 1 85.31 78 TRP B C 1
ATOM 5543 O O . TRP B 1 78 ? -13.188 66.688 39.969 1 85.31 78 TRP B O 1
ATOM 5553 N N . VAL B 1 79 ? -13.844 64.688 39.281 1 86.94 79 VAL B N 1
ATOM 5554 C CA . VAL B 1 79 ? -14.625 64.438 40.5 1 86.94 79 VAL B CA 1
ATOM 5555 C C . VAL B 1 79 ? -13.688 64.375 41.688 1 86.94 79 VAL B C 1
ATOM 5557 O O . VAL B 1 79 ? -13.977 64.938 42.75 1 86.94 79 VAL B O 1
ATOM 5560 N N . THR B 1 80 ? -12.633 63.75 41.5 1 88.06 80 THR B N 1
ATOM 5561 C CA . THR B 1 80 ? -11.68 63.562 42.594 1 88.06 80 THR B CA 1
ATOM 5562 C C . THR B 1 80 ? -11.039 64.875 42.969 1 88.06 80 THR B C 1
ATOM 5564 O O . THR B 1 80 ? -10.891 65.188 44.156 1 88.06 80 THR B O 1
ATOM 5567 N N . VAL B 1 81 ? -10.68 65.688 42.031 1 83.5 81 VAL B N 1
ATOM 5568 C CA . VAL B 1 81 ? -10.031 67 42.281 1 83.5 81 VAL B CA 1
ATOM 5569 C C . VAL B 1 81 ? -11 67.875 43.031 1 83.5 81 VAL B C 1
ATOM 5571 O O . VAL B 1 81 ? -10.578 68.688 43.844 1 83.5 81 VAL B O 1
ATOM 5574 N N . ARG B 1 82 ? -12.227 67.75 42.844 1 81.88 82 ARG B N 1
ATOM 5575 C CA . ARG B 1 82 ? -13.227 68.625 43.438 1 81.88 82 ARG B CA 1
ATOM 5576 C C . ARG B 1 82 ? -13.594 68.125 44.844 1 81.88 82 ARG B C 1
ATOM 5578 O O . ARG B 1 82 ? -14.062 68.938 45.688 1 81.88 82 ARG B O 1
ATOM 5585 N N . SER B 1 83 ? -13.359 66.938 45.094 1 81.94 83 SER B N 1
ATOM 5586 C CA . SER B 1 83 ? -13.906 66.375 46.344 1 81.94 83 SER B CA 1
ATOM 5587 C C . SER B 1 83 ? -12.812 66.125 47.375 1 81.94 83 SER B C 1
ATOM 5589 O O . SER B 1 83 ? -13.094 66 48.562 1 81.94 83 SER B O 1
ATOM 5591 N N . ARG B 1 84 ? -11.602 66.125 46.875 1 82 84 ARG B N 1
ATOM 5592 C CA . ARG B 1 84 ? -10.555 65.75 47.812 1 82 84 ARG B CA 1
ATOM 5593 C C . ARG B 1 84 ? -9.336 66.688 47.688 1 82 84 ARG B C 1
ATOM 5595 O O . ARG B 1 84 ? -9.078 67.188 46.625 1 82 84 ARG B O 1
ATOM 5602 N N . PHE B 1 85 ? -8.641 66.875 48.781 1 82.12 85 PHE B N 1
ATOM 5603 C CA . PHE B 1 85 ? -7.344 67.5 48.781 1 82.12 85 PHE B CA 1
ATOM 5604 C C . PHE B 1 85 ? -6.223 66.5 48.531 1 82.12 85 PHE B C 1
ATOM 5606 O O . PHE B 1 85 ? -6.16 65.5 49.188 1 82.12 85 PHE B O 1
ATOM 5613 N N . MET B 1 86 ? -5.496 66.812 47.438 1 85.62 86 MET B N 1
ATOM 5614 C CA . MET B 1 86 ? -4.391 65.938 47.094 1 85.62 86 MET B CA 1
ATOM 5615 C C . MET B 1 86 ? -3.082 66.688 47 1 85.62 86 MET B C 1
ATOM 5617 O O . MET B 1 86 ? -3.09 67.938 46.812 1 85.62 86 MET B O 1
ATOM 5621 N N . SER B 1 87 ? -1.995 65.938 47.219 1 83.62 87 SER B N 1
ATOM 5622 C CA . SER B 1 87 ? -0.695 66.562 47 1 83.62 87 SER B CA 1
ATOM 5623 C C . SER B 1 87 ? -0.498 66.938 45.531 1 83.62 87 SER B C 1
ATOM 5625 O O . SER B 1 87 ? -1.115 66.312 44.625 1 83.62 87 SER B O 1
ATOM 5627 N N . ILE B 1 88 ? 0.284 67.875 45.219 1 81.69 88 ILE B N 1
ATOM 5628 C CA . ILE B 1 88 ? 0.554 68.312 43.844 1 81.69 88 ILE B CA 1
ATOM 5629 C C . ILE B 1 88 ? 1.176 67.125 43.062 1 81.69 88 ILE B C 1
ATOM 5631 O O . ILE B 1 88 ? 0.876 66.875 41.906 1 81.69 88 ILE B O 1
ATOM 5635 N N . SER B 1 89 ? 2.062 66.375 43.75 1 82.12 89 SER B N 1
ATOM 5636 C CA . SER B 1 89 ? 2.631 65.125 43.156 1 82.12 89 SER B CA 1
ATOM 5637 C C . SER B 1 89 ? 1.549 64.125 42.812 1 82.12 89 SER B C 1
ATOM 5639 O O . SER B 1 89 ? 1.602 63.469 41.781 1 82.12 89 SER B O 1
ATOM 5641 N N . GLY B 1 90 ? 0.678 63.938 43.719 1 83.69 90 GLY B N 1
ATOM 5642 C CA . GLY B 1 90 ? -0.454 63.062 43.469 1 83.69 90 GLY B CA 1
ATOM 5643 C C . GLY B 1 90 ? -1.33 63.5 42.344 1 83.69 90 GLY B C 1
ATOM 5644 O O . GLY B 1 90 ? -1.804 62.688 41.531 1 83.69 90 GLY B O 1
ATOM 5645 N N . LEU B 1 91 ? -1.499 64.812 42.25 1 83.75 91 LEU B N 1
ATOM 5646 C CA . LEU B 1 91 ? -2.285 65.375 41.156 1 83.75 91 LEU B CA 1
ATOM 5647 C C . LEU B 1 91 ? -1.57 65.188 39.812 1 83.75 91 LEU B C 1
ATOM 5649 O O . LEU B 1 91 ? -2.195 64.812 38.812 1 83.75 91 LEU B O 1
ATOM 5653 N N . ASP B 1 92 ? -0.325 65.438 39.812 1 82.5 92 ASP B N 1
ATOM 5654 C CA . ASP B 1 92 ? 0.467 65.188 38.594 1 82.5 92 ASP B CA 1
ATOM 5655 C C . ASP B 1 92 ? 0.354 63.781 38.125 1 82.5 92 ASP B C 1
ATOM 5657 O O . ASP B 1 92 ? 0.13 63.531 36.938 1 82.5 92 ASP B O 1
ATOM 5661 N N . SER B 1 93 ? 0.442 62.906 39.062 1 85.19 93 SER B N 1
ATOM 5662 C CA . SER B 1 93 ? 0.384 61.5 38.688 1 85.19 93 SER B CA 1
ATOM 5663 C C . SER B 1 93 ? -1.021 61.094 38.25 1 85.19 93 SER B C 1
ATOM 5665 O O . SER B 1 93 ? -1.185 60.281 37.344 1 85.19 93 SER B O 1
ATOM 5667 N N . MET B 1 94 ? -1.989 61.562 38.875 1 87.31 94 MET B N 1
ATOM 5668 C CA . MET B 1 94 ? -3.367 61.25 38.5 1 87.31 94 MET B CA 1
ATOM 5669 C C . MET B 1 94 ? -3.688 61.75 37.094 1 87.31 94 MET B C 1
ATOM 5671 O O . MET B 1 94 ? -4.246 61 36.281 1 87.31 94 MET B O 1
ATOM 5675 N N . PHE B 1 95 ? -3.24 62.938 36.781 1 82.94 95 PHE B N 1
ATOM 5676 C CA . PHE B 1 95 ? -3.525 63.5 35.438 1 82.94 95 PHE B CA 1
ATOM 5677 C C . PHE B 1 95 ? -2.695 62.781 34.375 1 82.94 95 PHE B C 1
ATOM 5679 O O . PHE B 1 95 ? -3.109 62.688 33.219 1 82.94 95 PHE B O 1
ATOM 5686 N N . ALA B 1 96 ? -1.591 62.219 34.812 1 81.31 96 ALA B N 1
ATOM 5687 C CA . ALA B 1 96 ? -0.715 61.531 33.875 1 81.31 96 ALA B CA 1
ATOM 5688 C C . ALA B 1 96 ? -0.983 60.031 33.875 1 81.31 96 ALA B C 1
ATOM 5690 O O . ALA B 1 96 ? -0.385 59.281 33.094 1 81.31 96 ALA B O 1
ATOM 5691 N N . GLY B 1 97 ? -1.831 59.562 34.719 1 83.25 97 GLY B N 1
ATOM 5692 C CA . GLY B 1 97 ? -2.025 58.156 35 1 83.25 97 GLY B CA 1
ATOM 5693 C C . GLY B 1 97 ? -2.363 57.344 33.75 1 83.25 97 GLY B C 1
ATOM 5694 O O . GLY B 1 97 ? -1.958 56.188 33.625 1 83.25 97 GLY B O 1
ATOM 5695 N N . ALA B 1 98 ? -3.076 57.844 32.719 1 81.81 98 ALA B N 1
ATOM 5696 C CA . ALA B 1 98 ? -3.479 57.125 31.5 1 81.81 98 ALA B CA 1
ATOM 5697 C C . ALA B 1 98 ? -2.391 57.188 30.438 1 81.81 98 ALA B C 1
ATOM 5699 O O . ALA B 1 98 ? -2.393 56.406 29.484 1 81.81 98 ALA B O 1
ATOM 5700 N N . GLU B 1 99 ? -1.417 58.062 30.609 1 77.81 99 GLU B N 1
ATOM 5701 C CA . GLU B 1 99 ? -0.427 58.312 29.562 1 77.81 99 GLU B CA 1
ATOM 5702 C C . GLU B 1 99 ? 0.938 57.75 29.953 1 77.81 99 GLU B C 1
ATOM 5704 O O . GLU B 1 99 ? 1.746 57.406 29.094 1 77.81 99 GLU B O 1
ATOM 5709 N N . ASN B 1 100 ? 1.212 57.812 31.203 1 79.25 100 ASN B N 1
ATOM 5710 C CA . ASN B 1 100 ? 2.508 57.375 31.703 1 79.25 100 ASN B CA 1
ATOM 5711 C C . ASN B 1 100 ? 2.359 56.281 32.75 1 79.25 100 ASN B C 1
ATOM 5713 O O . ASN B 1 100 ? 1.828 56.531 33.844 1 79.25 100 ASN B O 1
ATOM 5717 N N . MET B 1 101 ? 2.967 55.188 32.406 1 81.06 101 MET B N 1
ATOM 5718 C CA . MET B 1 101 ? 2.824 54.031 33.312 1 81.06 101 MET B CA 1
ATOM 5719 C C . MET B 1 101 ? 3.555 54.25 34.625 1 81.06 101 MET B C 1
ATOM 5721 O O . MET B 1 101 ? 3.129 53.75 35.656 1 81.06 101 MET B O 1
ATOM 5725 N N . LEU B 1 102 ? 4.562 55.094 34.625 1 78.94 102 LEU B N 1
ATOM 5726 C CA . LEU B 1 102 ? 5.348 55.344 35.844 1 78.94 102 LEU B CA 1
ATOM 5727 C C . LEU B 1 102 ? 4.543 56.156 36.844 1 78.94 102 LEU B C 1
ATOM 5729 O O . LEU B 1 102 ? 4.82 56.094 38.062 1 78.94 102 LEU B O 1
ATOM 5733 N N . ALA B 1 103 ? 3.607 56.906 36.375 1 84.88 103 ALA B N 1
ATOM 5734 C CA . ALA B 1 103 ? 2.744 57.688 37.25 1 84.88 103 ALA B CA 1
ATOM 5735 C C . ALA B 1 103 ? 1.952 56.75 38.188 1 84.88 103 ALA B C 1
ATOM 5737 O O . ALA B 1 103 ? 1.539 57.188 39.281 1 84.88 103 ALA B O 1
ATOM 5738 N N . MET B 1 104 ? 1.808 55.469 37.75 1 88.06 104 MET B N 1
ATOM 5739 C CA . MET B 1 104 ? 1.02 54.5 38.531 1 88.06 104 MET B CA 1
ATOM 5740 C C . MET B 1 104 ? 1.779 54.062 39.75 1 88.06 104 MET B C 1
ATOM 5742 O O . MET B 1 104 ? 1.189 53.5 40.688 1 88.06 104 MET B O 1
ATOM 5746 N N . LEU B 1 105 ? 3.039 54.438 39.844 1 87.94 105 LEU B N 1
ATOM 5747 C CA . LEU B 1 105 ? 3.852 54 40.969 1 87.94 105 LEU B CA 1
ATOM 5748 C C . LEU B 1 105 ? 3.752 55 42.125 1 87.94 105 LEU B C 1
ATOM 5750 O O . LEU B 1 105 ? 4.27 54.75 43.219 1 87.94 105 LEU B O 1
ATOM 5754 N N . ASN B 1 106 ? 3.051 56.156 41.969 1 88.31 106 ASN B N 1
ATOM 5755 C CA . ASN B 1 106 ? 2.893 57.188 43 1 88.31 106 ASN B CA 1
ATOM 5756 C C . ASN B 1 106 ? 1.908 56.75 44.062 1 88.31 106 ASN B C 1
ATOM 5758 O O . ASN B 1 106 ? 0.739 56.469 43.781 1 88.31 106 ASN B O 1
ATOM 5762 N N . PHE B 1 107 ? 2.365 56.688 45.312 1 88.94 107 PHE B N 1
ATOM 5763 C CA . PHE B 1 107 ? 1.573 56.188 46.406 1 88.94 107 PHE B CA 1
ATOM 5764 C C . PHE B 1 107 ? 0.44 57.156 46.75 1 88.94 107 PHE B C 1
ATOM 5766 O O . PHE B 1 107 ? -0.644 56.719 47.156 1 88.94 107 PHE B O 1
ATOM 5773 N N . ASP B 1 108 ? 0.629 58.5 46.594 1 87.62 108 ASP B N 1
ATOM 5774 C CA . ASP B 1 108 ? -0.43 59.469 46.844 1 87.62 108 ASP B CA 1
ATOM 5775 C C . ASP B 1 108 ? -1.59 59.281 45.875 1 87.62 108 ASP B C 1
ATOM 5777 O O . ASP B 1 108 ? -2.754 59.469 46.25 1 87.62 108 ASP B O 1
ATOM 5781 N N . PHE B 1 109 ? -1.209 59 44.719 1 89.44 109 PHE B N 1
ATOM 5782 C CA . PHE B 1 109 ? -2.221 58.75 43.688 1 89.44 109 PHE B CA 1
ATOM 5783 C C . PHE B 1 109 ? -3.062 57.531 44.062 1 89.44 109 PHE B C 1
ATOM 5785 O O . PHE B 1 109 ? -4.293 57.594 44.031 1 89.44 109 PHE B O 1
ATOM 5792 N N . LEU B 1 110 ? -2.479 56.406 44.469 1 91.06 110 LEU B N 1
ATOM 5793 C CA . LEU B 1 110 ? -3.168 55.188 44.844 1 91.06 110 LEU B CA 1
ATOM 5794 C C . LEU B 1 110 ? -4.012 55.406 46.125 1 91.06 110 LEU B C 1
ATOM 5796 O O . LEU B 1 110 ? -5.148 54.938 46.188 1 91.06 110 LEU B O 1
ATOM 5800 N N . ARG B 1 111 ? -3.555 56.156 47.062 1 89.06 111 ARG B N 1
ATOM 5801 C CA . ARG B 1 111 ? -4.199 56.312 48.344 1 89.06 111 ARG B CA 1
ATOM 5802 C C . ARG B 1 111 ? -5.367 57.312 48.25 1 89.06 111 ARG B C 1
ATOM 5804 O O . ARG B 1 111 ? -6.449 57.031 48.781 1 89.06 111 ARG B O 1
ATOM 5811 N N . ASP B 1 112 ? -5.215 58.406 47.5 1 88.81 112 ASP B N 1
ATOM 5812 C CA . ASP B 1 112 ? -6.172 59.5 47.562 1 88.81 112 ASP B CA 1
ATOM 5813 C C . ASP B 1 112 ? -7.168 59.438 46.406 1 88.81 112 ASP B C 1
ATOM 5815 O O . ASP B 1 112 ? -8.227 60.062 46.438 1 88.81 112 ASP B O 1
ATOM 5819 N N . ALA B 1 113 ? -6.828 58.656 45.375 1 92.31 113 ALA B N 1
ATOM 5820 C CA . ALA B 1 113 ? -7.695 58.594 44.188 1 92.31 113 ALA B CA 1
ATOM 5821 C C . ALA B 1 113 ? -7.855 57.156 43.719 1 92.31 113 ALA B C 1
ATOM 5823 O O . ALA B 1 113 ? -7.586 56.844 42.562 1 92.31 113 ALA B O 1
ATOM 5824 N N . LYS B 1 114 ? -8.414 56.281 44.5 1 91.62 114 LYS B N 1
ATOM 5825 C CA . LYS B 1 114 ? -8.508 54.844 44.25 1 91.62 114 LYS B CA 1
ATOM 5826 C C . LYS B 1 114 ? -9.367 54.562 43.031 1 91.62 114 LYS B C 1
ATOM 5828 O O . LYS B 1 114 ? -9.047 53.656 42.25 1 91.62 114 LYS B O 1
ATOM 5833 N N . GLY B 1 115 ? -10.516 55.219 42.906 1 91.19 115 GLY B N 1
ATOM 5834 C CA . GLY B 1 115 ? -11.359 55.031 41.75 1 91.19 115 GLY B CA 1
ATOM 5835 C C . GLY B 1 115 ? -10.664 55.344 40.438 1 91.19 115 GLY B C 1
ATOM 5836 O O . GLY B 1 115 ? -10.727 54.562 39.469 1 91.19 115 GLY B O 1
ATOM 5837 N N . ALA B 1 116 ? -9.992 56.469 40.406 1 92.81 116 ALA B N 1
ATOM 5838 C CA . ALA B 1 116 ? -9.242 56.844 39.219 1 92.81 116 ALA B CA 1
ATOM 5839 C C . ALA B 1 116 ? -8.078 55.906 38.969 1 92.81 116 ALA B C 1
ATOM 5841 O O . ALA B 1 116 ? -7.758 55.594 37.812 1 92.81 116 ALA B O 1
ATOM 5842 N N . PHE B 1 117 ? -7.508 55.469 40.031 1 93.69 117 PHE B N 1
ATOM 5843 C CA . PHE B 1 117 ? -6.391 54.531 39.938 1 93.69 117 PHE B CA 1
ATOM 5844 C C . PHE B 1 117 ? -6.844 53.219 39.281 1 93.69 117 PHE B C 1
ATOM 5846 O O . PHE B 1 117 ? -6.164 52.688 38.406 1 93.69 117 PHE B O 1
ATOM 5853 N N . ALA B 1 118 ? -7.91 52.656 39.719 1 94.25 118 ALA B N 1
ATOM 5854 C CA . ALA B 1 118 ? -8.438 51.406 39.188 1 94.25 118 ALA B CA 1
ATOM 5855 C C . ALA B 1 118 ? -8.734 51.531 37.688 1 94.25 118 ALA B C 1
ATOM 5857 O O . ALA B 1 118 ? -8.445 50.625 36.906 1 94.25 118 ALA B O 1
ATOM 5858 N N . LEU B 1 119 ? -9.32 52.625 37.281 1 94.5 119 LEU B N 1
ATOM 5859 C CA . LEU B 1 119 ? -9.641 52.844 35.875 1 94.5 119 LEU B CA 1
ATOM 5860 C C . LEU B 1 119 ? -8.367 52.938 35.062 1 94.5 119 LEU B C 1
ATOM 5862 O O . LEU B 1 119 ? -8.305 52.375 33.938 1 94.5 119 LEU B O 1
ATOM 5866 N N . ALA B 1 120 ? -7.398 53.625 35.625 1 93.62 120 ALA B N 1
ATOM 5867 C CA . ALA B 1 120 ? -6.125 53.719 34.906 1 93.62 120 ALA B CA 1
ATOM 5868 C C . ALA B 1 120 ? -5.48 52.344 34.781 1 93.62 120 ALA B C 1
ATOM 5870 O O . ALA B 1 120 ? -4.91 52 33.75 1 93.62 120 ALA B O 1
ATOM 5871 N N . LEU B 1 121 ? -5.555 51.594 35.781 1 93.62 121 LEU B N 1
ATOM 5872 C CA . LEU B 1 121 ? -5.012 50.219 35.75 1 93.62 121 LEU B CA 1
ATOM 5873 C C . LEU B 1 121 ? -5.695 49.375 34.688 1 93.62 121 LEU B C 1
ATOM 5875 O O . LEU B 1 121 ? -5.035 48.625 33.969 1 93.62 121 LEU B O 1
ATOM 5879 N N . PHE B 1 122 ? -6.996 49.469 34.594 1 94.56 122 PHE B N 1
ATOM 5880 C CA . PHE B 1 122 ? -7.742 48.719 33.562 1 94.56 122 PHE B CA 1
ATOM 5881 C C . PHE B 1 122 ? -7.34 49.125 32.156 1 94.56 122 PHE B C 1
ATOM 5883 O O . PHE B 1 122 ? -7.281 48.312 31.25 1 94.56 122 PHE B O 1
ATOM 5890 N N . ALA B 1 123 ? -7.09 50.375 32.031 1 92.19 123 ALA B N 1
ATOM 5891 C CA . ALA B 1 123 ? -6.656 50.875 30.719 1 92.19 123 ALA B CA 1
ATOM 5892 C C . ALA B 1 123 ? -5.305 50.281 30.328 1 92.19 123 ALA B C 1
ATOM 5894 O O . ALA B 1 123 ? -5.086 49.938 29.156 1 92.19 123 ALA B O 1
ATOM 5895 N N . TRP B 1 124 ? -4.418 50.094 31.297 1 91.94 124 TRP B N 1
ATOM 5896 C CA . TRP B 1 124 ? -3.084 49.562 31.031 1 91.94 124 TRP B CA 1
ATOM 5897 C C . TRP B 1 124 ? -3.127 48.062 30.797 1 91.94 124 TRP B C 1
ATOM 5899 O O . TRP B 1 124 ? -2.197 47.469 30.219 1 91.94 124 TRP B O 1
ATOM 5909 N N . LEU B 1 125 ? -4.184 47.344 31.078 1 93.44 125 LEU B N 1
ATOM 5910 C CA . LEU B 1 125 ? -4.297 45.906 30.922 1 93.44 125 LEU B CA 1
ATOM 5911 C C . LEU B 1 125 ? -4.996 45.531 29.625 1 93.44 125 LEU B C 1
ATOM 5913 O O . LEU B 1 125 ? -5.078 44.375 29.266 1 93.44 125 LEU B O 1
ATOM 5917 N N . THR B 1 126 ? -5.434 46.469 28.875 1 93.19 126 THR B N 1
ATOM 5918 C CA . THR B 1 126 ? -6.223 46.219 27.672 1 93.19 126 THR B CA 1
ATOM 5919 C C . THR B 1 126 ? -5.391 45.469 26.625 1 93.19 126 THR B C 1
ATOM 5921 O O . THR B 1 126 ? -5.938 44.781 25.766 1 93.19 126 THR B O 1
ATOM 5924 N N . PRO B 1 127 ? -4.031 45.625 26.625 1 92.81 127 PRO B N 1
ATOM 5925 C CA . PRO B 1 127 ? -3.252 44.844 25.656 1 92.81 127 PRO B CA 1
ATOM 5926 C C . PRO B 1 127 ? -3.443 43.344 25.781 1 92.81 127 PRO B C 1
ATOM 5928 O O . PRO B 1 127 ? -3.244 42.594 24.812 1 92.81 127 PRO B O 1
ATOM 5931 N N . LEU B 1 128 ? -3.801 42.906 26.922 1 94.62 128 LEU B N 1
ATOM 5932 C CA . LEU B 1 128 ? -4.039 41.469 27.141 1 94.62 128 LEU B CA 1
ATOM 5933 C C . LEU B 1 128 ? -5.164 40.969 26.234 1 94.62 128 LEU B C 1
ATOM 5935 O O . LEU B 1 128 ? -5.211 39.781 25.906 1 94.62 128 LEU B O 1
ATOM 5939 N N . ILE B 1 129 ? -6.047 41.906 25.875 1 95.44 129 ILE B N 1
ATOM 5940 C CA . ILE B 1 129 ? -7.141 41.531 24.984 1 95.44 129 ILE B CA 1
ATOM 5941 C C . ILE B 1 129 ? -6.582 41.062 23.656 1 95.44 129 ILE B C 1
ATOM 5943 O O . ILE B 1 129 ? -6.965 40 23.156 1 95.44 129 ILE B O 1
ATOM 5947 N N . VAL B 1 130 ? -5.637 41.75 23.078 1 94.62 130 VAL B N 1
ATOM 5948 C CA . VAL B 1 130 ? -5.062 41.406 21.797 1 94.62 130 VAL B CA 1
ATOM 5949 C C . VAL B 1 130 ? -4.184 40.156 21.938 1 94.62 130 VAL B C 1
ATOM 5951 O O . VAL B 1 130 ? -4.246 39.25 21.109 1 94.62 130 VAL B O 1
ATOM 5954 N N . ILE B 1 131 ? -3.395 40.031 22.953 1 94.44 131 ILE B N 1
ATOM 5955 C CA . ILE B 1 131 ? -2.443 38.969 23.156 1 94.44 131 ILE B CA 1
ATOM 5956 C C . ILE B 1 131 ? -3.191 37.625 23.266 1 94.44 131 ILE B C 1
ATOM 5958 O O . ILE B 1 131 ? -2.764 36.625 22.719 1 94.44 131 ILE B O 1
ATOM 5962 N N . LEU B 1 132 ? -4.32 37.656 23.922 1 94.69 132 LEU B N 1
ATOM 5963 C CA . LEU B 1 132 ? -5.008 36.406 24.219 1 94.69 132 LEU B CA 1
ATOM 5964 C C . LEU B 1 132 ? -6.02 36.062 23.141 1 94.69 132 LEU B C 1
ATOM 5966 O O . LEU B 1 132 ? -6.312 34.906 22.906 1 94.69 132 LEU B O 1
ATOM 5970 N N . THR B 1 133 ? -6.535 37 22.422 1 93.75 133 THR B N 1
ATOM 5971 C CA . THR B 1 133 ? -7.621 36.688 21.5 1 93.75 133 THR B CA 1
ATOM 5972 C C . THR B 1 133 ? -7.09 36.562 20.078 1 93.75 133 THR B C 1
ATOM 5974 O O . THR B 1 133 ? -7.676 35.844 19.266 1 93.75 133 THR B O 1
ATOM 5977 N N . ALA B 1 134 ? -6.051 37.219 19.766 1 88.88 134 ALA B N 1
ATOM 5978 C CA . ALA B 1 134 ? -5.559 37.188 18.391 1 88.88 134 ALA B CA 1
ATOM 5979 C C . ALA B 1 134 ? -5.098 35.812 17.969 1 88.88 134 ALA B C 1
ATOM 5981 O O . ALA B 1 134 ? -5.082 35.469 16.781 1 88.88 134 ALA B O 1
ATOM 5982 N N . ASN B 1 135 ? -4.754 35 18.906 1 89.81 135 ASN B N 1
ATOM 5983 C CA . ASN B 1 135 ? -4.152 33.688 18.609 1 89.81 135 ASN B CA 1
ATOM 5984 C C . ASN B 1 135 ? -5.094 32.562 18.953 1 89.81 135 ASN B C 1
ATOM 5986 O O . ASN B 1 135 ? -4.66 31.531 19.484 1 89.81 135 ASN B O 1
ATOM 5990 N N . THR B 1 136 ? -6.332 32.688 18.641 1 94.69 136 THR B N 1
ATOM 5991 C CA . THR B 1 136 ? -7.312 31.641 18.906 1 94.69 136 THR B CA 1
ATOM 5992 C C . THR B 1 136 ? -7.691 30.922 17.625 1 94.69 136 THR B C 1
ATOM 5994 O O . THR B 1 136 ? -8.57 30.047 17.625 1 94.69 136 THR B O 1
ATOM 5997 N N . LEU B 1 137 ? -7.059 31.281 16.578 1 94.62 137 LEU B N 1
ATOM 5998 C CA . LEU B 1 137 ? -7.168 30.578 15.312 1 94.62 137 LEU B CA 1
ATOM 5999 C C . LEU B 1 137 ? -5.941 29.703 15.078 1 94.62 137 LEU B C 1
ATOM 6001 O O . LEU B 1 137 ? -4.859 30.203 14.766 1 94.62 137 LEU B O 1
ATOM 6005 N N . LEU B 1 138 ? -6.109 28.5 15.164 1 94.69 138 LEU B N 1
ATOM 6006 C CA . LEU B 1 138 ? -5.016 27.531 15.062 1 94.69 138 LEU B CA 1
ATOM 6007 C C . LEU B 1 138 ? -5.086 26.766 13.742 1 94.69 138 LEU B C 1
ATOM 6009 O O . LEU B 1 138 ? -6.008 26.969 12.953 1 94.69 138 LEU B O 1
ATOM 6013 N N . VAL B 1 139 ? -4.047 26 13.523 1 94.38 139 VAL B N 1
ATOM 6014 C CA . VAL B 1 139 ? -3.994 25.156 12.336 1 94.38 139 VAL B CA 1
ATOM 6015 C C . VAL B 1 139 ? -3.861 23.688 12.75 1 94.38 139 VAL B C 1
ATOM 6017 O O . VAL B 1 139 ? -2.988 23.344 13.547 1 94.38 139 VAL B O 1
ATOM 6020 N N . GLU B 1 140 ? -4.758 22.844 12.234 1 92.38 140 GLU B N 1
ATOM 6021 C CA . GLU B 1 140 ? -4.75 21.422 12.547 1 92.38 140 GLU B CA 1
ATOM 6022 C C . GLU B 1 140 ? -5.039 20.578 11.305 1 92.38 140 GLU B C 1
ATOM 6024 O O . GLU B 1 140 ? -5.762 21.016 10.406 1 92.38 140 GLU B O 1
ATOM 6029 N N . PRO B 1 141 ? -4.441 19.375 11.32 1 90.31 141 PRO B N 1
ATOM 6030 C CA . PRO B 1 141 ? -4.789 18.484 10.219 1 90.31 141 PRO B CA 1
ATOM 6031 C C . PRO B 1 141 ? -6.195 17.891 10.344 1 90.31 141 PRO B C 1
ATOM 6033 O O . PRO B 1 141 ? -6.602 17.5 11.438 1 90.31 141 PRO B O 1
ATOM 6036 N N . LYS B 1 142 ? -6.922 17.922 9.266 1 89.44 142 LYS B N 1
ATOM 6037 C CA . LYS B 1 142 ? -8.273 17.359 9.227 1 89.44 142 LYS B CA 1
ATOM 6038 C C . LYS B 1 142 ? -8.539 16.672 7.891 1 89.44 142 LYS B C 1
ATOM 6040 O O . LYS B 1 142 ? -8 17.062 6.859 1 89.44 142 LYS B O 1
ATOM 6045 N N . SER B 1 143 ? -9.391 15.594 7.98 1 88.94 143 SER B N 1
ATOM 6046 C CA . SER B 1 143 ? -9.828 14.93 6.758 1 88.94 143 SER B CA 1
ATOM 6047 C C . SER B 1 143 ? -11 15.656 6.117 1 88.94 143 SER B C 1
ATOM 6049 O O . SER B 1 143 ? -12.031 15.867 6.762 1 88.94 143 SER B O 1
ATOM 6051 N N . ILE B 1 144 ? -10.812 16.125 4.953 1 89.38 144 ILE B N 1
ATOM 6052 C CA . ILE B 1 144 ? -11.875 16.812 4.215 1 89.38 144 ILE B CA 1
ATOM 6053 C C . ILE B 1 144 ? -12.5 15.852 3.209 1 89.38 144 ILE B C 1
ATOM 6055 O O . ILE B 1 144 ? -11.805 15.289 2.363 1 89.38 144 ILE B O 1
ATOM 6059 N N . TRP B 1 145 ? -13.867 15.68 3.295 1 90.88 145 TRP B N 1
ATOM 6060 C CA . TRP B 1 145 ? -14.617 14.773 2.434 1 90.88 145 TRP B CA 1
ATOM 6061 C C . TRP B 1 145 ? -15.445 15.555 1.419 1 90.88 145 TRP B C 1
ATOM 6063 O O . TRP B 1 145 ? -16.016 16.609 1.744 1 90.88 145 TRP B O 1
ATOM 6073 N N . GLN B 1 146 ? -15.516 15.102 0.248 1 91.12 146 GLN B N 1
ATOM 6074 C CA . GLN B 1 146 ? -16.328 15.742 -0.792 1 91.12 146 GLN B CA 1
ATOM 6075 C C . GLN B 1 146 ? -16.938 14.703 -1.73 1 91.12 146 GLN B C 1
ATOM 6077 O O . GLN B 1 146 ? -16.297 13.695 -2.051 1 91.12 146 GLN B O 1
ATOM 6082 N N . ASP B 1 147 ? -18.188 14.922 -2.131 1 94 147 ASP B N 1
ATOM 6083 C CA . ASP B 1 147 ? -18.797 14.125 -3.188 1 94 147 ASP B CA 1
ATOM 6084 C C . ASP B 1 147 ? -18.203 14.461 -4.551 1 94 147 ASP B C 1
ATOM 6086 O O . ASP B 1 147 ? -17.953 15.625 -4.852 1 94 147 ASP B O 1
ATOM 6090 N N . SER B 1 148 ? -17.859 13.469 -5.191 1 93.75 148 SER B N 1
ATOM 6091 C CA . SER B 1 148 ? -17.266 13.68 -6.504 1 93.75 148 SER B CA 1
ATOM 6092 C C . SER B 1 148 ? -17.625 12.555 -7.469 1 93.75 148 SER B C 1
ATOM 6094 O O . SER B 1 148 ? -18.531 11.766 -7.191 1 93.75 148 SER B O 1
ATOM 6096 N N . ARG B 1 149 ? -17.172 12.648 -8.695 1 94.25 149 ARG B N 1
ATOM 6097 C CA . ARG B 1 149 ? -17.203 11.602 -9.711 1 94.25 149 ARG B CA 1
ATOM 6098 C C . ARG B 1 149 ? -15.781 11.242 -10.148 1 94.25 149 ARG B C 1
ATOM 6100 O O . ARG B 1 149 ? -14.961 12.125 -10.406 1 94.25 149 ARG B O 1
ATOM 6107 N N . CYS B 1 150 ? -15.453 10.031 -10.055 1 95.12 150 CYS B N 1
ATOM 6108 C CA . CYS B 1 150 ? -14.102 9.578 -10.32 1 95.12 150 CYS B CA 1
ATOM 6109 C C . CYS B 1 150 ? -14.031 8.781 -11.617 1 95.12 150 CYS B C 1
ATOM 6111 O O . CYS B 1 150 ? -14.953 8.023 -11.93 1 95.12 150 CYS B O 1
ATOM 6113 N N . GLY B 1 151 ? -12.984 9.047 -12.352 1 93.56 151 GLY B N 1
ATOM 6114 C CA . GLY B 1 151 ? -12.727 8.273 -13.562 1 93.56 151 GLY B CA 1
ATOM 6115 C C . GLY B 1 151 ? -11.945 7 -13.305 1 93.56 151 GLY B C 1
ATOM 6116 O O . GLY B 1 151 ? -11.367 6.828 -12.234 1 93.56 151 GLY B O 1
ATOM 6117 N N . GLY B 1 152 ? -11.961 6.031 -14.281 1 93.31 152 GLY B N 1
ATOM 6118 C CA . GLY B 1 152 ? -11.133 4.836 -14.242 1 93.31 152 GLY B CA 1
ATOM 6119 C C . GLY B 1 152 ? -11.742 3.711 -13.43 1 93.31 152 GLY B C 1
ATOM 6120 O O . GLY B 1 152 ? -11.133 2.652 -13.266 1 93.31 152 GLY B O 1
ATOM 6121 N N . ILE B 1 153 ? -12.93 3.947 -12.859 1 96.62 153 ILE B N 1
ATOM 6122 C CA . ILE B 1 153 ? -13.578 2.922 -12.055 1 96.62 153 ILE B CA 1
ATOM 6123 C C . ILE B 1 153 ? -14.156 1.839 -12.961 1 96.62 153 ILE B C 1
ATOM 6125 O O . ILE B 1 153 ? -14.805 2.143 -13.969 1 96.62 153 ILE B O 1
ATOM 6129 N N . ARG B 1 154 ? -13.867 0.614 -12.609 1 97 154 ARG B N 1
ATOM 6130 C CA . ARG B 1 154 ? -14.273 -0.525 -13.43 1 97 154 ARG B CA 1
ATOM 6131 C C . ARG B 1 154 ? -15.336 -1.356 -12.719 1 97 154 ARG B C 1
ATOM 6133 O O . ARG B 1 154 ? -15.523 -1.231 -11.508 1 97 154 ARG B O 1
ATOM 6140 N N . SER B 1 155 ? -16.062 -2.137 -13.461 1 98 155 SER B N 1
ATOM 6141 C CA . SER B 1 155 ? -17.031 -3.137 -13.023 1 98 155 SER B CA 1
ATOM 6142 C C . SER B 1 155 ? -16.891 -4.43 -13.82 1 98 155 SER B C 1
ATOM 6144 O O . SER B 1 155 ? -15.93 -4.602 -14.57 1 98 155 SER B O 1
ATOM 6146 N N . LEU B 1 156 ? -17.75 -5.418 -13.555 1 98.5 156 LEU B N 1
ATOM 6147 C CA . LEU B 1 156 ? -17.719 -6.688 -14.273 1 98.5 156 LEU B CA 1
ATOM 6148 C C . LEU B 1 156 ? -19.016 -6.922 -15.023 1 98.5 156 LEU B C 1
ATOM 6150 O O . LEU B 1 156 ? -20.094 -6.594 -14.516 1 98.5 156 LEU B O 1
ATOM 6154 N N . ASN B 1 157 ? -18.938 -7.375 -16.219 1 98.5 157 ASN B N 1
ATOM 6155 C CA . ASN B 1 157 ? -20.062 -7.805 -17.047 1 98.5 157 ASN B CA 1
ATOM 6156 C C . ASN B 1 157 ? -19.719 -9.062 -17.828 1 98.5 157 ASN B C 1
ATOM 6158 O O . ASN B 1 157 ? -19.203 -8.984 -18.953 1 98.5 157 ASN B O 1
ATOM 6162 N N . PHE B 1 158 ? -20.203 -10.203 -17.406 1 98.31 158 PHE B N 1
ATOM 6163 C CA . PHE B 1 158 ? -19.812 -11.492 -17.953 1 98.31 158 PHE B CA 1
ATOM 6164 C C . PHE B 1 158 ? -20.562 -11.781 -19.25 1 98.31 158 PHE B C 1
ATOM 6166 O O . PHE B 1 158 ? -20.281 -12.773 -19.922 1 98.31 158 PHE B O 1
ATOM 6173 N N . SER B 1 159 ? -21.516 -10.93 -19.641 1 97.12 159 SER B N 1
ATOM 6174 C CA . SER B 1 159 ? -22.172 -11.094 -20.922 1 97.12 159 SER B CA 1
ATOM 6175 C C . SER B 1 159 ? -21.188 -10.969 -22.078 1 97.12 159 SER B C 1
ATOM 6177 O O . SER B 1 159 ? -21.422 -11.508 -23.156 1 97.12 159 SER B O 1
ATOM 6179 N N . PHE B 1 160 ? -20.094 -10.344 -21.812 1 97.38 160 PHE B N 1
ATOM 6180 C CA . PHE B 1 160 ? -19.109 -10.148 -22.859 1 97.38 160 PHE B CA 1
ATOM 6181 C C . PHE B 1 160 ? -18.375 -11.453 -23.172 1 97.38 160 PHE B C 1
ATOM 6183 O O . PHE B 1 160 ? -17.75 -11.586 -24.219 1 97.38 160 PHE B O 1
ATOM 6190 N N . GLU B 1 161 ? -18.406 -12.422 -22.281 1 97.12 161 GLU B N 1
ATOM 6191 C CA . GLU B 1 161 ? -17.922 -13.758 -22.609 1 97.12 161 GLU B CA 1
ATOM 6192 C C . GLU B 1 161 ? -18.75 -14.391 -23.719 1 97.12 161 GLU B C 1
ATOM 6194 O O . GLU B 1 161 ? -18.219 -15.156 -24.531 1 97.12 161 GLU B O 1
ATOM 6199 N N . SER B 1 162 ? -19.984 -14.031 -23.797 1 96 162 SER B N 1
ATOM 6200 C CA . SER B 1 162 ? -20.906 -14.578 -24.781 1 96 162 SER B CA 1
ATOM 6201 C C . SER B 1 162 ? -20.672 -13.953 -26.156 1 96 162 SER B C 1
ATOM 6203 O O . SER B 1 162 ? -20.859 -14.609 -27.188 1 96 162 SER B O 1
ATOM 6205 N N . THR B 1 163 ? -20.281 -12.758 -26.156 1 93.5 163 THR B N 1
ATOM 6206 C CA . THR B 1 163 ? -20.266 -12.039 -27.422 1 93.5 163 THR B CA 1
ATOM 6207 C C . THR B 1 163 ? -18.844 -11.977 -28 1 93.5 163 THR B C 1
ATOM 6209 O O . THR B 1 163 ? -18.656 -11.781 -29.203 1 93.5 163 THR B O 1
ATOM 6212 N N . ASN B 1 164 ? -17.875 -12.148 -27.219 1 89.75 164 ASN B N 1
ATOM 6213 C CA . ASN B 1 164 ? -16.5 -12.078 -27.688 1 89.75 164 ASN B CA 1
ATOM 6214 C C . ASN B 1 164 ? -16.031 -13.406 -28.266 1 89.75 164 ASN B C 1
ATOM 6216 O O . ASN B 1 164 ? -16.438 -14.469 -27.797 1 89.75 164 ASN B O 1
ATOM 6220 N N . SER B 1 165 ? -15.266 -13.234 -29.328 1 85.19 165 SER B N 1
ATOM 6221 C CA . SER B 1 165 ? -14.672 -14.414 -29.953 1 85.19 165 SER B CA 1
ATOM 6222 C C . SER B 1 165 ? -13.148 -14.391 -29.844 1 85.19 165 SER B C 1
ATOM 6224 O O . SER B 1 165 ? -12.516 -13.383 -30.188 1 85.19 165 SER B O 1
ATOM 6226 N N . TRP B 1 166 ? -12.578 -15.492 -29.438 1 80.12 166 TRP B N 1
ATOM 6227 C CA . TRP B 1 166 ? -11.125 -15.555 -29.344 1 80.12 166 TRP B CA 1
ATOM 6228 C C . TRP B 1 166 ? -10.484 -15.602 -30.719 1 80.12 166 TRP B C 1
ATOM 6230 O O . TRP B 1 166 ? -9.297 -15.297 -30.875 1 80.12 166 TRP B O 1
ATOM 6240 N N . ARG B 1 167 ? -11.219 -16.031 -31.688 1 78.69 167 ARG B N 1
ATOM 6241 C CA . ARG B 1 167 ? -10.711 -16.094 -33.062 1 78.69 167 ARG B CA 1
ATOM 6242 C C . ARG B 1 167 ? -10.633 -14.695 -33.656 1 78.69 167 ARG B C 1
ATOM 6244 O O . ARG B 1 167 ? -9.812 -14.445 -34.562 1 78.69 167 ARG B O 1
ATOM 6251 N N . LYS B 1 168 ? -11.516 -13.812 -33.312 1 83.69 168 LYS B N 1
ATOM 6252 C CA . LYS B 1 168 ? -11.531 -12.398 -33.656 1 83.69 168 LYS B CA 1
ATOM 6253 C C . LYS B 1 168 ? -11.641 -11.508 -32.438 1 83.69 168 LYS B C 1
ATOM 6255 O O . LYS B 1 168 ? -12.664 -10.852 -32.219 1 83.69 168 LYS B O 1
ATOM 6260 N N . PRO B 1 169 ? -10.523 -11.602 -31.688 1 85.69 169 PRO B N 1
ATOM 6261 C CA . PRO B 1 169 ? -10.586 -10.898 -30.391 1 85.69 169 PRO B CA 1
ATOM 6262 C C . PRO B 1 169 ? -10.719 -9.391 -30.547 1 85.69 169 PRO B C 1
ATOM 6264 O O . PRO B 1 169 ? -10.195 -8.82 -31.516 1 85.69 169 PRO B O 1
ATOM 6267 N N . THR B 1 170 ? -11.531 -8.852 -29.719 1 89.94 170 THR B N 1
ATOM 6268 C CA . THR B 1 170 ? -11.641 -7.398 -29.656 1 89.94 170 THR B CA 1
ATOM 6269 C C . THR B 1 170 ? -10.336 -6.781 -29.156 1 89.94 170 THR B C 1
ATOM 6271 O O . THR B 1 170 ? -9.742 -7.266 -28.188 1 89.94 170 THR B O 1
ATOM 6274 N N . ALA B 1 171 ? -9.906 -5.789 -29.922 1 89.81 171 ALA B N 1
ATOM 6275 C CA . ALA B 1 171 ? -8.695 -5.074 -29.516 1 89.81 171 ALA B CA 1
ATOM 6276 C C . ALA B 1 171 ? -9.031 -3.66 -29.047 1 89.81 171 ALA B C 1
ATOM 6278 O O . ALA B 1 171 ? -9.812 -2.957 -29.688 1 89.81 171 ALA B O 1
ATOM 6279 N N . ILE B 1 172 ? -8.586 -3.326 -27.922 1 90.19 172 ILE B N 1
ATOM 6280 C CA . ILE B 1 172 ? -8.719 -1.976 -27.391 1 90.19 172 ILE B CA 1
ATOM 6281 C C . ILE B 1 172 ? -7.336 -1.364 -27.172 1 90.19 172 ILE B C 1
ATOM 6283 O O . ILE B 1 172 ? -6.523 -1.902 -26.422 1 90.19 172 ILE B O 1
ATOM 6287 N N . ASP B 1 173 ? -7.102 -0.231 -27.797 1 85.56 173 ASP B N 1
ATOM 6288 C CA . ASP B 1 173 ? -5.824 0.468 -27.719 1 85.56 173 ASP B CA 1
ATOM 6289 C C . ASP B 1 173 ? -4.664 -0.47 -28.047 1 85.56 173 ASP B C 1
ATOM 6291 O O . ASP B 1 173 ? -3.678 -0.527 -27.297 1 85.56 173 ASP B O 1
ATOM 6295 N N . GLY B 1 174 ? -4.883 -1.318 -29.016 1 80.19 174 GLY B N 1
ATOM 6296 C CA . GLY B 1 174 ? -3.832 -2.162 -29.562 1 80.19 174 GLY B CA 1
ATOM 6297 C C . GLY B 1 174 ? -3.643 -3.455 -28.781 1 80.19 174 GLY B C 1
ATOM 6298 O O . GLY B 1 174 ? -2.805 -4.281 -29.141 1 80.19 174 GLY B O 1
ATOM 6299 N N . LEU B 1 175 ? -4.406 -3.695 -27.703 1 85.69 175 LEU B N 1
ATOM 6300 C CA . LEU B 1 175 ? -4.285 -4.91 -26.906 1 85.69 175 LEU B CA 1
ATOM 6301 C C . LEU B 1 175 ? -5.562 -5.738 -26.984 1 85.69 175 LEU B C 1
ATOM 6303 O O . LEU B 1 175 ? -6.664 -5.199 -26.859 1 85.69 175 LEU B O 1
ATOM 6307 N N . TYR B 1 176 ? -5.375 -7.008 -27.125 1 87.81 176 TYR B N 1
ATOM 6308 C CA . TYR B 1 176 ? -6.531 -7.883 -27.25 1 87.81 176 TYR B CA 1
ATOM 6309 C C . TYR B 1 176 ? -7.148 -8.164 -25.891 1 87.81 176 TYR B C 1
ATOM 6311 O O . TYR B 1 176 ? -6.43 -8.352 -24.906 1 87.81 176 TYR B O 1
ATOM 6319 N N . GLU B 1 177 ? -8.438 -8.203 -25.859 1 92.5 177 GLU B N 1
ATOM 6320 C CA . GLU B 1 177 ? -9.148 -8.664 -24.672 1 92.5 177 GLU B CA 1
ATOM 6321 C C . GLU B 1 177 ? -8.984 -10.172 -24.484 1 92.5 177 GLU B C 1
ATOM 6323 O O . GLU B 1 177 ? -8.852 -10.914 -25.453 1 92.5 177 GLU B O 1
ATOM 6328 N N . ILE B 1 178 ? -8.953 -10.578 -23.219 1 90.94 178 ILE B N 1
ATOM 6329 C CA . ILE B 1 178 ? -8.594 -11.953 -22.875 1 90.94 178 ILE B CA 1
ATOM 6330 C C . ILE B 1 178 ? -9.781 -12.648 -22.219 1 90.94 178 ILE B C 1
ATOM 6332 O O . ILE B 1 178 ? -10.289 -12.188 -21.188 1 90.94 178 ILE B O 1
ATOM 6336 N N . PRO B 1 179 ? -10.242 -13.75 -22.797 1 94.62 179 PRO B N 1
ATOM 6337 C CA . PRO B 1 179 ? -11.273 -14.523 -22.109 1 94.62 179 PRO B CA 1
ATOM 6338 C C . PRO B 1 179 ? -10.734 -15.289 -20.906 1 94.62 179 PRO B C 1
ATOM 6340 O O . PRO B 1 179 ? -9.516 -15.414 -20.75 1 94.62 179 PRO B O 1
ATOM 6343 N N . LEU B 1 180 ? -11.625 -15.789 -20 1 96.69 180 LEU B N 1
ATOM 6344 C CA . LEU B 1 180 ? -11.227 -16.516 -18.812 1 96.69 180 LEU B CA 1
ATOM 6345 C C . LEU B 1 180 ? -10.898 -17.969 -19.125 1 96.69 180 LEU B C 1
ATOM 6347 O O . LEU B 1 180 ? -10.195 -18.641 -18.375 1 96.69 180 LEU B O 1
ATOM 6351 N N . SER B 1 181 ? -11.438 -18.453 -20.312 1 96.12 181 SER B N 1
ATOM 6352 C CA . SER B 1 181 ? -11.352 -19.891 -20.609 1 96.12 181 SER B CA 1
ATOM 6353 C C . SER B 1 181 ? -10.477 -20.141 -21.828 1 96.12 181 SER B C 1
ATOM 6355 O O . SER B 1 181 ? -10.32 -19.266 -22.672 1 96.12 181 SER B O 1
ATOM 6357 N N . LEU B 1 182 ? -9.945 -21.312 -21.875 1 92.38 182 LEU B N 1
ATOM 6358 C CA . LEU B 1 182 ? -9.273 -21.859 -23.062 1 92.38 182 LEU B CA 1
ATOM 6359 C C . LEU B 1 182 ? -10.188 -22.812 -23.812 1 92.38 182 LEU B C 1
ATOM 6361 O O . LEU B 1 182 ? -11.047 -23.469 -23.203 1 92.38 182 LEU B O 1
ATOM 6365 N N . TRP B 1 183 ? -9.938 -22.922 -25.094 1 92.5 183 TRP B N 1
ATOM 6366 C CA . TRP B 1 183 ? -10.859 -23.703 -25.938 1 92.5 183 TRP B CA 1
ATOM 6367 C C . TRP B 1 183 ? -10.094 -24.688 -26.797 1 92.5 183 TRP B C 1
ATOM 6369 O O . TRP B 1 183 ? -9.023 -24.375 -27.328 1 92.5 183 TRP B O 1
ATOM 6379 N N . ASN B 1 184 ? -10.703 -25.859 -26.875 1 91.88 184 ASN B N 1
ATOM 6380 C CA . ASN B 1 184 ? -10.398 -26.781 -27.969 1 91.88 184 ASN B CA 1
ATOM 6381 C C . ASN B 1 184 ? -11.297 -26.547 -29.172 1 91.88 184 ASN B C 1
ATOM 6383 O O . ASN B 1 184 ? -12.25 -25.781 -29.109 1 91.88 184 ASN B O 1
ATOM 6387 N N . THR B 1 185 ? -10.867 -27.172 -30.297 1 91.88 185 THR B N 1
ATOM 6388 C CA . THR B 1 185 ? -11.688 -26.984 -31.484 1 91.88 185 THR B CA 1
ATOM 6389 C C . THR B 1 185 ? -11.875 -28.312 -32.219 1 91.88 185 THR B C 1
ATOM 6391 O O . THR B 1 185 ? -11.062 -29.234 -32.062 1 91.88 185 THR B O 1
ATOM 6394 N N . THR B 1 186 ? -13.016 -28.484 -32.875 1 93.06 186 THR B N 1
ATOM 6395 C CA . THR B 1 186 ? -13.234 -29.625 -33.75 1 93.06 186 THR B CA 1
ATOM 6396 C C . THR B 1 186 ? -12.914 -29.25 -35.188 1 93.06 186 THR B C 1
ATOM 6398 O O . THR B 1 186 ? -12.984 -30.094 -36.094 1 93.06 186 THR B O 1
ATOM 6401 N N . GLN B 1 187 ? -12.641 -28 -35.344 1 90.62 187 GLN B N 1
ATOM 6402 C CA . GLN B 1 187 ? -12.336 -27.547 -36.688 1 90.62 187 GLN B CA 1
ATOM 6403 C C . GLN B 1 187 ? -11.008 -28.109 -37.188 1 90.62 187 GLN B C 1
ATOM 6405 O O . GLN B 1 187 ? -9.961 -27.875 -36.594 1 90.62 187 GLN B O 1
ATOM 6410 N N . ARG B 1 188 ? -11.055 -28.766 -38.219 1 87.94 188 ARG B N 1
ATOM 6411 C CA . ARG B 1 188 ? -9.859 -29.344 -38.844 1 87.94 188 ARG B CA 1
ATOM 6412 C C . ARG B 1 188 ? -9.148 -28.312 -39.719 1 87.94 188 ARG B C 1
ATOM 6414 O O . ARG B 1 188 ? -9.766 -27.359 -40.188 1 87.94 188 ARG B O 1
ATOM 6421 N N . PRO B 1 189 ? -7.809 -28.703 -39.969 1 81.12 189 PRO B N 1
ATOM 6422 C CA . PRO B 1 189 ? -7.102 -27.781 -40.875 1 81.12 189 PRO B CA 1
ATOM 6423 C C . PRO B 1 189 ? -7.766 -27.672 -42.25 1 81.12 189 PRO B C 1
ATOM 6425 O O . PRO B 1 189 ? -8.148 -28.688 -42.812 1 81.12 189 PRO B O 1
ATOM 6428 N N . ASN B 1 190 ? -7.977 -26.516 -42.781 1 80.31 190 ASN B N 1
ATOM 6429 C CA . ASN B 1 190 ? -8.492 -26.203 -44.125 1 80.31 190 ASN B CA 1
ATOM 6430 C C . ASN B 1 190 ? -9.961 -26.578 -44.25 1 80.31 190 ASN B C 1
ATOM 6432 O O . ASN B 1 190 ? -10.484 -26.672 -45.375 1 80.31 190 ASN B O 1
ATOM 6436 N N . GLN B 1 191 ? -10.492 -26.906 -43.094 1 84.31 191 GLN B N 1
ATOM 6437 C CA . GLN B 1 191 ? -11.922 -27.188 -43.125 1 84.31 191 GLN B CA 1
ATOM 6438 C C . GLN B 1 191 ? -12.727 -25.906 -43.344 1 84.31 191 GLN B C 1
ATOM 6440 O O . GLN B 1 191 ? -12.594 -24.938 -42.594 1 84.31 191 GLN B O 1
ATOM 6445 N N . THR B 1 192 ? -13.438 -25.812 -44.406 1 81.19 192 THR B N 1
ATOM 6446 C CA . THR B 1 192 ? -14.195 -24.609 -44.75 1 81.19 192 THR B CA 1
ATOM 6447 C C . THR B 1 192 ? -15.68 -24.812 -44.469 1 81.19 192 THR B C 1
ATOM 6449 O O . THR B 1 192 ? -16.453 -23.859 -44.469 1 81.19 192 THR B O 1
ATOM 6452 N N . ASP B 1 193 ? -16.141 -26.125 -44.344 1 78.06 193 ASP B N 1
ATOM 6453 C CA . ASP B 1 193 ? -17.547 -26.391 -44.125 1 78.06 193 ASP B CA 1
ATOM 6454 C C . ASP B 1 193 ? -18 -25.969 -42.719 1 78.06 193 ASP B C 1
ATOM 6456 O O . ASP B 1 193 ? -17.172 -25.781 -41.844 1 78.06 193 ASP B O 1
ATOM 6460 N N . ALA B 1 194 ? -19.391 -25.719 -42.781 1 78.62 194 ALA B N 1
ATOM 6461 C CA . ALA B 1 194 ? -20 -25.344 -41.5 1 78.62 194 ALA B CA 1
ATOM 6462 C C . ALA B 1 194 ? -20.203 -26.562 -40.625 1 78.62 194 ALA B C 1
ATOM 6464 O O . ALA B 1 194 ? -20.094 -27.703 -41.062 1 78.62 194 ALA B O 1
ATOM 6465 N N . GLY B 1 195 ? -20.078 -26.578 -39.281 1 83.38 195 GLY B N 1
ATOM 6466 C CA . GLY B 1 195 ? -20.453 -27.672 -38.375 1 83.38 195 GLY B CA 1
ATOM 6467 C C . GLY B 1 195 ? -19.438 -27.906 -37.281 1 83.38 195 GLY B C 1
ATOM 6468 O O . GLY B 1 195 ? -19.625 -28.781 -36.438 1 83.38 195 GLY B O 1
ATOM 6469 N N . TRP B 1 196 ? -18.359 -27.281 -37.406 1 90.38 196 TRP B N 1
ATOM 6470 C CA . TRP B 1 196 ? -17.375 -27.406 -36.312 1 90.38 196 TRP B CA 1
ATOM 6471 C C . TRP B 1 196 ? -17.766 -26.531 -35.125 1 90.38 196 TRP B C 1
ATOM 6473 O O . TRP B 1 196 ? -18.625 -25.656 -35.25 1 90.38 196 TRP B O 1
ATOM 6483 N N . PHE B 1 197 ? -17.281 -26.812 -33.938 1 92.19 197 PHE B N 1
ATOM 6484 C CA . PHE B 1 197 ? -17.5 -26 -32.75 1 92.19 197 PHE B CA 1
ATOM 6485 C C . PHE B 1 197 ? -16.281 -26.016 -31.828 1 92.19 197 PHE B C 1
ATOM 6487 O O . PHE B 1 197 ? -15.438 -26.906 -31.938 1 92.19 197 PHE B O 1
ATOM 6494 N N . ASP B 1 198 ? -16.109 -25.031 -31.016 1 93.06 198 ASP B N 1
ATOM 6495 C CA . ASP B 1 198 ? -15.133 -25 -29.938 1 93.06 198 ASP B CA 1
ATOM 6496 C C . ASP B 1 198 ? -15.711 -25.594 -28.641 1 93.06 198 ASP B C 1
ATOM 6498 O O . ASP B 1 198 ? -16.922 -25.484 -28.391 1 93.06 198 ASP B O 1
ATOM 6502 N N . TYR B 1 199 ? -14.883 -26.281 -27.906 1 94.62 199 TYR B N 1
ATOM 6503 C CA . TYR B 1 199 ? -15.359 -26.812 -26.641 1 94.62 199 TYR B CA 1
ATOM 6504 C C . TYR B 1 199 ? -14.359 -26.547 -25.531 1 94.62 199 TYR B C 1
ATOM 6506 O O . TYR B 1 199 ? -13.18 -26.281 -25.781 1 94.62 199 TYR B O 1
ATOM 6514 N N . TYR B 1 200 ? -14.852 -26.594 -24.328 1 94.94 200 TYR B N 1
ATOM 6515 C CA . TYR B 1 200 ? -14.141 -26.141 -23.141 1 94.94 200 TYR B CA 1
ATOM 6516 C C . TYR B 1 200 ? -12.93 -27.031 -22.859 1 94.94 200 TYR B C 1
ATOM 6518 O O . TYR B 1 200 ? -13.016 -28.25 -22.922 1 94.94 200 TYR B O 1
ATOM 6526 N N . THR B 1 201 ? -11.773 -26.406 -22.547 1 93.06 201 THR B N 1
ATOM 6527 C CA . THR B 1 201 ? -10.547 -27.062 -22.141 1 93.06 201 THR B CA 1
ATOM 6528 C C . THR B 1 201 ? -10.258 -26.828 -20.656 1 93.06 201 THR B C 1
ATOM 6530 O O . THR B 1 201 ? -10.016 -27.781 -19.906 1 93.06 201 THR B O 1
ATOM 6533 N N . GLY B 1 202 ? -10.211 -25.578 -20.281 1 94.75 202 GLY B N 1
ATOM 6534 C CA . GLY B 1 202 ? -9.852 -25.203 -18.922 1 94.75 202 GLY B CA 1
ATOM 6535 C C . GLY B 1 202 ? -9.656 -23.703 -18.75 1 94.75 202 GLY B C 1
ATOM 6536 O O . GLY B 1 202 ? -9.914 -22.938 -19.688 1 94.75 202 GLY B O 1
ATOM 6537 N N . PRO B 1 203 ? -9.305 -23.297 -17.484 1 95.88 203 PRO B N 1
ATOM 6538 C CA . PRO B 1 203 ? -9.023 -21.875 -17.266 1 95.88 203 PRO B CA 1
ATOM 6539 C C . PRO B 1 203 ? -7.828 -21.359 -18.062 1 95.88 203 PRO B C 1
ATOM 6541 O O . PRO B 1 203 ? -6.844 -22.094 -18.234 1 95.88 203 PRO B O 1
ATOM 6544 N N . GLY B 1 204 ? -7.941 -20.156 -18.562 1 92.62 204 GLY B N 1
ATOM 6545 C CA . GLY B 1 204 ? -6.832 -19.547 -19.266 1 92.62 204 GLY B CA 1
ATOM 6546 C C . GLY B 1 204 ? -5.676 -19.172 -18.375 1 92.62 204 GLY B C 1
ATOM 6547 O O . GLY B 1 204 ? -5.836 -19.078 -17.156 1 92.62 204 GLY B O 1
ATOM 6548 N N . PRO B 1 205 ? -4.488 -18.953 -18.953 1 88.44 205 PRO B N 1
ATOM 6549 C CA . PRO B 1 205 ? -3.297 -18.641 -18.156 1 88.44 205 PRO B CA 1
ATOM 6550 C C . PRO B 1 205 ? -3.432 -17.359 -17.359 1 88.44 205 PRO B C 1
ATOM 6552 O O . PRO B 1 205 ? -2.938 -17.266 -16.219 1 88.44 205 PRO B O 1
ATOM 6555 N N . SER B 1 206 ? -4.062 -16.328 -17.922 1 91.19 206 SER B N 1
ATOM 6556 C CA . SER B 1 206 ? -4.215 -15.07 -17.219 1 91.19 206 SER B CA 1
ATOM 6557 C C . SER B 1 206 ? -5.098 -15.234 -15.977 1 91.19 206 SER B C 1
ATOM 6559 O O . SER B 1 206 ? -4.836 -14.625 -14.938 1 91.19 206 SER B O 1
ATOM 6561 N N . LEU B 1 207 ? -6.117 -16.031 -16.172 1 96.19 207 LEU B N 1
ATOM 6562 C CA . LEU B 1 207 ? -6.961 -16.297 -15.008 1 96.19 207 LEU B CA 1
ATOM 6563 C C . LEU B 1 207 ? -6.199 -17.094 -13.953 1 96.19 207 LEU B C 1
ATOM 6565 O O . LEU B 1 207 ? -6.312 -16.828 -12.758 1 96.19 207 LEU B O 1
ATOM 6569 N N . GLN B 1 208 ? -5.441 -18.078 -14.391 1 94.25 208 GLN B N 1
ATOM 6570 C CA . GLN B 1 208 ? -4.637 -18.859 -13.461 1 94.25 208 GLN B CA 1
ATOM 6571 C C . GLN B 1 208 ? -3.699 -17.969 -12.656 1 94.25 208 GLN B C 1
ATOM 6573 O O . GLN B 1 208 ? -3.578 -18.125 -11.438 1 94.25 208 GLN B O 1
ATOM 6578 N N . GLN B 1 209 ? -3.129 -17.062 -13.312 1 93.12 209 GLN B N 1
ATOM 6579 C CA . GLN B 1 209 ? -2.227 -16.125 -12.656 1 93.12 209 GLN B CA 1
ATOM 6580 C C . GLN B 1 209 ? -2.969 -15.273 -11.625 1 93.12 209 GLN B C 1
ATOM 6582 O O . GLN B 1 209 ? -2.562 -15.203 -10.461 1 93.12 209 GLN B O 1
ATOM 6587 N N . THR B 1 210 ? -4.039 -14.703 -12.07 1 95.94 210 THR B N 1
ATOM 6588 C CA . THR B 1 210 ? -4.801 -13.797 -11.219 1 95.94 210 THR B CA 1
ATOM 6589 C C . THR B 1 210 ? -5.352 -14.531 -10 1 95.94 210 THR B C 1
ATOM 6591 O O . THR B 1 210 ? -5.242 -14.047 -8.875 1 95.94 210 THR B O 1
ATOM 6594 N N . ALA B 1 211 ? -5.898 -15.688 -10.242 1 97.5 211 ALA B N 1
ATOM 6595 C CA . ALA B 1 211 ? -6.48 -16.469 -9.156 1 97.5 211 ALA B CA 1
ATOM 6596 C C . ALA B 1 211 ? -5.41 -16.922 -8.172 1 97.5 211 ALA B C 1
ATOM 6598 O O . ALA B 1 211 ? -5.629 -16.922 -6.957 1 97.5 211 ALA B O 1
ATOM 6599 N N . THR B 1 212 ? -4.297 -17.297 -8.68 1 95.56 212 THR B N 1
ATOM 6600 C CA . THR B 1 212 ? -3.201 -17.734 -7.824 1 95.56 212 THR B CA 1
ATOM 6601 C C . THR B 1 212 ? -2.705 -16.594 -6.949 1 95.56 212 THR B C 1
ATOM 6603 O O . THR B 1 212 ? -2.484 -16.766 -5.75 1 95.56 212 THR B O 1
ATOM 6606 N N . LEU B 1 213 ? -2.588 -15.461 -7.547 1 95.19 213 LEU B N 1
ATOM 6607 C CA . LEU B 1 213 ? -2.178 -14.289 -6.777 1 95.19 213 LEU B CA 1
ATOM 6608 C C . LEU B 1 213 ? -3.174 -14 -5.664 1 95.19 213 LEU B C 1
ATOM 6610 O O . LEU B 1 213 ? -2.783 -13.789 -4.512 1 95.19 213 LEU B O 1
ATOM 6614 N N . ALA B 1 214 ? -4.398 -14.023 -5.984 1 96.56 214 ALA B N 1
ATOM 6615 C CA . ALA B 1 214 ? -5.445 -13.742 -5.004 1 96.56 214 ALA B CA 1
ATOM 6616 C C . ALA B 1 214 ? -5.426 -14.766 -3.871 1 96.56 214 ALA B C 1
ATOM 6618 O O . ALA B 1 214 ? -5.52 -14.406 -2.697 1 96.56 214 ALA B O 1
ATOM 6619 N N . ALA B 1 215 ? -5.277 -16.016 -4.25 1 96.19 215 ALA B N 1
ATOM 6620 C CA . ALA B 1 215 ? -5.305 -17.109 -3.266 1 96.19 215 ALA B CA 1
ATOM 6621 C C . ALA B 1 215 ? -4.094 -17.031 -2.336 1 96.19 215 ALA B C 1
ATOM 6623 O O . ALA B 1 215 ? -4.238 -17.094 -1.112 1 96.19 215 ALA B O 1
ATOM 6624 N N . PHE B 1 216 ? -2.957 -16.781 -2.951 1 93.12 216 PHE B N 1
ATOM 6625 C CA . PHE B 1 216 ? -1.719 -16.828 -2.182 1 93.12 216 PHE B CA 1
ATOM 6626 C C . PHE B 1 216 ? -1.556 -15.547 -1.355 1 93.12 216 PHE B C 1
ATOM 6628 O O . PHE B 1 216 ? -1.015 -15.586 -0.249 1 93.12 216 PHE B O 1
ATOM 6635 N N . MET B 1 217 ? -2.062 -14.43 -1.82 1 91.31 217 MET B N 1
ATOM 6636 C CA . MET B 1 217 ? -1.955 -13.172 -1.095 1 91.31 217 MET B CA 1
ATOM 6637 C C . MET B 1 217 ? -3.066 -13.047 -0.057 1 91.31 217 MET B C 1
ATOM 6639 O O . MET B 1 217 ? -2.996 -12.195 0.833 1 91.31 217 MET B O 1
ATOM 6643 N N . GLU B 1 218 ? -4.086 -13.883 -0.262 1 91.31 218 GLU B N 1
ATOM 6644 C CA . GLU B 1 218 ? -5.219 -13.922 0.659 1 91.31 218 GLU B CA 1
ATOM 6645 C C . GLU B 1 218 ? -5.938 -12.578 0.709 1 91.31 218 GLU B C 1
ATOM 6647 O O . GLU B 1 218 ? -6.367 -12.141 1.777 1 91.31 218 GLU B O 1
ATOM 6652 N N . GLU B 1 219 ? -5.934 -11.852 -0.416 1 92.38 219 GLU B N 1
ATOM 6653 C CA . GLU B 1 219 ? -6.625 -10.57 -0.556 1 92.38 219 GLU B CA 1
ATOM 6654 C C . GLU B 1 219 ? -6.883 -10.242 -2.023 1 92.38 219 GLU B C 1
ATOM 6656 O O . GLU B 1 219 ? -6.371 -10.922 -2.916 1 92.38 219 GLU B O 1
ATOM 6661 N N . VAL B 1 220 ? -7.715 -9.227 -2.219 1 96.25 220 VAL B N 1
ATOM 6662 C CA . VAL B 1 220 ? -8 -8.766 -3.572 1 96.25 220 VAL B CA 1
ATOM 6663 C C . VAL B 1 220 ? -6.781 -8.062 -4.152 1 96.25 220 VAL B C 1
ATOM 6665 O O . VAL B 1 220 ? -6.211 -7.172 -3.516 1 96.25 220 VAL B O 1
ATOM 6668 N N . ILE B 1 221 ? -6.41 -8.484 -5.301 1 94.19 221 ILE B N 1
ATOM 6669 C CA . ILE B 1 221 ? -5.254 -7.891 -5.961 1 94.19 221 ILE B CA 1
ATOM 6670 C C . ILE B 1 221 ? -5.641 -6.543 -6.57 1 94.19 221 ILE B C 1
ATOM 6672 O O . ILE B 1 221 ? -6.59 -6.457 -7.352 1 94.19 221 ILE B O 1
ATOM 6676 N N . PRO B 1 222 ? -4.934 -5.496 -6.211 1 89.88 222 PRO B N 1
ATOM 6677 C CA . PRO B 1 222 ? -5.273 -4.176 -6.746 1 89.88 222 PRO B CA 1
ATOM 6678 C C . PRO B 1 222 ? -4.723 -3.949 -8.156 1 89.88 222 PRO B C 1
ATOM 6680 O O . PRO B 1 222 ? -3.775 -4.621 -8.562 1 89.88 222 PRO B O 1
ATOM 6683 N N . VAL B 1 223 ? -5.402 -3.023 -8.781 1 87.88 223 VAL B N 1
ATOM 6684 C CA . VAL B 1 223 ? -4.824 -2.502 -10.016 1 87.88 223 VAL B CA 1
ATOM 6685 C C . VAL B 1 223 ? -3.611 -1.634 -9.688 1 87.88 223 VAL B C 1
ATOM 6687 O O . VAL B 1 223 ? -3.619 -0.886 -8.711 1 87.88 223 VAL B O 1
ATOM 6690 N N . LYS B 1 224 ? -2.604 -1.799 -10.461 1 81.25 224 LYS B N 1
ATOM 6691 C CA . LYS B 1 224 ? -1.408 -0.987 -10.25 1 81.25 224 LYS B CA 1
ATOM 6692 C C . LYS B 1 224 ? -1.729 0.501 -10.359 1 81.25 224 LYS B C 1
ATOM 6694 O O . LYS B 1 224 ? -2.428 0.925 -11.281 1 81.25 224 LYS B O 1
ATOM 6699 N N . ASN B 1 225 ? -1.332 1.352 -9.422 1 82.44 225 ASN B N 1
ATOM 6700 C CA . ASN B 1 225 ? -1.482 2.801 -9.352 1 82.44 225 ASN B CA 1
ATOM 6701 C C . ASN B 1 225 ? -2.951 3.213 -9.352 1 82.44 225 ASN B C 1
ATOM 6703 O O . ASN B 1 225 ? -3.303 4.277 -9.867 1 82.44 225 ASN B O 1
ATOM 6707 N N . ALA B 1 226 ? -3.752 2.354 -8.922 1 86.75 226 ALA B N 1
ATOM 6708 C CA . ALA B 1 226 ? -5.191 2.598 -8.953 1 86.75 226 ALA B CA 1
ATOM 6709 C C . ALA B 1 226 ? -5.555 3.844 -8.148 1 86.75 226 ALA B C 1
ATOM 6711 O O . ALA B 1 226 ? -6.379 4.652 -8.586 1 86.75 226 ALA B O 1
ATOM 6712 N N . SER B 1 227 ? -4.953 3.984 -7.035 1 88.25 227 SER B N 1
ATOM 6713 C CA . SER B 1 227 ? -5.293 5.113 -6.176 1 88.25 227 SER B CA 1
ATOM 6714 C C . SER B 1 227 ? -5.094 6.438 -6.902 1 88.25 227 SER B C 1
ATOM 6716 O O . SER B 1 227 ? -5.988 7.289 -6.902 1 88.25 227 SER B O 1
ATOM 6718 N N . ALA B 1 228 ? -3.963 6.645 -7.566 1 88.56 228 ALA B N 1
ATOM 6719 C CA . ALA B 1 228 ? -3.668 7.879 -8.289 1 88.56 228 ALA B CA 1
ATOM 6720 C C . ALA B 1 228 ? -4.578 8.031 -9.5 1 88.56 228 ALA B C 1
ATOM 6722 O O . ALA B 1 228 ? -5.027 9.141 -9.812 1 88.56 228 ALA B O 1
ATOM 6723 N N . ASN B 1 229 ? -4.891 6.934 -10.188 1 89.44 229 ASN B N 1
ATOM 6724 C CA . ASN B 1 229 ? -5.672 6.961 -11.422 1 89.44 229 ASN B CA 1
ATOM 6725 C C . ASN B 1 229 ? -7.152 7.199 -11.141 1 89.44 229 ASN B C 1
ATOM 6727 O O . ASN B 1 229 ? -7.844 7.844 -11.93 1 89.44 229 ASN B O 1
ATOM 6731 N N . ILE B 1 230 ? -7.621 6.645 -10.047 1 93.94 230 ILE B N 1
ATOM 6732 C CA . ILE B 1 230 ? -9.047 6.715 -9.758 1 93.94 230 ILE B CA 1
ATOM 6733 C C . ILE B 1 230 ? -9.344 7.926 -8.867 1 93.94 230 ILE B C 1
ATOM 6735 O O . ILE B 1 230 ? -10.234 8.719 -9.164 1 93.94 230 ILE B O 1
ATOM 6739 N N . CYS B 1 231 ? -8.57 8.117 -7.836 1 93.62 231 CYS B N 1
ATOM 6740 C CA . CYS B 1 231 ? -8.859 9.141 -6.84 1 93.62 231 CYS B CA 1
ATOM 6741 C C . CYS B 1 231 ? -8.203 10.461 -7.211 1 93.62 231 CYS B C 1
ATOM 6743 O O . CYS B 1 231 ? -8.656 11.523 -6.777 1 93.62 231 CYS B O 1
ATOM 6745 N N . GLY B 1 232 ? -7.168 10.43 -7.992 1 89.19 232 GLY B N 1
ATOM 6746 C CA . GLY B 1 232 ? -6.348 11.609 -8.242 1 89.19 232 GLY B CA 1
ATOM 6747 C C . GLY B 1 232 ? -5.164 11.719 -7.293 1 89.19 232 GLY B C 1
ATOM 6748 O O . GLY B 1 232 ? -5.238 11.281 -6.145 1 89.19 232 GLY B O 1
ATOM 6749 N N . SER B 1 233 ? -4.117 12.266 -7.766 1 85.12 233 SER B N 1
ATOM 6750 C CA . SER B 1 233 ? -2.893 12.375 -6.98 1 85.12 233 SER B CA 1
ATOM 6751 C C . SER B 1 233 ? -3.139 13.125 -5.676 1 85.12 233 SER B C 1
ATOM 6753 O O . SER B 1 233 ? -3.688 14.234 -5.68 1 85.12 233 SER B O 1
ATOM 6755 N N . GLY B 1 234 ? -2.842 12.562 -4.598 1 83.19 234 GLY B N 1
ATOM 6756 C CA . GLY B 1 234 ? -2.939 13.203 -3.295 1 83.19 234 GLY B CA 1
ATOM 6757 C C . GLY B 1 234 ? -4.293 13.016 -2.639 1 83.19 234 GLY B C 1
ATOM 6758 O O . GLY B 1 234 ? -4.527 13.508 -1.533 1 83.19 234 GLY B O 1
ATOM 6759 N N . TYR B 1 235 ? -5.156 12.344 -3.305 1 91.25 235 TYR B N 1
ATOM 6760 C CA . TYR B 1 235 ? -6.488 12.133 -2.752 1 91.25 235 TYR B CA 1
ATOM 6761 C C . TYR B 1 235 ? -6.73 10.648 -2.477 1 91.25 235 TYR B C 1
ATOM 6763 O O . TYR B 1 235 ? -6.113 9.789 -3.104 1 91.25 235 TYR B O 1
ATOM 6771 N N . ASN B 1 236 ? -7.547 10.367 -1.495 1 94 236 ASN B N 1
ATOM 6772 C CA . ASN B 1 236 ? -8.164 9.07 -1.245 1 94 236 ASN B CA 1
ATOM 6773 C C . ASN B 1 236 ? -9.594 9.016 -1.767 1 94 236 ASN B C 1
ATOM 6775 O O . ASN B 1 236 ? -10.211 10.055 -2.012 1 94 236 ASN B O 1
ATOM 6779 N N . CYS B 1 237 ? -10.078 7.898 -1.923 1 96.56 237 CYS B N 1
ATOM 6780 C CA . CYS B 1 237 ? -11.461 7.844 -2.385 1 96.56 237 CYS B CA 1
ATOM 6781 C C . CYS B 1 237 ? -12.117 6.523 -1.987 1 96.56 237 CYS B C 1
ATOM 6783 O O . CYS B 1 237 ? -11.43 5.582 -1.588 1 96.56 237 CYS B O 1
ATOM 6785 N N . THR B 1 238 ? -13.414 6.477 -1.987 1 97.25 238 THR B N 1
ATOM 6786 C CA . THR B 1 238 ? -14.242 5.293 -1.764 1 97.25 238 THR B CA 1
ATOM 6787 C C . THR B 1 238 ? -15.453 5.297 -2.689 1 97.25 238 THR B C 1
ATOM 6789 O O . THR B 1 238 ? -15.992 6.355 -3.01 1 97.25 238 THR B O 1
ATOM 6792 N N . PHE B 1 239 ? -15.797 4.219 -3.193 1 97.69 239 PHE B N 1
ATOM 6793 C CA . PHE B 1 239 ? -16.953 4.102 -4.082 1 97.69 239 PHE B CA 1
ATOM 6794 C C . PHE B 1 239 ? -17.562 2.711 -3.982 1 97.69 239 PHE B C 1
ATOM 6796 O O . PHE B 1 239 ? -16.953 1.795 -3.422 1 97.69 239 PHE B O 1
ATOM 6803 N N . VAL B 1 240 ? -18.75 2.555 -4.484 1 97.88 240 VAL B N 1
ATOM 6804 C CA . VAL B 1 240 ? -19.484 1.299 -4.461 1 97.88 240 VAL B CA 1
ATOM 6805 C C . VAL B 1 240 ? -19.844 0.879 -5.891 1 97.88 240 VAL B C 1
ATOM 6807 O O . VAL B 1 240 ? -20.219 1.716 -6.715 1 97.88 240 VAL B O 1
ATOM 6810 N N . ILE B 1 241 ? -19.656 -0.322 -6.207 1 97.81 241 ILE B N 1
ATOM 6811 C CA . ILE B 1 241 ? -20.062 -0.85 -7.504 1 97.81 241 ILE B CA 1
ATOM 6812 C C . ILE B 1 241 ? -20.953 -2.076 -7.305 1 97.81 241 ILE B C 1
ATOM 6814 O O . ILE B 1 241 ? -20.844 -2.768 -6.289 1 97.81 241 ILE B O 1
ATOM 6818 N N . THR B 1 242 ? -21.812 -2.342 -8.281 1 97.62 242 THR B N 1
ATOM 6819 C CA . THR B 1 242 ? -22.703 -3.494 -8.297 1 97.62 242 THR B CA 1
ATOM 6820 C C . THR B 1 242 ? -22.562 -4.277 -9.602 1 97.62 242 THR B C 1
ATOM 6822 O O . THR B 1 242 ? -22.5 -3.688 -10.68 1 97.62 242 THR B O 1
ATOM 6825 N N . PHE B 1 243 ? -22.422 -5.547 -9.523 1 98.31 243 PHE B N 1
ATOM 6826 C CA . PHE B 1 243 ? -22.297 -6.391 -10.711 1 98.31 243 PHE B CA 1
ATOM 6827 C C . PHE B 1 243 ? -22.734 -7.82 -10.398 1 98.31 243 PHE B C 1
ATOM 6829 O O . PHE B 1 243 ? -22.906 -8.188 -9.234 1 98.31 243 PHE B O 1
ATOM 6836 N N . THR B 1 244 ? -22.922 -8.617 -11.445 1 98.19 244 THR B N 1
ATOM 6837 C CA . THR B 1 244 ? -23.266 -10.031 -11.32 1 98.19 244 THR B CA 1
ATOM 6838 C C . THR B 1 244 ? -22.062 -10.906 -11.664 1 98.19 244 THR B C 1
ATOM 6840 O O . THR B 1 244 ? -21.375 -10.664 -12.648 1 98.19 244 THR B O 1
ATOM 6843 N N . ALA B 1 245 ? -21.75 -11.82 -10.852 1 98.56 245 ALA B N 1
ATOM 6844 C CA . ALA B 1 245 ? -20.688 -12.797 -10.992 1 98.56 245 ALA B CA 1
ATOM 6845 C C . ALA B 1 245 ? -21.031 -14.109 -10.297 1 98.56 245 ALA B C 1
ATOM 6847 O O . ALA B 1 245 ? -22.094 -14.227 -9.68 1 98.56 245 ALA B O 1
ATOM 6848 N N . PRO B 1 246 ? -20.25 -15.125 -10.531 1 98.69 246 PRO B N 1
ATOM 6849 C CA . PRO B 1 246 ? -20.578 -16.375 -9.828 1 98.69 246 PRO B CA 1
ATOM 6850 C C . PRO B 1 246 ? -20.219 -16.328 -8.344 1 98.69 246 PRO B C 1
ATOM 6852 O O . PRO B 1 246 ? -19.484 -15.438 -7.91 1 98.69 246 PRO B O 1
ATOM 6855 N N . GLY B 1 247 ? -20.844 -17.156 -7.574 1 98.44 247 GLY B N 1
ATOM 6856 C CA . GLY B 1 247 ? -20.578 -17.344 -6.152 1 98.44 247 GLY B CA 1
ATOM 6857 C C . GLY B 1 247 ? -20.953 -18.719 -5.645 1 98.44 247 GLY B C 1
ATOM 6858 O O . GLY B 1 247 ? -21.766 -19.422 -6.258 1 98.44 247 GLY B O 1
ATOM 6859 N N . TYR B 1 248 ? -20.297 -19.141 -4.633 1 98.44 248 TYR B N 1
ATOM 6860 C CA . TYR B 1 248 ? -20.625 -20.406 -3.986 1 98.44 248 TYR B CA 1
ATOM 6861 C C . TYR B 1 248 ? -21.5 -20.172 -2.76 1 98.44 248 TYR B C 1
ATOM 6863 O O . TYR B 1 248 ? -21.125 -19.438 -1.847 1 98.44 248 TYR B O 1
ATOM 6871 N N . ASN B 1 249 ? -22.672 -20.75 -2.756 1 98.06 249 ASN B N 1
ATOM 6872 C CA . ASN B 1 249 ? -23.578 -20.734 -1.615 1 98.06 249 ASN B CA 1
ATOM 6873 C C . ASN B 1 249 ? -23.406 -21.969 -0.741 1 98.06 249 ASN B C 1
ATOM 6875 O O . ASN B 1 249 ? -23.766 -23.078 -1.145 1 98.06 249 ASN B O 1
ATOM 6879 N N . CYS B 1 250 ? -22.875 -21.781 0.49 1 98.25 250 CYS B N 1
ATOM 6880 C CA . CYS B 1 250 ? -22.531 -22.906 1.348 1 98.25 250 CYS B CA 1
ATOM 6881 C C . CYS B 1 250 ? -23.625 -23.172 2.377 1 98.25 250 CYS B C 1
ATOM 6883 O O . CYS B 1 250 ? -24.219 -22.234 2.91 1 98.25 250 CYS B O 1
ATOM 6885 N N . THR B 1 251 ? -23.891 -24.422 2.611 1 97.81 251 THR B N 1
ATOM 6886 C CA . THR B 1 251 ? -24.891 -24.875 3.576 1 97.81 251 THR B CA 1
ATOM 6887 C C . THR B 1 251 ? -24.312 -25.953 4.488 1 97.81 251 THR B C 1
ATOM 6889 O O . THR B 1 251 ? -23.75 -26.938 4.012 1 97.81 251 THR B O 1
ATOM 6892 N N . GLU B 1 252 ? -24.438 -25.719 5.777 1 97.88 252 GLU B N 1
ATOM 6893 C CA . GLU B 1 252 ? -24.031 -26.766 6.711 1 97.88 252 GLU B CA 1
ATOM 6894 C C . GLU B 1 252 ? -25 -27.953 6.664 1 97.88 252 GLU B C 1
ATOM 6896 O O . GLU B 1 252 ? -26.203 -27.766 6.742 1 97.88 252 GLU B O 1
ATOM 6901 N N . LEU B 1 253 ? -24.469 -29.156 6.602 1 98.44 253 LEU B N 1
ATOM 6902 C CA . LEU B 1 253 ? -25.312 -30.328 6.375 1 98.44 253 LEU B CA 1
ATOM 6903 C C . LEU B 1 253 ? -25.141 -31.359 7.488 1 98.44 253 LEU B C 1
ATOM 6905 O O . LEU B 1 253 ? -25.891 -32.312 7.574 1 98.44 253 LEU B O 1
ATOM 6909 N N . GLY B 1 254 ? -24.094 -31.141 8.289 1 97.88 254 GLY B N 1
ATOM 6910 C CA . GLY B 1 254 ? -23.828 -32 9.422 1 97.88 254 GLY B CA 1
ATOM 6911 C C . GLY B 1 254 ? -22.922 -31.375 10.461 1 97.88 254 GLY B C 1
ATOM 6912 O O . GLY B 1 254 ? -22.016 -30.609 10.117 1 97.88 254 GLY B O 1
ATOM 6913 N N . SER B 1 255 ? -23.25 -31.703 11.734 1 97.25 255 SER B N 1
ATOM 6914 C CA . SER B 1 255 ? -22.453 -31.188 12.844 1 97.25 255 SER B CA 1
ATOM 6915 C C . SER B 1 255 ? -22.531 -32.094 14.055 1 97.25 255 SER B C 1
ATOM 6917 O O . SER B 1 255 ? -23.625 -32.438 14.523 1 97.25 255 SER B O 1
ATOM 6919 N N . GLY B 1 256 ? -21.375 -32.562 14.469 1 96.88 256 GLY B N 1
ATOM 6920 C CA . GLY B 1 256 ? -21.359 -33.375 15.664 1 96.88 256 GLY B CA 1
ATOM 6921 C C . GLY B 1 256 ? -20.812 -34.781 15.414 1 96.88 256 GLY B C 1
ATOM 6922 O O . GLY B 1 256 ? -20.984 -35.312 14.32 1 96.88 256 GLY B O 1
ATOM 6923 N N . VAL B 1 257 ? -20.312 -35.344 16.438 1 96.38 257 VAL B N 1
ATOM 6924 C CA . VAL B 1 257 ? -19.797 -36.719 16.375 1 96.38 257 VAL B CA 1
ATOM 6925 C C . VAL B 1 257 ? -20.969 -37.688 16.141 1 96.38 257 VAL B C 1
ATOM 6927 O O . VAL B 1 257 ? -21.953 -37.656 16.875 1 96.38 257 VAL B O 1
ATOM 6930 N N . GLY B 1 258 ? -20.844 -38.438 15.102 1 93.19 258 GLY B N 1
ATOM 6931 C CA . GLY B 1 258 ? -21.859 -39.438 14.805 1 93.19 258 GLY B CA 1
ATOM 6932 C C . GLY B 1 258 ? -23.094 -38.875 14.125 1 93.19 258 GLY B C 1
ATOM 6933 O O . GLY B 1 258 ? -24.016 -39.594 13.789 1 93.19 258 GLY B O 1
ATOM 6934 N N . SER B 1 259 ? -23.078 -37.656 13.859 1 95.62 259 SER B N 1
ATOM 6935 C CA . SER B 1 259 ? -24.219 -37.031 13.219 1 95.62 259 SER B CA 1
ATOM 6936 C C . SER B 1 259 ? -24.344 -37.438 11.758 1 95.62 259 SER B C 1
ATOM 6938 O O . SER B 1 259 ? -23.344 -37.656 11.078 1 95.62 259 SER B O 1
ATOM 6940 N N . ALA B 1 260 ? -25.609 -37.562 11.336 1 96.12 260 ALA B N 1
ATOM 6941 C CA . ALA B 1 260 ? -25.875 -37.812 9.922 1 96.12 260 ALA B CA 1
ATOM 6942 C C . ALA B 1 260 ? -25.688 -36.562 9.094 1 96.12 260 ALA B C 1
ATOM 6944 O O . ALA B 1 260 ? -25.938 -35.438 9.57 1 96.12 260 ALA B O 1
ATOM 6945 N N . VAL B 1 261 ? -25.234 -36.719 7.93 1 97.75 261 VAL B N 1
ATOM 6946 C CA . VAL B 1 261 ? -25.078 -35.594 6.984 1 97.75 261 VAL B CA 1
ATOM 6947 C C . VAL B 1 261 ? -26.281 -35.562 6.043 1 97.75 261 VAL B C 1
ATOM 6949 O O . VAL B 1 261 ? -26.578 -36.531 5.355 1 97.75 261 VAL B O 1
ATOM 6952 N N . SER B 1 262 ? -26.984 -34.469 6.004 1 97.56 262 SER B N 1
ATOM 6953 C CA . SER B 1 262 ? -28.141 -34.281 5.133 1 97.56 262 SER B CA 1
ATOM 6954 C C . SER B 1 262 ? -27.719 -34.125 3.678 1 97.56 262 SER B C 1
ATOM 6956 O O . SER B 1 262 ? -26.594 -33.688 3.396 1 97.56 262 SER B O 1
ATOM 6958 N N . ASN B 1 263 ? -28.609 -34.5 2.834 1 97.44 263 ASN B N 1
ATOM 6959 C CA . ASN B 1 263 ? -28.375 -34.25 1.42 1 97.44 263 ASN B CA 1
ATOM 6960 C C . ASN B 1 263 ? -28.469 -32.75 1.108 1 97.44 263 ASN B C 1
ATOM 6962 O O . ASN B 1 263 ? -29.203 -32 1.77 1 97.44 263 ASN B O 1
ATOM 6966 N N . LEU B 1 264 ? -27.703 -32.344 0.153 1 98.06 264 LEU B N 1
ATOM 6967 C CA . LEU B 1 264 ? -27.828 -30.953 -0.317 1 98.06 264 LEU B CA 1
ATOM 6968 C C . LEU B 1 264 ? -29.047 -30.797 -1.214 1 98.06 264 LEU B C 1
ATOM 6970 O O . LEU B 1 264 ? -29.203 -31.516 -2.195 1 98.06 264 LEU B O 1
ATOM 6974 N N . GLN B 1 265 ? -29.906 -29.828 -0.886 1 97.5 265 GLN B N 1
ATOM 6975 C CA . GLN B 1 265 ? -31.078 -29.547 -1.704 1 97.5 265 GLN B CA 1
ATOM 6976 C C . GLN B 1 265 ? -30.734 -28.562 -2.82 1 97.5 265 GLN B C 1
ATOM 6978 O O . GLN B 1 265 ? -30.297 -27.438 -2.555 1 97.5 265 GLN B O 1
ATOM 6983 N N . GLN B 1 266 ? -30.859 -29.031 -4.023 1 97.44 266 GLN B N 1
ATOM 6984 C CA . GLN B 1 266 ? -30.688 -28.203 -5.207 1 97.44 266 GLN B CA 1
ATOM 6985 C C . GLN B 1 266 ? -32 -28.016 -5.949 1 97.44 266 GLN B C 1
ATOM 6987 O O . GLN B 1 266 ? -32.969 -28.719 -5.68 1 97.44 266 GLN B O 1
ATOM 6992 N N . GLU B 1 267 ? -32.062 -27 -6.828 1 97.06 267 GLU B N 1
ATOM 6993 C CA . GLU B 1 267 ? -33.25 -26.797 -7.637 1 97.06 267 GLU B CA 1
ATOM 6994 C C . GLU B 1 267 ? -33.562 -28.016 -8.5 1 97.06 267 GLU B C 1
ATOM 6996 O O . GLU B 1 267 ? -34.719 -28.359 -8.703 1 97.06 267 GLU B O 1
ATOM 7001 N N . SER B 1 268 ? -32.562 -28.688 -8.945 1 97.19 268 SER B N 1
ATOM 7002 C CA . SER B 1 268 ? -32.688 -29.797 -9.883 1 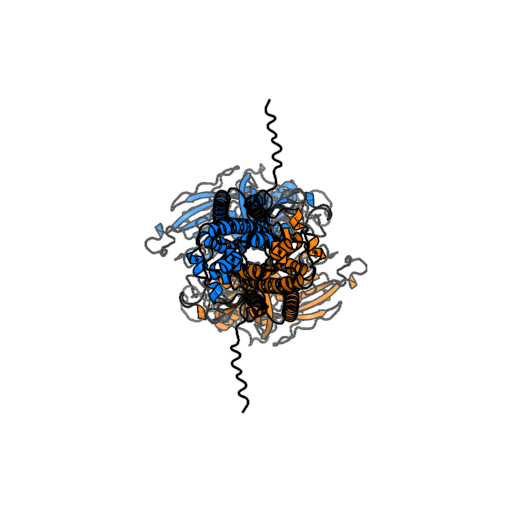97.19 268 SER B CA 1
ATOM 7003 C C . SER B 1 268 ? -32.906 -31.109 -9.156 1 97.19 268 SER B C 1
ATOM 7005 O O . SER B 1 268 ? -33.312 -32.094 -9.766 1 97.19 268 SER B O 1
ATOM 7007 N N . GLY B 1 269 ? -32.562 -31.141 -7.828 1 96.44 269 GLY B N 1
ATOM 7008 C CA . GLY B 1 269 ? -32.688 -32.375 -7.062 1 96.44 269 GLY B CA 1
ATOM 7009 C C . GLY B 1 269 ? -31.891 -32.344 -5.766 1 96.44 269 GLY B C 1
ATOM 7010 O O . GLY B 1 269 ? -31.703 -31.281 -5.168 1 96.44 269 GLY B O 1
ATOM 7011 N N . GLU B 1 270 ? -31.562 -33.594 -5.379 1 96.44 270 GLU B N 1
ATOM 7012 C CA . GLU B 1 270 ? -30.797 -33.75 -4.141 1 96.44 270 GLU B CA 1
ATOM 7013 C C . GLU B 1 270 ? -29.438 -34.375 -4.398 1 96.44 270 GLU B C 1
ATOM 7015 O O . GLU B 1 270 ? -29.328 -35.375 -5.137 1 96.44 270 GLU B O 1
ATOM 7020 N N . ALA B 1 271 ? -28.469 -33.812 -3.873 1 96.44 271 ALA B N 1
ATOM 7021 C CA . ALA B 1 271 ? -27.125 -34.344 -3.98 1 96.44 271 ALA B CA 1
ATOM 7022 C C . ALA B 1 271 ? -26.703 -35.031 -2.68 1 96.44 271 ALA B C 1
ATOM 7024 O O . ALA B 1 271 ? -26.75 -34.406 -1.608 1 96.44 271 ALA B O 1
ATOM 7025 N N . VAL B 1 272 ? -26.25 -36.25 -2.756 1 95.31 272 VAL B N 1
ATOM 7026 C CA . VAL B 1 272 ? -25.844 -37.031 -1.587 1 95.31 272 VAL B CA 1
ATOM 7027 C C . VAL B 1 272 ? -24.406 -36.719 -1.223 1 95.31 272 VAL B C 1
ATOM 7029 O O . VAL B 1 272 ? -23.531 -36.656 -2.098 1 95.31 272 VAL B O 1
ATOM 7032 N N . ALA B 1 273 ? -24.188 -36.594 0.028 1 96.38 273 ALA B N 1
ATOM 7033 C CA . ALA B 1 273 ? -22.828 -36.312 0.495 1 96.38 273 ALA B CA 1
ATOM 7034 C C . ALA B 1 273 ? -21.891 -37.5 0.201 1 96.38 273 ALA B C 1
ATOM 7036 O O . ALA B 1 273 ? -22.281 -38.656 0.358 1 96.38 273 ALA B O 1
ATOM 7037 N N . PRO B 1 274 ? -20.672 -37.188 -0.215 1 96.44 274 PRO B N 1
ATOM 7038 C CA . PRO B 1 274 ? -19.734 -38.281 -0.536 1 96.44 274 PRO B CA 1
ATOM 7039 C C . PRO B 1 274 ? -19.062 -38.875 0.705 1 96.44 274 PRO B C 1
ATOM 7041 O O . PRO B 1 274 ? -18.422 -39.906 0.624 1 96.44 274 PRO B O 1
ATOM 7044 N N . PHE B 1 275 ? -19.141 -38.281 1.805 1 97.06 275 PHE B N 1
ATOM 7045 C CA . PHE B 1 275 ? -18.562 -38.75 3.059 1 97.06 275 PHE B CA 1
ATOM 7046 C C . PHE B 1 275 ? -19.391 -38.25 4.246 1 97.06 275 PHE B C 1
ATOM 7048 O O . PHE B 1 275 ? -20.266 -37.406 4.098 1 97.06 275 PHE B O 1
ATOM 7055 N N . GLY B 1 276 ? -19.141 -38.938 5.352 1 96.56 276 GLY B N 1
ATOM 7056 C CA . GLY B 1 276 ? -19.828 -38.562 6.582 1 96.56 276 GLY B CA 1
ATOM 7057 C C . GLY B 1 276 ? -18.891 -37.938 7.613 1 96.56 276 GLY B C 1
ATOM 7058 O O . GLY B 1 276 ? -17.734 -37.656 7.32 1 96.56 276 GLY B O 1
ATOM 7059 N N . THR B 1 277 ? -19.469 -37.625 8.711 1 97.5 277 THR B N 1
ATOM 7060 C CA . THR B 1 277 ? -18.672 -37.062 9.781 1 97.5 277 THR B CA 1
ATOM 7061 C C . THR B 1 277 ? -17.688 -38.062 10.344 1 97.5 277 THR B C 1
ATOM 7063 O O . THR B 1 277 ? -16.734 -37.688 11.047 1 97.5 277 THR B O 1
ATOM 7066 N N . ASP B 1 278 ? -17.828 -39.312 10.039 1 96.75 278 ASP B N 1
ATOM 7067 C CA . ASP B 1 278 ? -17.047 -40.406 10.602 1 96.75 278 ASP B CA 1
ATOM 7068 C C . ASP B 1 278 ? -15.602 -40.375 10.109 1 96.75 278 ASP B C 1
ATOM 7070 O O . ASP B 1 278 ? -14.719 -41 10.711 1 96.75 278 ASP B O 1
ATOM 7074 N N . ILE B 1 279 ? -15.328 -39.688 9.039 1 97.31 279 ILE B N 1
ATOM 7075 C CA . ILE B 1 279 ? -13.961 -39.656 8.523 1 97.31 279 ILE B CA 1
ATOM 7076 C C . ILE B 1 279 ? -13.195 -38.469 9.148 1 97.31 279 ILE B C 1
ATOM 7078 O O . ILE B 1 279 ? -11.977 -38.375 9 1 97.31 279 ILE B O 1
ATOM 7082 N N . ILE B 1 280 ? -13.914 -37.625 9.828 1 97.94 280 ILE B N 1
ATOM 7083 C CA . ILE B 1 280 ? -13.328 -36.438 10.438 1 97.94 280 ILE B CA 1
ATOM 7084 C C . ILE B 1 280 ? -13 -36.719 11.906 1 97.94 280 ILE B C 1
ATOM 7086 O O . ILE B 1 280 ? -13.734 -37.438 12.586 1 97.94 280 ILE B O 1
ATOM 7090 N N . ILE B 1 281 ? -11.922 -36.188 12.352 1 96.44 281 ILE B N 1
ATOM 7091 C CA . ILE B 1 281 ? -11.625 -36.344 13.773 1 96.44 281 ILE B CA 1
ATOM 7092 C C . ILE B 1 281 ? -12.758 -35.75 14.609 1 96.44 281 ILE B C 1
ATOM 7094 O O . ILE B 1 281 ? -13.422 -34.812 14.188 1 96.44 281 ILE B O 1
ATOM 7098 N N . PRO B 1 282 ? -13 -36.469 15.742 1 96 282 PRO B N 1
ATOM 7099 C CA . PRO B 1 282 ? -12.117 -37.375 16.5 1 96 282 PRO B CA 1
ATOM 7100 C C . PRO B 1 282 ? -12.25 -38.812 16.078 1 96 282 PRO B C 1
ATOM 7102 O O . PRO B 1 282 ? -11.422 -39.656 16.438 1 96 282 PRO B O 1
ATOM 7105 N N . GLU B 1 283 ? -13.312 -39.156 15.383 1 95.44 283 GLU B N 1
ATOM 7106 C CA . GLU B 1 283 ? -13.523 -40.562 15.016 1 95.44 283 GLU B CA 1
ATOM 7107 C C . GLU B 1 283 ? -12.633 -40.938 13.836 1 95.44 283 GLU B C 1
ATOM 7109 O O . GLU B 1 283 ? -12.008 -42 13.852 1 95.44 283 GLU B O 1
ATOM 7114 N N . GLY B 1 284 ? -12.641 -40.062 12.883 1 95.88 284 GLY B N 1
ATOM 7115 C CA . GLY B 1 284 ? -11.836 -40.344 11.703 1 95.88 284 GLY B CA 1
ATOM 7116 C C . GLY B 1 284 ? -10.422 -39.781 11.805 1 95.88 284 GLY B C 1
ATOM 7117 O O . GLY B 1 284 ? -9.914 -39.594 12.914 1 95.88 284 GLY B O 1
ATOM 7118 N N . ASP B 1 285 ? -9.844 -39.594 10.617 1 95.44 285 ASP B N 1
ATOM 7119 C CA . ASP B 1 285 ? -8.43 -39.25 10.625 1 95.44 285 ASP B CA 1
ATOM 7120 C C . ASP B 1 285 ? -8.203 -37.844 10.07 1 95.44 285 ASP B C 1
ATOM 7122 O O . ASP B 1 285 ? -7.113 -37.281 10.203 1 95.44 285 ASP B O 1
ATOM 7126 N N . TYR B 1 286 ? -9.219 -37.25 9.523 1 97.12 286 TYR B N 1
ATOM 7127 C CA . TYR B 1 286 ? -9 -36 8.812 1 97.12 286 TYR B CA 1
ATOM 7128 C C . TYR B 1 286 ? -9.43 -34.812 9.656 1 97.12 286 TYR B C 1
ATOM 7130 O O . TYR B 1 286 ? -10.492 -34.844 10.281 1 97.12 286 TYR B O 1
ATOM 7138 N N . SER B 1 287 ? -8.617 -33.781 9.797 1 96.94 287 SER B N 1
ATOM 7139 C CA . SER B 1 287 ? -9.078 -32.5 10.32 1 96.94 287 SER B CA 1
ATOM 7140 C C . SER B 1 287 ? -9.719 -31.641 9.219 1 96.94 287 SER B C 1
ATOM 7142 O O . SER B 1 287 ? -10.453 -30.688 9.508 1 96.94 287 SER B O 1
ATOM 7144 N N . TYR B 1 288 ? -9.375 -31.984 8.031 1 97.62 288 TYR B N 1
ATOM 7145 C CA . TYR B 1 288 ? -9.867 -31.328 6.828 1 97.62 288 TYR B CA 1
ATOM 7146 C C . TYR B 1 288 ? -9.969 -32.312 5.668 1 97.62 288 TYR B C 1
ATOM 7148 O O . TYR B 1 288 ? -9.023 -33.031 5.379 1 97.62 288 TYR B O 1
ATOM 7156 N N . TYR B 1 289 ? -11.086 -32.344 5.012 1 98.12 289 TYR B N 1
ATOM 7157 C CA . TYR B 1 289 ? -11.336 -33.188 3.848 1 98.12 289 TYR B CA 1
ATOM 7158 C C . TYR B 1 289 ? -12.234 -32.469 2.846 1 98.12 289 TYR B C 1
ATOM 7160 O O . TYR B 1 289 ? -13.406 -32.219 3.123 1 98.12 289 TYR B O 1
ATOM 7168 N N . ALA B 1 290 ? -11.664 -32.188 1.699 1 98.38 290 ALA B N 1
ATOM 7169 C CA . ALA B 1 290 ? -12.438 -31.516 0.67 1 98.38 290 ALA B CA 1
ATOM 7170 C C . ALA B 1 290 ? -12.562 -32.375 -0.587 1 98.38 290 ALA B C 1
ATOM 7172 O O . ALA B 1 290 ? -11.578 -32.938 -1.066 1 98.38 290 ALA B O 1
ATOM 7173 N N . PHE B 1 291 ? -13.695 -32.531 -1.021 1 97.31 291 PHE B N 1
ATOM 7174 C CA . PHE B 1 291 ? -14.031 -33.125 -2.303 1 97.31 291 PHE B CA 1
ATOM 7175 C C . PHE B 1 291 ? -14.758 -32.125 -3.199 1 97.31 291 PHE B C 1
ATOM 7177 O O . PHE B 1 291 ? -15.945 -31.859 -2.998 1 97.31 291 PHE B O 1
ATOM 7184 N N . ALA B 1 292 ? -14.078 -31.625 -4.164 1 96.94 292 ALA B N 1
ATOM 7185 C CA . ALA B 1 292 ? -14.641 -30.547 -4.969 1 96.94 292 ALA B CA 1
ATOM 7186 C C . ALA B 1 292 ? -14.477 -30.828 -6.457 1 96.94 292 ALA B C 1
ATOM 7188 O O . ALA B 1 292 ? -14.461 -29.891 -7.27 1 96.94 292 ALA B O 1
ATOM 7189 N N . SER B 1 293 ? -14.359 -32.094 -6.863 1 93.25 293 SER B N 1
ATOM 7190 C CA . SER B 1 293 ? -14.07 -32.406 -8.258 1 93.25 293 SER B CA 1
ATOM 7191 C C . SER B 1 293 ? -15.133 -33.344 -8.852 1 93.25 293 SER B C 1
ATOM 7193 O O . SER B 1 293 ? -14.953 -33.875 -9.945 1 93.25 293 SER B O 1
ATOM 7195 N N . GLY B 1 294 ? -16.188 -33.562 -8.055 1 92.12 294 GLY B N 1
ATOM 7196 C CA . GLY B 1 294 ? -17.219 -34.438 -8.57 1 92.12 294 GLY B CA 1
ATOM 7197 C C . GLY B 1 294 ? -17.844 -33.938 -9.852 1 92.12 294 GLY B C 1
ATOM 7198 O O . GLY B 1 294 ? -18.5 -32.906 -9.867 1 92.12 294 GLY B O 1
ATOM 7199 N N . GLY B 1 295 ? -17.625 -34.719 -10.891 1 91.62 295 GLY B N 1
ATOM 7200 C CA . GLY B 1 295 ? -18.234 -34.344 -12.164 1 91.62 295 GLY B CA 1
ATOM 7201 C C . GLY B 1 295 ? -17.375 -33.406 -12.984 1 91.62 295 GLY B C 1
ATOM 7202 O O . GLY B 1 295 ? -17.859 -32.75 -13.914 1 91.62 295 GLY B O 1
ATOM 7203 N N . GLU B 1 296 ? -16.109 -33.188 -12.633 1 92.06 296 GLU B N 1
ATOM 7204 C CA . GLU B 1 296 ? -15.203 -32.312 -13.375 1 92.06 296 GLU B CA 1
ATOM 7205 C C . GLU B 1 296 ? -14.945 -32.844 -14.781 1 92.06 296 GLU B C 1
ATOM 7207 O O . GLU B 1 296 ? -15.055 -34.062 -15.023 1 92.06 296 GLU B O 1
ATOM 7212 N N . TYR B 1 297 ? -14.656 -31.969 -15.688 1 90.69 297 TYR B N 1
ATOM 7213 C CA . TYR B 1 297 ? -14.453 -32.312 -17.078 1 90.69 297 TYR B CA 1
ATOM 7214 C C . TYR B 1 297 ? -12.992 -32.625 -17.359 1 90.69 297 TYR B C 1
ATOM 7216 O O . TYR B 1 297 ? -12.094 -32.062 -16.734 1 90.69 297 TYR B O 1
ATOM 7224 N N . SER B 1 298 ? -12.828 -33.531 -18.312 1 88.75 298 SER B N 1
ATOM 7225 C CA . SER B 1 298 ? -11.484 -33.75 -18.828 1 88.75 298 SER B CA 1
ATOM 7226 C C . SER B 1 298 ? -11.07 -32.625 -19.781 1 88.75 298 SER B C 1
ATOM 7228 O O . SER B 1 298 ? -11.914 -32.031 -20.453 1 88.75 298 SER B O 1
ATOM 7230 N N . SER B 1 299 ? -9.844 -32.406 -19.953 1 86.88 299 SER B N 1
ATOM 7231 C CA . SER B 1 299 ? -9.336 -31.328 -20.781 1 86.88 299 SER B CA 1
ATOM 7232 C C . SER B 1 299 ? -9.609 -31.609 -22.266 1 86.88 299 SER B C 1
ATOM 7234 O O . SER B 1 299 ? -9.844 -30.672 -23.031 1 86.88 299 SER B O 1
ATOM 7236 N N . THR B 1 300 ? -9.602 -32.906 -22.703 1 88.38 300 THR B N 1
ATOM 7237 C CA . THR B 1 300 ? -9.797 -33.219 -24.109 1 88.38 300 THR B CA 1
ATOM 7238 C C . THR B 1 300 ? -11.188 -33.812 -24.344 1 88.38 300 THR B C 1
ATOM 7240 O O . THR B 1 300 ? -11.648 -33.875 -25.484 1 88.38 300 THR B O 1
ATOM 7243 N N . GLN B 1 301 ? -11.859 -34.219 -23.297 1 90.38 301 GLN B N 1
ATOM 7244 C CA . GLN B 1 301 ? -13.219 -34.719 -23.281 1 90.38 301 GLN B CA 1
ATOM 7245 C C . GLN B 1 301 ? -13.336 -35.969 -24.156 1 90.38 301 GLN B C 1
ATOM 7247 O O . GLN B 1 301 ? -14.305 -36.719 -24.031 1 90.38 301 GLN B O 1
ATOM 7252 N N . LEU B 1 302 ? -12.391 -36.125 -25.141 1 91.94 302 LEU B N 1
ATOM 7253 C CA . LEU B 1 302 ? -12.25 -37.344 -25.938 1 91.94 302 LEU B CA 1
ATOM 7254 C C . LEU B 1 302 ? -10.891 -37.969 -25.719 1 91.94 302 LEU B C 1
ATOM 7256 O O . LEU B 1 302 ? -9.906 -37.281 -25.438 1 91.94 302 LEU B O 1
ATOM 7260 N N . LYS B 1 303 ? -10.836 -39.219 -25.812 1 87.5 303 LYS B N 1
ATOM 7261 C CA . LYS B 1 303 ? -9.602 -39.969 -25.578 1 87.5 303 LYS B CA 1
ATOM 7262 C C . LYS B 1 303 ? -8.602 -39.75 -26.719 1 87.5 303 LYS B C 1
ATOM 7264 O O . LYS B 1 303 ? -7.41 -39.562 -26.469 1 87.5 303 LYS B O 1
ATOM 7269 N N . ASP B 1 304 ? -9.016 -39.75 -27.938 1 90.19 304 ASP B N 1
ATOM 7270 C CA . ASP B 1 304 ? -8.117 -39.688 -29.094 1 90.19 304 ASP B CA 1
ATOM 7271 C C . ASP B 1 304 ? -8.266 -38.344 -29.812 1 90.19 304 ASP B C 1
ATOM 7273 O O . ASP B 1 304 ? -9.062 -38.219 -30.75 1 90.19 304 ASP B O 1
ATOM 7277 N N . VAL B 1 305 ? -7.543 -37.438 -29.344 1 91.31 305 VAL B N 1
ATOM 7278 C CA . VAL B 1 305 ? -7.574 -36.094 -29.953 1 91.31 305 VAL B CA 1
ATOM 7279 C C . VAL B 1 305 ? -6.16 -35.688 -30.344 1 91.31 305 VAL B C 1
ATOM 7281 O O . VAL B 1 305 ? -5.18 -36.156 -29.766 1 91.31 305 VAL B O 1
ATOM 7284 N N . GLY B 1 306 ? -6.055 -34.938 -31.344 1 87 306 GLY B N 1
ATOM 7285 C CA . GLY B 1 306 ? -4.785 -34.375 -31.766 1 87 306 GLY B CA 1
ATOM 7286 C C . GLY B 1 306 ? -4.52 -33 -31.188 1 87 306 GLY B C 1
ATOM 7287 O O . GLY B 1 306 ? -5.047 -32.656 -30.125 1 87 306 GLY B O 1
ATOM 7288 N N . VAL B 1 307 ? -3.676 -32.25 -31.891 1 80.5 307 VAL B N 1
ATOM 7289 C CA . VAL B 1 307 ? -3.305 -30.891 -31.484 1 80.5 307 VAL B CA 1
ATOM 7290 C C . VAL B 1 307 ? -4.551 -30.016 -31.438 1 80.5 307 VAL B C 1
ATOM 7292 O O . VAL B 1 307 ? -5.445 -30.141 -32.281 1 80.5 307 VAL B O 1
ATOM 7295 N N . SER B 1 308 ? -4.652 -29.141 -30.438 1 83.81 308 SER B N 1
ATOM 7296 C CA . SER B 1 308 ? -5.75 -28.188 -30.25 1 83.81 308 SER B CA 1
ATOM 7297 C C . SER B 1 308 ? -7.043 -28.922 -29.875 1 83.81 308 SER B C 1
ATOM 7299 O O . SER B 1 308 ? -8.125 -28.344 -29.984 1 83.81 308 SER B O 1
ATOM 7301 N N . GLY B 1 309 ? -6.922 -30.266 -29.594 1 88.75 309 GLY B N 1
ATOM 7302 C CA . GLY B 1 309 ? -8.062 -31.062 -29.172 1 88.75 309 GLY B CA 1
ATOM 7303 C C . GLY B 1 309 ? -8.914 -31.531 -30.328 1 88.75 309 GLY B C 1
ATOM 7304 O O . GLY B 1 309 ? -10.062 -31.938 -30.141 1 88.75 309 GLY B O 1
ATOM 7305 N N . ILE B 1 310 ? -8.398 -31.406 -31.562 1 92.06 310 ILE B N 1
ATOM 7306 C CA . ILE B 1 310 ? -9.141 -31.844 -32.719 1 92.06 310 ILE B CA 1
ATOM 7307 C C . ILE B 1 310 ? -9.305 -33.375 -32.688 1 92.06 310 ILE B C 1
ATOM 7309 O O . ILE B 1 310 ? -8.32 -34.094 -32.625 1 92.06 310 ILE B O 1
ATOM 7313 N N . PRO B 1 311 ? -10.609 -33.812 -32.719 1 93.25 311 PRO B N 1
ATOM 7314 C CA . PRO B 1 311 ? -10.797 -35.281 -32.688 1 93.25 311 PRO B CA 1
ATOM 7315 C C . PRO B 1 311 ? -10.172 -35.969 -33.906 1 93.25 311 PRO B C 1
ATOM 7317 O O . PRO B 1 311 ? -10.258 -35.469 -35.031 1 93.25 311 PRO B O 1
ATOM 7320 N N . ASN B 1 312 ? -9.555 -37.094 -33.719 1 93.06 312 ASN B N 1
ATOM 7321 C CA . ASN B 1 312 ? -8.977 -37.875 -34.812 1 93.06 312 ASN B CA 1
ATOM 7322 C C . ASN B 1 312 ? -10.039 -38.656 -35.594 1 93.06 312 ASN B C 1
ATOM 7324 O O . ASN B 1 312 ? -9.805 -39.125 -36.688 1 93.06 312 ASN B O 1
ATOM 7328 N N . THR B 1 313 ? -11.148 -38.812 -35 1 90.75 313 THR B N 1
ATOM 7329 C CA . THR B 1 313 ? -12.266 -39.469 -35.656 1 90.75 313 THR B CA 1
ATOM 7330 C C . THR B 1 313 ? -13.188 -38.438 -36.312 1 90.75 313 THR B C 1
ATOM 7332 O O . THR B 1 313 ? -13.234 -37.281 -35.906 1 90.75 313 THR B O 1
ATOM 7335 N N . LEU B 1 314 ? -13.883 -38.875 -37.312 1 88.19 314 LEU B N 1
ATOM 7336 C CA . LEU B 1 314 ? -14.844 -38.031 -38 1 88.19 314 LEU B CA 1
ATOM 7337 C C . LEU B 1 314 ? -16.203 -38.094 -37.312 1 88.19 314 LEU B C 1
ATOM 7339 O O . LEU B 1 314 ? -16.516 -39.062 -36.625 1 88.19 314 LEU B O 1
ATOM 7343 N N . PRO B 1 315 ? -17.016 -37.031 -37.469 1 87.94 315 PRO B N 1
ATOM 7344 C CA . PRO B 1 315 ? -18.391 -37.094 -36.938 1 87.94 315 PRO B CA 1
ATOM 7345 C C . PRO B 1 315 ? -19.156 -38.312 -37.438 1 87.94 315 PRO B C 1
ATOM 7347 O O . PRO B 1 315 ? -18.797 -38.875 -38.5 1 87.94 315 PRO B O 1
ATOM 7350 N N . PRO B 1 316 ? -20.25 -38.656 -36.969 1 90.69 316 PRO B N 1
ATOM 7351 C CA . PRO B 1 316 ? -20.859 -38 -35.812 1 90.69 316 PRO B CA 1
ATOM 7352 C C . PRO B 1 316 ? -20.078 -38.25 -34.531 1 90.69 316 PRO B C 1
ATOM 7354 O O . PRO B 1 316 ? -19.625 -39.375 -34.281 1 90.69 316 PRO B O 1
ATOM 7357 N N . TYR B 1 317 ? -19.906 -37.219 -33.688 1 92.56 317 TYR B N 1
ATOM 7358 C CA . TYR B 1 317 ? -19.266 -37.312 -32.375 1 92.56 317 TYR B CA 1
ATOM 7359 C C . TYR B 1 317 ? -20.25 -37.812 -31.312 1 92.56 317 TYR B C 1
ATOM 7361 O O . TYR B 1 317 ? -21.469 -37.844 -31.547 1 92.56 317 TYR B O 1
ATOM 7369 N N . PRO B 1 318 ? -19.688 -38.25 -30.172 1 92.62 318 PRO B N 1
ATOM 7370 C CA . PRO B 1 318 ? -20.594 -38.625 -29.094 1 92.62 318 PRO B CA 1
ATOM 7371 C C . PRO B 1 318 ? -21.578 -37.531 -28.734 1 92.62 318 PRO B C 1
ATOM 7373 O O . PRO B 1 318 ? -21.234 -36.344 -28.812 1 92.62 318 PRO B O 1
ATOM 7376 N N . ASP B 1 319 ? -22.781 -37.906 -28.328 1 89.69 319 ASP B N 1
ATOM 7377 C CA . ASP B 1 319 ? -23.906 -37 -28.156 1 89.69 319 ASP B CA 1
ATOM 7378 C C . ASP B 1 319 ? -23.562 -35.875 -27.188 1 89.69 319 ASP B C 1
ATOM 7380 O O . ASP B 1 319 ? -24 -34.719 -27.359 1 89.69 319 ASP B O 1
ATOM 7384 N N . HIS B 1 320 ? -22.797 -36.188 -26.172 1 92.88 320 HIS B N 1
ATOM 7385 C CA . HIS B 1 320 ? -22.578 -35.188 -25.141 1 92.88 320 HIS B CA 1
ATOM 7386 C C . HIS B 1 320 ? -21.172 -34.594 -25.234 1 92.88 320 HIS B C 1
ATOM 7388 O O . HIS B 1 320 ? -20.672 -34 -24.281 1 92.88 320 HIS B O 1
ATOM 7394 N N . PHE B 1 321 ? -20.547 -34.781 -26.484 1 93.94 321 PHE B N 1
ATOM 7395 C CA . PHE B 1 321 ? -19.219 -34.219 -26.703 1 93.94 321 PHE B CA 1
ATOM 7396 C C . PHE B 1 321 ? -19.25 -32.688 -26.625 1 93.94 321 PHE B C 1
ATOM 7398 O O . PHE B 1 321 ? -20.031 -32.031 -27.328 1 93.94 321 PHE B O 1
ATOM 7405 N N . GLY B 1 322 ? -18.453 -32.156 -25.641 1 93.88 322 GLY B N 1
ATOM 7406 C CA . GLY B 1 322 ? -18.344 -30.734 -25.453 1 93.88 322 GLY B CA 1
ATOM 7407 C C . GLY B 1 322 ? -19.359 -30.172 -24.484 1 93.88 322 GLY B C 1
ATOM 7408 O O . GLY B 1 322 ? -19.25 -29.016 -24.062 1 93.88 322 GLY B O 1
ATOM 7409 N N . ALA B 1 323 ? -20.328 -30.906 -24.078 1 95.31 323 ALA B N 1
ATOM 7410 C CA . ALA B 1 323 ? -21.438 -30.406 -23.25 1 95.31 323 ALA B CA 1
ATOM 7411 C C . ALA B 1 323 ? -20.969 -30.141 -21.812 1 95.31 323 ALA B C 1
ATOM 7413 O O . ALA B 1 323 ? -20.188 -30.922 -21.266 1 95.31 323 ALA B O 1
ATOM 7414 N N . LEU B 1 324 ? -21.375 -29.016 -21.297 1 96.56 324 LEU B N 1
ATOM 7415 C CA . LEU B 1 324 ? -21.281 -28.781 -19.859 1 96.56 324 LEU B CA 1
ATOM 7416 C C . LEU B 1 324 ? -22.469 -29.406 -19.125 1 96.56 324 LEU B C 1
ATOM 7418 O O . LEU B 1 324 ? -23.594 -28.922 -19.203 1 96.56 324 LEU B O 1
ATOM 7422 N N . ARG B 1 325 ? -22.188 -30.391 -18.391 1 95.81 325 ARG B N 1
ATOM 7423 C CA . ARG B 1 325 ? -23.234 -31.266 -17.891 1 95.81 325 ARG B CA 1
ATOM 7424 C C . ARG B 1 325 ? -23.562 -30.922 -16.438 1 95.81 325 ARG B C 1
ATOM 7426 O O . ARG B 1 325 ? -24.703 -31.156 -15.984 1 95.81 325 ARG B O 1
ATOM 7433 N N . THR B 1 326 ? -22.562 -30.453 -15.672 1 95.75 326 THR B N 1
ATOM 7434 C CA . THR B 1 326 ? -22.797 -30.156 -14.258 1 95.75 326 THR B CA 1
ATOM 7435 C C . THR B 1 326 ? -21.734 -29.188 -13.734 1 95.75 326 THR B C 1
ATOM 7437 O O . THR B 1 326 ? -20.766 -28.906 -14.422 1 95.75 326 THR B O 1
ATOM 7440 N N . GLU B 1 327 ? -22.062 -28.562 -12.648 1 96.25 327 GLU B N 1
ATOM 7441 C CA . GLU B 1 327 ? -21.094 -27.844 -11.836 1 96.25 327 GLU B CA 1
ATOM 7442 C C . GLU B 1 327 ? -20.75 -28.594 -10.555 1 96.25 327 GLU B C 1
ATOM 7444 O O . GLU B 1 327 ? -21.656 -28.984 -9.805 1 96.25 327 GLU B O 1
ATOM 7449 N N . PRO B 1 328 ? -19.484 -28.875 -10.375 1 96.75 328 PRO B N 1
ATOM 7450 C CA . PRO B 1 328 ? -19.125 -29.594 -9.156 1 96.75 328 PRO B CA 1
ATOM 7451 C C . PRO B 1 328 ? -19.547 -28.875 -7.883 1 96.75 328 PRO B C 1
ATOM 7453 O O . PRO B 1 328 ? -19.297 -27.688 -7.73 1 96.75 328 PRO B O 1
ATOM 7456 N N . VAL B 1 329 ? -20.203 -29.609 -7.043 1 98 329 VAL B N 1
ATOM 7457 C CA . VAL B 1 329 ? -20.484 -29.125 -5.691 1 98 329 VAL B CA 1
ATOM 7458 C C . VAL B 1 329 ? -19.234 -29.266 -4.824 1 98 329 VAL B C 1
ATOM 7460 O O . VAL B 1 329 ? -18.5 -30.25 -4.926 1 98 329 VAL B O 1
ATOM 7463 N N . ILE B 1 330 ? -18.969 -28.281 -4.004 1 98.56 330 ILE B N 1
ATOM 7464 C CA . ILE B 1 330 ? -17.875 -28.359 -3.049 1 98.56 330 ILE B CA 1
ATOM 7465 C C . ILE B 1 330 ? -18.344 -29.031 -1.764 1 98.56 330 ILE B C 1
ATOM 7467 O O . ILE B 1 330 ? -19.281 -28.547 -1.112 1 98.56 330 ILE B O 1
ATOM 7471 N N . TRP B 1 331 ? -17.75 -30.172 -1.431 1 98.62 331 TRP B N 1
ATOM 7472 C CA . TRP B 1 331 ? -18 -30.859 -0.171 1 98.62 331 TRP B CA 1
ATOM 7473 C C . TRP B 1 331 ? -16.781 -30.766 0.75 1 98.62 331 TRP B C 1
ATOM 7475 O O . TRP B 1 331 ? -15.688 -31.172 0.377 1 98.62 331 TRP B O 1
ATOM 7485 N N . ILE B 1 332 ? -17.016 -30.219 1.953 1 98.75 332 ILE B N 1
ATOM 7486 C CA . ILE B 1 332 ? -15.891 -30.125 2.877 1 98.75 332 ILE B CA 1
ATOM 7487 C C . ILE B 1 332 ? -16.312 -30.625 4.258 1 98.75 332 ILE B C 1
ATOM 7489 O O . ILE B 1 332 ? -17.359 -30.234 4.773 1 98.75 332 ILE B O 1
ATOM 7493 N N . GLY B 1 333 ? -15.594 -31.578 4.754 1 98.56 333 GLY B N 1
ATOM 7494 C CA . GLY B 1 333 ? -15.617 -31.953 6.16 1 98.56 333 GLY B CA 1
ATOM 7495 C C . GLY B 1 333 ? -14.43 -31.406 6.941 1 98.56 333 GLY B C 1
ATOM 7496 O O . GLY B 1 333 ? -13.305 -31.391 6.438 1 98.56 333 GLY B O 1
ATOM 7497 N N . TYR B 1 334 ? -14.727 -30.891 8.109 1 98.12 334 TYR B N 1
ATOM 7498 C CA . TYR B 1 334 ? -13.641 -30.328 8.898 1 98.12 334 TYR B CA 1
ATOM 7499 C C . TYR B 1 334 ? -13.945 -30.438 10.391 1 98.12 334 TYR B C 1
ATOM 7501 O O . TYR B 1 334 ? -15.094 -30.641 10.781 1 98.12 334 TYR B O 1
ATOM 7509 N N . ALA B 1 335 ? -12.93 -30.359 11.156 1 97.25 335 ALA B N 1
ATOM 7510 C CA . ALA B 1 335 ? -13.078 -30.422 12.609 1 97.25 335 ALA B CA 1
ATOM 7511 C C . ALA B 1 335 ? -12.945 -29.031 13.234 1 97.25 335 ALA B C 1
ATOM 7513 O O . ALA B 1 335 ? -12.141 -28.219 12.789 1 97.25 335 ALA B O 1
ATOM 7514 N N . VAL B 1 336 ? -13.734 -28.766 14.258 1 96.75 336 VAL B N 1
ATOM 7515 C CA . VAL B 1 336 ? -13.633 -27.547 15.062 1 96.75 336 VAL B CA 1
ATOM 7516 C C . VAL B 1 336 ? -13.117 -27.891 16.453 1 96.75 336 VAL B C 1
ATOM 7518 O O . VAL B 1 336 ? -13.586 -28.844 17.078 1 96.75 336 VAL B O 1
ATOM 7521 N N . ILE B 1 337 ? -12.141 -27.156 16.906 1 94.94 337 ILE B N 1
ATOM 7522 C CA . ILE B 1 337 ? -11.617 -27.359 18.25 1 94.94 337 ILE B CA 1
ATOM 7523 C C . ILE B 1 337 ? -12.609 -26.797 19.281 1 94.94 337 ILE B C 1
ATOM 7525 O O . ILE B 1 337 ? -12.977 -25.625 19.219 1 94.94 337 ILE B O 1
ATOM 7529 N N . ASN B 1 338 ? -12.945 -27.562 20.219 1 94.94 338 ASN B N 1
ATOM 7530 C CA . ASN B 1 338 ? -13.953 -27.156 21.203 1 94.94 338 ASN B CA 1
ATOM 7531 C C . ASN B 1 338 ? -13.367 -26.219 22.25 1 94.94 338 ASN B C 1
ATOM 7533 O O . ASN B 1 338 ? -14.031 -25.281 22.688 1 94.94 338 ASN B O 1
ATOM 7537 N N . ASN B 1 339 ? -12.125 -26.516 22.656 1 92.62 339 ASN B N 1
ATOM 7538 C CA . ASN B 1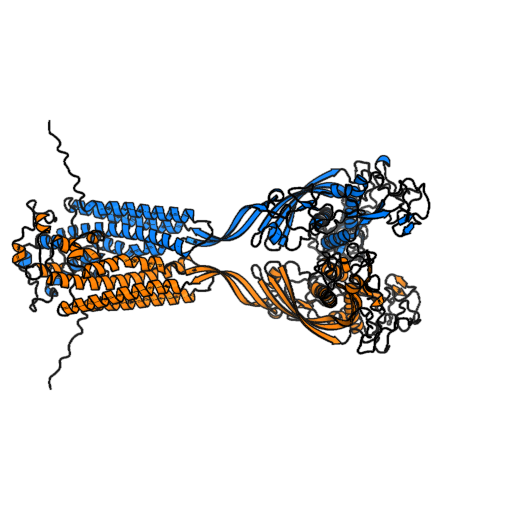 339 ? -11.43 -25.672 23.609 1 92.62 339 ASN B CA 1
ATOM 7539 C C . ASN B 1 339 ? -10.102 -25.172 23.062 1 92.62 339 ASN B C 1
ATOM 7541 O O . ASN B 1 339 ? -9.039 -25.703 23.406 1 92.62 339 ASN B O 1
ATOM 7545 N N . PRO B 1 340 ? -10.164 -24.094 22.359 1 88.31 340 PRO B N 1
ATOM 7546 C CA . PRO B 1 340 ? -8.961 -23.641 21.656 1 88.31 340 PRO B CA 1
ATOM 7547 C C . PRO B 1 340 ? -7.883 -23.125 22.594 1 88.31 340 PRO B C 1
ATOM 7549 O O . PRO B 1 340 ? -6.703 -23.078 22.234 1 88.31 340 PRO B O 1
ATOM 7552 N N . ASN B 1 341 ? -8.203 -22.828 23.812 1 86.88 341 ASN B N 1
ATOM 7553 C CA . ASN B 1 341 ? -7.238 -22.25 24.734 1 86.88 341 ASN B CA 1
ATOM 7554 C C . ASN B 1 341 ? -6.523 -23.328 25.547 1 86.88 341 ASN B C 1
ATOM 7556 O O . ASN B 1 341 ? -5.648 -23.016 26.359 1 86.88 341 ASN B O 1
ATOM 7560 N N . GLN B 1 342 ? -6.801 -24.531 25.375 1 87.31 342 GLN B N 1
ATOM 7561 C CA . GLN B 1 342 ? -6.16 -25.641 26.078 1 87.31 342 GLN B CA 1
ATOM 7562 C C . GLN B 1 342 ? -5.316 -26.484 25.125 1 87.31 342 GLN B C 1
ATOM 7564 O O . GLN B 1 342 ? -5.539 -26.469 23.906 1 87.31 342 GLN B O 1
ATOM 7569 N N . THR B 1 343 ? -4.324 -27.062 25.734 1 87.62 343 THR B N 1
ATOM 7570 C CA . THR B 1 343 ? -3.543 -28.016 24.953 1 87.62 343 THR B CA 1
ATOM 7571 C C . THR B 1 343 ? -4.406 -29.188 24.5 1 87.62 343 THR B C 1
ATOM 7573 O O . THR B 1 343 ? -5.156 -29.75 25.297 1 87.62 343 THR B O 1
ATOM 7576 N N . GLN B 1 344 ? -4.328 -29.484 23.25 1 89.88 344 GLN B N 1
ATOM 7577 C CA . GLN B 1 344 ? -5.152 -30.562 22.703 1 89.88 344 GLN B CA 1
ATOM 7578 C C . GLN B 1 344 ? -4.562 -31.922 23.062 1 89.88 344 GLN B C 1
ATOM 7580 O O . GLN B 1 344 ? -3.344 -32.094 23.047 1 89.88 344 GLN B O 1
ATOM 7585 N N . PRO B 1 345 ? -5.402 -32.844 23.375 1 92 345 PRO B N 1
ATOM 7586 C CA . PRO B 1 345 ? -4.941 -34.188 23.734 1 92 345 PRO B CA 1
ATOM 7587 C C . PRO B 1 345 ? -4.395 -34.969 22.547 1 92 345 PRO B C 1
ATOM 7589 O O . PRO B 1 345 ? -4.797 -34.719 21.406 1 92 345 PRO B O 1
ATOM 7592 N N . LEU B 1 346 ? -3.498 -35.875 22.875 1 91.94 346 LEU B N 1
ATOM 7593 C CA . LEU B 1 346 ? -3.082 -36.844 21.891 1 91.94 346 LEU B CA 1
ATOM 7594 C C . LEU B 1 346 ? -4.199 -37.875 21.625 1 91.94 346 LEU B C 1
ATOM 7596 O O . LEU B 1 346 ? -5.098 -38.031 22.438 1 91.94 346 LEU B O 1
ATOM 7600 N N . ARG B 1 347 ? -4.148 -38.5 20.469 1 91.38 347 ARG B N 1
ATOM 7601 C CA . ARG B 1 347 ? -5.215 -39.406 20.047 1 91.38 347 ARG B CA 1
ATOM 7602 C C . ARG B 1 347 ? -5.457 -40.5 21.062 1 91.38 347 ARG B C 1
ATOM 7604 O O . ARG B 1 347 ? -6.594 -40.938 21.266 1 91.38 347 ARG B O 1
ATOM 7611 N N . ASN B 1 348 ? -4.391 -40.938 21.781 1 91.5 348 ASN B N 1
ATOM 7612 C CA . ASN B 1 348 ? -4.504 -42.031 22.719 1 91.5 348 ASN B CA 1
ATOM 7613 C C . ASN B 1 348 ? -4.793 -41.531 24.141 1 91.5 348 ASN B C 1
ATOM 7615 O O . ASN B 1 348 ? -4.914 -42.344 25.078 1 91.5 348 ASN B O 1
ATOM 7619 N N . GLU B 1 349 ? -4.906 -40.312 24.25 1 92.44 349 GLU B N 1
ATOM 7620 C CA . GLU B 1 349 ? -5.125 -39.719 25.578 1 92.44 349 GLU B CA 1
ATOM 7621 C C . GLU B 1 349 ? -6.613 -39.531 25.844 1 92.44 349 GLU B C 1
ATOM 7623 O O . GLU B 1 349 ? -7.414 -39.438 24.922 1 92.44 349 GLU B O 1
ATOM 7628 N N . SER B 1 350 ? -6.809 -39.438 27.172 1 90.56 350 SER B N 1
ATOM 7629 C CA . SER B 1 350 ? -8.172 -39.156 27.609 1 90.56 350 SER B CA 1
ATOM 7630 C C . SER B 1 350 ? -8.617 -37.781 27.172 1 90.56 350 SER B C 1
ATOM 7632 O O . SER B 1 350 ? -7.836 -36.812 27.219 1 90.56 350 SER B O 1
ATOM 7634 N N . GLY B 1 351 ? -9.859 -37.656 26.562 1 92 351 GLY B N 1
ATOM 7635 C CA . GLY B 1 351 ? -10.391 -36.344 26.188 1 92 351 GLY B CA 1
ATOM 7636 C C . GLY B 1 351 ? -10.406 -36.125 24.688 1 92 351 GLY B C 1
ATOM 7637 O O . GLY B 1 351 ? -11 -35.156 24.203 1 92 351 GLY B O 1
ATOM 7638 N N . TRP B 1 352 ? -9.719 -36.938 23.969 1 94.69 352 TRP B N 1
ATOM 7639 C CA . TRP B 1 352 ? -9.648 -36.781 22.516 1 94.69 352 TRP B CA 1
ATOM 7640 C C . TRP B 1 352 ? -11.047 -36.75 21.906 1 94.69 352 TRP B C 1
ATOM 7642 O O . TRP B 1 352 ? -11.352 -35.875 21.078 1 94.69 352 TRP B O 1
ATOM 7652 N N . SER B 1 353 ? -11.898 -37.656 22.391 1 92.31 353 SER B N 1
ATOM 7653 C CA . SER B 1 353 ? -13.227 -37.812 21.797 1 92.31 353 SER B CA 1
ATOM 7654 C C . SER B 1 353 ? -14.07 -36.562 22 1 92.31 353 SER B C 1
ATOM 7656 O O . SER B 1 353 ? -14.984 -36.281 21.203 1 92.31 353 SER B O 1
ATOM 7658 N N . GLU B 1 354 ? -13.688 -35.719 22.953 1 93.38 354 GLU B N 1
ATOM 7659 C CA . GLU B 1 354 ? -14.484 -34.531 23.266 1 93.38 354 GLU B CA 1
ATOM 7660 C C . GLU B 1 354 ? -13.797 -33.25 22.781 1 93.38 354 GLU B C 1
ATOM 7662 O O . GLU B 1 354 ? -14.398 -32.188 22.781 1 93.38 354 GLU B O 1
ATOM 7667 N N . ALA B 1 355 ? -12.664 -33.406 22.234 1 95.44 355 ALA B N 1
ATOM 7668 C CA . ALA B 1 355 ? -11.852 -32.219 21.953 1 95.44 355 ALA B CA 1
ATOM 7669 C C . ALA B 1 355 ? -12.273 -31.578 20.641 1 95.44 355 ALA B C 1
ATOM 7671 O O . ALA B 1 355 ? -12.016 -30.391 20.422 1 95.44 355 ALA B O 1
ATOM 7672 N N . PHE B 1 356 ? -12.961 -32.344 19.797 1 96.56 356 PHE B N 1
ATOM 7673 C CA . PHE B 1 356 ? -13.234 -31.875 18.438 1 96.56 356 PHE B CA 1
ATOM 7674 C C . PHE B 1 356 ? -14.695 -32.094 18.078 1 96.56 356 PHE B C 1
ATOM 7676 O O . PHE B 1 356 ? -15.305 -33.062 18.516 1 96.56 356 PHE B O 1
ATOM 7683 N N . THR B 1 357 ? -15.258 -31.203 17.297 1 97.69 357 THR B N 1
ATOM 7684 C CA . THR B 1 357 ? -16.578 -31.344 16.688 1 97.69 357 THR B CA 1
ATOM 7685 C C . THR B 1 357 ? -16.469 -31.438 15.164 1 97.69 357 THR B C 1
ATOM 7687 O O . THR B 1 357 ? -16.078 -30.453 14.508 1 97.69 357 THR B O 1
ATOM 7690 N N . PRO B 1 358 ? -16.75 -32.594 14.602 1 98 358 PRO B N 1
ATOM 7691 C CA . PRO B 1 358 ? -16.734 -32.688 13.141 1 98 358 PRO B CA 1
ATOM 7692 C C . PRO B 1 358 ? -17.938 -32 12.492 1 98 358 PRO B C 1
ATOM 7694 O O . PRO B 1 358 ? -19.047 -32.062 12.992 1 98 358 PRO B O 1
ATOM 7697 N N . LYS B 1 359 ? -17.703 -31.297 11.375 1 98.25 359 LYS B N 1
ATOM 7698 C CA . LYS B 1 359 ? -18.719 -30.609 10.602 1 98.25 359 LYS B CA 1
ATOM 7699 C C . LYS B 1 359 ? -18.578 -30.906 9.109 1 98.25 359 LYS B C 1
ATOM 7701 O O . LYS B 1 359 ? -17.484 -31.219 8.641 1 98.25 359 LYS B O 1
ATOM 7706 N N . VAL B 1 360 ? -19.719 -30.891 8.406 1 98.5 360 VAL B N 1
ATOM 7707 C CA . VAL B 1 360 ? -19.75 -31.078 6.961 1 98.5 360 VAL B CA 1
ATOM 7708 C C . VAL B 1 360 ? -20.625 -30 6.324 1 98.5 360 VAL B C 1
ATOM 7710 O O . VAL B 1 360 ? -21.75 -29.75 6.797 1 98.5 360 VAL B O 1
ATOM 7713 N N . PHE B 1 361 ? -20.156 -29.344 5.336 1 98.56 361 PHE B N 1
ATOM 7714 C CA . PHE B 1 361 ? -20.969 -28.422 4.559 1 98.56 361 PHE B CA 1
ATOM 7715 C C . PHE B 1 361 ? -20.75 -28.625 3.064 1 98.56 361 PHE B C 1
ATOM 7717 O O . PHE B 1 361 ? -19.797 -29.297 2.66 1 98.56 361 PHE B O 1
ATOM 7724 N N . ALA B 1 362 ? -21.656 -28.203 2.275 1 98.75 362 ALA B N 1
ATOM 7725 C CA . ALA B 1 362 ? -21.578 -28.219 0.816 1 98.75 362 ALA B CA 1
ATOM 7726 C C . ALA B 1 362 ? -21.859 -26.844 0.231 1 98.75 362 ALA B C 1
ATOM 7728 O O . ALA B 1 362 ? -22.594 -26.047 0.823 1 98.75 362 ALA B O 1
ATOM 7729 N N . CYS B 1 363 ? -21.234 -26.484 -0.859 1 98.69 363 CYS B N 1
ATOM 7730 C CA . CYS B 1 363 ? -21.406 -25.203 -1.517 1 98.69 363 CYS B CA 1
ATOM 7731 C C . CYS B 1 363 ? -21.859 -25.391 -2.965 1 98.69 363 CYS B C 1
ATOM 7733 O O . CYS B 1 363 ? -21.188 -26.078 -3.736 1 98.69 363 CYS B O 1
ATOM 7735 N N . GLU B 1 364 ? -22.938 -24.75 -3.332 1 98.5 364 GLU B N 1
ATOM 7736 C CA . GLU B 1 364 ? -23.438 -24.797 -4.699 1 98.5 364 GLU B CA 1
ATOM 7737 C C . GLU B 1 364 ? -23.031 -23.547 -5.473 1 98.5 364 GLU B C 1
ATOM 7739 O O . GLU B 1 364 ? -23.062 -22.438 -4.938 1 98.5 364 GLU B O 1
ATOM 7744 N N . HIS B 1 365 ? -22.625 -23.781 -6.707 1 98.62 365 HIS B N 1
ATOM 7745 C CA . HIS B 1 365 ? -22.172 -22.703 -7.578 1 98.62 365 HIS B CA 1
ATOM 7746 C C . HIS B 1 365 ? -23.359 -21.969 -8.211 1 98.62 365 HIS B C 1
ATOM 7748 O O . HIS B 1 365 ? -24.125 -22.578 -8.977 1 98.62 365 HIS B O 1
ATOM 7754 N N . ARG B 1 366 ? -23.5 -20.672 -7.91 1 98.5 366 ARG B N 1
ATOM 7755 C CA . ARG B 1 366 ? -24.672 -19.906 -8.328 1 98.5 366 ARG B CA 1
ATOM 7756 C C . ARG B 1 366 ? -24.266 -18.547 -8.875 1 98.5 366 ARG B C 1
ATOM 7758 O O . ARG B 1 366 ? -23.203 -18.031 -8.539 1 98.5 366 ARG B O 1
ATOM 7765 N N . GLU B 1 367 ? -25.094 -18.078 -9.797 1 98.19 367 GLU B N 1
ATOM 7766 C CA . GLU B 1 367 ? -24.953 -16.672 -10.164 1 98.19 367 GLU B CA 1
ATOM 7767 C C . GLU B 1 367 ? -25.312 -15.758 -8.992 1 98.19 367 GLU B C 1
ATOM 7769 O O . GLU B 1 367 ? -26.266 -16.016 -8.273 1 98.19 367 GLU B O 1
ATOM 7774 N N . THR B 1 368 ? -24.531 -14.695 -8.797 1 98.56 368 THR B N 1
ATOM 7775 C CA . THR B 1 368 ? -24.672 -13.898 -7.59 1 98.56 368 THR B CA 1
ATOM 7776 C C . THR B 1 368 ? -24.531 -12.406 -7.91 1 98.56 368 THR B C 1
ATOM 7778 O O . THR B 1 368 ? -23.625 -12.008 -8.656 1 98.56 368 THR B O 1
ATOM 7781 N N . LEU B 1 369 ? -25.484 -11.617 -7.41 1 98.5 369 LEU B N 1
ATOM 7782 C CA . LEU B 1 369 ? -25.391 -10.164 -7.496 1 98.5 369 LEU B CA 1
ATOM 7783 C C . LEU B 1 369 ? -24.578 -9.602 -6.332 1 98.5 369 LEU B C 1
ATOM 7785 O O . LEU B 1 369 ? -24.922 -9.805 -5.168 1 98.5 369 LEU B O 1
ATOM 7789 N N . TYR B 1 370 ? -23.5 -8.938 -6.637 1 98.31 370 TYR B N 1
ATOM 7790 C CA . TYR B 1 370 ? -22.594 -8.406 -5.617 1 98.31 370 TYR B CA 1
ATOM 7791 C C . TYR B 1 370 ? -22.688 -6.887 -5.547 1 98.31 370 TYR B C 1
ATOM 7793 O O . TYR B 1 370 ? -22.828 -6.219 -6.574 1 98.31 370 TYR B O 1
ATOM 7801 N N . THR B 1 371 ? -22.656 -6.336 -4.402 1 98.5 371 THR B N 1
ATOM 7802 C CA . THR B 1 371 ? -22.359 -4.938 -4.129 1 98.5 371 THR B CA 1
ATOM 7803 C C . THR B 1 371 ? -21.078 -4.809 -3.303 1 98.5 371 THR B C 1
ATOM 7805 O O . THR B 1 371 ? -21 -5.34 -2.193 1 98.5 371 THR B O 1
ATOM 7808 N N . VAL B 1 372 ? -20.141 -4.121 -3.828 1 98.31 372 VAL B N 1
ATOM 7809 C CA . VAL B 1 372 ? -18.828 -4.109 -3.199 1 98.31 372 VAL B CA 1
ATOM 7810 C C . VAL B 1 372 ? -18.375 -2.666 -2.984 1 98.31 372 VAL B C 1
ATOM 7812 O O . VAL B 1 372 ? -18.562 -1.813 -3.854 1 98.31 372 VAL B O 1
ATOM 7815 N N . ASN B 1 373 ? -17.828 -2.377 -1.873 1 98.38 373 ASN B N 1
ATOM 7816 C CA . ASN B 1 373 ? -17.203 -1.092 -1.566 1 98.38 373 ASN B CA 1
ATOM 7817 C C . ASN B 1 373 ? -15.688 -1.148 -1.728 1 98.38 373 ASN B C 1
ATOM 7819 O O . ASN B 1 373 ? -15.039 -2.041 -1.186 1 98.38 373 ASN B O 1
ATOM 7823 N N . PHE B 1 374 ? -15.18 -0.289 -2.518 1 97.62 374 PHE B N 1
ATOM 7824 C CA . PHE B 1 374 ? -13.734 -0.123 -2.678 1 97.62 374 PHE B CA 1
ATOM 7825 C C . PHE B 1 374 ? -13.258 1.146 -1.982 1 97.62 374 PHE B C 1
ATOM 7827 O O . PHE B 1 374 ? -13.906 2.191 -2.076 1 97.62 374 PHE B O 1
ATOM 7834 N N . THR B 1 375 ? -12.195 1.062 -1.255 1 96.56 375 THR B N 1
ATOM 7835 C CA . THR B 1 375 ? -11.594 2.219 -0.605 1 96.56 375 THR B CA 1
ATOM 7836 C C . THR B 1 375 ? -10.086 2.252 -0.855 1 96.56 375 THR B C 1
ATOM 7838 O O . THR B 1 375 ? -9.398 1.245 -0.673 1 96.56 375 THR B O 1
ATOM 7841 N N . TYR B 1 376 ? -9.664 3.371 -1.298 1 94.44 376 TYR B N 1
ATOM 7842 C CA . TYR B 1 376 ? -8.234 3.598 -1.5 1 94.44 376 TYR B CA 1
ATOM 7843 C C . TYR B 1 376 ? -7.707 4.656 -0.538 1 94.44 376 TYR B C 1
ATOM 7845 O O . TYR B 1 376 ? -8.172 5.801 -0.551 1 94.44 376 TYR B O 1
ATOM 7853 N N . VAL B 1 377 ? -6.801 4.359 0.317 1 89.56 377 VAL B N 1
ATOM 7854 C CA . VAL B 1 377 ? -6.102 5.266 1.219 1 89.56 377 VAL B CA 1
ATOM 7855 C C . VAL B 1 377 ? -4.598 5.207 0.948 1 89.56 377 VAL B C 1
ATOM 7857 O O . VAL B 1 377 ? -3.951 4.191 1.22 1 89.56 377 VAL B O 1
ATOM 7860 N N . GLY B 1 378 ? -4.074 6.34 0.485 1 83 378 GLY B N 1
ATOM 7861 C CA . GLY B 1 378 ? -2.715 6.23 -0.017 1 83 378 GLY B CA 1
ATOM 7862 C C . GLY B 1 378 ? -2.582 5.258 -1.174 1 83 378 GLY B C 1
ATOM 7863 O O . GLY B 1 378 ? -3.299 5.367 -2.172 1 83 378 GLY B O 1
ATOM 7864 N N . GLU B 1 379 ? -1.754 4.262 -0.992 1 81.44 379 GLU B N 1
ATOM 7865 C CA . GLU B 1 379 ? -1.571 3.258 -2.035 1 81.44 379 GLU B CA 1
ATOM 7866 C C . GLU B 1 379 ? -2.209 1.929 -1.639 1 81.44 379 GLU B C 1
ATOM 7868 O O . GLU B 1 379 ? -2.082 0.935 -2.357 1 81.44 379 GLU B O 1
ATOM 7873 N N . THR B 1 380 ? -2.963 1.973 -0.591 1 85.94 380 THR B N 1
ATOM 7874 C CA . THR B 1 380 ? -3.549 0.745 -0.064 1 85.94 380 THR B CA 1
ATOM 7875 C C . THR B 1 380 ? -5.008 0.617 -0.489 1 85.94 380 THR B C 1
ATOM 7877 O O . THR B 1 380 ? -5.785 1.564 -0.353 1 85.94 380 THR B O 1
ATOM 7880 N N . GLN B 1 381 ? -5.316 -0.536 -0.966 1 92.31 381 GLN B N 1
ATOM 7881 C CA . GLN B 1 381 ? -6.684 -0.849 -1.363 1 92.31 381 GLN B CA 1
ATOM 7882 C C . GLN B 1 381 ? -7.379 -1.704 -0.309 1 92.31 381 GLN B C 1
ATOM 7884 O O . GLN B 1 381 ? -6.781 -2.631 0.242 1 92.31 381 GLN B O 1
ATOM 7889 N N . SER B 1 382 ? -8.617 -1.354 -0.033 1 93.62 382 SER B N 1
ATOM 7890 C CA . SER B 1 382 ? -9.484 -2.188 0.789 1 93.62 382 SER B CA 1
ATOM 7891 C C . SER B 1 382 ? -10.812 -2.453 0.093 1 93.62 382 SER B C 1
ATOM 7893 O O . SER B 1 382 ? -11.367 -1.565 -0.557 1 93.62 382 SER B O 1
ATOM 7895 N N . THR B 1 383 ? -11.188 -3.689 0.168 1 96.56 383 THR B N 1
ATOM 7896 C CA . THR B 1 383 ? -12.461 -4.09 -0.434 1 96.56 383 THR B CA 1
ATOM 7897 C C . THR B 1 383 ? -13.367 -4.75 0.602 1 96.56 383 THR B C 1
ATOM 7899 O O . THR B 1 383 ? -12.898 -5.527 1.436 1 96.56 383 THR B O 1
ATOM 7902 N N . LYS B 1 384 ? -14.648 -4.398 0.551 1 96.38 384 LYS B N 1
ATOM 7903 C CA . LYS B 1 384 ? -15.641 -4.988 1.438 1 96.38 384 LYS B CA 1
ATOM 7904 C C . LYS B 1 384 ? -16.922 -5.324 0.679 1 96.38 384 LYS B C 1
ATOM 7906 O O . LYS B 1 384 ? -17.5 -4.461 0.021 1 96.38 384 LYS B O 1
ATOM 7911 N N . ILE B 1 385 ? -17.344 -6.562 0.777 1 96.94 385 ILE B N 1
ATOM 7912 C CA . ILE B 1 385 ? -18.641 -6.941 0.21 1 96.94 385 ILE B CA 1
ATOM 7913 C C . ILE B 1 385 ? -19.766 -6.395 1.083 1 96.94 385 ILE B C 1
ATOM 7915 O O . ILE B 1 385 ? -19.938 -6.824 2.229 1 96.94 385 ILE B O 1
ATOM 7919 N N . VAL B 1 386 ? -20.5 -5.473 0.522 1 96.44 386 VAL B N 1
ATOM 7920 C CA . VAL B 1 386 ? -21.609 -4.859 1.234 1 96.44 386 VAL B CA 1
ATOM 7921 C C . VAL B 1 386 ? -22.797 -5.812 1.251 1 96.44 386 VAL B C 1
ATOM 7923 O O . VAL B 1 386 ? -23.484 -5.945 2.27 1 96.44 386 VAL B O 1
ATOM 7926 N N . SER B 1 387 ? -23.047 -6.398 0.095 1 96.69 387 SER B N 1
ATOM 7927 C CA . SER B 1 387 ? -24.141 -7.367 -0.012 1 96.69 387 SER B CA 1
ATOM 7928 C C . SER B 1 387 ? -23.906 -8.336 -1.164 1 96.69 387 SER B C 1
ATOM 7930 O O . SER B 1 387 ? -23.156 -8.031 -2.098 1 96.69 387 SER B O 1
ATOM 7932 N N . HIS B 1 388 ? -24.391 -9.57 -0.99 1 96.88 388 HIS B N 1
ATOM 7933 C CA . HIS B 1 388 ? -24.438 -10.555 -2.062 1 96.88 388 HIS B CA 1
ATOM 7934 C C . HIS B 1 388 ? -25.766 -11.305 -2.059 1 96.88 388 HIS B C 1
ATOM 7936 O O . HIS B 1 388 ? -26.297 -11.641 -0.993 1 96.88 388 HIS B O 1
ATOM 7942 N N . GLU B 1 389 ? -26.375 -11.398 -3.213 1 98 389 GLU B N 1
ATOM 7943 C CA . GLU B 1 389 ? -27.641 -12.102 -3.4 1 98 389 GLU B CA 1
ATOM 7944 C C . GLU B 1 389 ? -27.484 -13.258 -4.387 1 98 389 GLU B C 1
ATOM 7946 O O . GLU B 1 389 ? -27.281 -13.031 -5.582 1 98 389 GLU B O 1
ATOM 7951 N N . PHE B 1 390 ? -27.672 -14.508 -3.902 1 97.81 390 PHE B N 1
ATOM 7952 C CA . PHE B 1 390 ? -27.562 -15.68 -4.758 1 97.81 390 PHE B CA 1
ATOM 7953 C C . PHE B 1 390 ? -28.797 -15.828 -5.633 1 97.81 390 PHE B C 1
ATOM 7955 O O . PHE B 1 390 ? -29.922 -15.688 -5.152 1 97.81 390 PHE B O 1
ATOM 7962 N N . LYS B 1 391 ? -28.562 -16.031 -6.859 1 97.25 391 LYS B N 1
ATOM 7963 C CA . LYS B 1 391 ? -29.625 -16.281 -7.828 1 97.25 391 LYS B CA 1
ATOM 7964 C C . LYS B 1 391 ? -29.641 -17.75 -8.266 1 97.25 391 LYS B C 1
ATOM 7966 O O . LYS B 1 391 ? -29.469 -18.641 -7.445 1 97.25 391 LYS B O 1
ATOM 7971 N N . GLY B 1 392 ? -29.891 -18.047 -9.484 1 96.94 392 GLY B N 1
ATOM 7972 C CA . GLY B 1 392 ? -30 -19.406 -9.953 1 96.94 392 GLY B CA 1
ATOM 7973 C C . GLY B 1 392 ? -28.656 -20.109 -10.07 1 96.94 392 GLY B C 1
ATOM 7974 O O . GLY B 1 392 ? -27.609 -19.453 -10.086 1 96.94 392 GLY B O 1
ATOM 7975 N N . PRO B 1 393 ? -28.703 -21.5 -10.094 1 98.19 393 PRO B N 1
ATOM 7976 C CA . PRO B 1 393 ? -27.453 -22.234 -10.266 1 98.19 393 PRO B CA 1
ATOM 7977 C C . PRO B 1 393 ? -26.828 -22.016 -11.641 1 98.19 393 PRO B C 1
ATOM 7979 O O . PRO B 1 393 ? -27.531 -21.75 -12.617 1 98.19 393 PRO B O 1
ATOM 7982 N N . ILE B 1 394 ? -25.531 -22.094 -11.742 1 98.19 394 ILE B N 1
ATOM 7983 C CA . ILE B 1 394 ? -24.812 -21.891 -12.992 1 98.19 394 ILE B CA 1
ATOM 7984 C C . ILE B 1 394 ? -25.234 -22.938 -14.008 1 98.19 394 ILE B C 1
ATOM 7986 O O . ILE B 1 394 ? -25.5 -22.625 -15.172 1 98.19 394 ILE B O 1
ATOM 7990 N N . ILE B 1 395 ? -25.219 -24.156 -13.586 1 98.06 395 ILE B N 1
ATOM 7991 C CA . ILE B 1 395 ? -25.828 -25.25 -14.328 1 98.06 395 ILE B CA 1
ATOM 7992 C C . ILE B 1 395 ? -26.859 -25.969 -13.453 1 98.06 395 ILE B C 1
ATOM 7994 O O . ILE B 1 395 ? -26.516 -26.484 -12.391 1 98.06 395 ILE B O 1
ATOM 7998 N N . ASN B 1 396 ? -28.062 -25.984 -13.891 1 98 396 ASN B N 1
ATOM 7999 C CA . ASN B 1 396 ? -29.156 -26.516 -13.07 1 98 396 ASN B CA 1
ATOM 8000 C C . ASN B 1 396 ? -29.312 -28.031 -13.242 1 98 396 ASN B C 1
ATOM 8002 O O . ASN B 1 396 ? -30.328 -28.5 -13.742 1 98 396 ASN B O 1
ATOM 8006 N N . THR B 1 397 ? -28.297 -28.75 -12.789 1 98.12 397 THR B N 1
ATOM 8007 C CA . THR B 1 397 ? -28.312 -30.203 -12.781 1 98.12 397 THR B CA 1
ATOM 8008 C C . THR B 1 397 ? -27.75 -30.734 -11.469 1 98.12 397 THR B C 1
ATOM 8010 O O . THR B 1 397 ? -27.141 -30 -10.695 1 98.12 397 THR B O 1
ATOM 8013 N N . THR B 1 398 ? -28.062 -31.969 -11.18 1 97.5 398 THR B N 1
ATOM 8014 C CA . THR B 1 398 ? -27.531 -32.656 -10.023 1 97.5 398 THR B CA 1
ATOM 8015 C C . THR B 1 398 ? -26.625 -33.812 -10.461 1 97.5 398 THR B C 1
ATOM 8017 O O . THR B 1 398 ? -27.047 -34.719 -11.188 1 97.5 398 THR B O 1
ATOM 8020 N N . PHE B 1 399 ? -25.438 -33.781 -10.031 1 96.38 399 PHE B N 1
ATOM 8021 C CA . PHE B 1 399 ? -24.453 -34.812 -10.352 1 96.38 399 PHE B CA 1
ATOM 8022 C C . PHE B 1 399 ? -24.844 -36.156 -9.742 1 96.38 399 PHE B C 1
ATOM 8024 O O . PHE B 1 399 ? -25.188 -36.219 -8.555 1 96.38 399 PHE B O 1
ATOM 8031 N N . GLN B 1 400 ? -24.781 -37.188 -10.562 1 93.81 400 GLN B N 1
ATOM 8032 C CA . GLN B 1 400 ? -25.078 -38.562 -10.102 1 93.81 400 GLN B CA 1
ATOM 8033 C C . GLN B 1 400 ? -23.797 -39.344 -9.836 1 93.81 400 GLN B C 1
ATOM 8035 O O . GLN B 1 400 ? -23.297 -40.031 -10.719 1 93.81 400 GLN B O 1
ATOM 8040 N N . ARG B 1 401 ? -23.344 -39.25 -8.617 1 90.12 401 ARG B N 1
ATOM 8041 C CA . ARG B 1 401 ? -22.094 -39.906 -8.258 1 90.12 401 ARG B CA 1
ATOM 8042 C C . ARG B 1 401 ? -22.172 -41.406 -8.477 1 90.12 401 ARG B C 1
ATOM 8044 O O . ARG B 1 401 ? -23.141 -42.062 -8.07 1 90.12 401 ARG B O 1
ATOM 8051 N N . GLY B 1 402 ? -21.203 -42.031 -9.117 1 86.5 402 GLY B N 1
ATOM 8052 C CA . GLY B 1 402 ? -21.125 -43.469 -9.312 1 86.5 402 GLY B CA 1
ATOM 8053 C C . GLY B 1 402 ? -21.797 -43.938 -10.586 1 86.5 402 GLY B C 1
ATOM 8054 O O . GLY B 1 402 ? -21.656 -45.094 -10.969 1 86.5 402 GLY B O 1
ATOM 8055 N N . VAL B 1 403 ? -22.578 -43.062 -11.203 1 90.06 403 VAL B N 1
ATOM 8056 C CA . VAL B 1 403 ? -23.234 -43.438 -12.453 1 90.06 403 VAL B CA 1
ATOM 8057 C C . VAL B 1 403 ? -22.359 -43 -13.633 1 90.06 403 VAL B C 1
ATOM 8059 O O . VAL B 1 403 ? -22.141 -41.812 -13.844 1 90.06 403 VAL B O 1
ATOM 8062 N N . MET B 1 404 ? -21.875 -43.906 -14.336 1 87.69 404 MET B N 1
ATOM 8063 C CA . MET B 1 404 ? -21 -43.625 -15.469 1 87.69 404 MET B CA 1
ATOM 8064 C C . MET B 1 404 ? -21.812 -43.188 -16.688 1 87.69 404 MET B C 1
ATOM 8066 O O . MET B 1 404 ? -22.906 -43.688 -16.938 1 87.69 404 MET B O 1
ATOM 8070 N N . ALA B 1 405 ? -21.375 -42.188 -17.375 1 86.75 405 ALA B N 1
ATOM 8071 C CA . ALA B 1 405 ? -22.062 -41.719 -18.562 1 86.75 405 ALA B CA 1
ATOM 8072 C C . ALA B 1 405 ? -21.953 -42.719 -19.703 1 86.75 405 ALA B C 1
ATOM 8074 O O . ALA B 1 405 ? -22.922 -42.938 -20.438 1 86.75 405 ALA B O 1
ATOM 8075 N N . ASP B 1 406 ? -20.828 -43.406 -19.906 1 86.06 406 ASP B N 1
ATOM 8076 C CA . ASP B 1 406 ? -20.562 -44.406 -20.938 1 86.06 406 ASP B CA 1
ATOM 8077 C C . ASP B 1 406 ? -21.078 -43.938 -22.297 1 86.06 406 ASP B C 1
ATOM 8079 O O . ASP B 1 406 ? -21.812 -44.688 -22.969 1 86.06 406 ASP B O 1
ATOM 8083 N N . ASP B 1 407 ? -20.984 -42.781 -22.672 1 88.44 407 ASP B N 1
ATOM 8084 C CA . ASP B 1 407 ? -21.531 -42.219 -23.906 1 88.44 407 ASP B CA 1
ATOM 8085 C C . ASP B 1 407 ? -20.422 -41.969 -24.938 1 88.44 407 ASP B C 1
ATOM 8087 O O . ASP B 1 407 ? -20.641 -41.281 -25.922 1 88.44 407 ASP B O 1
ATOM 8091 N N . GLY B 1 408 ? -19.188 -42.531 -24.688 1 87.5 408 GLY B N 1
ATOM 8092 C CA . GLY B 1 408 ? -18.078 -42.406 -25.625 1 87.5 408 GLY B CA 1
ATOM 8093 C C . GLY B 1 408 ? -17.141 -41.281 -25.281 1 87.5 408 GLY B C 1
ATOM 8094 O O . GLY B 1 408 ? -16.031 -41.188 -25.828 1 87.5 408 GLY B O 1
ATOM 8095 N N . THR B 1 409 ? -17.547 -40.375 -24.391 1 90.31 409 THR B N 1
ATOM 8096 C CA . THR B 1 409 ? -16.672 -39.281 -23.969 1 90.31 409 THR B CA 1
ATOM 8097 C C . THR B 1 409 ? -15.734 -39.75 -22.859 1 90.31 409 THR B C 1
ATOM 8099 O O . THR B 1 409 ? -15.945 -40.812 -22.266 1 90.31 409 THR B O 1
ATOM 8102 N N . GLN B 1 410 ? -14.625 -39.031 -22.672 1 85.44 410 GLN B N 1
ATOM 8103 C CA . GLN B 1 410 ? -13.695 -39.312 -21.578 1 85.44 410 GLN B CA 1
ATOM 8104 C C . GLN B 1 410 ? -14.219 -38.75 -20.25 1 85.44 410 GLN B C 1
ATOM 8106 O O . GLN B 1 410 ? -13.742 -39.156 -19.188 1 85.44 410 GLN B O 1
ATOM 8111 N N . ASP B 1 411 ? -15.219 -37.906 -20.422 1 81.94 411 ASP B N 1
ATOM 8112 C CA . ASP B 1 411 ? -15.844 -37.375 -19.234 1 81.94 411 ASP B CA 1
ATOM 8113 C C . ASP B 1 411 ? -16.875 -38.344 -18.656 1 81.94 411 ASP B C 1
ATOM 8115 O O . ASP B 1 411 ? -17.812 -38.75 -19.344 1 81.94 411 ASP B O 1
ATOM 8119 N N . ASN B 1 412 ? -16.547 -39.094 -17.688 1 79.94 412 ASN B N 1
ATOM 8120 C CA . ASN B 1 412 ? -17.5 -40.031 -17.078 1 79.94 412 ASN B CA 1
ATOM 8121 C C . ASN B 1 412 ? -18.438 -39.312 -16.109 1 79.94 412 ASN B C 1
ATOM 8123 O O . ASN B 1 412 ? -18.578 -39.719 -14.953 1 79.94 412 ASN B O 1
ATOM 8127 N N . THR B 1 413 ? -19.109 -38.188 -16.578 1 88.31 413 THR B N 1
ATOM 8128 C CA . THR B 1 413 ? -19.953 -37.344 -15.742 1 88.31 413 THR B CA 1
ATOM 8129 C C . THR B 1 413 ? -21.422 -37.531 -16.109 1 88.31 413 THR B C 1
ATOM 8131 O O . THR B 1 413 ? -21.812 -37.375 -17.266 1 88.31 413 THR B O 1
ATOM 8134 N N . THR B 1 414 ? -22.266 -37.969 -15.188 1 93.56 414 THR B N 1
ATOM 8135 C CA . THR B 1 414 ? -23.719 -38.062 -15.344 1 93.56 414 THR B CA 1
ATOM 8136 C C . THR B 1 414 ? -24.438 -37.125 -14.398 1 93.56 414 THR B C 1
ATOM 8138 O O . THR B 1 414 ? -24.141 -37.094 -13.203 1 93.56 414 THR B O 1
ATOM 8141 N N . ALA B 1 415 ? -25.297 -36.312 -15 1 96.12 415 ALA B N 1
ATOM 8142 C CA . ALA B 1 415 ? -26.109 -35.406 -14.211 1 96.12 415 ALA B CA 1
ATOM 8143 C C . ALA B 1 415 ? -27.547 -35.344 -14.719 1 96.12 415 ALA B C 1
ATOM 8145 O O . ALA B 1 415 ? -27.812 -35.719 -15.859 1 96.12 415 ALA B O 1
ATOM 8146 N N . THR B 1 416 ? -28.438 -35.031 -13.906 1 96.19 416 THR B N 1
ATOM 8147 C CA . THR B 1 416 ? -29.859 -34.969 -14.258 1 96.19 416 THR B CA 1
ATOM 8148 C C . THR B 1 416 ? -30.438 -33.625 -13.859 1 96.19 416 THR B C 1
ATOM 8150 O O . THR B 1 416 ? -30.047 -33.031 -12.844 1 96.19 416 THR B O 1
ATOM 8153 N N . PRO B 1 417 ? -31.375 -33.031 -14.602 1 97 417 PRO B N 1
ATOM 8154 C CA . PRO B 1 417 ? -31.859 -33.594 -15.867 1 97 417 PRO B CA 1
ATOM 8155 C C . PRO B 1 417 ? -30.953 -33.281 -17.047 1 97 417 PRO B C 1
ATOM 8157 O O . PRO B 1 417 ? -30.344 -32.219 -17.094 1 97 417 PRO B O 1
ATOM 8160 N N . GLU B 1 418 ? -30.922 -34.062 -18.016 1 95.25 418 GLU B N 1
ATOM 8161 C CA . GLU B 1 418 ? -30.078 -33.906 -19.203 1 95.25 418 GLU B CA 1
ATOM 8162 C C . GLU B 1 418 ? -30.516 -32.719 -20.031 1 95.25 418 GLU B C 1
ATOM 8164 O O . GLU B 1 418 ? -29.703 -32.094 -20.734 1 95.25 418 GLU B O 1
ATOM 8169 N N . SER B 1 419 ? -31.812 -32.344 -19.969 1 96 419 SER B N 1
ATOM 8170 C CA . SER B 1 419 ? -32.344 -31.234 -20.734 1 96 419 SER B CA 1
ATOM 8171 C C . SER B 1 419 ? -31.656 -29.938 -20.359 1 96 419 SER B C 1
ATOM 8173 O O . SER B 1 419 ? -31.719 -28.953 -21.125 1 96 419 SER B O 1
ATOM 8175 N N . ASN B 1 420 ? -30.984 -29.938 -19.219 1 97.31 420 ASN B N 1
ATOM 8176 C CA . ASN B 1 420 ? -30.359 -28.703 -18.75 1 97.31 420 ASN B CA 1
ATOM 8177 C C . ASN B 1 420 ? -28.875 -28.656 -19.094 1 97.31 420 ASN B C 1
ATOM 8179 O O . ASN B 1 420 ? -28.172 -27.734 -18.656 1 97.31 420 ASN B O 1
ATOM 8183 N N . TYR B 1 421 ? -28.422 -29.641 -19.875 1 97.12 421 TYR B N 1
ATOM 8184 C CA . TYR B 1 421 ? -27.047 -29.578 -20.359 1 97.12 421 TYR B CA 1
ATOM 8185 C C . TYR B 1 421 ? -26.859 -28.359 -21.281 1 97.12 421 TYR B C 1
ATOM 8187 O O . TYR B 1 421 ? -27.797 -27.922 -21.938 1 97.12 421 TYR B O 1
ATOM 8195 N N . ILE B 1 422 ? -25.703 -27.812 -21.266 1 97.5 422 ILE B N 1
ATOM 8196 C CA . ILE B 1 422 ? -25.391 -26.688 -22.141 1 97.5 422 ILE B CA 1
ATOM 8197 C C . ILE B 1 422 ? -24.406 -27.125 -23.219 1 97.5 422 ILE B C 1
ATOM 8199 O O . ILE B 1 422 ? -23.281 -27.516 -22.922 1 97.5 422 ILE B O 1
ATOM 8203 N N . TYR B 1 423 ? -24.812 -27.047 -24.438 1 96.5 423 TYR B N 1
ATOM 8204 C CA . TYR B 1 423 ? -24.031 -27.547 -25.562 1 96.5 423 TYR B CA 1
ATOM 8205 C C . TYR B 1 423 ? -23.297 -26.406 -26.25 1 96.5 423 TYR B C 1
ATOM 8207 O O . TYR B 1 423 ? -23.703 -25.25 -26.172 1 96.5 423 TYR B O 1
ATOM 8215 N N . PRO B 1 424 ? -22.203 -26.75 -26.938 1 95.25 424 PRO B N 1
ATOM 8216 C CA . PRO B 1 424 ? -21.391 -25.734 -27.609 1 95.25 424 PRO B CA 1
ATOM 8217 C C . PRO B 1 424 ? -22.156 -24.984 -28.703 1 95.25 424 PRO B C 1
ATOM 8219 O O . PRO B 1 424 ? -21.781 -23.875 -29.062 1 95.25 424 PRO B O 1
ATOM 8222 N N . ASN B 1 425 ? -23.203 -25.562 -29.281 1 92 425 ASN B N 1
ATOM 8223 C CA . ASN B 1 425 ? -23.969 -24.906 -30.328 1 92 425 ASN B CA 1
ATOM 8224 C C . ASN B 1 425 ? -24.703 -23.672 -29.812 1 92 425 ASN B C 1
ATOM 8226 O O . ASN B 1 425 ? -25.047 -22.781 -30.594 1 92 425 ASN B O 1
ATOM 8230 N N . ASN B 1 426 ? -25.016 -23.688 -28.547 1 94.62 426 ASN B N 1
ATOM 8231 C CA . ASN B 1 426 ? -25.422 -22.453 -27.875 1 94.62 426 ASN B CA 1
ATOM 8232 C C . ASN B 1 426 ? -24.219 -21.641 -27.438 1 94.62 426 ASN B C 1
ATOM 8234 O O . ASN B 1 426 ? -23.969 -21.5 -26.234 1 94.62 426 ASN B O 1
ATOM 8238 N N . THR B 1 427 ? -23.594 -21.125 -28.359 1 94.5 427 THR B N 1
ATOM 8239 C CA . THR B 1 427 ? -22.234 -20.625 -28.219 1 94.5 427 THR B CA 1
ATOM 8240 C C . THR B 1 427 ? -22.156 -19.547 -27.141 1 94.5 427 THR B C 1
ATOM 8242 O O . THR B 1 427 ? -21.281 -19.578 -26.281 1 94.5 427 THR B O 1
ATOM 8245 N N . GLY B 1 428 ? -23.062 -18.516 -27.141 1 95.56 428 GLY B N 1
ATOM 8246 C CA . GLY B 1 428 ? -23.031 -17.438 -26.172 1 95.56 428 GLY B CA 1
ATOM 8247 C C . GLY B 1 428 ? -23.172 -17.906 -24.734 1 95.56 428 GLY B C 1
ATOM 8248 O O . GLY B 1 428 ? -22.328 -17.594 -23.891 1 95.56 428 GLY B O 1
ATOM 8249 N N . LEU B 1 429 ? -24.188 -18.672 -24.5 1 97.06 429 LEU B N 1
ATOM 8250 C CA . LEU B 1 429 ? -24.422 -19.188 -23.156 1 97.06 429 LEU B CA 1
ATOM 8251 C C . LEU B 1 429 ? -23.297 -20.125 -22.734 1 97.06 429 LEU B C 1
ATOM 8253 O O . LEU B 1 429 ? -22.859 -20.094 -21.594 1 97.06 429 LEU B O 1
ATOM 8257 N N . TYR B 1 430 ? -22.875 -20.969 -23.672 1 97.5 430 TYR B N 1
ATOM 8258 C CA . TYR B 1 430 ? -21.797 -21.922 -23.422 1 97.5 430 TYR B CA 1
ATOM 8259 C C . TYR B 1 430 ? -20.547 -21.219 -22.953 1 97.5 430 TYR B C 1
ATOM 8261 O O . TYR B 1 430 ? -19.922 -21.625 -21.953 1 97.5 430 TYR B O 1
ATOM 8269 N N . ARG B 1 431 ? -20.172 -20.156 -23.594 1 97.25 431 ARG B N 1
ATOM 8270 C CA . ARG B 1 431 ? -18.938 -19.438 -23.266 1 97.25 431 ARG B CA 1
ATOM 8271 C C . ARG B 1 431 ? -19.078 -18.734 -21.922 1 97.25 431 ARG B C 1
ATOM 8273 O O . ARG B 1 431 ? -18.125 -18.703 -21.125 1 97.25 431 ARG B O 1
ATOM 8280 N N . LYS B 1 432 ? -20.188 -18.172 -21.641 1 97.88 432 LYS B N 1
ATOM 8281 C CA . LYS B 1 432 ? -20.406 -17.5 -20.359 1 97.88 432 LYS B CA 1
ATOM 8282 C C . LYS B 1 432 ? -20.344 -18.5 -19.203 1 97.88 432 LYS B C 1
ATOM 8284 O O . LYS B 1 432 ? -19.656 -18.25 -18.203 1 97.88 432 LYS B O 1
ATOM 8289 N N . VAL B 1 433 ? -21 -19.594 -19.359 1 98.19 433 VAL B N 1
ATOM 8290 C CA . VAL B 1 433 ? -21.016 -20.609 -18.312 1 98.19 433 VAL B CA 1
ATOM 8291 C C . VAL B 1 433 ? -19.625 -21.203 -18.125 1 98.19 433 VAL B C 1
ATOM 8293 O O . VAL B 1 433 ? -19.203 -21.484 -17 1 98.19 433 VAL B O 1
ATOM 8296 N N . ALA B 1 434 ? -18.938 -21.375 -19.25 1 97.75 434 ALA B N 1
ATOM 8297 C CA . ALA B 1 434 ? -17.562 -21.859 -19.172 1 97.75 434 ALA B CA 1
ATOM 8298 C C . ALA B 1 434 ? -16.688 -20.906 -18.375 1 97.75 434 ALA B C 1
ATOM 8300 O O . ALA B 1 434 ? -15.805 -21.344 -17.641 1 97.75 434 ALA B O 1
ATOM 8301 N N . ALA B 1 435 ? -16.906 -19.641 -18.531 1 98.25 435 ALA B N 1
ATOM 8302 C CA . ALA B 1 435 ? -16.156 -18.641 -17.766 1 98.25 435 ALA B CA 1
ATOM 8303 C C . ALA B 1 435 ? -16.422 -18.781 -16.281 1 98.25 435 ALA B C 1
ATOM 8305 O O . ALA B 1 435 ? -15.492 -18.766 -15.469 1 98.25 435 ALA B O 1
ATOM 8306 N N . TYR B 1 436 ? -17.688 -18.938 -15.906 1 98.69 436 TYR B N 1
ATOM 8307 C CA . TYR B 1 436 ? -18.047 -19.188 -14.508 1 98.69 436 TYR B CA 1
ATOM 8308 C C . TYR B 1 436 ? -17.375 -20.453 -13.992 1 98.69 436 TYR B C 1
ATOM 8310 O O . TYR B 1 436 ? -16.828 -20.484 -12.891 1 98.69 436 TYR B O 1
ATOM 8318 N N . HIS B 1 437 ? -17.438 -21.453 -14.82 1 98.25 437 HIS B N 1
ATOM 8319 C CA . HIS B 1 437 ? -16.844 -22.734 -14.453 1 98.25 437 HIS B CA 1
ATOM 8320 C C . HIS B 1 437 ? -15.336 -22.594 -14.234 1 98.25 437 HIS B C 1
ATOM 8322 O O . HIS B 1 437 ? -14.789 -23.156 -13.289 1 98.25 437 HIS B O 1
ATOM 8328 N N . SER B 1 438 ? -14.672 -21.859 -15.125 1 98.31 438 SER B N 1
ATOM 8329 C CA . SER B 1 438 ? -13.234 -21.641 -15 1 98.31 438 SER B CA 1
ATOM 8330 C C . SER B 1 438 ? -12.883 -20.984 -13.672 1 98.31 438 SER B C 1
ATOM 8332 O O . SER B 1 438 ? -11.898 -21.359 -13.031 1 98.31 438 SER B O 1
ATOM 8334 N N . LEU B 1 439 ? -13.641 -20.031 -13.273 1 98.62 439 LEU B N 1
ATOM 8335 C CA . LEU B 1 439 ? -13.438 -19.406 -11.969 1 98.62 439 LEU B CA 1
ATOM 8336 C C . LEU B 1 439 ? -13.617 -20.422 -10.844 1 98.62 439 LEU B C 1
ATOM 8338 O O . LEU B 1 439 ? -12.805 -20.484 -9.914 1 98.62 439 LEU B O 1
ATOM 8342 N N . GLY B 1 440 ? -14.633 -21.172 -10.977 1 98.5 440 GLY B N 1
ATOM 8343 C CA . GLY B 1 440 ? -14.867 -22.219 -9.984 1 98.5 440 GLY B CA 1
ATOM 8344 C C . GLY B 1 440 ? -13.742 -23.219 -9.898 1 98.5 440 GLY B C 1
ATOM 8345 O O . GLY B 1 440 ? -13.352 -23.641 -8.805 1 98.5 440 GLY B O 1
ATOM 8346 N N . VAL B 1 441 ? -13.242 -23.625 -11.062 1 98.06 441 VAL B N 1
ATOM 8347 C CA . VAL B 1 441 ? -12.133 -24.578 -11.117 1 98.06 441 VAL B CA 1
ATOM 8348 C C . VAL B 1 441 ? -10.945 -24.031 -10.328 1 98.06 441 VAL B C 1
ATOM 8350 O O . VAL B 1 441 ? -10.289 -24.766 -9.602 1 98.06 441 VAL B O 1
ATOM 8353 N N . MET B 1 442 ? -10.688 -22.766 -10.484 1 97.81 442 MET B N 1
ATOM 8354 C CA . MET B 1 442 ? -9.555 -22.172 -9.773 1 97.81 442 MET B CA 1
ATOM 8355 C C . MET B 1 442 ? -9.734 -22.281 -8.266 1 97.81 442 MET B C 1
ATOM 8357 O O . MET B 1 442 ? -8.82 -22.703 -7.559 1 97.81 442 MET B O 1
ATOM 8361 N N . LEU B 1 443 ? -10.867 -21.969 -7.793 1 98.5 443 LEU B N 1
ATOM 8362 C CA . LEU B 1 443 ? -11.125 -22.109 -6.363 1 98.5 443 LEU B CA 1
ATOM 8363 C C . LEU B 1 443 ? -10.969 -23.562 -5.922 1 98.5 443 LEU B C 1
ATOM 8365 O O . LEU B 1 443 ? -10.273 -23.844 -4.941 1 98.5 443 LEU B O 1
ATOM 8369 N N . ARG B 1 444 ? -11.617 -24.438 -6.613 1 98.25 444 ARG B N 1
ATOM 8370 C CA . ARG B 1 444 ? -11.656 -25.844 -6.227 1 98.25 444 ARG B CA 1
ATOM 8371 C C . ARG B 1 444 ? -10.258 -26.453 -6.227 1 98.25 444 ARG B C 1
ATOM 8373 O O . ARG B 1 444 ? -9.945 -27.281 -5.375 1 98.25 444 ARG B O 1
ATOM 8380 N N . ASN B 1 445 ? -9.461 -26.016 -7.145 1 96.25 445 ASN B N 1
ATOM 8381 C CA . ASN B 1 445 ? -8.086 -26.5 -7.172 1 96.25 445 ASN B CA 1
ATOM 8382 C C . ASN B 1 445 ? -7.332 -26.109 -5.902 1 96.25 445 ASN B C 1
ATOM 8384 O O . ASN B 1 445 ? -6.508 -26.875 -5.406 1 96.25 445 ASN B O 1
ATOM 8388 N N . PHE B 1 446 ? -7.609 -25.016 -5.359 1 96.25 446 PHE B N 1
ATOM 8389 C CA . PHE B 1 446 ? -6.898 -24.531 -4.176 1 96.25 446 PHE B CA 1
ATOM 8390 C C . PHE B 1 446 ? -7.395 -25.25 -2.924 1 96.25 446 PHE B C 1
ATOM 8392 O O . PHE B 1 446 ? -6.613 -25.547 -2.02 1 96.25 446 PHE B O 1
ATOM 8399 N N . ILE B 1 447 ? -8.688 -25.562 -2.855 1 97.38 447 ILE B N 1
ATOM 8400 C CA . ILE B 1 447 ? -9.234 -25.984 -1.575 1 97.38 447 ILE B CA 1
ATOM 8401 C C . ILE B 1 447 ? -9.312 -27.516 -1.53 1 97.38 447 ILE B C 1
ATOM 8403 O O . ILE B 1 447 ? -9.453 -28.094 -0.456 1 97.38 447 ILE B O 1
ATOM 8407 N N . ASN B 1 448 ? -9.242 -28.156 -2.711 1 96.88 448 ASN B N 1
ATOM 8408 C CA . ASN B 1 448 ? -9.367 -29.609 -2.752 1 96.88 448 ASN B CA 1
ATOM 8409 C C . ASN B 1 448 ? -8.211 -30.297 -2.039 1 96.88 448 ASN B C 1
ATOM 8411 O O . ASN B 1 448 ? -7.086 -29.797 -2.043 1 96.88 448 ASN B O 1
ATOM 8415 N N . GLY B 1 449 ? -8.57 -31.422 -1.316 1 95.69 449 GLY B N 1
ATOM 8416 C CA . GLY B 1 449 ? -7.527 -32.219 -0.676 1 95.69 449 GLY B CA 1
ATOM 8417 C C . GLY B 1 449 ? -7.828 -32.531 0.775 1 95.69 449 GLY B C 1
ATOM 8418 O O . GLY B 1 449 ? -8.992 -32.562 1.184 1 95.69 449 GLY B O 1
ATOM 8419 N N . THR B 1 450 ? -6.703 -32.906 1.478 1 95.75 450 THR B N 1
ATOM 8420 C CA . THR B 1 450 ? -6.941 -33.406 2.824 1 95.75 450 THR B CA 1
ATOM 8421 C C . THR B 1 450 ? -5.812 -33 3.766 1 95.75 450 THR B C 1
ATOM 8423 O O . THR B 1 450 ? -4.723 -32.656 3.314 1 95.75 450 THR B O 1
ATOM 8426 N N . ILE B 1 451 ? -6.176 -32.938 4.992 1 94.31 451 ILE B N 1
ATOM 8427 C CA . ILE B 1 451 ? -5.215 -32.875 6.086 1 94.31 451 ILE B CA 1
ATOM 8428 C C . ILE B 1 451 ? -5.469 -34 7.066 1 94.31 451 ILE B C 1
ATOM 8430 O O . ILE B 1 451 ? -6.566 -34.125 7.617 1 94.31 451 ILE B O 1
ATOM 8434 N N . THR B 1 452 ? -4.492 -34.844 7.254 1 93.88 452 THR B N 1
ATOM 8435 C CA . THR B 1 452 ? -4.605 -36 8.133 1 93.88 452 THR B CA 1
ATOM 8436 C C . THR B 1 452 ? -3.9 -35.75 9.461 1 93.88 452 THR B C 1
ATOM 8438 O O . THR B 1 452 ? -2.824 -35.125 9.492 1 93.88 452 THR B O 1
ATOM 8441 N N . ILE B 1 453 ? -4.629 -36.125 10.492 1 91.31 453 ILE B N 1
ATOM 8442 C CA . ILE B 1 453 ? -4.059 -36.094 11.836 1 91.31 453 ILE B CA 1
ATOM 8443 C C . ILE B 1 453 ? -3.744 -37.531 12.305 1 91.31 453 ILE B C 1
ATOM 8445 O O . ILE B 1 453 ? -4.656 -38.312 12.578 1 91.31 453 ILE B O 1
ATOM 8449 N N . ALA B 1 454 ? -2.496 -37.844 12.406 1 83.25 454 ALA B N 1
ATOM 8450 C CA . ALA B 1 454 ? -2.107 -39.188 12.828 1 83.25 454 ALA B CA 1
ATOM 8451 C C . ALA B 1 454 ? -2.191 -39.312 14.344 1 83.25 454 ALA B C 1
ATOM 8453 O O . ALA B 1 454 ? -3.074 -40 14.859 1 83.25 454 ALA B O 1
ATOM 8454 N N . ASN B 1 455 ? -1.246 -38.594 15.055 1 83 455 ASN B N 1
ATOM 8455 C CA . ASN B 1 455 ? -1.172 -38.75 16.5 1 83 455 ASN B CA 1
ATOM 8456 C C . ASN B 1 455 ? -1.566 -37.469 17.234 1 83 455 ASN B C 1
ATOM 8458 O O . ASN B 1 455 ? -2.197 -37.5 18.281 1 83 455 ASN B O 1
ATOM 8462 N N . ASP B 1 456 ? -1.094 -36.406 16.641 1 85.44 456 ASP B N 1
ATOM 8463 C CA . ASP B 1 456 ? -1.395 -35.125 17.297 1 85.44 456 ASP B CA 1
ATOM 8464 C C . ASP B 1 456 ? -1.634 -34.031 16.266 1 85.44 456 ASP B C 1
ATOM 8466 O O . ASP B 1 456 ? -1.218 -34.156 15.109 1 85.44 456 ASP B O 1
ATOM 8470 N N . VAL B 1 457 ? -2.324 -32.969 16.766 1 84.56 457 VAL B N 1
ATOM 8471 C CA . VAL B 1 457 ? -2.766 -31.906 15.891 1 84.56 457 VAL B CA 1
ATOM 8472 C C . VAL B 1 457 ? -1.578 -31.016 15.531 1 84.56 457 VAL B C 1
ATOM 8474 O O . VAL B 1 457 ? -1.677 -30.172 14.633 1 84.56 457 VAL B O 1
ATOM 8477 N N . THR B 1 458 ? -0.363 -31.172 16.109 1 78.06 458 THR B N 1
ATOM 8478 C CA . THR B 1 458 ? 0.781 -30.297 15.922 1 78.06 458 THR B CA 1
ATOM 8479 C C . THR B 1 458 ? 1.579 -30.703 14.688 1 78.06 458 THR B C 1
ATOM 8481 O O . THR B 1 458 ? 2.393 -29.938 14.18 1 78.06 458 THR B O 1
ATOM 8484 N N . ASN B 1 459 ? 1.366 -31.984 14.242 1 76.62 459 ASN B N 1
ATOM 8485 C CA . ASN B 1 459 ? 2.1 -32.469 13.07 1 76.62 459 ASN B CA 1
ATOM 8486 C C . ASN B 1 459 ? 1.16 -33 12.008 1 76.62 459 ASN B C 1
ATOM 8488 O O . ASN B 1 459 ? 1.195 -34.219 11.703 1 76.62 459 ASN B O 1
ATOM 8492 N N . PRO B 1 460 ? 0.476 -32.062 11.398 1 85.62 460 PRO B N 1
ATOM 8493 C CA . PRO B 1 460 ? -0.465 -32.531 10.383 1 85.62 460 PRO B CA 1
ATOM 8494 C C . PRO B 1 460 ? 0.227 -32.969 9.086 1 85.62 460 PRO B C 1
ATOM 8496 O O . PRO B 1 460 ? 1.328 -32.469 8.789 1 85.62 460 PRO B O 1
ATOM 8499 N N . ILE B 1 461 ? -0.342 -33.938 8.383 1 82.44 461 ILE B N 1
ATOM 8500 C CA . ILE B 1 461 ? 0.081 -34.312 7.039 1 82.44 461 ILE B CA 1
ATOM 8501 C C . ILE B 1 461 ? -0.811 -33.656 6 1 82.44 461 ILE B C 1
ATOM 8503 O O . ILE B 1 461 ? -1.996 -33.969 5.887 1 82.44 461 ILE B O 1
ATOM 8507 N N . GLU B 1 462 ? -0.205 -32.781 5.277 1 86.06 462 GLU B N 1
ATOM 8508 C CA . GLU B 1 462 ? -0.988 -31.953 4.375 1 86.06 462 GLU B CA 1
ATOM 8509 C C . GLU B 1 462 ? -0.917 -32.469 2.941 1 86.06 462 GLU B C 1
ATOM 8511 O O . GLU B 1 462 ? 0.165 -32.781 2.439 1 86.06 462 GLU B O 1
ATOM 8516 N N . ASN B 1 463 ? -2.029 -32.688 2.311 1 85.5 463 ASN B N 1
ATOM 8517 C CA . ASN B 1 463 ? -2.166 -33 0.891 1 85.5 463 ASN B CA 1
ATOM 8518 C C . ASN B 1 463 ? -3.199 -32.094 0.218 1 85.5 463 ASN B C 1
ATOM 8520 O O . ASN B 1 463 ? -4.199 -32.594 -0.316 1 85.5 463 ASN B O 1
ATOM 8524 N N . THR B 1 464 ? -2.943 -30.828 0.305 1 91.62 464 THR B N 1
ATOM 8525 C CA . THR B 1 464 ? -3.867 -29.828 -0.238 1 91.62 464 THR B CA 1
ATOM 8526 C C . THR B 1 464 ? -3.162 -28.5 -0.445 1 91.62 464 THR B C 1
ATOM 8528 O O . THR B 1 464 ? -2.244 -28.156 0.301 1 91.62 464 THR B O 1
ATOM 8531 N N . GLN B 1 465 ? -3.562 -27.734 -1.467 1 91.19 465 GLN B N 1
ATOM 8532 C CA . GLN B 1 465 ? -3.045 -26.391 -1.671 1 91.19 465 GLN B CA 1
ATOM 8533 C C . GLN B 1 465 ? -3.75 -25.375 -0.761 1 91.19 465 GLN B C 1
ATOM 8535 O O . GLN B 1 465 ? -3.355 -24.219 -0.69 1 91.19 465 GLN B O 1
ATOM 8540 N N . ALA B 1 466 ? -4.691 -25.844 0.036 1 94.62 466 ALA B N 1
ATOM 8541 C CA . ALA B 1 466 ? -5.426 -24.969 0.949 1 94.62 466 ALA B CA 1
ATOM 8542 C C . ALA B 1 466 ? -4.496 -24.359 1.998 1 94.62 466 ALA B C 1
ATOM 8544 O O . ALA B 1 466 ? -4.797 -23.312 2.57 1 94.62 466 ALA B O 1
ATOM 8545 N N . ILE B 1 467 ? -3.402 -25.016 2.24 1 91.19 467 ILE B N 1
ATOM 8546 C CA . ILE B 1 467 ? -2.463 -24.562 3.26 1 91.19 467 ILE B CA 1
ATOM 8547 C C . ILE B 1 467 ? -1.823 -23.25 2.824 1 91.19 467 ILE B C 1
ATOM 8549 O O . ILE B 1 467 ? -1.217 -22.547 3.637 1 91.19 467 ILE B O 1
ATOM 8553 N N . GLN B 1 468 ? -1.992 -22.938 1.519 1 90.81 468 GLN B N 1
ATOM 8554 C CA . GLN B 1 468 ? -1.402 -21.719 0.981 1 90.81 468 GLN B CA 1
ATOM 8555 C C . GLN B 1 468 ? -2.451 -20.625 0.837 1 90.81 468 GLN B C 1
ATOM 8557 O O . GLN B 1 468 ? -2.229 -19.625 0.135 1 90.81 468 GLN B O 1
ATOM 8562 N N . THR B 1 469 ? -3.568 -20.844 1.422 1 93.94 469 THR B N 1
ATOM 8563 C CA . THR B 1 469 ? -4.672 -19.891 1.356 1 93.94 469 THR B CA 1
ATOM 8564 C C . THR B 1 469 ? -5.145 -19.516 2.758 1 93.94 469 THR B C 1
ATOM 8566 O O . THR B 1 469 ? -4.637 -20.031 3.752 1 93.94 469 THR B O 1
ATOM 8569 N N . LYS B 1 470 ? -6.121 -18.609 2.816 1 92.38 470 LYS B N 1
ATOM 8570 C CA . LYS B 1 470 ? -6.625 -18.125 4.094 1 92.38 470 LYS B CA 1
ATOM 8571 C C . LYS B 1 470 ? -7.586 -19.125 4.727 1 92.38 470 LYS B C 1
ATOM 8573 O O . LYS B 1 470 ? -8.008 -18.953 5.875 1 92.38 470 LYS B O 1
ATOM 8578 N N . VAL B 1 471 ? -7.91 -20.188 4.027 1 94.5 471 VAL B N 1
ATOM 8579 C CA . VAL B 1 471 ? -8.883 -21.172 4.492 1 94.5 471 VAL B CA 1
ATOM 8580 C C . VAL B 1 471 ? -8.32 -21.922 5.695 1 94.5 471 VAL B C 1
ATOM 8582 O O . VAL B 1 471 ? -9.07 -22.312 6.602 1 94.5 471 VAL B O 1
ATOM 8585 N N . LEU B 1 472 ? -7.051 -22.125 5.695 1 92.69 472 LEU B N 1
ATOM 8586 C CA . LEU B 1 472 ? -6.387 -22.781 6.816 1 92.69 472 LEU B CA 1
ATOM 8587 C C . LEU B 1 472 ? -5.457 -21.812 7.539 1 92.69 472 LEU B C 1
ATOM 8589 O O . LEU B 1 472 ? -4.852 -20.953 6.91 1 92.69 472 LEU B O 1
ATOM 8593 N N . ASP B 1 473 ? -5.379 -22 8.805 1 84.88 473 ASP B N 1
ATOM 8594 C CA . ASP B 1 473 ? -4.613 -21.078 9.633 1 84.88 473 ASP B CA 1
ATOM 8595 C C . ASP B 1 473 ? -3.164 -21.547 9.781 1 84.88 473 ASP B C 1
ATOM 8597 O O . ASP B 1 473 ? -2.873 -22.453 10.555 1 84.88 473 ASP B O 1
ATOM 8601 N N . SER B 1 474 ? -2.275 -20.859 9.195 1 80.06 474 SER B N 1
ATOM 8602 C CA . SER B 1 474 ? -0.87 -21.25 9.25 1 80.06 474 SER B CA 1
ATOM 8603 C C . SER B 1 474 ? -0.301 -21.078 10.648 1 80.06 474 SER B C 1
ATOM 8605 O O . SER B 1 474 ? 0.649 -21.766 11.031 1 80.06 474 SER B O 1
ATOM 8607 N N . LEU B 1 475 ? -0.883 -20.266 11.469 1 80.31 475 LEU B N 1
ATOM 8608 C CA . LEU B 1 475 ? -0.384 -19.984 12.812 1 80.31 475 LEU B CA 1
ATOM 8609 C C . LEU B 1 475 ? -0.893 -21.031 13.797 1 80.31 475 LEU B C 1
ATOM 8611 O O . LEU B 1 475 ? -0.429 -21.094 14.938 1 80.31 475 LEU B O 1
ATOM 8615 N N . ASN B 1 476 ? -1.815 -21.844 13.328 1 84.75 476 ASN B N 1
ATOM 8616 C CA . ASN B 1 476 ? -2.346 -22.922 14.148 1 84.75 476 ASN B CA 1
ATOM 8617 C C . ASN B 1 476 ? -2.197 -24.281 13.461 1 84.75 476 ASN B C 1
ATOM 8619 O O . ASN B 1 476 ? -3.166 -25.031 13.336 1 84.75 476 ASN B O 1
ATOM 8623 N N . ASN B 1 477 ? -1.019 -24.531 12.992 1 81.56 477 ASN B N 1
ATOM 8624 C CA . ASN B 1 477 ? -0.641 -25.797 12.383 1 81.56 477 ASN B CA 1
ATOM 8625 C C . ASN B 1 477 ? -1.618 -26.203 11.289 1 81.56 477 ASN B C 1
ATOM 8627 O O . ASN B 1 477 ? -1.983 -27.375 11.18 1 81.56 477 ASN B O 1
ATOM 8631 N N . TYR B 1 478 ? -2.182 -25.219 10.625 1 88.12 478 TYR B N 1
ATOM 8632 C CA . TYR B 1 478 ? -3.035 -25.406 9.453 1 88.12 478 TYR B CA 1
ATOM 8633 C C . TYR B 1 478 ? -4.344 -26.078 9.836 1 88.12 478 TYR B C 1
ATOM 8635 O O . TYR B 1 478 ? -4.902 -26.859 9.055 1 88.12 478 TYR B O 1
ATOM 8643 N N . PHE B 1 479 ? -4.684 -25.922 11.07 1 92.06 479 PHE B N 1
ATOM 8644 C CA . PHE B 1 479 ? -6.012 -26.375 11.461 1 92.06 479 PHE B CA 1
ATOM 8645 C C . PHE B 1 479 ? -7.09 -25.484 10.852 1 92.06 479 PHE B C 1
ATOM 8647 O O . PHE B 1 479 ? -6.895 -24.281 10.695 1 92.06 479 PHE B O 1
ATOM 8654 N N . PRO B 1 480 ? -8.203 -26.109 10.461 1 94.06 480 PRO B N 1
ATOM 8655 C CA . PRO B 1 480 ? -9.234 -25.312 9.789 1 94.06 480 PRO B CA 1
ATOM 8656 C C . PRO B 1 480 ? -9.805 -24.219 10.68 1 94.06 480 PRO B C 1
ATOM 8658 O O . PRO B 1 480 ? -9.977 -24.406 11.883 1 94.06 480 PRO B O 1
ATOM 8661 N N . ASN B 1 481 ? -10.148 -23.141 10.109 1 92.12 481 ASN B N 1
ATOM 8662 C CA . ASN B 1 481 ? -10.867 -22.078 10.805 1 92.12 481 ASN B CA 1
ATOM 8663 C C . ASN B 1 481 ? -12.273 -22.531 11.211 1 92.12 481 ASN B C 1
ATOM 8665 O O . ASN B 1 481 ? -12.938 -23.25 10.461 1 92.12 481 ASN B O 1
ATOM 8669 N N . PRO B 1 482 ? -12.703 -22.016 12.375 1 93 482 PRO B N 1
ATOM 8670 C CA . PRO B 1 482 ? -14.047 -22.422 12.797 1 93 482 PRO B CA 1
ATOM 8671 C C . PRO B 1 482 ? -15.133 -21.938 11.828 1 93 482 PRO B C 1
ATOM 8673 O O . PRO B 1 482 ? -16.188 -22.578 11.719 1 93 482 PRO B O 1
ATOM 8676 N N . ASP B 1 483 ? -14.898 -20.812 11.164 1 95.56 483 ASP B N 1
ATOM 8677 C CA . ASP B 1 483 ? -15.828 -20.297 10.164 1 95.56 483 ASP B CA 1
ATOM 8678 C C . ASP B 1 483 ? -15.367 -20.656 8.75 1 95.56 483 ASP B C 1
ATOM 8680 O O . ASP B 1 483 ? -15.328 -19.781 7.871 1 95.56 483 ASP B O 1
ATOM 8684 N N . LEU B 1 484 ? -15.047 -21.922 8.531 1 97.5 484 LEU B N 1
ATOM 8685 C CA . LEU B 1 484 ? -14.398 -22.359 7.309 1 97.5 484 LEU B CA 1
ATOM 8686 C C . LEU B 1 484 ? -15.266 -22.078 6.09 1 97.5 484 LEU B C 1
ATOM 8688 O O . LEU B 1 484 ? -14.758 -21.672 5.039 1 97.5 484 LEU B O 1
ATOM 8692 N N . ALA B 1 485 ? -16.594 -22.312 6.117 1 97.75 485 ALA B N 1
ATOM 8693 C CA . ALA B 1 485 ? -17.484 -22.062 4.988 1 97.75 485 ALA B CA 1
ATOM 8694 C C . ALA B 1 485 ? -17.406 -20.609 4.543 1 97.75 485 ALA B C 1
ATOM 8696 O O . ALA B 1 485 ? -17.312 -20.312 3.348 1 97.75 485 ALA B O 1
ATOM 8697 N N . ASP B 1 486 ? -17.391 -19.719 5.496 1 96.5 486 ASP B N 1
ATOM 8698 C CA . ASP B 1 486 ? -17.266 -18.297 5.191 1 96.5 486 ASP B CA 1
ATOM 8699 C C . ASP B 1 486 ? -15.906 -18 4.551 1 96.5 486 ASP B C 1
ATOM 8701 O O . ASP B 1 486 ? -15.812 -17.156 3.658 1 96.5 486 ASP B O 1
ATOM 8705 N N . GLN B 1 487 ? -14.883 -18.688 5.047 1 97.06 487 GLN B N 1
ATOM 8706 C CA . GLN B 1 487 ? -13.547 -18.469 4.512 1 97.06 487 GLN B CA 1
ATOM 8707 C C . GLN B 1 487 ? -13.445 -18.922 3.061 1 97.06 487 GLN B C 1
ATOM 8709 O O . GLN B 1 487 ? -12.773 -18.297 2.244 1 97.06 487 GLN B O 1
ATOM 8714 N N . VAL B 1 488 ? -14.094 -19.984 2.752 1 98.06 488 VAL B N 1
ATOM 8715 C CA . VAL B 1 488 ? -14.102 -20.484 1.382 1 98.06 488 VAL B CA 1
ATOM 8716 C C . VAL B 1 488 ? -14.82 -19.5 0.472 1 98.06 488 VAL B C 1
ATOM 8718 O O . VAL B 1 488 ? -14.328 -19.172 -0.615 1 98.06 488 VAL B O 1
ATOM 8721 N N . GLN B 1 489 ? -15.961 -19.016 0.905 1 97.62 489 GLN B N 1
ATOM 8722 C CA . GLN B 1 489 ? -16.703 -18.016 0.135 1 97.62 489 GLN B CA 1
ATOM 8723 C C . GLN B 1 489 ? -15.891 -16.734 -0.042 1 97.62 489 GLN B C 1
ATOM 8725 O O . GLN B 1 489 ? -15.859 -16.156 -1.129 1 97.62 489 GLN B O 1
ATOM 8730 N N . ASN B 1 490 ? -15.25 -16.344 1.019 1 96.94 490 ASN B N 1
ATOM 8731 C CA . ASN B 1 490 ? -14.438 -15.125 0.979 1 96.94 490 ASN B CA 1
ATOM 8732 C C . ASN B 1 490 ? -13.258 -15.273 0.018 1 96.94 490 ASN B C 1
ATOM 8734 O O . ASN B 1 490 ? -12.922 -14.336 -0.699 1 96.94 490 ASN B O 1
ATOM 8738 N N . LEU B 1 491 ? -12.633 -16.453 0.068 1 97.88 491 LEU B N 1
ATOM 8739 C CA . LEU B 1 491 ? -11.539 -16.719 -0.856 1 97.88 491 LEU B CA 1
ATOM 8740 C C . LEU B 1 491 ? -12.008 -16.625 -2.303 1 97.88 491 LEU B C 1
ATOM 8742 O O . LEU B 1 491 ? -11.32 -16.047 -3.148 1 97.88 491 LEU B O 1
ATOM 8746 N N . TYR B 1 492 ? -13.172 -17.188 -2.564 1 98.44 492 TYR B N 1
ATOM 8747 C CA . TYR B 1 492 ? -13.719 -17.125 -3.916 1 98.44 492 TYR B CA 1
ATOM 8748 C C . TYR B 1 492 ? -13.992 -15.672 -4.324 1 98.44 492 TYR B C 1
ATOM 8750 O O . TYR B 1 492 ? -13.719 -15.289 -5.465 1 98.44 492 TYR B O 1
ATOM 8758 N N . GLN B 1 493 ? -14.531 -14.922 -3.447 1 98.12 493 GLN B N 1
ATOM 8759 C CA . GLN B 1 493 ? -14.797 -13.508 -3.699 1 98.12 493 GLN B CA 1
ATOM 8760 C C . GLN B 1 493 ? -13.508 -12.742 -3.99 1 98.12 493 GLN B C 1
ATOM 8762 O O . GLN B 1 493 ? -13.477 -11.891 -4.879 1 98.12 493 GLN B O 1
ATOM 8767 N N . ASP B 1 494 ? -12.453 -13.047 -3.26 1 97.88 494 ASP B N 1
ATOM 8768 C CA . ASP B 1 494 ? -11.156 -12.43 -3.527 1 97.88 494 ASP B CA 1
ATOM 8769 C C . ASP B 1 494 ? -10.695 -12.719 -4.953 1 97.88 494 ASP B C 1
ATOM 8771 O O . ASP B 1 494 ? -10.164 -11.828 -5.629 1 97.88 494 ASP B O 1
ATOM 8775 N N . ILE B 1 495 ? -10.906 -13.922 -5.359 1 98.38 495 ILE B N 1
ATOM 8776 C CA . ILE B 1 495 ? -10.492 -14.32 -6.699 1 98.38 495 ILE B CA 1
ATOM 8777 C C . ILE B 1 495 ? -11.312 -13.562 -7.742 1 98.38 495 ILE B C 1
ATOM 8779 O O . ILE B 1 495 ? -10.75 -13.008 -8.695 1 98.38 495 ILE B O 1
ATOM 8783 N N . ILE B 1 496 ? -12.578 -13.469 -7.555 1 98.5 496 ILE B N 1
ATOM 8784 C CA . ILE B 1 496 ? -13.469 -12.797 -8.492 1 98.5 496 ILE B CA 1
ATOM 8785 C C . ILE B 1 496 ? -13.102 -11.312 -8.57 1 98.5 496 ILE B C 1
ATOM 8787 O O . ILE B 1 496 ? -12.93 -10.766 -9.664 1 98.5 496 ILE B O 1
ATOM 8791 N N . LEU B 1 497 ? -12.938 -10.695 -7.418 1 98.19 497 LEU B N 1
ATOM 8792 C CA . LEU B 1 497 ? -12.656 -9.258 -7.379 1 98.19 497 LEU B CA 1
ATOM 8793 C C . LEU B 1 497 ? -11.266 -8.969 -7.93 1 98.19 497 LEU B C 1
ATOM 8795 O O . LEU B 1 497 ? -11 -7.855 -8.398 1 98.19 497 LEU B O 1
ATOM 8799 N N . SER B 1 498 ? -10.43 -9.953 -7.926 1 97.94 498 SER B N 1
ATOM 8800 C CA . SER B 1 498 ? -9.07 -9.758 -8.422 1 97.94 498 SER B CA 1
ATOM 8801 C C . SER B 1 498 ? -9.039 -9.695 -9.945 1 97.94 498 SER B C 1
ATOM 8803 O O . SER B 1 498 ? -8.008 -9.359 -10.539 1 97.94 498 SER B O 1
ATOM 8805 N N . LEU B 1 499 ? -10.133 -9.992 -10.57 1 97.94 499 LEU B N 1
ATOM 8806 C CA . LEU B 1 499 ? -10.227 -9.844 -12.023 1 97.94 499 LEU B CA 1
ATOM 8807 C C . LEU B 1 499 ? -9.984 -8.391 -12.43 1 97.94 499 LEU B C 1
ATOM 8809 O O . LEU B 1 499 ? -9.461 -8.133 -13.516 1 97.94 499 LEU B O 1
ATOM 8813 N N . PHE B 1 500 ? -10.312 -7.453 -11.516 1 96.56 500 PHE B N 1
ATOM 8814 C CA . PHE B 1 500 ? -10.141 -6.031 -11.789 1 96.56 500 PHE B CA 1
ATOM 8815 C C . PHE B 1 500 ? -8.672 -5.691 -11.992 1 96.56 500 PHE B C 1
ATOM 8817 O O . PHE B 1 500 ? -8.344 -4.672 -12.609 1 96.56 500 PHE B O 1
ATOM 8824 N N . SER B 1 501 ? -7.816 -6.508 -11.461 1 94.25 501 SER B N 1
ATOM 8825 C CA . SER B 1 501 ? -6.391 -6.215 -11.523 1 94.25 501 SER B CA 1
ATOM 8826 C C . SER B 1 501 ? -5.863 -6.332 -12.953 1 94.25 501 SER B C 1
ATOM 8828 O O . SER B 1 501 ? -4.785 -5.824 -13.266 1 94.25 501 SER B O 1
ATOM 8830 N N . ASN B 1 502 ? -6.582 -7.043 -13.781 1 93.12 502 ASN B N 1
ATOM 8831 C CA . ASN B 1 502 ? -6.27 -7.164 -15.203 1 93.12 502 ASN B CA 1
ATOM 8832 C C . ASN B 1 502 ? -7.422 -6.676 -16.078 1 93.12 502 ASN B C 1
ATOM 8834 O O . ASN B 1 502 ? -8.297 -7.457 -16.453 1 93.12 502 ASN B O 1
ATOM 8838 N N . PRO B 1 503 ? -7.324 -5.461 -16.5 1 93.5 503 PRO B N 1
ATOM 8839 C CA . PRO B 1 503 ? -8.453 -4.875 -17.234 1 93.5 503 PRO B CA 1
ATOM 8840 C C . PRO B 1 503 ? -8.602 -5.449 -18.641 1 93.5 503 PRO B C 1
ATOM 8842 O O . PRO B 1 503 ? -9.562 -5.125 -19.344 1 93.5 503 PRO B O 1
ATOM 8845 N N . GLN B 1 504 ? -7.688 -6.305 -19.047 1 92.81 504 GLN B N 1
ATOM 8846 C CA . GLN B 1 504 ? -7.793 -6.91 -20.359 1 92.81 504 GLN B CA 1
ATOM 8847 C C . GLN B 1 504 ? -8.836 -8.023 -20.375 1 92.81 504 GLN B C 1
ATOM 8849 O O . GLN B 1 504 ? -9.242 -8.492 -21.438 1 92.81 504 GLN B O 1
ATOM 8854 N N . PHE B 1 505 ? -9.234 -8.508 -19.219 1 96.12 505 PHE B N 1
ATOM 8855 C CA . PHE B 1 505 ? -10.281 -9.523 -19.203 1 96.12 505 PHE B CA 1
ATOM 8856 C C . PHE B 1 505 ? -11.539 -9.016 -19.891 1 96.12 505 PHE B C 1
ATOM 8858 O O . PHE B 1 505 ? -11.938 -7.863 -19.703 1 96.12 505 PHE B O 1
ATOM 8865 N N . VAL B 1 506 ? -12.203 -9.875 -20.609 1 96.62 506 VAL B N 1
ATOM 8866 C CA . VAL B 1 506 ? -13.344 -9.484 -21.438 1 96.62 506 VAL B CA 1
ATOM 8867 C C . VAL B 1 506 ? -14.484 -8.984 -20.547 1 96.62 506 VAL B C 1
ATOM 8869 O O . VAL B 1 506 ? -15.273 -8.133 -20.953 1 96.62 506 VAL B O 1
ATOM 8872 N N . GLU B 1 507 ? -14.555 -9.438 -19.312 1 97.62 507 GLU B N 1
ATOM 8873 C CA . GLU B 1 507 ? -15.68 -9.086 -18.453 1 97.62 507 GLU B CA 1
ATOM 8874 C C . GLU B 1 507 ? -15.43 -7.773 -17.719 1 97.62 507 GLU B C 1
ATOM 8876 O O . GLU B 1 507 ? -16.344 -7.211 -17.125 1 97.62 507 GLU B O 1
ATOM 8881 N N . VAL B 1 508 ? -14.242 -7.227 -17.75 1 97.69 508 VAL B N 1
ATOM 8882 C CA . VAL B 1 508 ? -13.969 -5.957 -17.094 1 97.69 508 VAL B CA 1
ATOM 8883 C C . VAL B 1 508 ? -14.477 -4.801 -17.953 1 97.69 508 VAL B C 1
ATOM 8885 O O . VAL B 1 508 ? -14.078 -4.66 -19.109 1 97.69 508 VAL B O 1
ATOM 8888 N N . VAL B 1 509 ? -15.375 -3.977 -17.375 1 97.81 509 VAL B N 1
ATOM 8889 C CA . VAL B 1 509 ? -16.047 -2.895 -18.094 1 97.81 509 VAL B CA 1
ATOM 8890 C C . VAL B 1 509 ? -15.969 -1.608 -17.281 1 97.81 509 VAL B C 1
ATOM 8892 O O . VAL B 1 509 ? -15.547 -1.626 -16.125 1 97.81 509 VAL B O 1
ATOM 8895 N N . TRP B 1 510 ? -16.375 -0.503 -17.938 1 96.94 510 TRP B N 1
ATOM 8896 C CA . TRP B 1 510 ? -16.5 0.743 -17.188 1 96.94 510 TRP B CA 1
ATOM 8897 C C . TRP B 1 510 ? -17.672 0.673 -16.219 1 96.94 510 TRP B C 1
ATOM 8899 O O . TRP B 1 510 ? -18.766 0.226 -16.578 1 96.94 510 TRP B O 1
ATOM 8909 N N . ALA B 1 511 ? -17.484 1.079 -15.023 1 97.69 511 ALA B N 1
ATOM 8910 C CA . ALA B 1 511 ? -18.547 1.037 -14.031 1 97.69 511 ALA B CA 1
ATOM 8911 C C . ALA B 1 511 ? -19.719 1.916 -14.453 1 97.69 511 ALA B C 1
ATOM 8913 O O . ALA B 1 511 ? -20.891 1.534 -14.289 1 97.69 511 ALA B O 1
ATOM 8914 N N . ALA B 1 512 ? -19.438 3.074 -15.023 1 96.62 512 ALA B N 1
ATOM 8915 C CA . ALA B 1 512 ? -20.469 4.016 -15.438 1 96.62 512 ALA B CA 1
ATOM 8916 C C . ALA B 1 512 ? -21.125 3.578 -16.75 1 96.62 512 ALA B C 1
ATOM 8918 O O . ALA B 1 512 ? -22.234 4 -17.062 1 96.62 512 ALA B O 1
ATOM 8919 N N . GLN B 1 513 ? -20.469 2.789 -17.547 1 96 513 GLN B N 1
ATOM 8920 C CA . GLN B 1 513 ? -20.953 2.227 -18.797 1 96 513 GLN B CA 1
ATOM 8921 C C . GLN B 1 513 ? -20.703 0.721 -18.859 1 96 513 GLN B C 1
ATOM 8923 O O . GLN B 1 513 ? -19.875 0.248 -19.641 1 96 513 GLN B O 1
ATOM 8928 N N . ALA B 1 514 ? -21.484 0.004 -18.234 1 95.19 514 ALA B N 1
ATOM 8929 C CA . ALA B 1 514 ? -21.234 -1.41 -17.969 1 95.19 514 ALA B CA 1
ATOM 8930 C C . ALA B 1 514 ? -21.375 -2.242 -19.234 1 95.19 514 ALA B C 1
ATOM 8932 O O . ALA B 1 514 ? -21.109 -3.443 -19.234 1 95.19 514 ALA B O 1
ATOM 8933 N N . ASN B 1 515 ? -21.766 -1.635 -20.391 1 95.94 515 ASN B N 1
ATOM 8934 C CA . ASN B 1 515 ? -21.891 -2.346 -21.656 1 95.94 515 ASN B CA 1
ATOM 8935 C C . ASN B 1 515 ? -20.688 -2.068 -22.562 1 95.94 515 ASN B C 1
ATOM 8937 O O . ASN B 1 515 ? -20.719 -2.414 -23.75 1 95.94 515 ASN B O 1
ATOM 8941 N N . GLN B 1 516 ? -19.75 -1.452 -21.969 1 95.5 516 GLN B N 1
ATOM 8942 C CA . GLN B 1 516 ? -18.547 -1.16 -22.75 1 95.5 516 GLN B CA 1
ATOM 8943 C C . GLN B 1 516 ? -17.297 -1.682 -22.031 1 95.5 516 GLN B C 1
ATOM 8945 O O . GLN B 1 516 ? -17.031 -1.32 -20.891 1 95.5 516 GLN B O 1
ATOM 8950 N N . GLN B 1 517 ? -16.516 -2.48 -22.766 1 96.25 517 GLN B N 1
ATOM 8951 C CA . GLN B 1 517 ? -15.258 -2.984 -22.234 1 96.25 517 GLN B CA 1
ATOM 8952 C C . GLN B 1 517 ? -14.234 -1.863 -22.078 1 96.25 517 GLN B C 1
ATOM 8954 O O . GLN B 1 517 ? -14.18 -0.95 -22.906 1 96.25 517 GLN B O 1
ATOM 8959 N N . SER B 1 518 ? -13.414 -1.915 -21.078 1 93.94 518 SER B N 1
ATOM 8960 C CA . SER B 1 518 ? -12.547 -0.795 -20.719 1 93.94 518 SER B CA 1
ATOM 8961 C C . SER B 1 518 ? -11.141 -0.991 -21.266 1 93.94 518 SER B C 1
ATOM 8963 O O . SER B 1 518 ? -10.461 -0.02 -21.594 1 93.94 518 SER B O 1
ATOM 8965 N N . GLY B 1 519 ? -10.703 -2.309 -21.391 1 92.69 519 GLY B N 1
ATOM 8966 C CA . GLY B 1 519 ? -9.305 -2.525 -21.703 1 92.69 519 GLY B CA 1
ATOM 8967 C C . GLY B 1 519 ? -8.359 -1.934 -20.656 1 92.69 519 GLY B C 1
ATOM 8968 O O . GLY B 1 519 ? -8.734 -1.77 -19.5 1 92.69 519 GLY B O 1
ATOM 8969 N N . THR B 1 520 ? -7.117 -1.594 -21.094 1 90.31 520 THR B N 1
ATOM 8970 C CA . THR B 1 520 ? -6.102 -1.14 -20.156 1 90.31 520 THR B CA 1
ATOM 8971 C C . THR B 1 520 ? -6.027 0.384 -20.125 1 90.31 520 THR B C 1
ATOM 8973 O O . THR B 1 520 ? -5.152 0.958 -19.469 1 90.31 520 THR B O 1
ATOM 8976 N N . VAL B 1 521 ? -6.957 1.059 -20.797 1 90.25 521 VAL B N 1
ATOM 8977 C CA . VAL B 1 521 ? -6.922 2.516 -20.844 1 90.25 521 VAL B CA 1
ATOM 8978 C C . VAL B 1 521 ? -7.332 3.088 -19.5 1 90.25 521 VAL B C 1
ATOM 8980 O O . VAL B 1 521 ? -8.266 2.588 -18.859 1 90.25 521 VAL B O 1
ATOM 8983 N N . PRO B 1 522 ? -6.672 4.07 -19.016 1 87.88 522 PRO B N 1
ATOM 8984 C CA . PRO B 1 522 ? -6.918 4.574 -17.656 1 87.88 522 PRO B CA 1
ATOM 8985 C C . PRO B 1 522 ? -8.281 5.254 -17.516 1 87.88 522 PRO B C 1
ATOM 8987 O O . PRO B 1 522 ? -8.875 5.227 -16.438 1 87.88 522 PRO B O 1
ATOM 8990 N N . ARG B 1 523 ? -8.742 5.988 -18.672 1 89.94 523 ARG B N 1
ATOM 8991 C CA . ARG B 1 523 ? -10.016 6.699 -18.641 1 89.94 523 ARG B CA 1
ATOM 8992 C C . ARG B 1 523 ? -10.812 6.445 -19.922 1 89.94 523 ARG B C 1
ATOM 8994 O O . ARG B 1 523 ? -10.242 6.316 -21 1 89.94 523 ARG B O 1
ATOM 9001 N N . GLY B 1 524 ? -12.055 6.328 -19.656 1 88.94 524 GLY B N 1
ATOM 9002 C CA . GLY B 1 524 ? -12.93 6.152 -20.812 1 88.94 524 GLY B CA 1
ATOM 9003 C C . GLY B 1 524 ? -13.312 7.461 -21.469 1 88.94 524 GLY B C 1
ATOM 9004 O O . GLY B 1 524 ? -13.117 8.539 -20.891 1 88.94 524 GLY B O 1
ATOM 9005 N N . GLY B 1 525 ? -13.75 7.27 -22.688 1 85.12 525 GLY B N 1
ATOM 9006 C CA . GLY B 1 525 ? -14.227 8.445 -23.406 1 85.12 525 GLY B CA 1
ATOM 9007 C C . GLY B 1 525 ? -13.133 9.141 -24.203 1 85.12 525 GLY B C 1
ATOM 9008 O O . GLY B 1 525 ? -12.031 8.609 -24.344 1 85.12 525 GLY B O 1
ATOM 9009 N N . GLU B 1 526 ? -13.555 10.266 -24.75 1 81.19 526 GLU B N 1
ATOM 9010 C CA . GLU B 1 526 ? -12.617 11.094 -25.5 1 81.19 526 GLU B CA 1
ATOM 9011 C C . GLU B 1 526 ? -11.836 12.016 -24.562 1 81.19 526 GLU B C 1
ATOM 9013 O O . GLU B 1 526 ? -12.289 12.336 -23.469 1 81.19 526 GLU B O 1
ATOM 9018 N N . PRO B 1 527 ? -10.609 12.273 -24.938 1 77.31 527 PRO B N 1
ATOM 9019 C CA . PRO B 1 527 ? -9.758 13.109 -24.094 1 77.31 527 PRO B CA 1
ATOM 9020 C C . PRO B 1 527 ? -10.469 14.352 -23.578 1 77.31 527 PRO B C 1
ATOM 9022 O O . PRO B 1 527 ? -10.266 14.758 -22.438 1 77.31 527 PRO B O 1
ATOM 9025 N N . ASP B 1 528 ? -11.391 14.883 -24.406 1 77.75 528 ASP B N 1
ATOM 9026 C CA . ASP B 1 528 ? -12.031 16.141 -24.031 1 77.75 528 ASP B CA 1
ATOM 9027 C C . ASP B 1 528 ? -13.391 15.898 -23.375 1 77.75 528 ASP B C 1
ATOM 9029 O O . ASP B 1 528 ? -14.062 16.844 -22.953 1 77.75 528 ASP B O 1
ATOM 9033 N N . ASN B 1 529 ? -13.797 14.695 -23.312 1 78.38 529 ASN B N 1
ATOM 9034 C CA . ASN B 1 529 ? -15.109 14.406 -22.75 1 78.38 529 ASN B CA 1
ATOM 9035 C C . ASN B 1 529 ? -15.141 13.039 -22.078 1 78.38 529 ASN B C 1
ATOM 9037 O O . ASN B 1 529 ? -15.555 12.047 -22.672 1 78.38 529 ASN B O 1
ATOM 9041 N N . THR B 1 530 ? -14.797 12.977 -20.812 1 84.81 530 THR B N 1
ATOM 9042 C CA . THR B 1 530 ? -14.719 11.719 -20.078 1 84.81 530 THR B CA 1
ATOM 9043 C C . THR B 1 530 ? -15.852 11.617 -19.062 1 84.81 530 THR B C 1
ATOM 9045 O O . THR B 1 530 ? -15.945 10.633 -18.328 1 84.81 530 THR B O 1
ATOM 9048 N N . SER B 1 531 ? -16.797 12.594 -19.031 1 85.94 531 SER B N 1
ATOM 9049 C CA . SER B 1 531 ? -17.781 12.711 -17.953 1 85.94 531 SER B CA 1
ATOM 9050 C C . SER B 1 531 ? -18.734 11.523 -17.953 1 85.94 531 SER B C 1
ATOM 9052 O O . SER B 1 531 ? -19.172 11.078 -16.891 1 85.94 531 SER B O 1
ATOM 9054 N N . ASP B 1 532 ? -18.953 10.969 -19.141 1 91.75 532 ASP B N 1
ATOM 9055 C CA . ASP B 1 532 ? -19.906 9.867 -19.25 1 91.75 532 ASP B CA 1
ATOM 9056 C C . ASP B 1 532 ? -19.328 8.586 -18.625 1 91.75 532 ASP B C 1
ATOM 9058 O O . ASP B 1 532 ? -20.078 7.637 -18.359 1 91.75 532 ASP B O 1
ATOM 9062 N N . TYR B 1 533 ? -18.078 8.625 -18.375 1 94.88 533 TYR B N 1
ATOM 9063 C CA . TYR B 1 533 ? -17.422 7.418 -17.875 1 94.88 533 TYR B CA 1
ATOM 9064 C C . TYR B 1 533 ? -17.031 7.574 -16.406 1 94.88 533 TYR B C 1
ATOM 9066 O O . TYR B 1 533 ? -16.516 6.641 -15.797 1 94.88 533 TYR B O 1
ATOM 9074 N N . ASP B 1 534 ? -17.375 8.711 -15.836 1 94.69 534 ASP B N 1
ATOM 9075 C CA . ASP B 1 534 ? -17.078 8.938 -14.43 1 94.69 534 ASP B CA 1
ATOM 9076 C C . ASP B 1 534 ? -18.156 8.336 -13.539 1 94.69 534 ASP B C 1
ATOM 9078 O O . ASP B 1 534 ? -19.344 8.438 -13.844 1 94.69 534 ASP B O 1
ATOM 9082 N N . HIS B 1 535 ? -17.797 7.695 -12.508 1 96.81 535 HIS B N 1
ATOM 9083 C CA . HIS B 1 535 ? -18.688 7.031 -11.555 1 96.81 535 HIS B CA 1
ATOM 9084 C C . HIS B 1 535 ? -18.719 7.773 -10.227 1 96.81 535 HIS B C 1
ATOM 9086 O O . HIS B 1 535 ? -17.703 8.32 -9.781 1 96.81 535 HIS B O 1
ATOM 9092 N N . PRO B 1 536 ? -19.891 7.859 -9.602 1 96.5 536 PRO B N 1
ATOM 9093 C CA . PRO B 1 536 ? -19.953 8.539 -8.305 1 96.5 536 PRO B CA 1
ATOM 9094 C C . PRO B 1 536 ? -18.984 7.961 -7.285 1 96.5 536 PRO B C 1
ATOM 9096 O O . PRO B 1 536 ? -18.828 6.742 -7.195 1 96.5 536 PRO B O 1
ATOM 9099 N N . CYS B 1 537 ? -18.266 8.781 -6.578 1 97.31 537 CYS B N 1
ATOM 9100 C CA . CYS B 1 537 ? -17.344 8.391 -5.527 1 97.31 537 CYS B CA 1
ATOM 9101 C C . CYS B 1 537 ? -17.203 9.484 -4.477 1 97.31 537 CYS B C 1
ATOM 9103 O O . CYS B 1 537 ? -17.734 10.586 -4.648 1 97.31 537 CYS B O 1
ATOM 9105 N N . PHE B 1 538 ? -16.734 9.164 -3.354 1 96.75 538 PHE B N 1
ATOM 9106 C CA . PHE B 1 538 ? -16.359 10.125 -2.328 1 96.75 538 PHE B CA 1
ATOM 9107 C C . PHE B 1 538 ? -14.844 10.281 -2.266 1 96.75 538 PHE B C 1
ATOM 9109 O O . PHE B 1 538 ? -14.117 9.289 -2.143 1 96.75 538 PHE B O 1
ATOM 9116 N N . ILE B 1 539 ? -14.383 11.461 -2.406 1 96.25 539 ILE B N 1
ATOM 9117 C CA . ILE B 1 539 ? -12.945 11.703 -2.316 1 96.25 539 ILE B CA 1
ATOM 9118 C C . ILE B 1 539 ? -12.625 12.406 -0.999 1 96.25 539 ILE B C 1
ATOM 9120 O O . ILE B 1 539 ? -13.453 13.156 -0.471 1 96.25 539 ILE B O 1
ATOM 9124 N N . PHE B 1 540 ? -11.453 12.141 -0.434 1 94.06 540 PHE B N 1
ATOM 9125 C CA . PHE B 1 540 ? -11.062 12.797 0.81 1 94.06 540 PHE B CA 1
ATOM 9126 C C . PHE B 1 540 ? -9.539 12.875 0.924 1 94.06 540 PHE B C 1
ATOM 9128 O O . PHE B 1 540 ? -8.82 12.141 0.243 1 94.06 540 PHE B O 1
ATOM 9135 N N . ARG B 1 541 ? -9.031 13.797 1.642 1 90.62 541 ARG B N 1
ATOM 9136 C CA . ARG B 1 541 ? -7.617 13.984 1.923 1 90.62 541 ARG B CA 1
ATOM 9137 C C . ARG B 1 541 ? -7.406 14.633 3.285 1 90.62 541 ARG B C 1
ATOM 9139 O O . ARG B 1 541 ? -8.336 15.219 3.848 1 90.62 541 ARG B O 1
ATOM 9146 N N . THR B 1 542 ? -6.273 14.453 3.801 1 87.31 542 THR B N 1
ATOM 9147 C CA . THR B 1 542 ? -5.887 15.164 5.016 1 87.31 542 THR B CA 1
ATOM 9148 C C . THR B 1 542 ? -5.152 16.469 4.672 1 87.31 542 THR B C 1
ATOM 9150 O O . THR B 1 542 ? -4.211 16.453 3.879 1 87.31 542 THR B O 1
ATOM 9153 N N . ALA B 1 543 ? -5.691 17.562 5.125 1 88.19 543 ALA B N 1
ATOM 9154 C CA . ALA B 1 543 ? -5.078 18.875 4.906 1 88.19 543 ALA B CA 1
ATOM 9155 C C . ALA B 1 543 ? -5.113 19.719 6.176 1 88.19 543 ALA B C 1
ATOM 9157 O O . ALA B 1 543 ? -5.887 19.438 7.094 1 88.19 543 ALA B O 1
ATOM 9158 N N . ASN B 1 544 ? -4.195 20.688 6.215 1 92.25 544 ASN B N 1
ATOM 9159 C CA . ASN B 1 544 ? -4.215 21.641 7.32 1 92.25 544 ASN B CA 1
ATOM 9160 C C . ASN B 1 544 ? -5.395 22.594 7.211 1 92.25 544 ASN B C 1
ATOM 9162 O O . ASN B 1 544 ? -5.57 23.25 6.18 1 92.25 544 ASN B O 1
ATOM 9166 N N . THR B 1 545 ? -6.152 22.625 8.234 1 94.19 545 THR B N 1
ATOM 9167 C CA . THR B 1 545 ? -7.301 23.531 8.289 1 94.19 545 THR B CA 1
ATOM 9168 C C . THR B 1 545 ? -7.219 24.438 9.508 1 94.19 545 THR B C 1
ATOM 9170 O O . THR B 1 545 ? -6.484 24.156 10.453 1 94.19 545 THR B O 1
ATOM 9173 N N . TYR B 1 546 ? -7.922 25.578 9.406 1 95.62 546 TYR B N 1
ATOM 9174 C CA . TYR B 1 546 ? -8.031 26.469 10.555 1 95.62 546 TYR B CA 1
ATOM 9175 C C . TYR B 1 546 ? -8.875 25.828 11.656 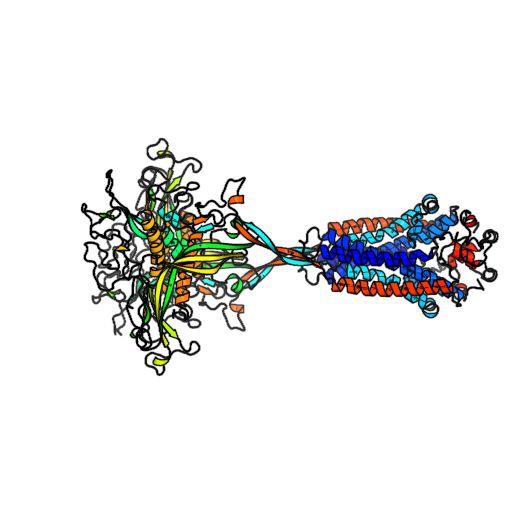1 95.62 546 TYR B C 1
ATOM 9177 O O . TYR B 1 546 ? -9.891 25.188 11.367 1 95.62 546 TYR B O 1
ATOM 9185 N N . ALA B 1 547 ? -8.445 25.922 12.805 1 95.19 547 ALA B N 1
ATOM 9186 C CA . ALA B 1 547 ? -9.18 25.484 13.984 1 95.19 547 ALA B CA 1
ATOM 9187 C C . ALA B 1 547 ? -9.43 26.641 14.945 1 95.19 547 ALA B C 1
ATOM 9189 O O . ALA B 1 547 ? -8.516 27.109 15.617 1 95.19 547 ALA B O 1
ATOM 9190 N N . TYR B 1 548 ? -10.734 27.031 15.031 1 96.31 548 TYR B N 1
ATOM 9191 C CA . TYR B 1 548 ? -11.156 28.172 15.836 1 96.31 548 TYR B CA 1
ATOM 9192 C C . TYR B 1 548 ? -11.531 27.734 17.25 1 96.31 548 TYR B C 1
ATOM 9194 O O . TYR B 1 548 ? -12.406 26.891 17.422 1 96.31 548 TYR B O 1
ATOM 9202 N N . ASN B 1 549 ? -10.836 28.344 18.219 1 96 549 ASN B N 1
ATOM 9203 C CA . ASN B 1 549 ? -11.172 28.109 19.625 1 96 549 ASN B CA 1
ATOM 9204 C C . ASN B 1 549 ? -12.125 29.188 20.141 1 96 549 ASN B C 1
ATOM 9206 O O . ASN B 1 549 ? -11.688 30.156 20.766 1 96 549 ASN B O 1
ATOM 9210 N N . MET B 1 550 ? -13.383 28.938 20.125 1 95.88 550 MET B N 1
ATOM 9211 C CA . MET B 1 550 ? -14.43 29.891 20.469 1 95.88 550 MET B CA 1
ATOM 9212 C C . MET B 1 550 ? -14.469 30.156 21.969 1 95.88 550 MET B C 1
ATOM 9214 O O . MET B 1 550 ? -14.648 31.281 22.406 1 95.88 550 MET B O 1
ATOM 9218 N N . ARG B 1 551 ? -14.281 29.188 22.766 1 95.75 551 ARG B N 1
ATOM 9219 C CA . ARG B 1 551 ? -14.336 29.328 24.219 1 95.75 551 ARG B CA 1
ATOM 9220 C C . ARG B 1 551 ? -13.258 30.266 24.719 1 95.75 551 ARG B C 1
ATOM 9222 O O . ARG B 1 551 ? -13.516 31.109 25.578 1 95.75 551 ARG B O 1
ATOM 9229 N N . GLU B 1 552 ? -12.109 30.125 24.156 1 95.31 552 GLU B N 1
ATOM 9230 C CA . GLU B 1 552 ? -11.008 30.984 24.594 1 95.31 552 GLU B CA 1
ATOM 9231 C C . GLU B 1 552 ? -11.234 32.438 24.172 1 95.31 552 GLU B C 1
ATOM 9233 O O . GLU B 1 552 ? -10.977 33.344 24.938 1 95.31 552 GLU B O 1
ATOM 9238 N N . LEU B 1 553 ? -11.656 32.656 22.922 1 96.88 553 LEU B N 1
ATOM 9239 C CA . LEU B 1 553 ? -11.898 34 22.438 1 96.88 553 LEU B CA 1
ATOM 9240 C C . LEU B 1 553 ? -12.953 34.719 23.281 1 96.88 553 LEU B C 1
ATOM 9242 O O . LEU B 1 553 ? -12.719 35.812 23.781 1 96.88 553 LEU B O 1
ATOM 9246 N N . TRP B 1 554 ? -14.078 34.031 23.578 1 96.5 554 TRP B N 1
ATOM 9247 C CA . TRP B 1 554 ? -15.195 34.688 24.266 1 96.5 554 TRP B CA 1
ATOM 9248 C C . TRP B 1 554 ? -14.938 34.781 25.766 1 96.5 554 TRP B C 1
ATOM 9250 O O . TRP B 1 554 ? -15.461 35.656 26.438 1 96.5 554 TRP B O 1
ATOM 9260 N N . SER B 1 555 ? -14.125 33.906 26.312 1 97.19 555 SER B N 1
ATOM 9261 C CA . SER B 1 555 ? -13.742 34.094 27.703 1 97.19 555 SER B CA 1
ATOM 9262 C C . SER B 1 555 ? -13.016 35.406 27.922 1 97.19 555 SER B C 1
ATOM 9264 O O . SER B 1 555 ? -13.273 36.094 28.906 1 97.19 555 SER B O 1
ATOM 9266 N N . VAL B 1 556 ? -12.125 35.75 27.016 1 96.81 556 VAL B N 1
ATOM 9267 C CA . VAL B 1 556 ? -11.359 37 27.125 1 96.81 556 VAL B CA 1
ATOM 9268 C C . VAL B 1 556 ? -12.273 38.188 26.859 1 96.81 556 VAL B C 1
ATOM 9270 O O . VAL B 1 556 ? -12.289 39.156 27.625 1 96.81 556 VAL B O 1
ATOM 9273 N N . TYR B 1 557 ? -13.109 38.094 25.812 1 97.62 557 TYR B N 1
ATOM 9274 C CA . TYR B 1 557 ? -13.977 39.219 25.453 1 97.62 557 TYR B CA 1
ATOM 9275 C C . TYR B 1 557 ? -15.055 39.438 26.516 1 97.62 557 TYR B C 1
ATOM 9277 O O . TYR B 1 557 ? -15.477 40.562 26.766 1 97.62 557 TYR B O 1
ATOM 9285 N N . ALA B 1 558 ? -15.492 38.375 27.172 1 97.62 558 ALA B N 1
ATOM 9286 C CA . ALA B 1 558 ? -16.5 38.531 28.219 1 97.62 558 ALA B CA 1
ATOM 9287 C C . ALA B 1 558 ? -15.938 39.312 29.406 1 97.62 558 ALA B C 1
ATOM 9289 O O . ALA B 1 558 ? -16.594 40.219 29.922 1 97.62 558 ALA B O 1
ATOM 9290 N N . VAL B 1 559 ? -14.758 38.969 29.828 1 97.56 559 VAL B N 1
ATOM 9291 C CA . VAL B 1 559 ? -14.125 39.688 30.938 1 97.56 559 VAL B CA 1
ATOM 9292 C C . VAL B 1 559 ? -13.859 41.125 30.531 1 97.56 559 VAL B C 1
ATOM 9294 O O . VAL B 1 559 ? -14.133 42.062 31.312 1 97.56 559 VAL B O 1
ATOM 9297 N N . ALA B 1 560 ? -13.312 41.312 29.328 1 97.44 560 ALA B N 1
ATOM 9298 C CA . ALA B 1 560 ? -13 42.656 28.844 1 97.44 560 ALA B CA 1
ATOM 9299 C C . ALA B 1 560 ? -14.258 43.5 28.75 1 97.44 560 ALA B C 1
ATOM 9301 O O . ALA B 1 560 ? -14.258 44.688 29.125 1 97.44 560 ALA B O 1
ATOM 9302 N N . THR B 1 561 ? -15.32 42.938 28.281 1 97.81 561 THR B N 1
ATOM 9303 C CA . THR B 1 561 ? -16.594 43.656 28.141 1 97.81 561 THR B CA 1
ATOM 9304 C C . THR B 1 561 ? -17.156 44 29.516 1 97.81 561 THR B C 1
ATOM 9306 O O . THR B 1 561 ? -17.641 45.125 29.734 1 97.81 561 THR B O 1
ATOM 9309 N N . ALA B 1 562 ? -17.094 43.125 30.422 1 97.69 562 ALA B N 1
ATOM 9310 C CA . ALA B 1 562 ? -17.609 43.375 31.781 1 97.69 562 ALA B CA 1
ATOM 9311 C C . ALA B 1 562 ? -16.828 44.5 32.469 1 97.69 562 ALA B C 1
ATOM 9313 O O . ALA B 1 562 ? -17.422 45.375 33.094 1 97.69 562 ALA B O 1
ATOM 9314 N N . VAL B 1 563 ? -15.5 44.375 32.344 1 97.31 563 VAL B N 1
ATOM 9315 C CA . VAL B 1 563 ? -14.656 45.406 32.969 1 97.31 563 VAL B CA 1
ATOM 9316 C C . VAL B 1 563 ? -14.906 46.75 32.344 1 97.31 563 VAL B C 1
ATOM 9318 O O . VAL B 1 563 ? -14.984 47.781 33.031 1 97.31 563 VAL B O 1
ATOM 9321 N N . THR B 1 564 ? -15.016 46.781 31.031 1 97.56 564 THR B N 1
ATOM 9322 C CA . THR B 1 564 ? -15.258 48.031 30.328 1 97.56 564 THR B CA 1
ATOM 9323 C C . THR B 1 564 ? -16.641 48.594 30.656 1 97.56 564 THR B C 1
ATOM 9325 O O . THR B 1 564 ? -16.812 49.781 30.844 1 97.56 564 THR B O 1
ATOM 9328 N N . LEU B 1 565 ? -17.625 47.75 30.734 1 97.25 565 LEU B N 1
ATOM 9329 C CA . LEU B 1 565 ? -18.953 48.156 31.125 1 97.25 565 LEU B CA 1
ATOM 9330 C C . LEU B 1 565 ? -18.953 48.781 32.531 1 97.25 565 LEU B C 1
ATOM 9332 O O . LEU B 1 565 ? -19.578 49.812 32.75 1 97.25 565 LEU B O 1
ATOM 9336 N N . ALA B 1 566 ? -18.297 48.125 33.406 1 97 566 ALA B N 1
ATOM 9337 C CA . ALA B 1 566 ? -18.172 48.656 34.781 1 97 566 ALA B CA 1
ATOM 9338 C C . ALA B 1 566 ? -17.5 50.031 34.781 1 97 566 ALA B C 1
ATOM 9340 O O . ALA B 1 566 ? -17.891 50.906 35.531 1 97 566 ALA B O 1
ATOM 9341 N N . SER B 1 567 ? -16.453 50.156 33.938 1 96.5 567 SER B N 1
ATOM 9342 C CA . SER B 1 567 ? -15.75 51.438 33.844 1 96.5 567 SER B CA 1
ATOM 9343 C C . SER B 1 567 ? -16.656 52.531 33.25 1 96.5 567 SER B C 1
ATOM 9345 O O . SER B 1 567 ? -16.641 53.656 33.75 1 96.5 567 SER B O 1
ATOM 9347 N N . VAL B 1 568 ? -17.422 52.188 32.25 1 95.12 568 VAL B N 1
ATOM 9348 C CA . VAL B 1 568 ? -18.328 53.125 31.641 1 95.12 568 VAL B CA 1
ATOM 9349 C C . VAL B 1 568 ? -19.422 53.531 32.625 1 95.12 568 VAL B C 1
ATOM 9351 O O . VAL B 1 568 ? -19.812 54.688 32.688 1 95.12 568 VAL B O 1
ATOM 9354 N N . VAL B 1 569 ? -19.875 52.594 33.438 1 95.25 569 VAL B N 1
ATOM 9355 C CA . VAL B 1 569 ? -20.859 52.906 34.469 1 95.25 569 VAL B CA 1
ATOM 9356 C C . VAL B 1 569 ? -20.266 53.844 35.531 1 95.25 569 VAL B C 1
ATOM 9358 O O . VAL B 1 569 ? -20.906 54.812 35.938 1 95.25 569 VAL B O 1
ATOM 9361 N N . ALA B 1 570 ? -19.062 53.594 35.875 1 94.12 570 ALA B N 1
ATOM 9362 C CA . ALA B 1 570 ? -18.359 54.469 36.812 1 94.12 570 ALA B CA 1
ATOM 9363 C C . ALA B 1 570 ? -18.188 55.875 36.219 1 94.12 570 ALA B C 1
ATOM 9365 O O . ALA B 1 570 ? -18.297 56.875 36.938 1 94.12 570 ALA B O 1
ATOM 9366 N N . GLY B 1 571 ? -17.844 55.875 34.938 1 92.19 571 GLY B N 1
ATOM 9367 C CA . GLY B 1 571 ? -17.766 57.156 34.25 1 92.19 571 GLY B CA 1
ATOM 9368 C C . GLY B 1 571 ? -19.078 57.906 34.188 1 92.19 571 GLY B C 1
ATOM 9369 O O . GLY B 1 571 ? -19.125 59.125 34.375 1 92.19 571 GLY B O 1
ATOM 9370 N N . ALA B 1 572 ? -20.156 57.219 34.031 1 91.69 572 ALA B N 1
ATOM 9371 C CA . ALA B 1 572 ? -21.484 57.812 34 1 91.69 572 ALA B CA 1
ATOM 9372 C C . ALA B 1 572 ? -21.828 58.406 35.375 1 91.69 572 ALA B C 1
ATOM 9374 O O . ALA B 1 572 ? -22.406 59.5 35.469 1 91.69 572 ALA B O 1
ATOM 9375 N N . PHE B 1 573 ? -21.453 57.75 36.438 1 92.69 573 PHE B N 1
ATOM 9376 C CA . PHE B 1 573 ? -21.672 58.281 37.781 1 92.69 573 PHE B CA 1
ATOM 9377 C C . PHE B 1 573 ? -20.828 59.531 38.031 1 92.69 573 PHE B C 1
ATOM 9379 O O . PHE B 1 573 ? -21.266 60.469 38.688 1 92.69 573 PHE B O 1
ATOM 9386 N N . ALA B 1 574 ? -19.625 59.469 37.469 1 91.5 574 ALA B N 1
ATOM 9387 C CA . ALA B 1 574 ? -18.75 60.625 37.625 1 91.5 574 ALA B CA 1
ATOM 9388 C C . ALA B 1 574 ? -19.328 61.844 36.906 1 91.5 574 ALA B C 1
ATOM 9390 O O . ALA B 1 574 ? -19.234 62.969 37.375 1 91.5 574 ALA B O 1
ATOM 9391 N N . ILE B 1 575 ? -19.891 61.625 35.75 1 88.06 575 ILE B N 1
ATOM 9392 C CA . ILE B 1 575 ? -20.516 62.719 35.031 1 88.06 575 ILE B CA 1
ATOM 9393 C C . ILE B 1 575 ? -21.688 63.281 35.812 1 88.06 575 ILE B C 1
ATOM 9395 O O . ILE B 1 575 ? -21.859 64.5 35.875 1 88.06 575 ILE B O 1
ATOM 9399 N N . ARG B 1 576 ? -22.406 62.469 36.438 1 87.38 576 ARG B N 1
ATOM 9400 C CA . ARG B 1 576 ? -23.516 62.938 37.281 1 87.38 576 ARG B CA 1
ATOM 9401 C C . ARG B 1 576 ? -23 63.75 38.469 1 87.38 576 ARG B C 1
ATOM 9403 O O . ARG B 1 576 ? -23.578 64.812 38.812 1 87.38 576 ARG B O 1
ATOM 9410 N N . ASP B 1 577 ? -21.984 63.344 39.031 1 87 577 ASP B N 1
ATOM 9411 C CA . ASP B 1 577 ? -21.406 64.062 40.156 1 87 577 ASP B CA 1
ATOM 9412 C C . ASP B 1 577 ? -20.828 65.375 39.75 1 87 577 ASP B C 1
ATOM 9414 O O . ASP B 1 577 ? -20.734 66.312 40.562 1 87 577 ASP B O 1
ATOM 9418 N N . ASN B 1 578 ? -20.391 65.438 38.531 1 81.88 578 ASN B N 1
ATOM 9419 C CA . ASN B 1 578 ? -19.844 66.688 38 1 81.88 578 ASN B CA 1
ATOM 9420 C C . ASN B 1 578 ? -20.938 67.625 37.5 1 81.88 578 ASN B C 1
ATOM 9422 O O . ASN B 1 578 ? -20.672 68.562 36.688 1 81.88 578 ASN B O 1
ATOM 9426 N N . GLY B 1 579 ? -22.109 67.5 37.875 1 77.62 579 GLY B N 1
ATOM 9427 C CA . GLY B 1 579 ? -23.203 68.375 37.5 1 77.62 579 GLY B CA 1
ATOM 9428 C C . GLY B 1 579 ? -23.766 68.125 36.125 1 77.62 579 GLY B C 1
ATOM 9429 O O . GLY B 1 579 ? -24.359 68.938 35.5 1 77.62 579 GLY B O 1
ATOM 9430 N N . GLY B 1 580 ? -23.406 67 35.656 1 74.5 580 GLY B N 1
ATOM 9431 C CA . GLY B 1 580 ? -23.953 66.562 34.375 1 74.5 580 GLY B CA 1
ATOM 9432 C C . GLY B 1 580 ? -23.141 67 33.188 1 74.5 580 GLY B C 1
ATOM 9433 O O . GLY B 1 580 ? -23.547 66.875 32.031 1 74.5 580 GLY B O 1
ATOM 9434 N N . VAL B 1 581 ? -22.031 67.75 33.438 1 72.5 581 VAL B N 1
ATOM 9435 C CA . VAL B 1 581 ? -21.219 68.25 32.375 1 72.5 581 VAL B CA 1
ATOM 9436 C C . VAL B 1 581 ? -19.953 67.438 32.219 1 72.5 581 VAL B C 1
ATOM 9438 O O . VAL B 1 581 ? -19.359 67 33.188 1 72.5 581 VAL B O 1
ATOM 9441 N N . THR B 1 582 ? -19.641 67.062 30.969 1 76.06 582 THR B N 1
ATOM 9442 C CA . THR B 1 582 ? -18.406 66.375 30.688 1 76.06 582 THR B CA 1
ATOM 9443 C C . THR B 1 582 ? -17.203 67.312 30.703 1 76.06 582 THR B C 1
ATOM 9445 O O . THR B 1 582 ? -17.281 68.438 30.203 1 76.06 582 THR B O 1
ATOM 9448 N N . ARG B 1 583 ? -16.266 66.938 31.422 1 73.12 583 ARG B N 1
ATOM 9449 C CA . ARG B 1 583 ? -15.07 67.75 31.531 1 73.12 583 ARG B CA 1
ATOM 9450 C C . ARG B 1 583 ? -13.875 67.062 30.844 1 73.12 583 ARG B C 1
ATOM 9452 O O . ARG B 1 583 ? -13.789 65.812 30.812 1 73.12 583 ARG B O 1
ATOM 9459 N N . ASN B 1 584 ? -13.125 67.812 30.062 1 71.69 584 ASN B N 1
ATOM 9460 C CA . ASN B 1 584 ? -11.914 67.312 29.438 1 71.69 584 ASN B CA 1
ATOM 9461 C C . ASN B 1 584 ? -10.656 67.812 30.156 1 71.69 584 ASN B C 1
ATOM 9463 O O . ASN B 1 584 ? -10.727 68.625 31.047 1 71.69 584 ASN B O 1
ATOM 9467 N N . THR B 1 585 ? -9.609 67.125 29.984 1 68.69 585 THR B N 1
ATOM 9468 C CA . THR B 1 585 ? -8.352 67.5 30.609 1 68.69 585 THR B CA 1
ATOM 9469 C C . THR B 1 585 ? -7.453 68.25 29.641 1 68.69 585 THR B C 1
ATOM 9471 O O . THR B 1 585 ? -6.23 68.125 29.688 1 68.69 585 THR B O 1
ATOM 9474 N N . HIS B 1 586 ? -8.133 69 28.766 1 73.19 586 HIS B N 1
ATOM 9475 C CA . HIS B 1 586 ? -7.379 69.75 27.797 1 73.19 586 HIS B CA 1
ATOM 9476 C C . HIS B 1 586 ? -6.598 70.875 28.469 1 73.19 586 HIS B C 1
ATOM 9478 O O . HIS B 1 586 ? -6.867 71.25 29.625 1 73.19 586 HIS B O 1
ATOM 9484 N N . PHE B 1 587 ? -5.629 71.312 27.719 1 70.12 587 PHE B N 1
ATOM 9485 C CA . PHE B 1 587 ? -4.805 72.438 28.172 1 70.12 587 PHE B CA 1
ATOM 9486 C C . PHE B 1 587 ? -5.676 73.625 28.641 1 70.12 587 PHE B C 1
ATOM 9488 O O . PHE B 1 587 ? -5.496 74.125 29.75 1 70.12 587 PHE B O 1
ATOM 9495 N N . SER B 1 588 ? -6.652 73.938 27.875 1 71.81 588 SER B N 1
ATOM 9496 C CA . SER B 1 588 ? -7.496 75.125 28.172 1 71.81 588 SER B CA 1
ATOM 9497 C C . SER B 1 588 ? -8.328 74.875 29.422 1 71.81 588 SER B C 1
ATOM 9499 O O . SER B 1 588 ? -8.531 75.812 30.219 1 71.81 588 SER B O 1
ATOM 9501 N N . SER B 1 589 ? -8.703 73.688 29.609 1 69.69 589 SER B N 1
ATOM 9502 C CA . SER B 1 589 ? -9.523 73.375 30.781 1 69.69 589 SER B CA 1
ATOM 9503 C C . SER B 1 589 ? -8.703 73.438 32.062 1 69.69 589 SER B C 1
ATOM 9505 O O . SER B 1 589 ? -9.203 73.875 33.094 1 69.69 589 SER B O 1
ATOM 9507 N N . VAL B 1 590 ? -7.496 73 31.984 1 72.81 590 VAL B N 1
ATOM 9508 C CA . VAL B 1 590 ? -6.621 73.062 33.156 1 72.81 590 VAL B CA 1
ATOM 9509 C C . VAL B 1 590 ? -6.289 74.5 33.469 1 72.81 590 VAL B C 1
ATOM 9511 O O . VAL B 1 590 ? -6.309 74.938 34.656 1 72.81 590 VAL B O 1
ATOM 9514 N N . VAL B 1 591 ? -6.074 75.25 32.438 1 69.5 591 VAL B N 1
ATOM 9515 C CA . VAL B 1 591 ? -5.758 76.625 32.625 1 69.5 591 VAL B CA 1
ATOM 9516 C C . VAL B 1 591 ? -6.965 77.375 33.25 1 69.5 591 VAL B C 1
ATOM 9518 O O . VAL B 1 591 ? -6.824 78.125 34.188 1 69.5 591 VAL B O 1
ATOM 9521 N N . ALA B 1 592 ? -8.047 77.062 32.75 1 68.88 592 ALA B N 1
ATOM 9522 C CA . ALA B 1 592 ? -9.266 77.75 33.219 1 68.88 592 ALA B CA 1
ATOM 9523 C C . ALA B 1 592 ? -9.555 77.375 34.656 1 68.88 592 ALA B C 1
ATOM 9525 O O . ALA B 1 592 ? -10 78.188 35.469 1 68.88 592 ALA B O 1
ATOM 9526 N N . ALA B 1 593 ? -9.25 76.188 35.062 1 69.56 593 ALA B N 1
ATOM 9527 C CA . ALA B 1 593 ? -9.586 75.688 36.375 1 69.56 593 ALA B CA 1
ATOM 9528 C C . ALA B 1 593 ? -8.578 76.188 37.406 1 69.56 593 ALA B C 1
ATOM 9530 O O . ALA B 1 593 ? -8.844 76.125 38.625 1 69.56 593 ALA B O 1
ATOM 9531 N N . THR B 1 594 ? -7.414 76.688 37 1 70.81 594 THR B N 1
ATOM 9532 C CA . THR B 1 594 ? -6.363 77 37.938 1 70.81 594 THR B CA 1
ATOM 9533 C C . THR B 1 594 ? -6.176 78.5 38 1 70.81 594 THR B C 1
ATOM 9535 O O . THR B 1 594 ? -5.082 79 38.281 1 70.81 594 THR B O 1
ATOM 9538 N N . ARG B 1 595 ? -7.172 79.312 37.688 1 66.75 595 ARG B N 1
ATOM 9539 C CA . ARG B 1 595 ? -7.074 80.75 37.75 1 66.75 595 ARG B CA 1
ATOM 9540 C C . ARG B 1 595 ? -7.445 81.312 39.125 1 66.75 595 ARG B C 1
ATOM 9542 O O . ARG B 1 595 ? -7.453 82.5 39.344 1 66.75 595 ARG B O 1
ATOM 9549 N N . GLY B 1 596 ? -7.473 80.5 40.125 1 62.16 596 GLY B N 1
ATOM 9550 C CA . GLY B 1 596 ? -7.902 80.938 41.438 1 62.16 596 GLY B CA 1
ATOM 9551 C C . GLY B 1 596 ? -6.836 81.75 42.188 1 62.16 596 GLY B C 1
ATOM 9552 O O . GLY B 1 596 ? -5.641 81.5 42.031 1 62.16 596 GLY B O 1
ATOM 9553 N N . PRO B 1 597 ? -7.25 82.875 42.75 1 61.72 597 PRO B N 1
ATOM 9554 C CA . PRO B 1 597 ? -6.309 83.75 43.438 1 61.72 597 PRO B CA 1
ATOM 9555 C C . PRO B 1 597 ? -5.426 83 44.438 1 61.72 597 PRO B C 1
ATOM 9557 O O . PRO B 1 597 ? -4.277 83.438 44.688 1 61.72 597 PRO B O 1
ATOM 9560 N N . ALA B 1 598 ? -5.832 82 45 1 58.59 598 ALA B N 1
ATOM 9561 C CA . ALA B 1 598 ? -5.051 81.25 46 1 58.59 598 ALA B CA 1
ATOM 9562 C C . ALA B 1 598 ? -3.816 80.625 45.375 1 58.59 598 ALA B C 1
ATOM 9564 O O . ALA B 1 598 ? -2.783 80.438 46.031 1 58.59 598 ALA B O 1
ATOM 9565 N N . LEU B 1 599 ? -3.805 80.312 44.188 1 64.25 599 LEU B N 1
ATOM 9566 C CA . LEU B 1 599 ? -2.695 79.625 43.531 1 64.25 599 LEU B CA 1
ATOM 9567 C C . LEU B 1 599 ? -1.619 80.625 43.094 1 64.25 599 LEU B C 1
ATOM 9569 O O . LEU B 1 599 ? -0.475 80.25 42.844 1 64.25 599 LEU B O 1
ATOM 9573 N N . GLU B 1 600 ? -2.021 81.875 43.125 1 64 600 GLU B N 1
ATOM 9574 C CA . GLU B 1 600 ? -1.068 82.938 42.781 1 64 600 GLU B CA 1
ATOM 9575 C C . GLU B 1 600 ? -0.034 83.125 43.875 1 64 600 GLU B C 1
ATOM 9577 O O . GLU B 1 600 ? 1.078 83.562 43.625 1 64 600 GLU B O 1
ATOM 9582 N N . LYS B 1 601 ? -0.431 82.625 44.969 1 62.94 601 LYS B N 1
ATOM 9583 C CA . LYS B 1 601 ? 0.459 82.875 46.094 1 62.94 601 LYS B CA 1
ATOM 9584 C C . LYS B 1 601 ? 1.506 81.75 46.188 1 62.94 601 LYS B C 1
ATOM 9586 O O . LYS B 1 601 ? 2.473 81.875 46.969 1 62.94 601 LYS B O 1
ATOM 9591 N N . ILE B 1 602 ? 1.405 80.75 45.438 1 70.5 602 ILE B N 1
ATOM 9592 C CA . ILE B 1 602 ? 2.346 79.625 45.469 1 70.5 602 ILE B CA 1
ATOM 9593 C C . ILE B 1 602 ? 3.553 79.938 44.594 1 70.5 602 ILE B C 1
ATOM 9595 O O . ILE B 1 602 ? 3.402 80.438 43.5 1 70.5 602 ILE B O 1
ATOM 9599 N N . ALA B 1 603 ? 4.754 79.75 45.094 1 62.97 603 ALA B N 1
ATOM 9600 C CA . ALA B 1 603 ? 5.98 80 44.344 1 62.97 603 ALA B CA 1
ATOM 9601 C C . ALA B 1 603 ? 6.254 78.875 43.344 1 62.97 603 ALA B C 1
ATOM 9603 O O . ALA B 1 603 ? 7.117 78.062 43.562 1 62.97 603 ALA B O 1
ATOM 9604 N N . TRP B 1 604 ? 5.492 78.938 42.344 1 65.88 604 TRP B N 1
ATOM 9605 C CA . TRP B 1 604 ? 5.543 77.938 41.344 1 65.88 604 TRP B CA 1
ATOM 9606 C C . TRP B 1 604 ? 6.914 77.875 40.688 1 65.88 604 TRP B C 1
ATOM 9608 O O . TRP B 1 604 ? 7.344 76.812 40.219 1 65.88 604 TRP B O 1
ATOM 9618 N N . GLN B 1 605 ? 7.613 79.062 40.562 1 60 605 GLN B N 1
ATOM 9619 C CA . GLN B 1 605 ? 8.883 79.125 39.875 1 60 605 GLN B CA 1
ATOM 9620 C C . GLN B 1 605 ? 10.062 79.062 40.844 1 60 605 GLN B C 1
ATOM 9622 O O . GLN B 1 605 ? 10.062 79.75 41.844 1 60 605 GLN B O 1
ATOM 9627 N N . GLY B 1 606 ? 10.633 77.938 41.219 1 49.09 606 GLY B N 1
ATOM 9628 C CA . GLY B 1 606 ? 11.82 77.938 42.062 1 49.09 606 GLY B CA 1
ATOM 9629 C C . GLY B 1 606 ? 12.812 79 41.719 1 49.09 606 GLY B C 1
ATOM 9630 O O . GLY B 1 606 ? 12.602 79.75 40.75 1 49.09 606 GLY B O 1
ATOM 9631 N N . PRO B 1 607 ? 13.742 79.25 42.75 1 45.41 607 PRO B N 1
ATOM 9632 C CA . PRO B 1 607 ? 14.711 80.375 42.5 1 45.41 607 PRO B CA 1
ATOM 9633 C C . PRO B 1 607 ? 15.273 80.375 41.094 1 45.41 607 PRO B C 1
ATOM 9635 O O . PRO B 1 607 ? 15.938 81.312 40.688 1 45.41 607 PRO B O 1
ATOM 9638 N N . LEU B 1 608 ? 15.5 79.188 40.625 1 45.62 608 LEU B N 1
ATOM 9639 C CA . LEU B 1 608 ? 16 79.188 39.25 1 45.62 608 LEU B CA 1
ATOM 9640 C C . LEU B 1 608 ? 14.852 79.312 38.25 1 45.62 608 LEU B C 1
ATOM 9642 O O . LEU B 1 608 ? 14.07 78.312 38.125 1 45.62 608 LEU B O 1
ATOM 9646 N N . GLN B 1 609 ? 14.148 80.312 38.156 1 45.59 609 GLN B N 1
ATOM 9647 C CA . GLN B 1 609 ? 12.945 80.875 37.5 1 45.59 609 GLN B CA 1
ATOM 9648 C C . GLN B 1 609 ? 12.422 79.875 36.469 1 45.59 609 GLN B C 1
ATOM 9650 O O . GLN B 1 609 ? 11.219 79.625 36.375 1 45.59 609 GLN B O 1
ATOM 9655 N N . ASP B 1 610 ? 13 79.812 35.156 1 45.41 610 ASP B N 1
ATOM 9656 C CA . ASP B 1 610 ? 12.484 79.5 33.812 1 45.41 610 ASP B CA 1
ATOM 9657 C C . ASP B 1 610 ? 12.461 78 33.562 1 45.41 610 ASP B C 1
ATOM 9659 O O . ASP B 1 610 ? 12.273 77.562 32.406 1 45.41 610 ASP B O 1
ATOM 9663 N N . ARG B 1 611 ? 12.82 77.125 34.438 1 50 611 ARG B N 1
ATOM 9664 C CA . ARG B 1 611 ? 13.219 75.812 33.812 1 50 611 ARG B CA 1
ATOM 9665 C C . ARG B 1 611 ? 12.086 74.812 33.875 1 50 611 ARG B C 1
ATOM 9667 O O . ARG B 1 611 ? 12.328 73.625 33.812 1 50 611 ARG B O 1
ATOM 9674 N N . GLY B 1 612 ? 10.875 75.188 33.906 1 50.12 612 GLY B N 1
ATOM 9675 C CA . GLY B 1 612 ? 9.711 74.312 33.719 1 50.12 612 GLY B CA 1
ATOM 9676 C C . GLY B 1 612 ? 9.539 73.312 34.844 1 50.12 612 GLY B C 1
ATOM 9677 O O . GLY B 1 612 ? 8.555 72.562 34.87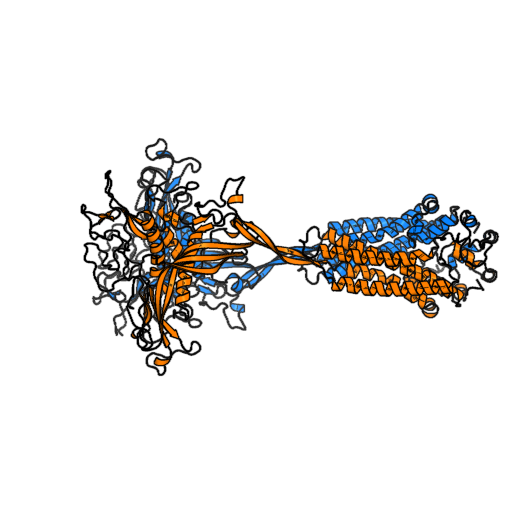5 1 50.12 612 GLY B O 1
ATOM 9678 N N . ASP B 1 613 ? 10.461 73.062 35.812 1 56.97 613 ASP B N 1
ATOM 9679 C CA . ASP B 1 613 ? 10.312 72.062 36.844 1 56.97 613 ASP B CA 1
ATOM 9680 C C . ASP B 1 613 ? 9.82 72.625 38.156 1 56.97 613 ASP B C 1
ATOM 9682 O O . ASP B 1 613 ? 10.359 73.688 38.594 1 56.97 613 ASP B O 1
ATOM 9686 N N . VAL B 1 614 ? 8.609 72.312 38.688 1 65.81 614 VAL B N 1
ATOM 9687 C CA . VAL B 1 614 ? 8.039 72.75 39.938 1 65.81 614 VAL B CA 1
ATOM 9688 C C . VAL B 1 614 ? 8.883 72.188 41.094 1 65.81 614 VAL B C 1
ATOM 9690 O O . VAL B 1 614 ? 9.227 71 41.125 1 65.81 614 VAL B O 1
ATOM 9693 N N . PRO B 1 615 ? 9.414 73.125 41.969 1 66.62 615 PRO B N 1
ATOM 9694 C CA . PRO B 1 615 ? 10.242 72.688 43.094 1 66.62 615 PRO B CA 1
ATOM 9695 C C . PRO B 1 615 ? 9.578 71.562 43.938 1 66.62 615 PRO B C 1
ATOM 9697 O O . PRO B 1 615 ? 8.352 71.5 44.031 1 66.62 615 PRO B O 1
ATOM 9700 N N . ALA B 1 616 ? 10.359 70.75 44.594 1 70.25 616 ALA B N 1
ATOM 9701 C CA . ALA B 1 616 ? 9.914 69.562 45.375 1 70.25 616 ALA B CA 1
ATOM 9702 C C . ALA B 1 616 ? 9.023 70 46.531 1 70.25 616 ALA B C 1
ATOM 9704 O O . ALA B 1 616 ? 8.07 69.312 46.875 1 70.25 616 ALA B O 1
ATOM 9705 N N . GLU B 1 617 ? 9.367 71.125 47.125 1 70.31 617 GLU B N 1
ATOM 9706 C CA . GLU B 1 617 ? 8.602 71.625 48.281 1 70.31 617 GLU B CA 1
ATOM 9707 C C . GLU B 1 617 ? 7.176 71.938 47.875 1 70.31 617 GLU B C 1
ATOM 9709 O O . GLU B 1 617 ? 6.23 71.688 48.656 1 70.31 617 GLU B O 1
ATOM 9714 N N . VAL B 1 618 ? 7.094 72.438 46.688 1 72.25 618 VAL B N 1
ATOM 9715 C CA . VAL B 1 618 ? 5.773 72.812 46.188 1 72.25 618 VAL B CA 1
ATOM 9716 C C . VAL B 1 618 ? 4.98 71.562 45.844 1 72.25 618 VAL B C 1
ATOM 9718 O O . VAL B 1 618 ? 3.762 71.5 46.031 1 72.25 618 VAL B O 1
ATOM 9721 N N . LYS B 1 619 ? 5.625 70.562 45.469 1 74 619 LYS B N 1
ATOM 9722 C CA . LYS B 1 619 ? 4.977 69.312 45.031 1 74 619 LYS B CA 1
ATOM 9723 C C . LYS B 1 619 ? 4.324 68.625 46.219 1 74 619 LYS B C 1
ATOM 9725 O O . LYS B 1 619 ? 3.428 67.812 46.031 1 74 619 LYS B O 1
ATOM 9730 N N . LYS B 1 620 ? 4.672 68.938 47.375 1 72.88 620 LYS B N 1
ATOM 9731 C CA . LYS B 1 620 ? 4.121 68.312 48.594 1 72.88 620 LYS B CA 1
ATOM 9732 C C . LYS B 1 620 ? 2.879 69.062 49.062 1 72.88 620 LYS B C 1
ATOM 9734 O O . LYS B 1 620 ? 2.109 68.5 49.875 1 72.88 620 LYS B O 1
ATOM 9739 N N . LEU B 1 621 ? 2.676 70.188 48.469 1 75.38 621 LEU B N 1
ATOM 9740 C CA . LEU B 1 621 ? 1.52 71 48.875 1 75.38 621 LEU B CA 1
ATOM 9741 C C . LEU B 1 621 ? 0.222 70.375 48.406 1 75.38 621 LEU B C 1
ATOM 9743 O O . LEU B 1 621 ? 0.163 69.812 47.312 1 75.38 621 LEU B O 1
ATOM 9747 N N . ARG B 1 622 ? -0.814 70.375 49.312 1 76.12 622 ARG B N 1
ATOM 9748 C CA . ARG B 1 622 ? -2.104 69.812 48.969 1 76.12 622 ARG B CA 1
ATOM 9749 C C . ARG B 1 622 ? -3.055 70.812 48.406 1 76.12 622 ARG B C 1
ATOM 9751 O O . ARG B 1 622 ? -3.139 71.938 48.906 1 76.12 622 ARG B O 1
ATOM 9758 N N . LEU B 1 623 ? -3.594 70.562 47.188 1 72.94 623 LEU B N 1
ATOM 9759 C CA . LEU B 1 623 ? -4.504 71.438 46.5 1 72.94 623 LEU B CA 1
ATOM 9760 C C . LEU B 1 623 ? -5.855 70.812 46.25 1 72.94 623 LEU B C 1
ATOM 9762 O O . LEU B 1 623 ? -5.938 69.562 46.094 1 72.94 623 LEU B O 1
ATOM 9766 N N . GLY B 1 624 ? -7.02 71.375 46.438 1 64.88 624 GLY B N 1
ATOM 9767 C CA . GLY B 1 624 ? -8.367 71 46.094 1 64.88 624 GLY B CA 1
ATOM 9768 C C . GLY B 1 624 ? -9.109 72 45.281 1 64.88 624 GLY B C 1
ATOM 9769 O O . GLY B 1 624 ? -8.695 73.188 45.188 1 64.88 624 GLY B O 1
ATOM 9770 N N . TYR B 1 625 ? -10.312 71.562 44.656 1 59.69 625 TYR B N 1
ATOM 9771 C CA . TYR B 1 625 ? -11.195 72.438 43.875 1 59.69 625 TYR B CA 1
ATOM 9772 C C . TYR B 1 625 ? -11.883 73.438 44.781 1 59.69 625 TYR B C 1
ATOM 9774 O O . TYR B 1 625 ? -12.336 73.125 45.875 1 59.69 625 TYR B O 1
ATOM 9782 N N . GLY B 1 626 ? -11.633 74.812 44.656 1 51.31 626 GLY B N 1
ATOM 9783 C CA . GLY B 1 626 ? -12.008 76 45.438 1 51.31 626 GLY B CA 1
ATOM 9784 C C . GLY B 1 626 ? -10.812 76.75 45.969 1 51.31 626 GLY B C 1
ATOM 9785 O O . GLY B 1 626 ? -10.914 77.938 46.219 1 51.31 626 GLY B O 1
ATOM 9786 N N . VAL B 1 627 ? -9.844 76 46.125 1 44.16 627 VAL B N 1
ATOM 9787 C CA . VAL B 1 627 ? -8.586 76.688 46.375 1 44.16 627 VAL B CA 1
ATOM 9788 C C . VAL B 1 627 ? -7.789 76.812 45.094 1 44.16 627 VAL B C 1
ATOM 9790 O O . VAL B 1 627 ? -6.812 77.562 45.031 1 44.16 627 VAL B O 1
ATOM 9793 N N . MET B 1 628 ? -8.25 76.25 44.156 1 41.78 628 MET B N 1
ATOM 9794 C CA . MET B 1 628 ? -7.672 76.312 42.812 1 41.78 628 MET B CA 1
ATOM 9795 C C . MET B 1 628 ? -8.203 77.5 42.062 1 41.78 628 MET B C 1
ATOM 9797 O O . MET B 1 628 ? -9.375 77.875 42.188 1 41.78 628 MET B O 1
#

Radius of gyration: 47.9 Å; Cα contacts (8 Å, |Δi|>4): 2585; chains: 2; bounding box: 94×142×96 Å

pLDDT: mean 89.21, std 12.77, range [21.19, 98.75]

Secondary structure (DSSP, 8-state):
-------------TTHHHHHHHHHHHHHHHHHHHHHHHHTTSB--SHHHHHHHHHHHHHHHHHHHHHHHHHHHHHHHHHHHHH--EEHHHHHHHHHTTT-GGGGG-HHHHHH-HHHHHHHHHHHTTHHHHHHHTT-EEEEEEEEEEEEEESS-EEE-THHHHH--SSS--EETTEE-B-SEEEEE-PPTT--SS---EEEEEE-HHHHHHHHHHHHHTSPPPPTTHIIIII-TT-EEEEEEEEEEEEEEEEEEEESTTPPPPPEE-SS-EE--SS-GGGBTTTSSEEEEEE--TTPPPSSSSSSB-GGG-BSSPSSPPTTTT-B---PPEEEEEEEES-TTSPPPPTTSTTHHHHEEEEEEEEEEEEEEEEEEEEEETTEEEEEEEEEEEEEESS--EE-TT----SSSS----EE-GGG-B-TTSHHHHHHHHHHHHHHHHHHHHH-EEEE-SS-TTS-EEEEGGGGSTTEEGGGTTEEPTTHHHHHHHHHHHHHHGGGG-TTBTTEEESS-TTSB-TT-SS-SBTTB-GGG-EEEEEEEEEEEEEE-HHHHHHHHHHHHHHHHHHHHHHHHHHHHTTT------HHHHHHHT--HHHHTS--S-SSTTSSPPPHHHHT-EE-TTT-/-------------TTHHHHHHHHHHHHHHHHHHHHHHHHTTSB--SHHHHHHHHHHHHHHHHHHHHHHHHHHHHHHHHHHHHH--EEHHHHHHHHHTTT-GGGGG-HHHHHH-HHHHHHHHHHHTTHHHHHHHTT-EEEEEEEEEEEEEESS-EEE-THHHHH--SSS--EETTEE-B-SEEEEE-PPTT--SS---EEEEEE-HHHHHHHHHHHHHTSPPPPTTHIIIII-TT-EEEEEEEEEEEEEEEEEEEESTTPPPPPEE-SS-EEPPSS-GGGBTTTSSEEEEEE--TTPPPSSSSSSB-GGG-BSSPSSPPTTTT-B---PPEEEEEEEES-TTSPPPPTTSTTHHHHEEEEEEEEEEEEEEEEEEEEEETTEEEEEEEEEEEEEESS--EE-TT----SSSS----EE-GGG-B-TTSHHHHHHHHHHHHHHHHHHHHH-EEEE-SS-TTS-EEEEGGGGSTTEEGGGTTEEPTTHHHHHHHHHHHHHHGGGG-TTBTTEEESS-TTSB-TT-SS-SBTTB-GGG-EEEEEEEEEEEEEE-HHHHHHHHHHHHHHHHHHHHHHHHHHHHTTT------HHHHHHHT--HHHHTS--S-SSTTSS---HHHHT-EE-TTT-

Solvent-accessible surface area (backbone atoms only — not comparable to full-atom values): 64916 Å² total; per-residue (Å²): 136,79,76,74,76,66,74,62,66,79,66,83,55,81,59,52,56,32,59,52,23,41,54,50,15,51,51,29,50,51,50,42,53,54,52,43,59,68,42,39,71,33,71,55,63,65,55,48,62,56,39,27,54,39,27,46,29,29,43,49,17,28,54,20,35,32,48,12,23,49,48,16,26,49,26,34,46,56,46,44,42,54,73,38,74,37,31,41,51,23,47,27,22,55,75,32,29,83,80,32,73,70,33,68,71,39,64,56,24,51,71,76,35,48,71,38,41,53,36,31,52,54,42,70,51,33,62,53,51,31,38,60,39,33,40,32,66,41,78,40,79,42,77,49,76,44,86,45,65,26,39,49,47,64,36,53,32,53,68,37,41,32,72,56,40,86,91,65,48,56,63,44,95,88,39,61,44,36,66,48,47,34,71,25,32,52,60,51,91,89,60,80,71,88,82,59,53,56,28,70,37,45,56,17,70,69,43,50,50,42,37,48,45,12,40,61,67,59,39,60,43,68,41,85,66,39,31,47,60,33,45,31,81,87,30,19,29,36,38,69,51,73,36,55,44,72,40,59,54,68,45,81,36,28,66,33,83,82,34,70,58,49,61,46,82,50,98,52,39,69,36,74,65,92,67,59,34,60,51,18,22,58,76,25,42,19,41,30,39,31,50,39,59,58,55,58,76,44,58,59,39,42,84,62,47,48,80,64,41,20,56,74,66,73,76,84,69,46,89,64,65,56,39,48,54,49,61,44,46,36,36,39,36,32,27,30,67,69,56,77,90,50,87,77,53,38,65,90,37,83,58,25,76,69,41,33,38,11,32,32,34,39,26,45,54,17,34,23,41,37,31,37,37,42,35,29,55,67,90,43,76,46,78,44,78,75,45,75,46,78,57,59,54,69,44,57,31,28,64,41,84,93,42,68,43,83,55,76,47,60,37,62,50,31,39,35,51,64,89,53,43,40,41,45,88,48,46,37,63,33,39,31,48,42,33,48,47,24,55,48,48,55,49,34,60,34,55,27,32,36,28,37,39,80,57,36,72,80,63,54,46,76,56,43,52,26,68,53,27,74,43,19,34,73,90,54,56,49,40,48,42,84,62,35,68,59,35,50,41,50,51,46,48,21,31,60,56,15,49,63,40,42,32,35,33,42,29,28,10,26,49,49,38,60,90,38,71,45,34,78,59,66,57,50,71,48,97,91,52,36,71,75,33,32,30,72,27,39,36,32,37,77,41,53,13,26,41,56,43,61,67,60,36,50,54,53,49,50,53,51,49,50,54,39,50,52,34,43,51,51,17,53,53,22,26,54,74,51,74,65,47,65,57,70,87,38,58,62,33,52,53,52,55,54,68,24,74,62,50,68,71,51,75,49,51,35,94,74,59,85,66,66,61,66,40,70,77,59,33,64,40,68,52,33,60,80,53,46,133,85,75,74,77,66,74,63,64,78,69,83,56,83,60,52,58,32,58,52,24,41,54,50,15,52,50,29,48,51,49,42,53,54,52,44,58,68,42,40,71,34,70,56,64,67,55,47,62,56,40,27,55,40,28,45,30,29,43,49,19,30,53,20,36,33,50,13,22,49,47,16,26,50,26,32,46,56,44,46,41,54,74,38,75,36,32,41,52,24,47,28,21,54,76,32,30,82,79,34,76,70,32,68,70,41,63,55,24,52,73,78,35,48,71,37,42,53,35,30,50,53,42,70,50,33,62,54,50,31,38,60,39,32,40,31,66,41,79,42,80,42,77,48,76,43,84,45,66,27,39,48,48,65,37,52,32,52,68,39,40,31,72,54,39,86,90,65,49,56,63,44,96,89,40,62,45,38,67,46,48,36,70,24,31,52,61,51,91,91,61,79,72,88,84,61,52,57,28,69,37,45,57,17,71,68,45,50,51,43,36,48,45,11,40,60,66,59,39,61,44,68,42,83,66,39,33,47,61,33,44,31,80,85,29,20,30,35,37,68,51,72,36,58,44,71,40,59,55,67,43,82,35,28,67,33,83,81,35,70,56,50,61,47,83,49,97,53,40,69,38,76,65,93,67,57,34,60,50,18,22,57,77,26,43,19,41,29,40,31,51,39,58,58,54,57,76,42,56,58,38,42,82,63,48,48,80,65,40,21,55,74,64,72,77,84,67,45,88,63,64,56,40,50,53,49,61,44,46,36,35,38,36,31,28,31,68,68,56,79,90,50,87,78,54,39,66,89,38,83,59,26,76,69,41,33,37,12,32,30,33,39,25,43,55,18,35,22,42,38,30,36,35,41,36,28,55,68,89,44,76,46,78,45,78,74,46,75,47,80,59,59,54,70,44,56,31,29,64,40,84,93,43,69,44,84,55,76,46,59,35,62,49,32,40,35,52,65,88,52,41,40,42,44,88,49,46,38,62,35,37,31,48,44,35,49,47,25,56,49,49,55,48,32,60,35,54,27,31,36,28,38,39,79,57,36,72,81,63,54,47,77,54,43,52,27,68,54,26,74,44,19,34,72,92,54,54,48,40,47,44,83,61,36,69,60,34,50,42,48,51,46,49,21,32,60,57,15,49,63,40,43,32,35,33,43,30,28,11,26,52,49,38,60,89,37,70,44,32,78,57,65,58,51,71,49,97,90,49,38,68,75,32,31,31,71,27,38,35,32,37,78,42,52,13,27,41,57,42,62,68,60,3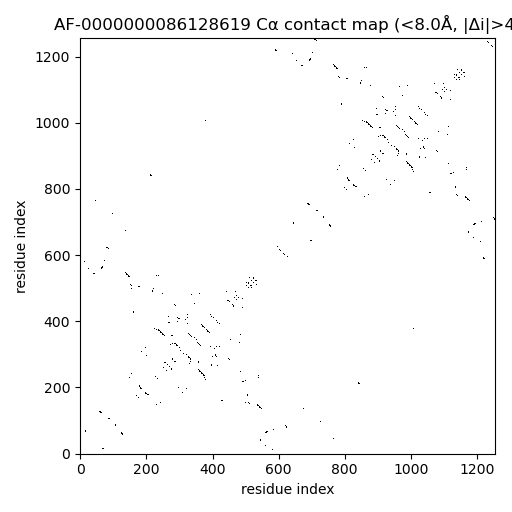6,49,53,52,50,50,53,53,48,51,53,40,49,53,35,41,51,52,18,53,52,24,26,54,73,50,74,64,45,67,56,69,88,38,59,62,32,53,52,53,56,55,69,24,73,63,51,68,73,51,75,48,52,33,96,73,58,85,65,64,62,66,40,71,75,58,32,63,40,67,53,32,60,79,53,45

Sequence (1256 aa):
MVRFRWCMRPRWHSSFTMYICFVFGFFCAVGHHIFYTRLNGQIANNQSEMLRYGTFLAYATKASYGAAIVSAFKQRVWVTVRSRFMSISGLDSMFAGAENMLAMLNFDFLRDAKGAFALALFAWLTPLIVILTANTLLVEPKSIWQDSRCGGIRSLNFSFESTNSWRKPTAIDGLYEIPLSLWNTTQRPNQTDAGWFDYYTGPGPSLQQTATLAAFMEEVIPVKNASANICGSGYNCTFVITFTAPGYNCTELGSGVGSAVSNLQQESGEAVAPFGTDIIIPEGDYSYYAFASGGEYSSTQLKDVGVSGIPNTLPPYPDHFGALRTEPVIWIGYAVINNPNQTQPLRNESGWSEAFTPKVFACEHRETLYTVNFTYVGETQSTKIVSHEFKGPIINTTFQRGVMADDGTQDNTTATPESNYIYPNNTGLYRKVAAYHSLGVMLRNFINGTITIANDVTNPIENTQAIQTKVLDSLNNYFPNPDLADQVQNLYQDIILSLFSNPQFVEVVWAAQANQQSGTVPRGGEPDNTSDYDHPCFIFRTANTYAYNMRELWSVYAVATAVTLASVVAGAFAIRDNGGVTRNTHFSSVVAATRGPALEKIAWQGPLQDRGDVPAEVKKLRLGYGVMMVRFRWCMRPRWHSSFTMYICFVFGFFCAVGHHIFYTRLNGQIANNQSEMLRYGTFLAYATKASYGAAIVSAFKQRVWVTVRSRFMSISGLDSMFAGAENMLAMLNFDFLRDAKGAFALALFAWLTPLIVILTANTLLVEPKSIWQDSRCGGIRSLNFSFESTNSWRKPTAIDGLYEIPLSLWNTTQRPNQTDAGWFDYYTGPGPSLQQTATLAAFMEEVIPVKNASANICGSGYNCTFVITFTAPGYNCTELGSGVGSAVSNLQQESGEAVAPFGTDIIIPEGDYSYYAFASGGEYSSTQLKDVGVSGIPNTLPPYPDHFGALRTEPVIWIGYAVINNPNQTQPLRNESGWSEAFTPKVFACEHRETLYTVNFTYVGETQSTKIVSHEFKGPIINTTFQRGVMADDGTQDNTTATPESNYIYPNNTGLYRKVAAYHSLGVMLRNFINGTITIANDVTNPIENTQAIQTKVLDSLNNYFPNPDLADQVQNLYQDIILSLFSNPQFVEVVWAAQANQQSGTVPRGGEPDNTSDYDHPCFIFRTANTYAYNMRELWSVYAVATAVTLASVVAGAFAIRDNGGVTRNTHFSSVVAATRGPALEKIAWQGPLQDRGDVPAEVKKLRLGYGVM